Protein 5ZUM (pdb70)

B-factor: mean 25.46, std 11.18, range [10.22, 121.69]

Structure (mmCIF, N/CA/C/O backbone):
data_5ZUM
#
_entry.id   5ZUM
#
_cell.length_a   58.141
_cell.length_b   77.850
_cell.length_c   228.294
_cell.angle_alpha   90.00
_cell.angle_beta   90.00
_cell.angle_gamma   90.00
#
_symmetry.space_group_name_H-M   'P 21 21 21'
#
loop_
_entity.id
_entity.type
_entity.pdbx_description
1 polymer 'dipeptidyl-peptidase III'
2 non-polymer 'ZINC ION'
3 water water
#
loop_
_atom_site.group_PDB
_atom_site.id
_atom_site.type_symbol
_atom_site.label_atom_id
_atom_site.label_alt_id
_atom_site.label_comp_id
_atom_site.label_asym_id
_atom_site.label_entity_id
_atom_site.label_seq_id
_atom_site.pdbx_PDB_ins_code
_atom_site.Cartn_x
_atom_site.Cartn_y
_atom_site.Cartn_z
_atom_site.occupancy
_atom_site.B_iso_or_equiv
_atom_site.auth_seq_id
_atom_site.auth_comp_id
_atom_site.auth_asym_id
_atom_site.auth_atom_id
_atom_site.pdbx_PDB_model_num
ATOM 1 N N . ARG A 1 1 ? 39.539 8.923 21.491 1.00 63.65 28 ARG A N 1
ATOM 2 C CA . ARG A 1 1 ? 38.587 9.629 22.390 1.00 50.34 28 ARG A CA 1
ATOM 3 C C . ARG A 1 1 ? 38.175 8.806 23.610 1.00 40.22 28 ARG A C 1
ATOM 4 O O . ARG A 1 1 ? 37.373 9.289 24.392 1.00 44.67 28 ARG A O 1
ATOM 12 N N . LEU A 1 2 ? 38.693 7.585 23.777 1.00 31.91 29 LEU A N 1
ATOM 13 C CA . LEU A 1 2 ? 38.342 6.750 24.935 1.00 30.93 29 LEU A CA 1
ATOM 14 C C . LEU A 1 2 ? 39.250 7.053 26.107 1.00 34.82 29 LEU A C 1
ATOM 15 O O . LEU A 1 2 ? 40.382 7.488 25.884 1.00 31.00 29 LEU A O 1
ATOM 20 N N . PRO A 1 3 ? 38.798 6.753 27.347 1.00 24.74 30 PRO A N 1
ATOM 21 C CA . PRO A 1 3 ? 39.660 7.096 28.466 1.00 28.16 30 PRO A CA 1
ATOM 22 C C . PRO A 1 3 ? 40.736 6.075 28.724 1.00 22.79 30 PRO A C 1
ATOM 23 O O . PRO A 1 3 ? 40.525 4.855 28.623 1.00 19.52 30 PRO A O 1
ATOM 27 N N . ASP A 1 4 ? 41.898 6.599 29.106 1.00 23.94 31 ASP A N 1
ATOM 28 C CA . ASP A 1 4 ? 43.008 5.749 29.526 1.00 26.90 31 ASP A CA 1
ATOM 29 C C . ASP A 1 4 ? 42.821 5.316 30.971 1.00 24.22 31 ASP A C 1
ATOM 30 O O . ASP A 1 4 ? 41.884 5.765 31.625 1.00 24.55 31 ASP A O 1
ATOM 35 N N . ALA A 1 5 ? 43.694 4.443 31.458 1.00 20.88 32 ALA A N 1
ATOM 36 C CA . ALA A 1 5 ? 43.450 3.744 32.729 1.00 22.94 32 ALA A CA 1
ATOM 37 C C . ALA A 1 5 ? 43.179 4.663 33.913 1.00 27.33 32 ALA A C 1
ATOM 38 O O . ALA A 1 5 ? 42.257 4.409 34.722 1.00 23.02 32 ALA A O 1
ATOM 40 N N . PRO A 1 6 ? 43.996 5.729 34.042 1.00 26.79 33 PRO A N 1
ATOM 41 C CA . PRO A 1 6 ? 43.787 6.623 35.170 1.00 24.37 33 PRO A CA 1
ATOM 42 C C . PRO A 1 6 ? 42.539 7.487 35.042 1.00 25.86 33 PRO A C 1
ATOM 43 O O . PRO A 1 6 ? 41.908 7.826 36.055 1.00 21.02 33 PRO A O 1
ATOM 47 N N . THR A 1 7 ? 42.266 7.929 33.821 1.00 22.33 34 THR A N 1
ATOM 48 C CA . THR A 1 7 ? 41.075 8.651 33.541 1.00 24.72 34 THR A CA 1
ATOM 49 C C . THR A 1 7 ? 39.821 7.802 33.829 1.00 24.48 34 THR A C 1
ATOM 50 O O . THR A 1 7 ? 38.853 8.317 34.379 1.00 23.63 34 THR A O 1
ATOM 54 N N . LEU A 1 8 ? 39.849 6.524 33.480 1.00 20.12 35 LEU A N 1
ATOM 55 C CA . LEU A 1 8 ? 38.697 5.657 33.696 1.00 22.28 35 LEU A CA 1
ATOM 56 C C . LEU A 1 8 ? 38.539 5.333 35.175 1.00 23.08 35 LEU A C 1
ATOM 57 O O . LEU A 1 8 ? 37.434 5.387 35.703 1.00 20.69 35 LEU A O 1
ATOM 62 N N . LYS A 1 9 ? 39.657 5.194 35.878 1.00 23.66 36 LYS A N 1
ATOM 63 C CA . LYS A 1 9 ? 39.645 4.997 37.326 1.00 25.22 36 LYS A CA 1
ATOM 64 C C . LYS A 1 9 ? 39.027 6.183 38.074 1.00 24.36 36 LYS A C 1
ATOM 65 O O . LYS A 1 9 ? 38.243 6.000 39.023 1.00 25.78 36 LYS A O 1
ATOM 71 N N . ARG A 1 10 ? 39.369 7.382 37.638 1.00 21.73 37 ARG A N 1
ATOM 72 C CA . ARG A 1 10 ? 38.806 8.595 38.191 1.00 25.50 37 ARG A CA 1
ATOM 73 C C . ARG A 1 10 ? 37.294 8.622 37.914 1.00 24.82 37 ARG A C 1
ATOM 74 O O . ARG A 1 10 ? 36.524 8.986 38.747 1.00 23.87 37 ARG A O 1
ATOM 90 N N . THR A 1 12 ? 35.123 6.147 37.462 1.00 21.00 39 THR A N 1
ATOM 91 C CA . THR A 1 12 ? 34.527 5.197 38.376 1.00 19.91 39 THR A CA 1
ATOM 92 C C . THR A 1 12 ? 34.541 5.679 39.851 1.00 21.31 39 THR A C 1
ATOM 93 O O . THR A 1 12 ? 33.648 5.336 40.647 1.00 19.93 39 THR A O 1
ATOM 97 N N . ALA A 1 13 ? 35.505 6.521 40.205 1.00 20.34 40 ALA A N 1
ATOM 98 C CA . ALA A 1 13 ? 35.626 7.023 41.573 1.00 20.78 40 ALA A CA 1
ATOM 99 C C . ALA A 1 13 ? 34.547 8.039 41.921 1.00 20.59 40 ALA A C 1
ATOM 100 O O . ALA A 1 13 ? 34.420 8.422 43.079 1.00 24.31 40 ALA A O 1
ATOM 102 N N . ARG A 1 14 ? 33.752 8.457 40.944 1.00 18.52 41 ARG A N 1
ATOM 103 C CA . ARG A 1 14 ? 32.646 9.346 41.213 1.00 22.15 41 ARG A CA 1
ATOM 104 C C . ARG A 1 14 ? 31.549 8.587 41.996 1.00 20.92 41 ARG A C 1
ATOM 105 O O . ARG A 1 14 ? 30.637 9.188 42.584 1.00 21.47 41 ARG A O 1
ATOM 113 N N . PHE A 1 15 ? 31.618 7.275 41.943 1.00 19.76 42 PHE A N 1
ATOM 114 C CA . PHE A 1 15 ? 30.882 6.419 42.859 1.00 21.06 42 PHE A CA 1
ATOM 115 C C . PHE A 1 15 ? 31.782 6.101 44.037 1.00 18.03 42 PHE A C 1
ATOM 116 O O . PHE A 1 15 ? 32.619 5.193 43.992 1.00 21.93 42 PHE A O 1
ATOM 124 N N . ALA A 1 16 ? 31.582 6.847 45.124 1.00 23.45 43 ALA A N 1
ATOM 125 C CA . ALA A 1 16 ? 32.348 6.654 46.348 1.00 23.60 43 ALA A CA 1
ATOM 126 C C . ALA A 1 16 ? 32.133 5.260 46.927 1.00 27.94 43 ALA A C 1
ATOM 127 O O . ALA A 1 16 ? 30.990 4.871 47.201 1.00 25.94 43 ALA A O 1
ATOM 129 N N . PRO A 1 17 ? 33.217 4.485 47.093 1.00 25.56 44 PRO A N 1
ATOM 130 C CA . PRO A 1 17 ? 33.083 3.162 47.665 1.00 24.82 44 PRO A CA 1
ATOM 131 C C . PRO A 1 17 ? 32.625 3.238 49.111 1.00 29.77 44 PRO A C 1
ATOM 132 O O . PRO A 1 17 ? 33.112 4.082 49.849 1.00 28.50 44 PRO A O 1
ATOM 136 N N . VAL A 1 18 ? 31.594 2.468 49.438 1.00 28.41 45 VAL A N 1
ATOM 137 C CA . VAL A 1 18 ? 30.989 2.416 50.770 1.00 28.37 45 VAL A CA 1
ATOM 138 C C . VAL A 1 18 ? 30.908 0.948 51.145 1.00 28.42 45 VAL A C 1
ATOM 139 O O . VAL A 1 18 ? 30.327 0.131 50.420 1.00 25.36 45 VAL A O 1
ATOM 143 N N . ASP A 1 19 ? 31.516 0.581 52.261 1.00 26.67 46 ASP A N 1
ATOM 144 C CA . ASP A 1 19 ? 31.294 -0.732 52.825 1.00 31.84 46 ASP A CA 1
ATOM 145 C C . ASP A 1 19 ? 29.895 -0.761 53.434 1.00 31.78 46 ASP A C 1
ATOM 146 O O . ASP A 1 19 ? 29.563 0.063 54.284 1.00 33.02 46 ASP A O 1
ATOM 151 N N . VAL A 1 20 ? 29.075 -1.700 52.987 1.00 25.96 47 VAL A N 1
ATOM 152 C CA . VAL A 1 20 ? 27.676 -1.737 53.421 1.00 28.25 47 VAL A CA 1
ATOM 153 C C . VAL A 1 20 ? 27.516 -2.906 54.355 1.00 25.52 47 VAL A C 1
ATOM 154 O O . VAL A 1 20 ? 27.516 -4.066 53.958 1.00 26.12 47 VAL A O 1
ATOM 158 N N . LYS A 1 21 ? 27.530 -2.583 55.639 1.00 31.16 48 LYS A N 1
ATOM 159 C CA . LYS A 1 21 ? 27.595 -3.589 56.673 1.00 30.92 48 LYS A CA 1
ATOM 160 C C . LYS A 1 21 ? 26.260 -3.558 57.417 1.00 26.56 48 LYS A C 1
ATOM 161 O O . LYS A 1 21 ? 25.771 -2.490 57.739 1.00 27.28 48 LYS A O 1
ATOM 167 N N . VAL A 1 22 ? 25.632 -4.707 57.584 1.00 27.35 49 VAL A N 1
ATOM 168 C CA . VAL A 1 22 ? 24.339 -4.755 58.236 1.00 26.99 49 VAL A CA 1
ATOM 169 C C . VAL A 1 22 ? 24.358 -5.714 59.403 1.00 23.24 49 VAL A C 1
ATOM 170 O O . VAL A 1 22 ? 24.762 -6.877 59.312 1.00 21.07 49 VAL A O 1
ATOM 174 N N . ASP A 1 23 ? 23.830 -5.225 60.517 1.00 28.55 50 ASP A N 1
ATOM 175 C CA . ASP A 1 23 ? 23.828 -5.977 61.763 1.00 27.62 50 ASP A CA 1
ATOM 176 C C . ASP A 1 23 ? 22.771 -7.073 61.690 1.00 25.97 50 ASP A C 1
ATOM 177 O O . ASP A 1 23 ? 21.600 -6.756 61.527 1.00 31.52 50 ASP A O 1
ATOM 182 N N . VAL A 1 24 ? 23.211 -8.329 61.642 1.00 23.25 51 VAL A N 1
ATOM 183 C CA . VAL A 1 24 ? 22.324 -9.497 61.563 1.00 27.15 51 VAL A CA 1
ATOM 184 C C . VAL A 1 24 ? 22.409 -10.344 62.840 1.00 25.18 51 VAL A C 1
ATOM 185 O O . VAL A 1 24 ? 21.937 -11.476 62.890 1.00 28.13 51 VAL A O 1
ATOM 189 N N . SER A 1 25 ? 22.980 -9.763 63.894 1.00 29.65 52 SER A N 1
ATOM 190 C CA . SER A 1 25 ? 23.222 -10.492 65.150 1.00 30.27 52 SER A CA 1
ATOM 191 C C . SER A 1 25 ? 21.912 -10.893 65.824 1.00 33.02 52 SER A C 1
ATOM 192 O O . SER A 1 25 ? 21.852 -11.947 66.440 1.00 36.23 52 SER A O 1
ATOM 195 N N . LYS A 1 26 ? 20.832 -10.149 65.591 1.00 30.43 53 LYS A N 1
ATOM 196 C CA . LYS A 1 26 ? 19.536 -10.520 66.184 1.00 36.20 53 LYS A CA 1
ATOM 197 C C . LYS A 1 26 ? 18.714 -11.483 65.334 1.00 35.57 53 LYS A C 1
ATOM 198 O O . LYS A 1 26 ? 17.620 -11.873 65.737 1.00 31.48 53 LYS A O 1
ATOM 204 N N . LEU A 1 27 ? 19.202 -11.864 64.157 1.00 28.28 54 LEU A N 1
ATOM 205 C CA . LEU A 1 27 ? 18.530 -12.908 63.410 1.00 28.75 54 LEU A CA 1
ATOM 206 C C . LEU A 1 27 ? 18.844 -14.289 63.950 1.00 30.06 54 LEU A C 1
ATOM 207 O O . LEU A 1 27 ? 20.002 -14.695 63.973 1.00 31.45 54 LEU A O 1
ATOM 212 N N . PRO A 1 28 ? 17.809 -15.110 64.167 1.00 27.65 55 PRO A N 1
ATOM 213 C CA . PRO A 1 28 ? 18.127 -16.503 64.467 1.00 26.65 55 PRO A CA 1
ATOM 214 C C . PRO A 1 28 ? 18.897 -17.185 63.337 1.00 31.05 55 PRO A C 1
ATOM 215 O O . PRO A 1 28 ? 18.762 -16.804 62.173 1.00 27.13 55 PRO A O 1
ATOM 219 N N . ASP A 1 29 ? 19.674 -18.197 63.698 1.00 27.74 56 ASP A N 1
ATOM 220 C CA . ASP A 1 29 ? 20.447 -19.003 62.748 1.00 34.62 56 ASP A CA 1
ATOM 221 C C . ASP A 1 29 ? 19.668 -19.401 61.499 1.00 34.37 56 ASP A C 1
ATOM 222 O O . ASP A 1 29 ? 20.188 -19.292 60.396 1.00 31.07 56 ASP A O 1
ATOM 227 N N . ALA A 1 30 ? 18.474 -19.961 61.671 1.00 31.41 57 ALA A N 1
ATOM 228 C CA . ALA A 1 30 ? 17.695 -20.426 60.531 1.00 26.55 57 ALA A CA 1
ATOM 229 C C . ALA A 1 30 ? 17.367 -19.266 59.563 1.00 23.77 57 ALA A C 1
ATOM 230 O O . ALA A 1 30 ? 17.114 -19.497 58.368 1.00 25.03 57 ALA A O 1
ATOM 232 N N . GLU A 1 31 ? 17.247 -18.055 60.097 1.00 22.32 58 GLU A N 1
ATOM 233 C CA . GLU A 1 31 ? 16.905 -16.902 59.261 1.00 21.37 58 GLU A CA 1
ATOM 234 C C . GLU A 1 31 ? 18.137 -16.432 58.476 1.00 23.83 58 GLU A C 1
ATOM 235 O O . GLU A 1 31 ? 17.984 -15.871 57.388 1.00 21.05 58 GLU A O 1
ATOM 241 N N . LYS A 1 32 ? 19.315 -16.502 59.111 1.00 21.49 59 LYS A N 1
ATOM 242 C CA . LYS A 1 32 ? 20.590 -16.282 58.427 1.00 22.98 59 LYS A CA 1
ATOM 243 C C . LYS A 1 32 ? 20.770 -17.288 57.307 1.00 22.94 59 LYS A C 1
ATOM 244 O O . LYS A 1 32 ? 21.202 -16.926 56.203 1.00 21.01 59 LYS A O 1
ATOM 250 N N . ARG A 1 33 ? 20.422 -18.547 57.559 1.00 24.79 60 ARG A N 1
ATOM 251 C CA . ARG A 1 33 ? 20.553 -19.576 56.534 1.00 23.07 60 ARG A CA 1
ATOM 252 C C . ARG A 1 33 ? 19.612 -19.355 55.355 1.00 24.09 60 ARG A C 1
ATOM 253 O O . ARG A 1 33 ? 19.974 -19.623 54.206 1.00 20.54 60 ARG A O 1
ATOM 261 N N . ALA A 1 34 ? 18.357 -18.999 55.639 1.00 20.41 61 ALA A N 1
ATOM 262 C CA . ALA A 1 34 ? 17.438 -18.615 54.557 1.00 18.79 61 ALA A CA 1
ATOM 263 C C . ALA A 1 34 ? 17.938 -17.367 53.830 1.00 15.51 61 ALA A C 1
ATOM 264 O O . ALA A 1 34 ? 17.792 -17.272 52.630 1.00 16.69 61 ALA A O 1
ATOM 266 N N . LEU A 1 35 ? 18.485 -16.404 54.557 1.00 20.22 62 LEU A N 1
ATOM 267 C CA . LEU A 1 35 ? 19.033 -15.208 53.944 1.00 21.27 62 LEU A CA 1
ATOM 268 C C . LEU A 1 35 ? 20.131 -15.552 52.924 1.00 23.16 62 LEU A C 1
ATOM 269 O O . LEU A 1 35 ? 20.162 -15.016 51.824 1.00 19.39 62 LEU A O 1
ATOM 274 N N . ALA A 1 36 ? 21.023 -16.464 53.271 1.00 19.71 63 ALA A N 1
ATOM 275 C CA . ALA A 1 36 ? 22.030 -16.933 52.299 1.00 21.78 63 ALA A CA 1
ATOM 276 C C . ALA A 1 36 ? 21.490 -17.494 50.986 1.00 20.60 63 ALA A C 1
ATOM 277 O O . ALA A 1 36 ? 22.058 -17.263 49.902 1.00 17.55 63 ALA A O 1
ATOM 279 N N . LYS A 1 37 ? 20.488 -18.350 51.100 1.00 15.42 64 LYS A N 1
ATOM 280 C CA . LYS A 1 37 ? 19.835 -18.910 49.953 1.00 16.48 64 LYS A CA 1
ATOM 281 C C . LYS A 1 37 ? 19.168 -17.805 49.151 1.00 15.74 64 LYS A C 1
ATOM 282 O O . LYS A 1 37 ? 19.187 -17.846 47.934 1.00 13.20 64 LYS A O 1
ATOM 288 N N . ILE A 1 38 ? 18.551 -16.854 49.842 1.00 15.96 65 ILE A N 1
ATOM 289 C CA . ILE A 1 38 ? 17.900 -15.731 49.140 1.00 15.19 65 ILE A CA 1
ATOM 290 C C . ILE A 1 38 ? 19.001 -14.958 48.409 1.00 15.82 65 ILE A C 1
ATOM 291 O O . ILE A 1 38 ? 18.785 -14.467 47.307 1.00 15.34 65 ILE A O 1
ATOM 296 N N . LEU A 1 39 ? 20.141 -14.749 49.065 1.00 14.86 66 LEU A N 1
ATOM 297 C CA . LEU A 1 39 ? 21.225 -13.991 48.444 1.00 16.22 66 LEU A CA 1
ATOM 298 C C . LEU A 1 39 ? 21.806 -14.714 47.239 1.00 16.48 66 LEU A C 1
ATOM 299 O O . LEU A 1 39 ? 22.136 -14.062 46.261 1.00 17.94 66 LEU A O 1
ATOM 304 N N . GLN A 1 40 ? 21.829 -16.045 47.286 1.00 18.67 67 GLN A N 1
ATOM 305 C CA . GLN A 1 40 ? 22.200 -16.843 46.118 1.00 17.54 67 GLN A CA 1
ATOM 306 C C . GLN A 1 40 ? 21.273 -16.682 44.918 1.00 18.55 67 GLN A C 1
ATOM 307 O O . GLN A 1 40 ? 21.730 -16.615 43.749 1.00 14.99 67 GLN A O 1
ATOM 313 N N . ALA A 1 41 ? 19.976 -16.646 45.197 1.00 16.27 68 ALA A N 1
ATOM 314 C CA . ALA A 1 41 ? 19.000 -16.371 44.161 1.00 16.04 68 ALA A CA 1
ATOM 315 C C . ALA A 1 41 ? 19.194 -14.966 43.626 1.00 13.72 68 ALA A C 1
ATOM 316 O O . ALA A 1 41 ? 19.054 -14.753 42.414 1.00 14.12 68 ALA A O 1
ATOM 318 N N . ALA A 1 42 ? 19.384 -14.000 44.522 1.00 13.16 69 ALA A N 1
ATOM 319 C CA . ALA A 1 42 ? 19.552 -12.593 44.106 1.00 13.69 69 ALA A CA 1
ATOM 320 C C . ALA A 1 42 ? 20.733 -12.357 43.157 1.00 16.61 69 ALA A C 1
ATOM 321 O O . ALA A 1 42 ? 20.681 -11.513 42.267 1.00 14.50 69 ALA A O 1
ATOM 323 N N . LYS A 1 43 ? 21.828 -13.052 43.411 1.00 15.54 70 LYS A N 1
ATOM 324 C CA . LYS A 1 43 ? 23.028 -12.954 42.564 1.00 19.28 70 LYS A CA 1
ATOM 325 C C . LYS A 1 43 ? 22.702 -13.295 41.125 1.00 15.95 70 LYS A C 1
ATOM 326 O O . LYS A 1 43 ? 23.310 -12.745 40.206 1.00 15.73 70 LYS A O 1
ATOM 332 N N . ILE A 1 44 ? 21.722 -14.172 40.923 1.00 13.26 71 ILE A N 1
ATOM 333 C CA . ILE A 1 44 ? 21.345 -14.551 39.577 1.00 13.94 71 ILE A CA 1
ATOM 334 C C . ILE A 1 44 ? 20.808 -13.371 38.740 1.00 14.36 71 ILE A C 1
ATOM 335 O O . ILE A 1 44 ? 20.892 -13.386 37.515 1.00 12.88 71 ILE A O 1
ATOM 348 N N . ASP A 1 46 ? 22.054 -10.470 38.437 1.00 13.96 73 ASP A N 1
ATOM 349 C CA . ASP A 1 46 ? 23.170 -9.737 37.803 1.00 15.96 73 ASP A CA 1
ATOM 350 C C . ASP A 1 46 ? 23.388 -10.166 36.351 1.00 14.92 73 ASP A C 1
ATOM 351 O O . ASP A 1 46 ? 23.222 -9.350 35.434 1.00 13.47 73 ASP A O 1
ATOM 356 N N . PRO A 1 47 ? 23.675 -11.458 36.103 1.00 13.81 74 PRO A N 1
ATOM 357 C CA . PRO A 1 47 ? 23.802 -11.880 34.710 1.00 15.77 74 PRO A CA 1
ATOM 358 C C . PRO A 1 47 ? 22.499 -11.806 33.935 1.00 16.89 74 PRO A C 1
ATOM 359 O O . PRO A 1 47 ? 22.521 -11.552 32.743 1.00 13.23 74 PRO A O 1
ATOM 363 N N . LEU A 1 48 ? 21.362 -11.991 34.605 1.00 15.87 75 LEU A N 1
ATOM 364 C CA . LEU A 1 48 ? 20.092 -11.798 33.906 1.00 15.25 75 LEU A CA 1
ATOM 365 C C . LEU A 1 48 ? 19.969 -10.363 33.376 1.00 15.39 75 LEU A C 1
ATOM 366 O O . LEU A 1 48 ? 19.695 -10.142 32.189 1.00 13.27 75 LEU A O 1
ATOM 371 N N . PHE A 1 49 ? 20.189 -9.390 34.249 1.00 13.51 76 PHE A N 1
ATOM 372 C CA . PHE A 1 49 ? 20.109 -7.987 33.842 1.00 13.98 76 PHE A CA 1
ATOM 373 C C . PHE A 1 49 ? 21.177 -7.644 32.801 1.00 13.60 76 PHE A C 1
ATOM 374 O O . PHE A 1 49 ? 20.862 -6.967 31.818 1.00 12.09 76 PHE A O 1
ATOM 382 N N . LEU A 1 50 ? 22.417 -8.104 33.005 1.00 13.44 77 LEU A N 1
ATOM 383 C CA . LEU A 1 50 ? 23.459 -7.862 31.970 1.00 14.74 77 LEU A CA 1
ATOM 384 C C . LEU A 1 50 ? 22.978 -8.248 30.568 1.00 12.87 77 LEU A C 1
ATOM 385 O O . LEU A 1 50 ? 23.204 -7.508 29.605 1.00 12.46 77 LEU A O 1
ATOM 390 N N . SER A 1 51 ? 22.300 -9.382 30.452 1.00 15.53 78 SER A N 1
ATOM 391 C CA . SER A 1 51 ? 21.844 -9.872 29.165 1.00 15.73 78 SER A CA 1
ATOM 392 C C . SER A 1 51 ? 20.660 -9.092 28.645 1.00 16.88 78 SER A C 1
ATOM 393 O O . SER A 1 51 ? 20.514 -8.906 27.453 1.00 13.01 78 SER A O 1
ATOM 396 N N . GLN A 1 52 ? 19.815 -8.632 29.563 1.00 15.06 79 GLN A N 1
ATOM 397 C CA . GLN A 1 52 ? 18.729 -7.760 29.181 1.00 13.88 79 GLN A CA 1
ATOM 398 C C . GLN A 1 52 ? 19.187 -6.434 28.625 1.00 14.08 79 GLN A C 1
ATOM 399 O O . GLN A 1 52 ? 18.494 -5.913 27.771 1.00 14.56 79 GLN A O 1
ATOM 405 N N . ALA A 1 53 ? 20.254 -5.860 29.181 1.00 13.04 80 ALA A N 1
ATOM 406 C CA . ALA A 1 53 ? 20.707 -4.529 28.802 1.00 13.12 80 ALA A CA 1
ATOM 407 C C . ALA A 1 53 ? 21.319 -4.550 27.409 1.00 15.37 80 ALA A C 1
ATOM 408 O O . ALA A 1 53 ? 21.089 -3.624 26.633 1.00 14.23 80 ALA A O 1
ATOM 410 N N . TRP A 1 54 ? 22.077 -5.602 27.085 1.00 12.96 81 TRP A N 1
ATOM 411 C CA . TRP A 1 54 ? 22.711 -5.677 25.759 1.00 13.98 81 TRP A CA 1
ATOM 412 C C . TRP A 1 54 ? 23.058 -7.128 25.465 1.00 14.33 81 TRP A C 1
ATOM 413 O O . TRP A 1 54 ? 23.749 -7.749 26.251 1.00 13.03 81 TRP A O 1
ATOM 424 N N . ALA A 1 55 ? 22.647 -7.628 24.307 1.00 15.62 82 ALA A N 1
ATOM 425 C CA . ALA A 1 55 ? 23.015 -8.990 23.871 1.00 17.35 82 ALA A CA 1
ATOM 426 C C . ALA A 1 55 ? 24.541 -9.220 23.815 1.00 15.88 82 ALA A C 1
ATOM 427 O O . ALA A 1 55 ? 24.990 -10.361 23.978 1.00 17.08 82 ALA A O 1
ATOM 429 N N . GLY A 1 56 ? 25.297 -8.133 23.608 1.00 15.00 83 GLY A N 1
ATOM 430 C CA . GLY A 1 56 ? 26.770 -8.148 23.525 1.00 14.93 83 GLY A CA 1
ATOM 431 C C . GLY A 1 56 ? 27.483 -8.216 24.877 1.00 15.14 83 GLY A C 1
ATOM 432 O O . GLY A 1 56 ? 28.697 -8.449 24.936 1.00 14.57 83 GLY A O 1
ATOM 433 N N . ASN A 1 57 ? 26.750 -8.074 25.970 1.00 13.66 84 ASN A N 1
ATOM 434 C CA . ASN A 1 57 ? 27.383 -8.099 27.261 1.00 15.38 84 ASN A CA 1
ATOM 435 C C . ASN A 1 57 ? 28.118 -9.379 27.639 1.00 15.72 84 ASN A C 1
ATOM 436 O O . ASN A 1 57 ? 29.182 -9.296 28.106 1.00 17.49 84 ASN A O 1
ATOM 441 N N . PRO A 1 58 ? 27.526 -10.560 27.419 1.00 14.91 85 PRO A N 1
ATOM 442 C CA . PRO A 1 58 ? 28.285 -11.735 27.865 1.00 16.75 85 PRO A CA 1
ATOM 443 C C . PRO A 1 58 ? 29.594 -11.920 27.064 1.00 17.83 85 PRO A C 1
ATOM 444 O O . PRO A 1 58 ? 30.633 -12.224 27.637 1.00 16.90 85 PRO A O 1
ATOM 448 N N . THR A 1 59 ? 29.561 -11.695 25.760 1.00 16.23 86 THR A N 1
ATOM 449 C CA . THR A 1 59 ? 30.765 -11.776 24.914 1.00 16.60 86 THR A CA 1
ATOM 450 C C . THR A 1 59 ? 31.795 -10.757 25.363 1.00 17.33 86 THR A C 1
ATOM 451 O O . THR A 1 59 ? 32.986 -11.075 25.485 1.00 17.21 86 THR A O 1
ATOM 455 N N . LEU A 1 60 ? 31.382 -9.504 25.556 1.00 17.10 87 LEU A N 1
ATOM 456 C CA . LEU A 1 60 ? 32.334 -8.496 26.062 1.00 17.39 87 LEU A CA 1
ATOM 457 C C . LEU A 1 60 ? 32.969 -8.895 27.411 1.00 21.22 87 LEU A C 1
ATOM 458 O O . LEU A 1 60 ? 34.185 -8.699 27.616 1.00 23.08 87 LEU A O 1
ATOM 463 N N . LEU A 1 61 ? 32.173 -9.453 28.325 1.00 19.54 88 LEU A N 1
ATOM 464 C CA . LEU A 1 61 ? 32.647 -9.777 29.662 1.00 18.77 88 LEU A CA 1
ATOM 465 C C . LEU A 1 61 ? 33.804 -10.792 29.594 1.00 24.37 88 LEU A C 1
ATOM 466 O O . LEU A 1 61 ? 34.809 -10.632 30.276 1.00 24.44 88 LEU A O 1
ATOM 471 N N . LEU A 1 62 ? 33.690 -11.778 28.704 1.00 24.09 89 LEU A N 1
ATOM 472 C CA . LEU A 1 62 ? 34.764 -12.734 28.496 1.00 25.51 89 LEU A CA 1
ATOM 473 C C . LEU A 1 62 ? 36.048 -12.081 27.946 1.00 26.29 89 LEU A C 1
ATOM 474 O O . LEU A 1 62 ? 37.123 -12.468 28.377 1.00 34.24 89 LEU A O 1
ATOM 479 N N . ASP A 1 63 ? 35.963 -11.082 27.064 1.00 28.78 90 ASP A N 1
ATOM 480 C CA . ASP A 1 63 ? 37.156 -10.323 26.659 1.00 29.98 90 ASP A CA 1
ATOM 481 C C . ASP A 1 63 ? 37.763 -9.561 27.825 1.00 35.65 90 ASP A C 1
ATOM 482 O O . ASP A 1 63 ? 38.986 -9.498 27.970 1.00 34.46 90 ASP A O 1
ATOM 487 N N . LEU A 1 64 ? 36.915 -8.957 28.651 1.00 35.08 91 LEU A N 1
ATOM 488 C CA . LEU A 1 64 ? 37.408 -8.110 29.731 1.00 29.30 91 LEU A CA 1
ATOM 489 C C . LEU A 1 64 ? 38.056 -8.889 30.876 1.00 25.79 91 LEU A C 1
ATOM 490 O O . LEU A 1 64 ? 38.924 -8.367 31.589 1.00 34.66 91 LEU A O 1
ATOM 495 N N . VAL A 1 65 ? 37.598 -10.110 31.108 1.00 29.48 92 VAL A N 1
ATOM 496 C CA . VAL A 1 65 ? 38.151 -10.954 32.145 1.00 30.08 92 VAL A CA 1
ATOM 497 C C . VAL A 1 65 ? 39.564 -11.419 31.783 1.00 34.83 92 VAL A C 1
ATOM 498 O O . VAL A 1 65 ? 40.326 -11.849 32.654 1.00 34.21 92 VAL A O 1
ATOM 502 N N . GLU A 1 66 ? 39.937 -11.249 30.522 1.00 36.53 93 GLU A N 1
ATOM 503 C CA . GLU A 1 66 ? 41.225 -11.717 30.013 1.00 36.39 93 GLU A CA 1
ATOM 504 C C . GLU A 1 66 ? 42.285 -10.614 29.935 1.00 39.29 93 GLU A C 1
ATOM 505 O O . GLU A 1 66 ? 43.476 -10.906 29.844 1.00 33.37 93 GLU A O 1
ATOM 511 N N . ASP A 1 67 ? 41.870 -9.351 29.901 1.00 32.07 94 ASP A N 1
ATOM 512 C CA . ASP A 1 67 ? 42.805 -8.233 29.978 1.00 30.94 94 ASP A CA 1
ATOM 513 C C . ASP A 1 67 ? 43.087 -7.860 31.430 1.00 35.23 94 ASP A C 1
ATOM 514 O O . ASP A 1 67 ? 42.249 -7.247 32.089 1.00 29.98 94 ASP A O 1
ATOM 519 N N . THR A 1 68 ? 44.269 -8.240 31.924 1.00 36.11 95 THR A N 1
ATOM 520 C CA . THR A 1 68 ? 44.685 -7.962 33.296 1.00 28.65 95 THR A CA 1
ATOM 521 C C . THR A 1 68 ? 45.807 -6.918 33.398 1.00 27.20 95 THR A C 1
ATOM 522 O O . THR A 1 68 ? 46.433 -6.759 34.439 1.00 34.75 95 THR A O 1
ATOM 526 N N . THR A 1 69 ? 45.957 -6.103 32.375 1.00 27.82 96 THR A N 1
ATOM 527 C CA . THR A 1 69 ? 46.727 -4.886 32.523 1.00 28.67 96 THR A CA 1
ATOM 528 C C . THR A 1 69 ? 45.935 -3.889 33.394 1.00 28.12 96 THR A C 1
ATOM 529 O O . THR A 1 69 ? 44.762 -4.125 33.714 1.00 29.58 96 THR A O 1
ATOM 533 N N . PRO A 1 70 ? 46.545 -2.753 33.754 1.00 25.21 97 PRO A N 1
ATOM 534 C CA . PRO A 1 70 ? 45.789 -1.850 34.608 1.00 23.28 97 PRO A CA 1
ATOM 535 C C . PRO A 1 70 ? 44.580 -1.221 33.909 1.00 24.95 97 PRO A C 1
ATOM 536 O O . PRO A 1 70 ? 43.565 -0.984 34.565 1.00 25.06 97 PRO A O 1
ATOM 540 N N . LEU A 1 71 ? 44.663 -1.048 32.591 1.00 25.00 98 LEU A N 1
ATOM 541 C CA . LEU A 1 71 ? 43.537 -0.621 31.768 1.00 26.50 98 LEU A CA 1
ATOM 542 C C . LEU A 1 71 ? 42.454 -1.659 31.767 1.00 28.76 98 LEU A C 1
ATOM 543 O O . LEU A 1 71 ? 41.281 -1.342 31.946 1.00 24.82 98 LEU A O 1
ATOM 548 N N . GLY A 1 72 ? 42.862 -2.900 31.549 1.00 27.31 99 GLY A N 1
ATOM 549 C CA . GLY A 1 72 ? 41.954 -4.017 31.620 1.00 25.43 99 GLY A CA 1
ATOM 550 C C . GLY A 1 72 ? 41.174 -4.033 32.909 1.00 25.94 99 GLY A C 1
ATOM 551 O O . GLY A 1 72 ? 39.950 -4.175 32.902 1.00 21.37 99 GLY A O 1
ATOM 552 N N . LYS A 1 73 ? 41.881 -3.923 34.023 1.00 24.89 100 LYS A N 1
ATOM 553 C CA . LYS A 1 73 ? 41.253 -4.042 35.321 1.00 24.51 100 LYS A CA 1
ATOM 554 C C . LYS A 1 73 ? 40.245 -2.906 35.530 1.00 23.42 100 LYS A C 1
ATOM 555 O O . LYS A 1 73 ? 39.185 -3.135 36.097 1.00 25.76 100 LYS A O 1
ATOM 561 N N . GLU A 1 74 ? 40.574 -1.699 35.075 1.00 24.66 101 GLU A N 1
ATOM 562 C CA . GLU A 1 74 ? 39.676 -0.554 35.217 1.00 25.95 101 GLU A CA 1
ATOM 563 C C . GLU A 1 74 ? 38.504 -0.724 34.271 1.00 26.71 101 GLU A C 1
ATOM 564 O O . GLU A 1 74 ? 37.402 -0.329 34.612 1.00 21.31 101 GLU A O 1
ATOM 570 N N . ARG A 1 75 ? 38.753 -1.263 33.079 1.00 21.52 102 ARG A N 1
ATOM 571 C CA . ARG A 1 75 ? 37.668 -1.578 32.176 1.00 23.85 102 ARG A CA 1
ATOM 572 C C . ARG A 1 75 ? 36.695 -2.594 32.758 1.00 20.99 102 ARG A C 1
ATOM 573 O O . ARG A 1 75 ? 35.485 -2.404 32.676 1.00 22.36 102 ARG A O 1
ATOM 581 N N . LEU A 1 76 ? 37.199 -3.617 33.431 1.00 20.51 103 LEU A N 1
ATOM 582 C CA . LEU A 1 76 ? 36.323 -4.609 34.023 1.00 20.04 103 LEU A CA 1
ATOM 583 C C . LEU A 1 76 ? 35.483 -4.024 35.147 1.00 23.00 103 LEU A C 1
ATOM 584 O O . LEU A 1 76 ? 34.283 -4.223 35.207 1.00 18.19 103 LEU A O 1
ATOM 589 N N . HIS A 1 77 ? 36.119 -3.303 36.035 1.00 19.95 104 HIS A N 1
ATOM 590 C CA . HIS A 1 77 ? 35.420 -2.685 37.131 1.00 21.64 104 HIS A CA 1
ATOM 591 C C . HIS A 1 77 ? 34.296 -1.755 36.629 1.00 19.86 104 HIS A C 1
ATOM 592 O O . HIS A 1 77 ? 33.190 -1.849 37.066 1.00 22.39 104 HIS A O 1
ATOM 599 N N . ALA A 1 78 ? 34.619 -0.883 35.700 1.00 16.59 105 ALA A N 1
ATOM 600 C CA . ALA A 1 78 ? 33.627 0.028 35.124 1.00 18.91 105 ALA A CA 1
ATOM 601 C C . ALA A 1 78 ? 32.504 -0.709 34.407 1.00 19.05 105 ALA A C 1
ATOM 602 O O . ALA A 1 78 ? 31.355 -0.284 34.479 1.00 16.37 105 ALA A O 1
ATOM 604 N N . PHE A 1 79 ? 32.843 -1.783 33.693 1.00 16.62 106 PHE A N 1
ATOM 605 C CA . PHE A 1 79 ? 31.836 -2.617 33.021 1.00 18.16 106 PHE A CA 1
ATOM 606 C C . PHE A 1 79 ? 30.850 -3.177 34.037 1.00 17.92 106 PHE A C 1
ATOM 607 O O . PHE A 1 79 ? 29.638 -3.095 33.855 1.00 19.56 106 PHE A O 1
ATOM 615 N N . LEU A 1 80 ? 31.362 -3.731 35.129 1.00 17.22 107 LEU A N 1
ATOM 616 C CA . LEU A 1 80 ? 30.501 -4.308 36.150 1.00 18.29 107 LEU A CA 1
ATOM 617 C C . LEU A 1 80 ? 29.679 -3.241 36.882 1.00 19.73 107 LEU A C 1
ATOM 618 O O . LEU A 1 80 ? 28.462 -3.373 37.018 1.00 18.69 107 LEU A O 1
ATOM 623 N N . LEU A 1 81 ? 30.306 -2.135 37.261 1.00 16.37 108 LEU A N 1
ATOM 624 C CA . LEU A 1 81 ? 29.575 -1.039 37.884 1.00 18.88 108 LEU A CA 1
ATOM 625 C C . LEU A 1 81 ? 28.453 -0.446 37.032 1.00 17.11 108 LEU A C 1
ATOM 626 O O . LEU A 1 81 ? 27.424 -0.039 37.585 1.00 17.85 108 LEU A O 1
ATOM 631 N N . ASN A 1 82 ? 28.677 -0.284 35.732 1.00 15.93 109 ASN A N 1
ATOM 632 C CA . ASN A 1 82 ? 27.697 0.336 34.823 1.00 16.56 109 ASN A CA 1
ATOM 633 C C . ASN A 1 82 ? 26.773 -0.675 34.109 1.00 14.45 109 ASN A C 1
ATOM 634 O O . ASN A 1 82 ? 25.935 -0.291 33.275 1.00 17.24 109 ASN A O 1
ATOM 639 N N . LYS A 1 83 ? 27.001 -1.949 34.393 1.00 17.55 110 LYS A N 1
ATOM 640 C CA . LYS A 1 83 ? 26.338 -3.094 33.767 1.00 18.67 110 LYS A CA 1
ATOM 641 C C . LYS A 1 83 ? 26.392 -2.986 32.248 1.00 17.92 110 LYS A C 1
ATOM 642 O O . LYS A 1 83 ? 25.400 -3.175 31.552 1.00 17.50 110 LYS A O 1
ATOM 648 N N . GLY A 1 84 ? 27.562 -2.636 31.731 1.00 15.75 111 GLY A N 1
ATOM 649 C CA . GLY A 1 84 ? 27.749 -2.519 30.291 1.00 14.08 111 GLY A CA 1
ATOM 650 C C . GLY A 1 84 ? 28.921 -1.604 29.978 1.00 15.36 111 GLY A C 1
ATOM 651 O O . GLY A 1 84 ? 29.513 -1.006 30.867 1.00 13.71 111 GLY A O 1
ATOM 652 N N . PRO A 1 85 ? 29.192 -1.426 28.699 1.00 17.26 112 PRO A N 1
ATOM 653 C CA . PRO A 1 85 ? 30.333 -0.657 28.249 1.00 17.35 112 PRO A CA 1
ATOM 654 C C . PRO A 1 85 ? 30.059 0.861 28.179 1.00 18.07 112 PRO A C 1
ATOM 655 O O . PRO A 1 85 ? 30.908 1.579 27.714 1.00 19.11 112 PRO A O 1
ATOM 659 N N . TRP A 1 86 ? 28.874 1.325 28.570 1.00 14.60 113 TRP A N 1
ATOM 660 C CA . TRP A 1 86 ? 28.511 2.708 28.475 1.00 17.26 113 TRP A CA 1
ATOM 661 C C . TRP A 1 86 ? 28.461 3.394 29.836 1.00 18.37 113 TRP A C 1
ATOM 662 O O . TRP A 1 86 ? 28.047 2.809 30.835 1.00 16.80 113 TRP A O 1
ATOM 673 N N . SER A 1 87 ? 28.966 4.613 29.883 1.00 16.59 114 SER A N 1
ATOM 674 C CA . SER A 1 87 ? 29.104 5.292 31.152 1.00 21.65 114 SER A CA 1
ATOM 675 C C . SER A 1 87 ? 27.741 5.876 31.528 1.00 21.07 114 SER A C 1
ATOM 676 O O . SER A 1 87 ? 27.255 6.764 30.859 1.00 23.72 114 SER A O 1
ATOM 679 N N . ARG A 1 88 ? 27.102 5.341 32.561 1.00 19.21 115 ARG A N 1
ATOM 680 C CA . ARG A 1 88 ? 25.756 5.808 32.908 1.00 22.52 115 ARG A CA 1
ATOM 681 C C . ARG A 1 88 ? 25.709 7.255 33.368 1.00 22.77 115 ARG A C 1
ATOM 682 O O . ARG A 1 88 ? 24.719 7.923 33.156 1.00 25.50 115 ARG A O 1
ATOM 690 N N . LEU A 1 89 ? 26.805 7.757 33.909 1.00 21.80 116 LEU A N 1
ATOM 691 C CA . LEU A 1 89 ? 26.887 9.184 34.237 1.00 21.01 116 LEU A CA 1
ATOM 692 C C . LEU A 1 89 ? 27.188 10.133 33.063 1.00 27.58 116 LEU A C 1
ATOM 693 O O . LEU A 1 89 ? 26.943 11.327 33.178 1.00 32.73 116 LEU A O 1
ATOM 698 N N . ASP A 1 90 ? 27.672 9.647 31.930 1.00 22.42 117 ASP A N 1
ATOM 699 C CA . ASP A 1 90 ? 28.105 10.576 30.873 1.00 24.86 117 ASP A CA 1
ATOM 700 C C . ASP A 1 90 ? 27.345 10.382 29.587 1.00 29.19 117 ASP A C 1
ATOM 701 O O . ASP A 1 90 ? 27.951 10.131 28.535 1.00 22.81 117 ASP A O 1
ATOM 706 N N . GLU A 1 91 ? 26.018 10.449 29.683 1.00 25.79 118 GLU A N 1
ATOM 707 C CA . GLU A 1 91 ? 25.148 10.271 28.541 1.00 28.42 118 GLU A CA 1
ATOM 708 C C . GLU A 1 91 ? 25.539 9.052 27.710 1.00 23.47 118 GLU A C 1
ATOM 709 O O . GLU A 1 91 ? 25.471 9.051 26.469 1.00 22.31 118 GLU A O 1
ATOM 715 N N . ALA A 1 92 ? 25.802 7.970 28.435 1.00 21.49 119 ALA A N 1
ATOM 716 C CA . ALA A 1 92 ? 25.996 6.647 27.852 1.00 23.39 119 ALA A CA 1
ATOM 717 C C . ALA A 1 92 ? 27.154 6.622 26.871 1.00 24.55 119 ALA A C 1
ATOM 718 O O . ALA A 1 92 ? 27.208 5.762 25.998 1.00 21.19 119 ALA A O 1
ATOM 720 N N . LYS A 1 93 ? 28.125 7.517 27.048 1.00 24.31 120 LYS A N 1
ATOM 721 C CA . LYS A 1 93 ? 29.336 7.401 26.242 1.00 27.59 120 LYS A CA 1
ATOM 722 C C . LYS A 1 93 ? 30.078 6.089 26.481 1.00 22.00 120 LYS A C 1
ATOM 723 O O . LYS A 1 93 ? 30.400 5.723 27.627 1.00 21.59 120 LYS A O 1
ATOM 729 N N . PRO A 1 94 ? 30.396 5.377 25.394 1.00 21.73 121 PRO A N 1
ATOM 730 C CA . PRO A 1 94 ? 31.180 4.168 25.599 1.00 21.70 121 PRO A CA 1
ATOM 731 C C . PRO A 1 94 ? 32.552 4.460 26.157 1.00 21.78 121 PRO A C 1
ATOM 732 O O . PRO A 1 94 ? 33.094 5.540 25.885 1.00 21.69 121 PRO A O 1
ATOM 736 N N . PHE A 1 95 ? 33.039 3.570 27.023 1.00 20.60 122 PHE A N 1
ATOM 737 C CA . PHE A 1 95 ? 34.427 3.598 27.505 1.00 21.72 122 PHE A CA 1
ATOM 738 C C . PHE A 1 95 ? 35.234 2.383 27.108 1.00 21.22 122 PHE A C 1
ATOM 739 O O . PHE A 1 95 ? 36.367 2.199 27.571 1.00 28.48 122 PHE A O 1
ATOM 747 N N . ILE A 1 96 ? 34.667 1.586 26.206 1.00 24.23 123 ILE A N 1
ATOM 748 C CA . ILE A 1 96 ? 35.282 0.384 25.641 1.00 22.54 123 ILE A CA 1
ATOM 749 C C . ILE A 1 96 ? 35.319 0.602 24.122 1.00 25.87 123 ILE A C 1
ATOM 750 O O . ILE A 1 96 ? 34.372 1.160 23.546 1.00 25.17 123 ILE A O 1
ATOM 755 N N . PRO A 1 97 ? 36.454 0.282 23.476 1.00 30.89 124 PRO A N 1
ATOM 756 C CA . PRO A 1 97 ? 36.518 0.406 22.013 1.00 31.26 124 PRO A CA 1
ATOM 757 C C . PRO A 1 97 ? 35.660 -0.631 21.283 1.00 27.19 124 PRO A C 1
ATOM 758 O O . PRO A 1 97 ? 35.453 -1.745 21.762 1.00 27.58 124 PRO A O 1
ATOM 762 N N . GLY A 1 98 ? 35.137 -0.247 20.132 1.00 26.81 125 GLY A N 1
ATOM 763 C CA . GLY A 1 98 ? 34.525 -1.224 19.241 1.00 30.84 125 GLY A CA 1
ATOM 764 C C . GLY A 1 98 ? 33.093 -1.492 19.638 1.00 29.28 125 GLY A C 1
ATOM 765 O O . GLY A 1 98 ? 32.470 -2.424 19.146 1.00 28.71 125 GLY A O 1
ATOM 766 N N . VAL A 1 99 ? 32.578 -0.688 20.562 1.00 27.85 126 VAL A N 1
ATOM 767 C CA . VAL A 1 99 ? 31.219 -0.864 21.049 1.00 26.81 126 VAL A CA 1
ATOM 768 C C . VAL A 1 99 ? 30.303 0.142 20.372 1.00 27.43 126 VAL A C 1
ATOM 769 O O . VAL A 1 99 ? 30.641 1.320 20.267 1.00 27.56 126 VAL A O 1
ATOM 773 N N . PRO A 1 100 ? 29.083 -0.285 19.989 1.00 26.85 127 PRO A N 1
ATOM 774 C CA . PRO A 1 100 ? 28.207 0.696 19.360 1.00 30.41 127 PRO A CA 1
ATOM 775 C C . PRO A 1 100 ? 27.553 1.640 20.379 1.00 28.05 127 PRO A C 1
ATOM 776 O O . PRO A 1 100 ? 27.785 1.492 21.577 1.00 30.22 127 PRO A O 1
ATOM 780 N N . PRO A 1 101 ? 26.774 2.624 19.917 1.00 27.85 128 PRO A N 1
ATOM 781 C CA . PRO A 1 101 ? 25.983 3.453 20.844 1.00 25.23 128 PRO A CA 1
ATOM 782 C C . PRO A 1 101 ? 24.979 2.584 21.537 1.00 25.43 128 PRO A C 1
ATOM 783 O O . PRO A 1 101 ? 24.563 1.569 20.966 1.00 20.69 128 PRO A O 1
ATOM 787 N N . LYS A 1 102 ? 24.683 2.902 22.791 1.00 20.49 129 LYS A N 1
ATOM 788 C CA . LYS A 1 102 ? 23.839 2.040 23.621 1.00 21.49 129 LYS A CA 1
ATOM 789 C C . LYS A 1 102 ? 22.502 1.859 22.926 1.00 19.20 129 LYS A C 1
ATOM 790 O O . LYS A 1 102 ? 21.834 2.850 22.623 1.00 21.07 129 LYS A O 1
ATOM 796 N N . PRO A 1 103 ? 22.083 0.607 22.693 1.00 18.73 130 PRO A N 1
ATOM 797 C CA . PRO A 1 103 ? 20.772 0.427 22.106 1.00 17.88 130 PRO A CA 1
ATOM 798 C C . PRO A 1 103 ? 19.653 0.723 23.094 1.00 19.34 130 PRO A C 1
ATOM 799 O O . PRO A 1 103 ? 19.549 0.068 24.152 1.00 19.16 130 PRO A O 1
ATOM 803 N N . ASP A 1 104 ? 18.771 1.626 22.666 1.00 20.29 131 ASP A N 1
ATOM 804 C CA . ASP A 1 104 ? 17.546 1.928 23.417 1.00 19.71 131 ASP A CA 1
ATOM 805 C C . ASP A 1 104 ? 16.743 0.623 23.627 1.00 17.09 131 ASP A C 1
ATOM 806 O O . ASP A 1 104 ? 16.087 0.470 24.613 1.00 21.07 131 ASP A O 1
ATOM 811 N N . GLU A 1 105 ? 16.722 -0.267 22.644 1.00 16.79 132 GLU A N 1
ATOM 812 C CA . GLU A 1 105 ? 15.900 -1.445 22.703 1.00 16.59 132 GLU A CA 1
ATOM 813 C C . GLU A 1 105 ? 16.436 -2.511 23.676 1.00 16.96 132 GLU A C 1
ATOM 814 O O . GLU A 1 105 ? 15.818 -3.550 23.813 1.00 19.54 132 GLU A O 1
ATOM 820 N N . GLY A 1 106 ? 17.627 -2.330 24.244 1.00 15.52 133 GLY A N 1
ATOM 821 C CA . GLY A 1 106 ? 18.221 -3.392 25.047 1.00 17.12 133 GLY A CA 1
ATOM 822 C C . GLY A 1 106 ? 18.192 -4.712 24.270 1.00 16.87 133 GLY A C 1
ATOM 823 O O . GLY A 1 106 ? 18.375 -4.731 23.021 1.00 18.03 133 GLY A O 1
ATOM 824 N N . ASN A 1 107 ? 17.905 -5.801 24.963 1.00 15.80 134 ASN A N 1
ATOM 825 C CA . ASN A 1 107 ? 17.807 -7.096 24.353 1.00 13.63 134 ASN A CA 1
ATOM 826 C C . ASN A 1 107 ? 16.378 -7.593 24.535 1.00 14.03 134 ASN A C 1
ATOM 827 O O . ASN A 1 107 ? 16.179 -8.704 24.870 1.00 15.29 134 ASN A O 1
ATOM 832 N N . PHE A 1 108 ? 15.415 -6.702 24.372 1.00 13.90 135 PHE A N 1
ATOM 833 C CA . PHE A 1 108 ? 14.006 -7.029 24.592 1.00 13.86 135 PHE A CA 1
ATOM 834 C C . PHE A 1 108 ? 13.227 -7.291 23.306 1.00 12.98 135 PHE A C 1
ATOM 835 O O . PHE A 1 108 ? 12.127 -7.799 23.369 1.00 12.04 135 PHE A O 1
ATOM 843 N N . TYR A 1 109 ? 13.745 -6.836 22.161 1.00 14.13 136 TYR A N 1
ATOM 844 C CA . TYR A 1 109 ? 12.976 -6.760 20.925 1.00 13.59 136 TYR A CA 1
ATOM 845 C C . TYR A 1 109 ? 13.654 -7.562 19.771 1.00 13.67 136 TYR A C 1
ATOM 846 O O . TYR A 1 109 ? 14.741 -8.139 19.964 1.00 13.21 136 TYR A O 1
ATOM 855 N N . PRO A 1 110 ? 13.028 -7.591 18.581 1.00 17.16 137 PRO A N 1
ATOM 856 C CA . PRO A 1 110 ? 13.543 -8.602 17.639 1.00 16.66 137 PRO A CA 1
ATOM 857 C C . PRO A 1 110 ? 14.816 -8.162 16.957 1.00 16.56 137 PRO A C 1
ATOM 858 O O . PRO A 1 110 ? 15.159 -6.972 16.933 1.00 14.29 137 PRO A O 1
ATOM 862 N N . ALA A 1 111 ? 15.652 -9.150 16.638 1.00 17.70 138 ALA A N 1
ATOM 863 C CA . ALA A 1 111 ? 16.949 -8.863 16.037 1.00 19.80 138 ALA A CA 1
ATOM 864 C C . ALA A 1 111 ? 16.702 -8.075 14.736 1.00 17.93 138 ALA A C 1
ATOM 865 O O . ALA A 1 111 ? 15.890 -8.496 13.919 1.00 19.93 138 ALA A O 1
ATOM 867 N N . GLY A 1 112 ? 17.438 -6.980 14.570 1.00 19.42 139 GLY A N 1
ATOM 868 C CA . GLY A 1 112 ? 17.356 -6.141 13.367 1.00 21.29 139 GLY A CA 1
ATOM 869 C C . GLY A 1 112 ? 16.180 -5.178 13.357 1.00 23.49 139 GLY A C 1
ATOM 870 O O . GLY A 1 112 ? 15.925 -4.560 12.330 1.00 25.20 139 GLY A O 1
ATOM 871 N N . ALA A 1 113 ? 15.352 -5.167 14.412 1.00 19.49 140 ALA A N 1
ATOM 872 C CA . ALA A 1 113 ? 14.136 -4.368 14.376 1.00 19.86 140 ALA A CA 1
ATOM 873 C C . ALA A 1 113 ? 14.391 -2.919 14.692 1.00 16.84 140 ALA A C 1
ATOM 874 O O . ALA A 1 113 ? 15.421 -2.548 15.278 1.00 17.84 140 ALA A O 1
ATOM 876 N N . THR A 1 114 ? 13.512 -2.076 14.142 1.00 19.45 141 THR A N 1
ATOM 877 C CA . THR A 1 114 ? 13.451 -0.674 14.554 1.00 21.82 141 THR A CA 1
ATOM 878 C C . THR A 1 114 ? 12.227 -0.434 15.449 1.00 14.78 141 THR A C 1
ATOM 879 O O . THR A 1 114 ? 11.268 -1.199 15.417 1.00 16.78 141 THR A O 1
ATOM 883 N N . LYS A 1 115 ? 12.262 0.656 16.189 1.00 20.60 142 LYS A N 1
ATOM 884 C CA . LYS A 1 115 ? 11.138 1.019 17.030 1.00 22.33 142 LYS A CA 1
ATOM 885 C C . LYS A 1 115 ? 9.884 1.131 16.170 1.00 21.07 142 LYS A C 1
ATOM 886 O O . LYS A 1 115 ? 8.902 0.585 16.475 1.00 23.21 142 LYS A O 1
ATOM 892 N N . ALA A 1 116 ? 9.995 1.780 15.027 1.00 24.21 143 ALA A N 1
ATOM 893 C CA . ALA A 1 116 ? 8.839 1.978 14.137 1.00 24.46 143 ALA A CA 1
ATOM 894 C C . ALA A 1 116 ? 8.246 0.668 13.678 1.00 22.89 143 ALA A C 1
ATOM 895 O O . ALA A 1 116 ? 7.029 0.482 13.579 1.00 21.20 143 ALA A O 1
ATOM 897 N N . GLU A 1 117 ? 9.119 -0.291 13.416 1.00 25.19 144 GLU A N 1
ATOM 898 C CA . GLU A 1 117 ? 8.646 -1.613 13.057 1.00 20.96 144 GLU A CA 1
ATOM 899 C C . GLU A 1 117 ? 7.875 -2.304 14.184 1.00 18.67 144 GLU A C 1
ATOM 900 O O . GLU A 1 117 ? 6.920 -3.036 13.934 1.00 19.39 144 GLU A O 1
ATOM 906 N N . VAL A 1 118 ? 8.367 -2.214 15.414 1.00 19.72 145 VAL A N 1
ATOM 907 C CA . VAL A 1 118 ? 7.610 -2.832 16.502 1.00 18.94 145 VAL A CA 1
ATOM 908 C C . VAL A 1 118 ? 6.237 -2.176 16.659 1.00 18.09 145 VAL A C 1
ATOM 909 O O . VAL A 1 118 ? 5.223 -2.887 16.836 1.00 20.15 145 VAL A O 1
ATOM 913 N N . GLU A 1 119 ? 6.224 -0.837 16.635 1.00 22.92 146 GLU A N 1
ATOM 914 C CA . GLU A 1 119 ? 4.962 -0.043 16.678 1.00 26.84 146 GLU A CA 1
ATOM 915 C C . GLU A 1 119 ? 3.953 -0.480 15.631 1.00 27.33 146 GLU A C 1
ATOM 916 O O . GLU A 1 119 ? 2.834 -0.839 15.947 1.00 24.96 146 GLU A O 1
ATOM 922 N N . ALA A 1 120 ? 4.380 -0.552 14.377 1.00 29.74 147 ALA A N 1
ATOM 923 C CA . ALA A 1 120 ? 3.494 -1.063 13.319 1.00 27.07 147 ALA A CA 1
ATOM 924 C C . ALA A 1 120 ? 2.970 -2.488 13.573 1.00 28.71 147 ALA A C 1
ATOM 925 O O . ALA A 1 120 ? 1.770 -2.743 13.394 1.00 24.75 147 ALA A O 1
ATOM 927 N N . TRP A 1 121 ? 3.828 -3.428 13.980 1.00 25.62 148 TRP A N 1
ATOM 928 C CA . TRP A 1 121 ? 3.354 -4.785 14.266 1.00 27.00 148 TRP A CA 1
ATOM 929 C C . TRP A 1 121 ? 2.321 -4.823 15.366 1.00 25.30 148 TRP A C 1
ATOM 930 O O . TRP A 1 121 ? 1.348 -5.537 15.263 1.00 27.01 148 TRP A O 1
ATOM 941 N N . VAL A 1 122 ? 2.583 -4.127 16.468 1.00 26.63 149 VAL A N 1
ATOM 942 C CA . VAL A 1 122 ? 1.636 -4.079 17.581 1.00 30.84 149 VAL A CA 1
ATOM 943 C C . VAL A 1 122 ? 0.273 -3.523 17.137 1.00 27.06 149 VAL A C 1
ATOM 944 O O . VAL A 1 122 ? -0.759 -4.177 17.310 1.00 30.29 149 VAL A O 1
ATOM 948 N N . LYS A 1 123 ? 0.312 -2.404 16.431 1.00 30.13 150 LYS A N 1
ATOM 949 C CA . LYS A 1 123 ? -0.900 -1.790 15.878 1.00 33.59 150 LYS A CA 1
ATOM 950 C C . LYS A 1 123 ? -1.653 -2.767 14.967 1.00 37.21 150 LYS A C 1
ATOM 951 O O . LYS A 1 123 ? -2.876 -2.744 14.901 1.00 40.11 150 LYS A O 1
ATOM 957 N N . SER A 1 124 ? -0.934 -3.658 14.290 1.00 36.16 151 SER A N 1
ATOM 958 C CA . SER A 1 124 ? -1.574 -4.595 13.370 1.00 37.82 151 SER A CA 1
ATOM 959 C C . SER A 1 124 ? -2.159 -5.806 14.066 1.00 36.84 151 SER A C 1
ATOM 960 O O . SER A 1 124 ? -2.830 -6.607 13.421 1.00 38.08 151 SER A O 1
ATOM 963 N N . LEU A 1 125 ? -1.866 -6.008 15.349 1.00 31.79 152 LEU A N 1
ATOM 964 C CA . LEU A 1 125 ? -2.463 -7.152 16.059 1.00 33.73 152 LEU A CA 1
ATOM 965 C C . LEU A 1 125 ? -3.920 -6.945 16.442 1.00 38.60 152 LEU A C 1
ATOM 966 O O . LEU A 1 125 ? -4.327 -5.809 16.711 1.00 38.30 152 LEU A O 1
ATOM 971 N N . PRO A 1 126 ? -4.658 -8.059 16.637 1.00 42.30 153 PRO A N 1
ATOM 972 C CA . PRO A 1 126 ? -5.916 -7.990 17.388 1.00 44.42 153 PRO A CA 1
ATOM 973 C C . PRO A 1 126 ? -5.718 -7.365 18.764 1.00 45.80 153 PRO A C 1
ATOM 974 O O . PRO A 1 126 ? -4.736 -7.663 19.437 1.00 39.99 153 PRO A O 1
ATOM 978 N N . GLU A 1 127 ? -6.669 -6.538 19.185 1.00 46.26 154 GLU A N 1
ATOM 979 C CA . GLU A 1 127 ? -6.596 -5.856 20.478 1.00 57.86 154 GLU A CA 1
ATOM 980 C C . GLU A 1 127 ? -6.244 -6.840 21.596 1.00 49.41 154 GLU A C 1
ATOM 981 O O . GLU A 1 127 ? -5.454 -6.527 22.480 1.00 42.77 154 GLU A O 1
ATOM 987 N N . ALA A 1 128 ? -6.831 -8.031 21.541 1.00 42.51 155 ALA A N 1
ATOM 988 C CA . ALA A 1 128 ? -6.539 -9.095 22.498 1.00 45.81 155 ALA A CA 1
ATOM 989 C C . ALA A 1 128 ? -5.032 -9.302 22.653 1.00 42.66 155 ALA A C 1
ATOM 990 O O . ALA A 1 128 ? -4.519 -9.328 23.770 1.00 46.68 155 ALA A O 1
ATOM 992 N N . GLN A 1 129 ? -4.321 -9.427 21.531 1.00 34.13 156 GLN A N 1
ATOM 993 C CA . GLN A 1 129 ? -2.903 -9.774 21.583 1.00 35.59 156 GLN A CA 1
ATOM 994 C C . GLN A 1 129 ? -1.979 -8.583 21.826 1.00 38.60 156 GLN A C 1
ATOM 995 O O . GLN A 1 129 ? -0.808 -8.774 22.177 1.00 31.00 156 GLN A O 1
ATOM 1001 N N . GLN A 1 130 ? -2.477 -7.358 21.653 1.00 25.87 157 GLN A N 1
ATOM 1002 C CA . GLN A 1 130 ? -1.603 -6.197 21.868 1.00 32.03 157 GLN A CA 1
ATOM 1003 C C . GLN A 1 130 ? -1.091 -6.130 23.317 1.00 28.67 157 GLN A C 1
ATOM 1004 O O . GLN A 1 130 ? 0.047 -5.700 23.566 1.00 23.46 157 GLN A O 1
ATOM 1010 N N . HIS A 1 131 ? -1.938 -6.531 24.267 1.00 27.30 158 HIS A N 1
ATOM 1011 C CA . HIS A 1 131 ? -1.588 -6.460 25.683 1.00 32.05 158 HIS A CA 1
ATOM 1012 C C . HIS A 1 131 ? -0.403 -7.353 26.007 1.00 32.34 158 HIS A C 1
ATOM 1013 O O . HIS A 1 131 ? 0.464 -6.979 26.790 1.00 29.32 158 HIS A O 1
ATOM 1020 N N . ALA A 1 132 ? -0.379 -8.534 25.402 1.00 26.74 159 ALA A N 1
ATOM 1021 C CA . ALA A 1 132 ? 0.714 -9.467 25.611 1.00 30.54 159 ALA A CA 1
ATOM 1022 C C . ALA A 1 132 ? 2.001 -8.869 25.064 1.00 27.65 159 ALA A C 1
ATOM 1023 O O . ALA A 1 132 ? 3.066 -8.937 25.694 1.00 24.51 159 ALA A O 1
ATOM 1025 N N . ALA A 1 133 ? 1.915 -8.312 23.861 1.00 21.31 160 ALA A N 1
ATOM 1026 C CA . ALA A 1 133 ? 3.091 -7.773 23.220 1.00 20.38 160 ALA A CA 1
ATOM 1027 C C . ALA A 1 133 ? 3.619 -6.544 23.945 1.00 19.69 160 ALA A C 1
ATOM 1028 O O . ALA A 1 133 ? 4.825 -6.313 23.914 1.00 16.84 160 ALA A O 1
ATOM 1030 N N . THR A 1 134 ? 2.744 -5.737 24.568 1.00 13.93 161 THR A N 1
ATOM 1031 C CA . THR A 1 134 ? 3.205 -4.507 25.263 1.00 15.47 161 THR A CA 1
ATOM 1032 C C . THR A 1 134 ? 3.307 -4.650 26.776 1.00 15.23 161 THR A C 1
ATOM 1033 O O . THR A 1 134 ? 3.583 -3.678 27.483 1.00 15.71 161 THR A O 1
ATOM 1037 N N . GLY A 1 135 ? 3.226 -5.892 27.236 1.00 16.22 162 GLY A N 1
ATOM 1038 C CA . GLY A 1 135 ? 3.286 -6.203 28.665 1.00 14.52 162 GLY A CA 1
ATOM 1039 C C . GLY A 1 135 ? 4.698 -6.221 29.224 1.00 14.92 162 GLY A C 1
ATOM 1040 O O . GLY A 1 135 ? 5.685 -6.078 28.494 1.00 12.52 162 GLY A O 1
ATOM 1041 N N . PHE A 1 136 ? 4.784 -6.311 30.548 1.00 11.47 163 PHE A N 1
ATOM 1042 C CA . PHE A 1 136 ? 6.029 -6.173 31.266 1.00 12.17 163 PHE A CA 1
ATOM 1043 C C . PHE A 1 136 ? 6.967 -7.367 31.072 1.00 12.14 163 PHE A C 1
ATOM 1044 O O . PHE A 1 136 ? 8.198 -7.196 31.183 1.00 12.93 163 PHE A O 1
ATOM 1052 N N . PHE A 1 137 ? 6.376 -8.557 30.908 1.00 12.17 164 PHE A N 1
ATOM 1053 C CA . PHE A 1 137 ? 7.066 -9.839 31.117 1.00 14.08 164 PHE A CA 1
ATOM 1054 C C . PHE A 1 137 ? 7.032 -10.736 29.870 1.00 13.86 164 PHE A C 1
ATOM 1055 O O . PHE A 1 137 ? 7.036 -11.970 29.963 1.00 16.32 164 PHE A O 1
ATOM 1063 N N . THR A 1 138 ? 7.140 -10.110 28.699 1.00 13.05 165 THR A N 1
ATOM 1064 C CA . THR A 1 138 ? 7.400 -10.831 27.453 1.00 13.62 165 THR A CA 1
ATOM 1065 C C . THR A 1 138 ? 8.494 -10.126 26.692 1.00 15.23 165 THR A C 1
ATOM 1066 O O . THR A 1 138 ? 8.585 -8.887 26.712 1.00 11.65 165 THR A O 1
ATOM 1070 N N . THR A 1 139 ? 9.325 -10.906 26.009 1.00 14.08 166 THR A N 1
ATOM 1071 C CA . THR A 1 139 ? 10.211 -10.330 25.029 1.00 13.55 166 THR A CA 1
ATOM 1072 C C . THR A 1 139 ? 9.514 -10.488 23.704 1.00 11.85 166 THR A C 1
ATOM 1073 O O . THR A 1 139 ? 8.515 -11.203 23.596 1.00 13.50 166 THR A O 1
ATOM 1077 N N . VAL A 1 140 ? 10.020 -9.773 22.712 1.00 12.44 167 VAL A N 1
ATOM 1078 C CA . VAL A 1 140 ? 9.4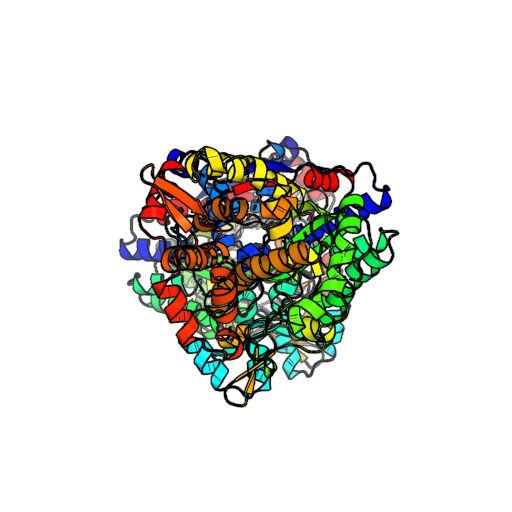77 -9.817 21.368 1.00 12.78 167 VAL A CA 1
ATOM 1079 C C . VAL A 1 140 ? 10.604 -10.269 20.444 1.00 12.60 167 VAL A C 1
ATOM 1080 O O . VAL A 1 140 ? 11.711 -9.735 20.493 1.00 14.24 167 VAL A O 1
ATOM 1084 N N . ARG A 1 141 ? 10.340 -11.308 19.675 1.00 14.61 168 ARG A N 1
ATOM 1085 C CA . ARG A 1 141 ? 11.379 -11.902 18.839 1.00 14.97 168 ARG A CA 1
ATOM 1086 C C . ARG A 1 141 ? 10.793 -12.146 17.452 1.00 14.71 168 ARG A C 1
ATOM 1087 O O . ARG A 1 141 ? 9.579 -12.300 17.300 1.00 15.77 168 ARG A O 1
ATOM 1095 N N . LYS A 1 142 ? 11.648 -12.189 16.443 1.00 15.99 169 LYS A N 1
ATOM 1096 C CA . LYS A 1 142 ? 11.228 -12.627 15.128 1.00 17.48 169 LYS A CA 1
ATOM 1097 C C . LYS A 1 142 ? 11.270 -14.143 15.093 1.00 18.45 169 LYS A C 1
ATOM 1098 O O . LYS A 1 142 ? 12.299 -14.764 15.420 1.00 17.75 169 LYS A O 1
ATOM 1104 N N . GLY A 1 143 ? 10.159 -14.744 14.683 1.00 15.45 170 GLY A N 1
ATOM 1105 C CA . GLY A 1 143 ? 10.052 -16.191 14.589 1.00 16.53 170 GLY A CA 1
ATOM 1106 C C . GLY A 1 143 ? 10.456 -16.712 13.211 1.00 19.85 170 GLY A C 1
ATOM 1107 O O . GLY A 1 143 ? 10.850 -15.943 12.337 1.00 19.59 170 GLY A O 1
ATOM 1108 N N . PRO A 1 144 ? 10.477 -18.035 13.052 1.00 22.32 171 PRO A N 1
ATOM 1109 C CA . PRO A 1 144 ? 11.046 -18.543 11.794 1.00 26.97 171 PRO A CA 1
ATOM 1110 C C . PRO A 1 144 ? 10.150 -18.291 10.583 1.00 35.13 171 PRO A C 1
ATOM 1111 O O . PRO A 1 144 ? 10.650 -18.213 9.466 1.00 45.44 171 PRO A O 1
ATOM 1115 N N . ASP A 1 145 ? 8.837 -18.229 10.805 1.00 37.72 172 ASP A N 1
ATOM 1116 C CA . ASP A 1 145 ? 7.886 -17.824 9.773 1.00 43.67 172 ASP A CA 1
ATOM 1117 C C . ASP A 1 145 ? 7.980 -16.337 9.417 1.00 42.38 172 ASP A C 1
ATOM 1118 O O . ASP A 1 145 ? 7.102 -15.849 8.718 1.00 42.62 172 ASP A O 1
ATOM 1123 N N . GLY A 1 146 ? 8.999 -15.629 9.920 1.00 39.09 173 GLY A N 1
ATOM 1124 C CA . GLY A 1 146 ? 9.291 -14.239 9.537 1.00 35.72 173 GLY A CA 1
ATOM 1125 C C . GLY A 1 146 ? 8.650 -13.162 10.431 1.00 35.24 173 GLY A C 1
ATOM 1126 O O . GLY A 1 146 ? 9.122 -12.021 10.514 1.00 36.44 173 GLY A O 1
ATOM 1127 N N . LYS A 1 147 ? 7.625 -13.553 11.173 1.00 31.74 174 LYS A N 1
ATOM 1128 C CA . LYS A 1 147 ? 6.738 -12.608 11.849 1.00 30.52 174 LYS A CA 1
ATOM 1129 C C . LYS A 1 147 ? 7.188 -12.417 13.302 1.00 28.18 174 LYS A C 1
ATOM 1130 O O . LYS A 1 147 ? 7.754 -13.330 13.872 1.00 25.55 174 LYS A O 1
ATOM 1136 N N . PHE A 1 148 ? 6.772 -11.339 13.948 1.00 27.28 175 PHE A N 1
ATOM 1137 C CA . PHE A 1 148 ? 7.118 -11.123 15.356 1.00 22.87 175 PHE A CA 1
ATOM 1138 C C . PHE A 1 148 ? 6.266 -12.001 16.253 1.00 24.80 175 PHE A C 1
ATOM 1139 O O . PHE A 1 148 ? 5.125 -12.319 15.933 1.00 25.81 175 PHE A O 1
ATOM 1147 N N . LEU A 1 149 ? 6.835 -12.415 17.381 1.00 19.70 176 LEU A N 1
ATOM 1148 C CA . LEU A 1 149 ? 6.088 -13.149 18.386 1.00 21.71 176 LEU A CA 1
ATOM 1149 C C . LEU A 1 149 ? 6.487 -12.731 19.809 1.00 20.67 176 LEU A C 1
ATOM 1150 O O . LEU A 1 149 ? 7.537 -12.137 20.047 1.00 16.80 176 LEU A O 1
ATOM 1155 N N . THR A 1 150 ? 5.616 -13.078 20.743 1.00 21.14 177 THR A N 1
ATOM 1156 C CA . THR A 1 150 ? 5.796 -12.795 22.159 1.00 23.32 177 THR A CA 1
ATOM 1157 C C . THR A 1 150 ? 6.426 -14.013 22.865 1.00 23.27 177 THR A C 1
ATOM 1158 O O . THR A 1 150 ? 6.077 -15.153 22.559 1.00 20.23 177 THR A O 1
ATOM 1162 N N . VAL A 1 151 ? 7.462 -13.813 23.685 1.00 17.33 178 VAL A N 1
ATOM 1163 C CA . VAL A 1 151 ? 7.986 -14.913 24.493 1.00 15.34 178 VAL A CA 1
ATOM 1164 C C . VAL A 1 151 ? 7.874 -14.537 25.967 1.00 14.77 178 VAL A C 1
ATOM 1165 O O . VAL A 1 151 ? 8.412 -13.526 26.384 1.00 13.43 178 VAL A O 1
ATOM 1169 N N . PRO A 1 152 ? 7.143 -15.320 26.761 1.00 15.10 179 PRO A N 1
ATOM 1170 C CA . PRO A 1 152 ? 7.149 -15.059 28.220 1.00 14.04 179 PRO A CA 1
ATOM 1171 C C . PRO A 1 152 ? 8.545 -15.030 28.812 1.00 12.66 179 PRO A C 1
ATOM 1172 O O . PRO A 1 152 ? 9.372 -15.924 28.526 1.00 13.76 179 PRO A O 1
ATOM 1176 N N . TYR A 1 153 ? 8.764 -14.152 29.786 1.00 11.42 180 TYR A N 1
ATOM 1177 C CA . TYR A 1 153 ? 9.995 -14.175 30.545 1.00 13.08 180 TYR A CA 1
ATOM 1178 C C . TYR A 1 153 ? 10.320 -15.554 31.133 1.00 13.49 180 TYR A C 1
ATOM 1179 O O . TYR A 1 153 ? 11.490 -15.954 31.209 1.00 14.10 180 TYR A O 1
ATOM 1188 N N . SER A 1 154 ? 9.279 -16.312 31.482 1.00 15.45 181 SER A N 1
ATOM 1189 C CA . SER A 1 154 ? 9.453 -17.582 32.166 1.00 14.10 181 SER A CA 1
ATOM 1190 C C . SER A 1 154 ? 10.074 -18.615 31.210 1.00 15.00 181 SER A C 1
ATOM 1191 O O . SER A 1 154 ? 10.721 -19.561 31.629 1.00 16.37 181 SER A O 1
ATOM 1194 N N . VAL A 1 155 ? 9.890 -18.401 29.928 1.00 12.62 182 VAL A N 1
ATOM 1195 C CA . VAL A 1 155 ? 10.495 -19.219 28.874 1.00 14.80 182 VAL A CA 1
ATOM 1196 C C . VAL A 1 155 ? 11.846 -18.650 28.394 1.00 15.42 182 VAL A C 1
ATOM 1197 O O . VAL A 1 155 ? 12.891 -19.334 28.447 1.00 15.61 182 VAL A O 1
ATOM 1201 N N . GLU A 1 156 ? 11.859 -17.345 28.164 1.00 16.09 183 GLU A N 1
ATOM 1202 C CA . GLU A 1 156 ? 13.046 -16.622 27.702 1.00 16.12 183 GLU A CA 1
ATOM 1203 C C . GLU A 1 156 ? 14.237 -16.814 28.636 1.00 18.40 183 GLU A C 1
ATOM 1204 O O . GLU A 1 156 ? 15.358 -17.040 28.158 1.00 15.39 183 GLU A O 1
ATOM 1210 N N . TYR A 1 157 ? 14.021 -16.661 29.944 1.00 14.96 184 TYR A N 1
ATOM 1211 C CA . TYR A 1 157 ? 15.069 -16.798 30.946 1.00 15.00 184 TYR A CA 1
ATOM 1212 C C . TYR A 1 157 ? 14.946 -18.073 31.827 1.00 13.67 184 TYR A C 1
ATOM 1213 O O . TYR A 1 157 ? 15.362 -18.105 32.943 1.00 13.64 184 TYR A O 1
ATOM 1222 N N . GLN A 1 158 ? 14.373 -19.097 31.239 1.00 14.07 185 GLN A N 1
ATOM 1223 C CA . GLN A 1 158 ? 14.034 -20.320 31.946 1.00 15.34 185 GLN A CA 1
ATOM 1224 C C . GLN A 1 158 ? 15.105 -20.984 32.847 1.00 16.40 185 GLN A C 1
ATOM 1225 O O . GLN A 1 158 ? 14.868 -21.222 33.998 1.00 15.57 185 GLN A O 1
ATOM 1231 N N . GLY A 1 159 ? 16.278 -21.244 32.291 1.00 16.13 186 GLY A N 1
ATOM 1232 C CA . GLY A 1 159 ? 17.331 -21.892 33.041 1.00 16.21 186 GLY A CA 1
ATOM 1233 C C . GLY A 1 159 ? 17.707 -21.179 34.301 1.00 14.61 186 GLY A C 1
ATOM 1234 O O . GLY A 1 159 ? 17.667 -21.694 35.365 1.00 16.21 186 GLY A O 1
ATOM 1235 N N . GLU A 1 160 ? 18.019 -19.919 34.142 1.00 16.62 187 GLU A N 1
ATOM 1236 C CA . GLU A 1 160 ? 18.401 -19.087 35.283 1.00 18.66 187 GLU A CA 1
ATOM 1237 C C . GLU A 1 160 ? 17.255 -18.915 36.281 1.00 17.65 187 GLU A C 1
ATOM 1238 O O . GLU A 1 160 ? 17.497 -18.986 37.478 1.00 14.37 187 GLU A O 1
ATOM 1244 N N . LEU A 1 161 ? 16.030 -18.743 35.793 1.00 15.94 188 LEU A N 1
ATOM 1245 C CA . LEU A 1 161 ? 14.874 -18.555 36.678 1.00 15.77 188 LEU A CA 1
ATOM 1246 C C . LEU A 1 161 ? 14.554 -19.839 37.451 1.00 13.68 188 LEU A C 1
ATOM 1247 O O . LEU A 1 161 ? 14.169 -19.772 38.590 1.00 13.75 188 LEU A O 1
ATOM 1252 N N . GLY A 1 162 ? 14.718 -21.000 36.825 1.00 14.33 189 GLY A N 1
ATOM 1253 C CA . GLY A 1 162 ? 14.596 -22.278 37.523 1.00 15.80 189 GLY A CA 1
ATOM 1254 C C . GLY A 1 162 ? 15.568 -22.451 38.666 1.00 16.24 189 GLY A C 1
ATOM 1255 O O . GLY A 1 162 ? 15.186 -22.887 39.748 1.00 16.73 189 GLY A O 1
ATOM 1264 N N . ALA A 1 164 ? 16.989 -19.858 40.252 1.00 11.93 191 ALA A N 1
ATOM 1265 C CA . ALA A 1 164 ? 16.524 -18.913 41.241 1.00 13.71 191 ALA A CA 1
ATOM 1266 C C . ALA A 1 164 ? 15.299 -19.404 42.042 1.00 12.65 191 ALA A C 1
ATOM 1267 O O . ALA A 1 164 ? 15.268 -19.268 43.265 1.00 15.37 191 ALA A O 1
ATOM 1269 N N . ALA A 1 165 ? 14.400 -20.081 41.366 1.00 13.90 192 ALA A N 1
ATOM 1270 C CA . ALA A 1 165 ? 13.197 -20.671 41.995 1.00 16.32 192 ALA A CA 1
ATOM 1271 C C . ALA A 1 165 ? 13.572 -21.754 42.972 1.00 16.32 192 ALA A C 1
ATOM 1272 O O . ALA A 1 165 ? 13.191 -21.712 44.160 1.00 15.48 192 ALA A O 1
ATOM 1274 N N . LYS A 1 166 ? 14.541 -22.567 42.564 1.00 16.22 193 LYS A N 1
ATOM 1275 C CA . LYS A 1 166 ? 15.026 -23.609 43.442 1.00 15.75 193 LYS A CA 1
ATOM 1276 C C . LYS A 1 166 ? 15.581 -23.054 44.743 1.00 16.64 193 LYS A C 1
ATOM 1277 O O . LYS A 1 166 ? 15.247 -23.534 45.846 1.00 17.57 193 LYS A O 1
ATOM 1283 N N . LEU A 1 167 ? 16.387 -22.007 44.644 1.00 14.63 194 LEU A N 1
ATOM 1284 C CA . LEU A 1 167 ? 17.004 -21.411 45.786 1.00 14.38 194 LEU A CA 1
ATOM 1285 C C . LEU A 1 167 ? 15.976 -20.702 46.689 1.00 15.02 194 LEU A C 1
ATOM 1286 O O . LEU A 1 167 ? 16.142 -20.669 47.929 1.00 15.29 194 LEU A O 1
ATOM 1291 N N . LEU A 1 168 ? 14.984 -20.049 46.092 1.00 14.65 195 LEU A N 1
ATOM 1292 C CA . LEU A 1 168 ? 13.954 -19.416 46.922 1.00 15.49 195 LEU A CA 1
ATOM 1293 C C . LEU A 1 168 ? 13.150 -20.490 47.687 1.00 17.63 195 LEU A C 1
ATOM 1294 O O . LEU A 1 168 ? 12.722 -20.265 48.818 1.00 16.66 195 LEU A O 1
ATOM 1299 N N . ARG A 1 169 ? 12.927 -21.640 47.060 1.00 19.46 196 ARG A N 1
ATOM 1300 C CA . ARG A 1 169 ? 12.224 -22.745 47.709 1.00 21.39 196 ARG A CA 1
ATOM 1301 C C . ARG A 1 169 ? 13.018 -23.356 48.844 1.00 23.60 196 ARG A C 1
ATOM 1302 O O . ARG A 1 169 ? 12.440 -23.702 49.885 1.00 22.84 196 ARG A O 1
ATOM 1310 N N . GLU A 1 170 ? 14.343 -23.367 48.686 1.00 21.41 197 GLU A N 1
ATOM 1311 C CA . GLU A 1 170 ? 15.257 -23.745 49.759 1.00 19.76 197 GLU A CA 1
ATOM 1312 C C . GLU A 1 170 ? 15.221 -22.748 50.906 1.00 22.44 197 GLU A C 1
ATOM 1313 O O . GLU A 1 170 ? 15.164 -23.167 52.087 1.00 17.28 197 GLU A O 1
ATOM 1319 N N . ALA A 1 171 ? 15.149 -21.452 50.569 1.00 17.09 198 ALA A N 1
ATOM 1320 C CA . ALA A 1 171 ? 15.042 -20.423 51.586 1.00 16.36 198 ALA A CA 1
ATOM 1321 C C . ALA A 1 171 ? 13.732 -20.604 52.361 1.00 16.59 198 ALA A C 1
ATOM 1322 O O . ALA A 1 171 ? 13.717 -20.489 53.583 1.00 18.93 198 ALA A O 1
ATOM 1324 N N . ALA A 1 172 ? 12.664 -20.924 51.643 1.00 16.88 199 ALA A N 1
ATOM 1325 C CA . ALA A 1 172 ? 11.319 -21.037 52.236 1.00 17.13 199 ALA A CA 1
ATOM 1326 C C . ALA A 1 172 ? 11.301 -22.127 53.296 1.00 22.23 199 ALA A C 1
ATOM 1327 O O . ALA A 1 172 ? 10.765 -21.949 54.404 1.00 19.68 199 ALA A O 1
ATOM 1329 N N . ALA A 1 173 ? 11.988 -23.210 52.990 1.00 22.25 200 ALA A N 1
ATOM 1330 C CA . ALA A 1 173 ? 12.054 -24.332 53.928 1.00 21.47 200 ALA A CA 1
ATOM 1331 C C . ALA A 1 173 ? 12.861 -24.006 55.196 1.00 25.34 200 ALA A C 1
ATOM 1332 O O . ALA A 1 173 ? 12.586 -24.548 56.282 1.00 23.19 200 ALA A O 1
ATOM 1334 N N . LEU A 1 174 ? 13.860 -23.134 55.088 1.00 20.74 201 LEU A N 1
ATOM 1335 C CA . LEU A 1 174 ? 14.708 -22.797 56.227 1.00 20.47 201 LEU A CA 1
ATOM 1336 C C . LEU A 1 174 ? 14.065 -21.788 57.155 1.00 22.00 201 LEU A C 1
ATOM 1337 O O . LEU A 1 174 ? 14.208 -21.896 58.364 1.00 19.40 201 LEU A O 1
ATOM 1342 N N . THR A 1 175 ? 13.515 -20.737 56.595 1.00 16.85 202 THR A N 1
ATOM 1343 C CA . THR A 1 175 ? 12.922 -19.749 57.419 1.00 17.45 202 THR A CA 1
ATOM 1344 C C . THR A 1 175 ? 11.691 -20.237 58.194 1.00 16.23 202 THR A C 1
ATOM 1345 O O . THR A 1 175 ? 10.899 -20.961 57.706 1.00 18.48 202 THR A O 1
ATOM 1349 N N . GLN A 1 176 ? 11.559 -19.699 59.375 1.00 17.68 203 GLN A N 1
ATOM 1350 C CA . GLN A 1 176 ? 10.447 -19.946 60.250 1.00 18.50 203 GLN A CA 1
ATOM 1351 C C . GLN A 1 176 ? 9.439 -18.769 60.237 1.00 20.78 203 GLN A C 1
ATOM 1352 O O . GLN A 1 176 ? 8.487 -18.785 60.959 1.00 20.77 203 GLN A O 1
ATOM 1358 N N . GLN A 1 177 ? 9.704 -17.744 59.434 1.00 19.94 204 GLN A N 1
ATOM 1359 C CA . GLN A 1 177 ? 8.772 -16.628 59.288 1.00 18.65 204 GLN A CA 1
ATOM 1360 C C . GLN A 1 177 ? 7.716 -16.991 58.254 1.00 20.39 204 GLN A C 1
ATOM 1361 O O . GLN A 1 177 ? 7.937 -16.984 57.097 1.00 18.49 204 GLN A O 1
ATOM 1367 N N . SER A 1 178 ? 6.534 -17.275 58.744 1.00 19.70 205 SER A N 1
ATOM 1368 C CA . SER A 1 178 ? 5.457 -17.718 57.910 1.00 17.77 205 SER A CA 1
ATOM 1369 C C . SER A 1 178 ? 5.164 -16.899 56.661 1.00 17.94 205 SER A C 1
ATOM 1370 O O . SER A 1 178 ? 5.095 -17.431 55.598 1.00 16.46 205 SER A O 1
ATOM 1373 N N . THR A 1 179 ? 5.057 -15.597 56.829 1.00 16.18 206 THR A N 1
ATOM 1374 C CA . THR A 1 179 ? 4.714 -14.774 55.679 1.00 15.45 206 THR A CA 1
ATOM 1375 C C . THR A 1 179 ? 5.851 -14.739 54.634 1.00 15.11 206 THR A C 1
ATOM 1376 O O . THR A 1 179 ? 5.588 -14.541 53.434 1.00 14.32 206 THR A O 1
ATOM 1380 N N . LEU A 1 180 ? 7.078 -14.856 55.120 1.00 14.83 207 LEU A N 1
ATOM 1381 C CA . LEU A 1 180 ? 8.253 -14.973 54.251 1.00 16.98 207 LEU A CA 1
ATOM 1382 C C . LEU A 1 180 ? 8.190 -16.285 53.508 1.00 18.09 207 LEU A C 1
ATOM 1383 O O . LEU A 1 180 ? 8.400 -16.321 52.290 1.00 15.62 207 LEU A O 1
ATOM 1388 N N . LYS A 1 181 ? 7.812 -17.372 54.193 1.00 16.42 208 LYS A N 1
ATOM 1389 C CA . LYS A 1 181 ? 7.672 -18.637 53.462 1.00 17.36 208 LYS A CA 1
ATOM 1390 C C . LYS A 1 181 ? 6.734 -18.461 52.299 1.00 17.08 208 LYS A C 1
ATOM 1391 O O . LYS A 1 181 ? 6.927 -19.014 51.226 1.00 13.45 208 LYS A O 1
ATOM 1397 N N . ARG A 1 182 ? 5.594 -17.837 52.546 1.00 15.10 209 ARG A N 1
ATOM 1398 C CA . ARG A 1 182 ? 4.582 -17.687 51.509 1.00 15.97 209 ARG A CA 1
ATOM 1399 C C . ARG A 1 182 ? 5.120 -16.902 50.295 1.00 14.48 209 ARG A C 1
ATOM 1400 O O . ARG A 1 182 ? 4.889 -17.250 49.198 1.00 14.33 209 ARG A O 1
ATOM 1408 N N . PHE A 1 183 ? 5.762 -15.804 50.578 1.00 13.48 210 PHE A N 1
ATOM 1409 C CA . PHE A 1 183 ? 6.306 -14.992 49.484 1.00 13.89 210 PHE A CA 1
ATOM 1410 C C . PHE A 1 183 ? 7.339 -15.794 48.657 1.00 14.10 210 PHE A C 1
ATOM 1411 O O . PHE A 1 183 ? 7.330 -15.819 47.444 1.00 11.77 210 PHE A O 1
ATOM 1419 N N . LEU A 1 184 ? 8.239 -16.468 49.340 1.00 15.38 211 LEU A N 1
ATOM 1420 C CA . LEU A 1 184 ? 9.324 -17.170 48.635 1.00 17.01 211 LEU A CA 1
ATOM 1421 C C . LEU A 1 184 ? 8.776 -18.267 47.741 1.00 16.59 211 LEU A C 1
ATOM 1422 O O . LEU A 1 184 ? 9.159 -18.364 46.554 1.00 14.01 211 LEU A O 1
ATOM 1427 N N . GLU A 1 185 ? 7.832 -19.054 48.258 1.00 15.88 212 GLU A N 1
ATOM 1428 C CA . GLU A 1 185 ? 7.152 -20.049 47.441 1.00 17.76 212 GLU A CA 1
ATOM 1429 C C . GLU A 1 185 ? 6.363 -19.480 46.247 1.00 17.28 212 GLU A C 1
ATOM 1430 O O . GLU A 1 185 ? 6.430 -20.031 45.111 1.00 15.89 212 GLU A O 1
ATOM 1436 N N . THR A 1 186 ? 5.580 -18.420 46.477 1.00 14.44 213 THR A N 1
ATOM 1437 C CA . THR A 1 186 ? 4.771 -17.893 45.388 1.00 13.33 213 THR A CA 1
ATOM 1438 C C . THR A 1 186 ? 5.680 -17.232 44.344 1.00 11.37 213 THR A C 1
ATOM 1439 O O . THR A 1 186 ? 5.367 -17.259 43.161 1.00 12.76 213 THR A O 1
ATOM 1443 N N . ARG A 1 187 ? 6.736 -16.569 44.769 1.00 12.24 214 ARG A N 1
ATOM 1444 C CA . ARG A 1 187 ? 7.659 -15.928 43.824 1.00 14.08 214 ARG A CA 1
ATOM 1445 C C . ARG A 1 187 ? 8.382 -16.996 42.998 1.00 13.78 214 ARG A C 1
ATOM 1446 O O . ARG A 1 187 ? 8.520 -16.848 41.840 1.00 13.09 214 ARG A O 1
ATOM 1454 N N . ALA A 1 188 ? 8.856 -18.048 43.650 1.00 13.44 215 ALA A N 1
ATOM 1455 C CA . ALA A 1 188 ? 9.406 -19.185 42.904 1.00 14.61 215 ALA A CA 1
ATOM 1456 C C . ALA A 1 188 ? 8.476 -19.714 41.830 1.00 16.49 215 ALA A C 1
ATOM 1457 O O . ALA A 1 188 ? 8.873 -19.939 40.683 1.00 16.30 215 ALA A O 1
ATOM 1459 N N . GLU A 1 189 ? 7.214 -19.873 42.156 1.00 14.89 216 GLU A N 1
ATOM 1460 C CA . GLU A 1 189 ? 6.210 -20.290 41.201 1.00 18.35 216 GLU A CA 1
ATOM 1461 C C . GLU A 1 189 ? 6.051 -19.230 40.078 1.00 16.53 216 GLU A C 1
ATOM 1462 O O . GLU A 1 189 ? 5.994 -19.553 38.952 1.00 14.73 216 GLU A O 1
ATOM 1468 N N . ALA A 1 190 ? 5.921 -17.975 40.456 1.00 14.01 217 ALA A N 1
ATOM 1469 C CA . ALA A 1 190 ? 5.787 -16.917 39.485 1.00 15.46 217 ALA A CA 1
ATOM 1470 C C . ALA A 1 190 ? 6.907 -16.953 38.435 1.00 13.83 217 ALA A C 1
ATOM 1471 O O . ALA A 1 190 ? 6.677 -16.598 37.288 1.00 14.30 217 ALA A O 1
ATOM 1473 N N . PHE A 1 191 ? 8.140 -17.214 38.856 1.00 15.42 218 PHE A N 1
ATOM 1474 C CA . PHE A 1 191 ? 9.255 -17.205 37.892 1.00 17.99 218 PHE A CA 1
ATOM 1475 C C . PHE A 1 191 ? 8.969 -18.114 36.703 1.00 17.01 218 PHE A C 1
ATOM 1476 O O . PHE A 1 191 ? 9.211 -17.729 35.561 1.00 15.70 218 PHE A O 1
ATOM 1484 N N . LEU A 1 192 ? 8.338 -19.254 36.978 1.00 16.55 219 LEU A N 1
ATOM 1485 C CA . LEU A 1 192 ? 7.972 -20.222 35.943 1.00 16.85 219 LEU A CA 1
ATOM 1486 C C . LEU A 1 192 ? 6.562 -20.085 35.353 1.00 18.61 219 LEU A C 1
ATOM 1487 O O . LEU A 1 192 ? 6.337 -20.440 34.199 1.00 18.91 219 LEU A O 1
ATOM 1492 N N . SER A 1 193 ? 5.606 -19.531 36.099 1.00 18.07 220 SER A N 1
ATOM 1493 C CA . SER A 1 193 ? 4.284 -19.369 35.523 1.00 15.83 220 SER A CA 1
ATOM 1494 C C . SER A 1 193 ? 4.156 -18.089 34.706 1.00 15.22 220 SER A C 1
ATOM 1495 O O . SER A 1 193 ? 3.192 -17.903 33.960 1.00 14.51 220 SER A O 1
ATOM 1498 N N . ASN A 1 194 ? 5.026 -17.144 35.011 1.00 14.33 221 ASN A N 1
ATOM 1499 C CA . ASN A 1 194 ? 5.030 -15.804 34.420 1.00 13.58 221 ASN A CA 1
ATOM 1500 C C . ASN A 1 194 ? 3.850 -14.955 34.869 1.00 14.27 221 ASN A C 1
ATOM 1501 O O . ASN A 1 194 ? 3.610 -13.901 34.289 1.00 15.30 221 ASN A O 1
ATOM 1506 N N . ASP A 1 195 ? 3.129 -15.410 35.884 1.00 15.18 222 ASP A N 1
ATOM 1507 C CA . ASP A 1 195 ? 2.014 -14.630 36.459 1.00 16.31 222 ASP A CA 1
ATOM 1508 C C . ASP A 1 195 ? 2.343 -14.206 37.882 1.00 14.17 222 ASP A C 1
ATOM 1509 O O . ASP A 1 195 ? 2.506 -15.040 38.763 1.00 12.54 222 ASP A O 1
ATOM 1514 N N . TYR A 1 196 ? 2.658 -12.925 38.051 1.00 12.97 223 TYR A N 1
ATOM 1515 C CA . TYR A 1 196 ? 3.305 -12.442 39.259 1.00 12.55 223 TYR A CA 1
ATOM 1516 C C . TYR A 1 196 ? 2.277 -11.911 40.296 1.00 13.51 223 TYR A C 1
ATOM 1517 O O . TYR A 1 196 ? 2.642 -11.541 41.397 1.00 13.84 223 TYR A O 1
ATOM 1526 N N . TYR A 1 197 ? 1.012 -11.827 39.905 1.00 12.79 224 TYR A N 1
ATOM 1527 C CA . TYR A 1 197 ? -0.036 -11.215 40.771 1.00 15.89 224 TYR A CA 1
ATOM 1528 C C . TYR A 1 197 ? -0.064 -11.776 42.194 1.00 15.44 224 TYR A C 1
ATOM 1529 O O . TYR A 1 197 ? 0.075 -11.015 43.150 1.00 16.26 224 TYR A O 1
ATOM 1538 N N . ALA A 1 198 ? -0.282 -13.083 42.339 1.00 16.55 225 ALA A N 1
ATOM 1539 C CA . ALA A 1 198 ? -0.326 -13.694 43.653 1.00 16.06 225 ALA A CA 1
ATOM 1540 C C . ALA A 1 198 ? 0.910 -13.479 44.487 1.00 15.64 225 ALA A C 1
ATOM 1541 O O . ALA A 1 198 ? 0.795 -13.228 45.694 1.00 14.23 225 ALA A O 1
ATOM 1543 N N . SER A 1 199 ? 2.087 -13.558 43.874 1.00 14.55 226 SER A N 1
ATOM 1544 C CA . SER A 1 199 ? 3.299 -13.367 44.628 1.00 14.33 226 SER A CA 1
ATOM 1545 C C . SER A 1 199 ? 3.494 -11.911 45.004 1.00 11.15 226 SER A C 1
ATOM 1546 O O . SER A 1 199 ? 4.110 -11.644 46.025 1.00 10.52 226 SER A O 1
ATOM 1549 N N . GLU A 1 200 ? 3.028 -10.970 44.185 1.00 13.04 227 GLU A N 1
ATOM 1550 C CA . GLU A 1 200 ? 3.064 -9.560 44.582 1.00 15.22 227 GLU A CA 1
ATOM 1551 C C . GLU A 1 200 ? 2.229 -9.289 45.816 1.00 13.81 227 GLU A C 1
ATOM 1552 O O . GLU A 1 200 ? 2.664 -8.584 46.713 1.00 13.15 227 GLU A O 1
ATOM 1558 N N . VAL A 1 201 ? 1.029 -9.846 45.867 1.00 13.34 228 VAL A N 1
ATOM 1559 C CA . VAL A 1 201 ? 0.219 -9.725 47.055 1.00 14.19 228 VAL A CA 1
ATOM 1560 C C . VAL A 1 201 ? 0.930 -10.307 48.288 1.00 12.72 228 VAL A C 1
ATOM 1561 O O . VAL A 1 201 ? 0.972 -9.698 49.376 1.00 14.74 228 VAL A O 1
ATOM 1565 N N . ALA A 1 202 ? 1.557 -11.465 48.120 1.00 11.25 229 ALA A N 1
ATOM 1566 C CA . ALA A 1 202 ? 2.246 -12.101 49.219 1.00 11.25 229 ALA A CA 1
ATOM 1567 C C . ALA A 1 202 ? 3.444 -11.233 49.657 1.00 10.54 229 ALA A C 1
ATOM 1568 O O . ALA A 1 202 ? 3.756 -11.105 50.822 1.00 10.49 229 ALA A O 1
ATOM 1570 N N . TRP A 1 203 ? 4.085 -10.589 48.693 1.00 11.41 230 TRP A N 1
ATOM 1571 C CA . TRP A 1 203 ? 5.206 -9.727 48.985 1.00 11.75 230 TRP A CA 1
ATOM 1572 C C . TRP A 1 203 ? 4.689 -8.523 49.750 1.00 10.50 230 TRP A C 1
ATOM 1573 O O . TRP A 1 203 ? 5.270 -8.114 50.735 1.00 12.17 230 TRP A O 1
ATOM 1592 N N . GLU A 1 205 ? 2.176 -8.474 51.740 1.00 13.77 232 GLU A N 1
ATOM 1593 C CA . GLU A 1 205 ? 1.703 -8.961 53.050 1.00 15.42 232 GLU A CA 1
ATOM 1594 C C . GLU A 1 205 ? 2.805 -9.396 54.001 1.00 17.59 232 GLU A C 1
ATOM 1595 O O . GLU A 1 205 ? 2.537 -9.857 55.107 1.00 13.61 232 GLU A O 1
ATOM 1601 N N . LEU A 1 206 ? 4.045 -9.333 53.540 1.00 12.78 233 LEU A N 1
ATOM 1602 C CA . LEU A 1 206 ? 5.181 -9.707 54.328 1.00 14.85 233 LEU A CA 1
ATOM 1603 C C . LEU A 1 206 ? 5.246 -8.959 55.626 1.00 17.64 233 LEU A C 1
ATOM 1604 O O . LEU A 1 206 ? 5.172 -7.727 55.663 1.00 15.42 233 LEU A O 1
ATOM 1609 N N . ASP A 1 207 ? 5.539 -9.712 56.676 1.00 16.14 234 ASP A N 1
ATOM 1610 C CA . ASP A 1 207 ? 5.765 -9.129 57.966 1.00 20.72 234 ASP A CA 1
ATOM 1611 C C . ASP A 1 207 ? 6.900 -9.914 58.579 1.00 22.23 234 ASP A C 1
ATOM 1612 O O . ASP A 1 207 ? 6.693 -10.909 59.284 1.00 21.46 234 ASP A O 1
ATOM 1617 N N . ALA A 1 208 ? 8.111 -9.553 58.191 1.00 19.07 235 ALA A N 1
ATOM 1618 C CA . ALA A 1 208 ? 9.287 -10.372 58.548 1.00 19.91 235 ALA A CA 1
ATOM 1619 C C . ALA A 1 208 ? 10.481 -9.493 58.734 1.00 18.52 235 ALA A C 1
ATOM 1620 O O . ALA A 1 208 ? 10.472 -8.322 58.349 1.00 18.12 235 ALA A O 1
ATOM 1622 N N . SER A 1 209 ? 11.488 -10.034 59.406 1.00 17.07 236 SER A N 1
ATOM 1623 C CA . SER A 1 209 ? 12.717 -9.304 59.612 1.00 19.80 236 SER A CA 1
ATOM 1624 C C . SER A 1 209 ? 13.512 -9.136 58.332 1.00 19.07 236 SER A C 1
ATOM 1625 O O . SER A 1 209 ? 14.398 -8.309 58.304 1.00 17.69 236 SER A O 1
ATOM 1628 N N . VAL A 1 210 ? 13.336 -10.046 57.410 1.00 20.11 237 VAL A N 1
ATOM 1629 C CA . VAL A 1 210 ? 14.044 -10.083 56.141 1.00 21.03 237 VAL A CA 1
ATOM 1630 C C . VAL A 1 210 ? 13.128 -9.612 55.037 1.00 21.74 237 VAL A C 1
ATOM 1631 O O . VAL A 1 210 ? 12.064 -10.110 54.871 1.00 19.88 237 VAL A O 1
ATOM 1635 N N . GLU A 1 211 ? 13.579 -8.607 54.330 1.00 17.80 238 GLU A N 1
ATOM 1636 C CA . GLU A 1 211 ? 12.839 -8.031 53.269 1.00 19.61 238 GLU A CA 1
ATOM 1637 C C . GLU A 1 211 ? 13.527 -8.299 51.940 1.00 20.07 238 GLU A C 1
ATOM 1638 O O . GLU A 1 211 ? 14.502 -7.677 51.626 1.00 24.22 238 GLU A O 1
ATOM 1644 N N . PRO A 1 212 ? 13.040 -9.293 51.219 1.00 17.11 239 PRO A N 1
ATOM 1645 C CA . PRO A 1 212 ? 13.600 -9.651 49.941 1.00 18.57 239 PRO A CA 1
ATOM 1646 C C . PRO A 1 212 ? 12.736 -9.090 48.818 1.00 19.44 239 PRO A C 1
ATOM 1647 O O . PRO A 1 212 ? 11.595 -9.326 48.795 1.00 24.87 239 PRO A O 1
ATOM 1651 N N . THR A 1 213 ? 13.292 -8.282 47.982 1.00 15.32 240 THR A N 1
ATOM 1652 C CA . THR A 1 213 ? 12.608 -7.812 46.844 1.00 15.59 240 THR A CA 1
ATOM 1653 C C . THR A 1 213 ? 13.381 -8.474 45.700 1.00 14.97 240 THR A C 1
ATOM 1654 O O . THR A 1 213 ? 14.551 -8.293 45.607 1.00 15.36 240 THR A O 1
ATOM 1658 N N . ILE A 1 214 ? 12.720 -9.260 44.886 1.00 13.28 241 ILE A N 1
ATOM 1659 C CA . ILE A 1 214 ? 13.387 -9.956 43.817 1.00 14.10 241 ILE A CA 1
ATOM 1660 C C . ILE A 1 214 ? 12.448 -10.319 42.678 1.00 16.02 241 ILE A C 1
ATOM 1661 O O . ILE A 1 214 ? 11.452 -10.923 42.877 1.00 15.14 241 ILE A O 1
ATOM 1666 N N . GLY A 1 215 ? 12.808 -9.879 41.490 1.00 13.97 242 GLY A N 1
ATOM 1667 C CA . GLY A 1 215 ? 12.026 -10.137 40.310 1.00 14.56 242 GLY A CA 1
ATOM 1668 C C . GLY A 1 215 ? 12.109 -9.055 39.251 1.00 12.11 242 GLY A C 1
ATOM 1669 O O . GLY A 1 215 ? 12.942 -8.147 39.331 1.00 11.91 242 GLY A O 1
ATOM 1670 N N . PRO A 1 216 ? 11.344 -9.232 38.170 1.00 12.97 243 PRO A N 1
ATOM 1671 C CA . PRO A 1 216 ? 11.350 -8.262 37.098 1.00 13.34 243 PRO A CA 1
ATOM 1672 C C . PRO A 1 216 ? 10.399 -7.101 37.408 1.00 13.53 243 PRO A C 1
ATOM 1673 O O . PRO A 1 216 ? 9.203 -7.319 37.612 1.00 13.20 243 PRO A O 1
ATOM 1677 N N . TYR A 1 217 ? 10.938 -5.888 37.494 1.00 12.80 244 TYR A N 1
ATOM 1678 C CA . TYR A 1 217 ? 10.158 -4.693 37.902 1.00 11.40 244 TYR A CA 1
ATOM 1679 C C . TYR A 1 217 ? 10.260 -3.439 37.014 1.00 12.60 244 TYR A C 1
ATOM 1680 O O . TYR A 1 217 ? 9.317 -3.141 36.281 1.00 15.22 244 TYR A O 1
ATOM 1689 N N . GLU A 1 218 ? 11.383 -2.715 37.046 1.00 13.71 245 GLU A N 1
ATOM 1690 C CA . GLU A 1 218 ? 11.433 -1.386 36.447 1.00 13.86 245 GLU A CA 1
ATOM 1691 C C . GLU A 1 218 ? 11.652 -1.396 34.936 1.00 15.27 245 GLU A C 1
ATOM 1692 O O . GLU A 1 218 ? 12.216 -2.338 34.346 1.00 12.78 245 GLU A O 1
ATOM 1698 N N . VAL A 1 219 ? 11.133 -0.356 34.275 1.00 14.52 246 VAL A N 1
ATOM 1699 C CA . VAL A 1 219 ? 11.089 -0.377 32.834 1.00 14.72 246 VAL A CA 1
ATOM 1700 C C . VAL A 1 219 ? 12.120 0.592 32.205 1.00 15.30 246 VAL A C 1
ATOM 1701 O O . VAL A 1 219 ? 12.077 0.810 30.978 1.00 17.65 246 VAL A O 1
ATOM 1705 N N . TYR A 1 220 ? 12.936 1.236 33.054 1.00 14.95 247 TYR A N 1
ATOM 1706 C CA . TYR A 1 220 ? 13.871 2.262 32.572 1.00 16.63 247 TYR A CA 1
ATOM 1707 C C . TYR A 1 220 ? 14.791 1.747 31.451 1.00 16.56 247 TYR A C 1
ATOM 1708 O O . TYR A 1 220 ? 15.249 2.528 30.613 1.00 18.20 247 TYR A O 1
ATOM 1717 N N . GLU A 1 221 ? 15.125 0.458 31.456 1.00 15.18 248 GLU A N 1
ATOM 1718 C CA . GLU A 1 221 ? 16.101 -0.068 30.492 1.00 19.10 248 GLU A CA 1
ATOM 1719 C C . GLU A 1 221 ? 15.471 -0.254 29.121 1.00 17.71 248 GLU A C 1
ATOM 1720 O O . GLU A 1 221 ? 16.159 -0.331 28.106 1.00 16.04 248 GLU A O 1
ATOM 1726 N N . ASP A 1 222 ? 14.141 -0.218 29.046 1.00 17.17 249 ASP A N 1
ATOM 1727 C CA . ASP A 1 222 ? 13.457 -0.247 27.739 1.00 14.00 249 ASP A CA 1
ATOM 1728 C C . ASP A 1 222 ? 13.335 1.187 27.282 1.00 17.70 249 ASP A C 1
ATOM 1729 O O . ASP A 1 222 ? 12.348 1.877 27.575 1.00 16.42 249 ASP A O 1
ATOM 1734 N N . GLY A 1 223 ? 14.359 1.656 26.576 1.00 17.01 250 GLY A N 1
ATOM 1735 C CA . GLY A 1 223 ? 14.398 3.023 26.066 1.00 17.66 250 GLY A CA 1
ATOM 1736 C C . GLY A 1 223 ? 13.574 3.328 24.839 1.00 17.50 250 GLY A C 1
ATOM 1737 O O . GLY A 1 223 ? 13.480 4.502 24.455 1.00 18.43 250 GLY A O 1
ATOM 1738 N N . TRP A 1 224 ? 12.960 2.323 24.226 1.00 15.10 251 TRP A N 1
ATOM 1739 C CA . TRP A 1 224 ? 11.955 2.543 23.198 1.00 15.15 251 TRP A CA 1
ATOM 1740 C C . TRP A 1 224 ? 10.562 2.890 23.732 1.00 17.61 251 TRP A C 1
ATOM 1741 O O . TRP A 1 224 ? 9.965 3.871 23.304 1.00 20.11 251 TRP A O 1
ATOM 1752 N N . PHE A 1 225 ? 10.047 2.061 24.641 1.00 16.01 252 PHE A N 1
ATOM 1753 C CA . PHE A 1 225 ? 8.651 2.061 24.990 1.00 16.13 252 PHE A CA 1
ATOM 1754 C C . PHE A 1 225 ? 8.371 2.150 26.481 1.00 15.38 252 PHE A C 1
ATOM 1755 O O . PHE A 1 225 ? 7.229 2.398 26.828 1.00 15.14 252 PHE A O 1
ATOM 1763 N N . ASN A 1 226 ? 9.354 1.828 27.299 1.00 16.44 253 ASN A N 1
ATOM 1764 C CA . ASN A 1 226 ? 9.163 1.750 28.734 1.00 15.45 253 ASN A CA 1
ATOM 1765 C C . ASN A 1 226 ? 8.104 0.629 29.004 1.00 16.44 253 ASN A C 1
ATOM 1766 O O . ASN A 1 226 ? 7.283 0.784 29.859 1.00 16.74 253 ASN A O 1
ATOM 1771 N N . TYR A 1 227 ? 8.107 -0.439 28.197 1.00 12.93 254 TYR A N 1
ATOM 1772 C CA . TYR A 1 227 ? 7.215 -1.563 28.371 1.00 14.20 254 TYR A CA 1
ATOM 1773 C C . TYR A 1 227 ? 7.839 -2.633 29.259 1.00 13.01 254 TYR A C 1
ATOM 1774 O O . TYR A 1 227 ? 7.128 -3.281 30.023 1.00 11.95 254 TYR A O 1
ATOM 1783 N N . LYS A 1 228 ? 9.101 -2.960 28.975 1.00 12.58 255 LYS A N 1
ATOM 1784 C CA . LYS A 1 228 ? 9.679 -4.223 29.433 1.00 14.52 255 LYS A CA 1
ATOM 1785 C C . LYS A 1 228 ? 10.420 -4.085 30.763 1.00 13.29 255 LYS A C 1
ATOM 1786 O O . LYS A 1 228 ? 11.268 -3.202 30.935 1.00 13.06 255 LYS A O 1
ATOM 1792 N N . ALA A 1 229 ? 10.114 -4.998 31.691 1.00 11.82 256 ALA A N 1
ATOM 1793 C CA . ALA A 1 229 ? 10.707 -5.001 33.019 1.00 12.73 256 ALA A CA 1
ATOM 1794 C C . ALA A 1 229 ? 12.081 -5.670 33.072 1.00 12.80 256 ALA A C 1
ATOM 1795 O O . ALA A 1 229 ? 12.322 -6.657 32.387 1.00 13.00 256 ALA A O 1
ATOM 1797 N N . ALA A 1 230 ? 12.937 -5.129 33.921 1.00 11.25 257 ALA A N 1
ATOM 1798 C CA . ALA A 1 230 ? 14.289 -5.634 34.147 1.00 12.11 257 ALA A CA 1
ATOM 1799 C C . ALA A 1 230 ? 14.323 -6.386 35.447 1.00 12.53 257 ALA A C 1
ATOM 1800 O O . ALA A 1 230 ? 13.811 -5.918 36.459 1.00 11.99 257 ALA A O 1
ATOM 1802 N N . PHE A 1 231 ? 15.067 -7.473 35.466 1.00 11.41 258 PHE A N 1
ATOM 1803 C CA . PHE A 1 231 ? 15.312 -8.179 36.728 1.00 12.39 258 PHE A CA 1
ATOM 1804 C C . PHE A 1 231 ? 16.225 -7.454 37.726 1.00 11.40 258 PHE A C 1
ATOM 1805 O O . PHE A 1 231 ? 17.200 -6.832 37.346 1.00 10.48 258 PHE A O 1
ATOM 1813 N N . GLU A 1 232 ? 15.844 -7.477 39.004 1.00 10.42 259 GLU A N 1
ATOM 1814 C CA . GLU A 1 232 ? 16.589 -6.849 40.066 1.00 11.06 259 GLU A CA 1
ATOM 1815 C C . GLU A 1 232 ? 16.342 -7.577 41.392 1.00 10.66 259 GLU A C 1
ATOM 1816 O O . GLU A 1 232 ? 15.374 -8.312 41.516 1.00 11.43 259 GLU A O 1
ATOM 1822 N N . ALA A 1 233 ? 17.155 -7.259 42.381 1.00 12.11 260 ALA A N 1
ATOM 1823 C CA . ALA A 1 233 ? 16.922 -7.661 43.768 1.00 11.78 260 ALA A CA 1
ATOM 1824 C C . ALA A 1 233 ? 17.384 -6.584 44.718 1.00 14.22 260 ALA A C 1
ATOM 1825 O O . ALA A 1 233 ? 18.345 -5.869 44.427 1.00 13.27 260 ALA A O 1
ATOM 1827 N N . PHE A 1 234 ? 16.684 -6.444 45.854 1.00 14.55 261 PHE A N 1
ATOM 1828 C CA . PHE A 1 234 ? 17.153 -5.650 46.985 1.00 16.89 261 PHE A CA 1
ATOM 1829 C C . PHE A 1 234 ? 16.859 -6.504 48.184 1.00 18.08 261 PHE A C 1
ATOM 1830 O O . PHE A 1 234 ? 15.706 -6.816 48.437 1.00 17.58 261 PHE A O 1
ATOM 1838 N N . ILE A 1 235 ? 17.900 -6.914 48.885 1.00 15.66 262 ILE A N 1
ATOM 1839 C CA . ILE A 1 235 ? 17.721 -7.783 50.045 1.00 15.99 262 ILE A CA 1
ATOM 1840 C C . ILE A 1 235 ? 18.123 -6.997 51.288 1.00 20.16 262 ILE A C 1
ATOM 1841 O O . ILE A 1 235 ? 19.288 -6.575 51.419 1.00 20.01 262 ILE A O 1
ATOM 1846 N N . GLY A 1 236 ? 17.219 -6.907 52.270 1.00 15.69 263 GLY A N 1
ATOM 1847 C CA . GLY A 1 236 ? 17.534 -6.126 53.483 1.00 16.71 263 GLY A CA 1
ATOM 1848 C C . GLY A 1 236 ? 17.020 -6.706 54.795 1.00 15.01 263 GLY A C 1
ATOM 1849 O O . GLY A 1 236 ? 16.219 -7.629 54.788 1.00 18.45 263 GLY A O 1
ATOM 1850 N N . VAL A 1 237 ? 17.335 -6.008 55.879 1.00 16.30 264 VAL A N 1
ATOM 1851 C CA . VAL A 1 237 ? 16.863 -6.357 57.211 1.00 20.43 264 VAL A CA 1
ATOM 1852 C C . VAL A 1 237 ? 15.990 -5.242 57.766 1.00 18.18 264 VAL A C 1
ATOM 1853 O O . VAL A 1 237 ? 16.340 -4.054 57.765 1.00 19.81 264 VAL A O 1
ATOM 1857 N N . ARG A 1 238 ? 14.807 -5.628 58.201 1.00 18.85 265 ARG A N 1
ATOM 1858 C CA . ARG A 1 238 ? 13.878 -4.625 58.666 1.00 20.84 265 ARG A CA 1
ATOM 1859 C C . ARG A 1 238 ? 14.384 -3.908 59.909 1.00 18.81 265 ARG A C 1
ATOM 1860 O O . ARG A 1 238 ? 14.900 -4.534 60.827 1.00 19.97 265 ARG A O 1
ATOM 1868 N N . ASP A 1 239 ? 14.278 -2.583 59.905 1.00 18.16 266 ASP A N 1
ATOM 1869 C CA . ASP A 1 239 ? 14.418 -1.758 61.098 1.00 22.35 266 ASP A CA 1
ATOM 1870 C C . ASP A 1 239 ? 13.062 -1.571 61.731 1.00 23.92 266 ASP A C 1
ATOM 1871 O O . ASP A 1 239 ? 12.260 -0.727 61.293 1.00 19.82 266 ASP A O 1
ATOM 1876 N N . GLU A 1 240 ? 12.813 -2.315 62.802 1.00 21.58 267 GLU A N 1
ATOM 1877 C CA . GLU A 1 240 ? 11.462 -2.371 63.349 1.00 29.69 267 GLU A CA 1
ATOM 1878 C C . GLU A 1 240 ? 10.940 -1.001 63.787 1.00 27.20 267 GLU A C 1
ATOM 1879 O O . GLU A 1 240 ? 9.801 -0.633 63.490 1.00 25.86 267 GLU A O 1
ATOM 1885 N N . ALA A 1 241 ? 11.764 -0.282 64.547 1.00 25.85 268 ALA A N 1
ATOM 1886 C CA . ALA A 1 241 ? 11.357 0.955 65.201 1.00 25.55 268 ALA A CA 1
ATOM 1887 C C . ALA A 1 241 ? 11.128 2.048 64.184 1.00 25.41 268 ALA A C 1
ATOM 1888 O O . ALA A 1 241 ? 10.102 2.745 64.246 1.00 18.54 268 ALA A O 1
ATOM 1890 N N . GLU A 1 242 ? 12.036 2.171 63.205 1.00 20.11 269 GLU A N 1
ATOM 1891 C CA . GLU A 1 242 ? 11.828 3.118 62.124 1.00 20.54 269 GLU A CA 1
ATOM 1892 C C . GLU A 1 242 ? 10.584 2.798 61.259 1.00 18.06 269 GLU A C 1
ATOM 1893 O O . GLU A 1 242 ? 9.842 3.703 60.856 1.00 21.28 269 GLU A O 1
ATOM 1899 N N . THR A 1 243 ? 10.373 1.518 60.991 1.00 18.11 270 THR A N 1
ATOM 1900 C CA . THR A 1 243 ? 9.183 1.071 60.280 1.00 17.87 270 THR A CA 1
ATOM 1901 C C . THR A 1 243 ? 7.907 1.461 61.027 1.00 20.57 270 THR A C 1
ATOM 1902 O O . THR A 1 243 ? 6.980 1.995 60.430 1.00 20.52 270 THR A O 1
ATOM 1906 N N . GLN A 1 244 ? 7.888 1.277 62.347 1.00 20.36 271 GLN A N 1
ATOM 1907 C CA . GLN A 1 244 ? 6.683 1.624 63.122 1.00 22.35 271 GLN A CA 1
ATOM 1908 C C . GLN A 1 244 ? 6.404 3.126 63.150 1.00 21.80 271 GLN A C 1
ATOM 1909 O O . GLN A 1 244 ? 5.248 3.529 63.055 1.00 18.03 271 GLN A O 1
ATOM 1915 N N . LYS A 1 245 ? 7.454 3.954 63.106 1.00 19.60 272 LYS A N 1
ATOM 1916 C CA . LYS A 1 245 ? 7.258 5.391 62.991 1.00 24.23 272 LYS A CA 1
ATOM 1917 C C . LYS A 1 245 ? 6.541 5.838 61.734 1.00 25.48 272 LYS A C 1
ATOM 1918 O O . LYS A 1 245 ? 5.970 6.934 61.702 1.00 25.98 272 LYS A O 1
ATOM 1924 N N . LEU A 1 246 ? 6.609 5.023 60.689 1.00 18.12 273 LEU A N 1
ATOM 1925 C CA . LEU A 1 246 ? 6.015 5.377 59.399 1.00 18.39 273 LEU A CA 1
ATOM 1926 C C . LEU A 1 246 ? 4.650 4.736 59.169 1.00 16.50 273 LEU A C 1
ATOM 1927 O O . LEU A 1 246 ? 3.947 5.099 58.235 1.00 14.70 273 LEU A O 1
ATOM 1932 N N . ALA A 1 247 ? 4.222 3.854 60.063 1.00 19.21 274 ALA A N 1
ATOM 1933 C CA . ALA A 1 247 ? 2.960 3.156 59.833 1.00 18.30 274 ALA A CA 1
ATOM 1934 C C . ALA A 1 247 ? 1.787 4.118 59.674 1.00 18.25 274 ALA A C 1
ATOM 1935 O O . ALA A 1 247 ? 0.832 3.853 58.933 1.00 19.07 274 ALA A O 1
ATOM 1937 N N . LYS A 1 248 ? 1.842 5.248 60.365 1.00 19.27 275 LYS A N 1
ATOM 1938 C CA . LYS A 1 248 ? 0.768 6.220 60.287 1.00 18.86 275 LYS A CA 1
ATOM 1939 C C . LYS A 1 248 ? 0.500 6.830 58.926 1.00 19.23 275 LYS A C 1
ATOM 1940 O O . LYS A 1 248 ? -0.591 7.340 58.704 1.00 17.03 275 LYS A O 1
ATOM 1946 N N . PHE A 1 249 ? 1.451 6.748 58.000 1.00 16.86 276 PHE A N 1
ATOM 1947 C CA . PHE A 1 249 ? 1.268 7.387 56.697 1.00 17.90 276 PHE A CA 1
ATOM 1948 C C . PHE A 1 249 ? 0.294 6.677 55.751 1.00 16.52 276 PHE A C 1
ATOM 1949 O O . PHE A 1 249 ? -0.351 7.304 54.887 1.00 18.06 276 PHE A O 1
ATOM 1957 N N . SER A 1 250 ? 0.091 5.514 55.986 1.00 18.29 277 SER A N 1
ATOM 1958 C CA . SER A 1 250 ? -0.703 4.689 55.123 1.00 17.16 277 SER A CA 1
ATOM 1959 C C . SER A 1 250 ? -2.106 5.209 55.118 1.00 20.35 277 SER A C 1
ATOM 1960 O O . SER A 1 250 ? -2.703 5.357 54.098 1.00 18.46 277 SER A O 1
ATOM 1963 N N . ALA A 1 251 ? -2.492 5.553 56.334 1.00 21.88 278 ALA A N 1
ATOM 1964 C CA . ALA A 1 251 ? -3.810 6.123 56.537 1.00 22.49 278 ALA A CA 1
ATOM 1965 C C . ALA A 1 251 ? -4.060 7.506 55.909 1.00 23.08 278 ALA A C 1
ATOM 1966 O O . ALA A 1 251 ? -5.166 7.899 55.791 1.00 25.86 278 ALA A O 1
ATOM 1968 N N . GLU A 1 252 ? -3.017 8.194 55.519 1.00 16.91 279 GLU A N 1
ATOM 1969 C CA . GLU A 1 252 ? -3.109 9.494 54.906 1.00 18.06 279 GLU A CA 1
ATOM 1970 C C . GLU A 1 252 ? -3.330 9.469 53.398 1.00 16.86 279 GLU A C 1
ATOM 1971 O O . GLU A 1 252 ? -3.727 10.429 52.846 1.00 15.50 279 GLU A O 1
ATOM 1977 N N . LEU A 1 253 ? -3.080 8.326 52.779 1.00 15.99 280 LEU A N 1
ATOM 1978 C CA . LEU A 1 253 ? -3.129 8.214 51.329 1.00 16.16 280 LEU A CA 1
ATOM 1979 C C . LEU A 1 253 ? -4.390 8.568 50.590 1.00 15.18 280 LEU A C 1
ATOM 1980 O O . LEU A 1 253 ? -4.367 9.334 49.685 1.00 16.07 280 LEU A O 1
ATOM 1985 N N . GLN A 1 254 ? -5.512 8.016 50.999 1.00 13.65 281 GLN A N 1
ATOM 1986 C CA . GLN A 1 254 ? -6.748 8.304 50.309 1.00 14.16 281 GLN A CA 1
ATOM 1987 C C . GLN A 1 254 ? -7.101 9.760 50.421 1.00 14.92 281 GLN A C 1
ATOM 1988 O O . GLN A 1 254 ? -7.548 10.319 49.503 1.00 15.04 281 GLN A O 1
ATOM 1994 N N . GLU A 1 255 ? -6.861 10.340 51.574 1.00 15.36 282 GLU A N 1
ATOM 1995 C CA . GLU A 1 255 ? -7.095 11.716 51.809 1.00 17.46 282 GLU A CA 1
ATOM 1996 C C . GLU A 1 255 ? -6.223 12.584 50.894 1.00 16.23 282 GLU A C 1
ATOM 1997 O O . GLU A 1 255 ? -6.683 13.531 50.363 1.00 15.99 282 GLU A O 1
ATOM 2003 N N . LEU A 1 256 ? -4.967 12.219 50.731 1.00 16.32 283 LEU A N 1
ATOM 2004 C CA . LEU A 1 256 ? -4.113 12.946 49.808 1.00 15.51 283 LEU A CA 1
ATOM 2005 C C . LEU A 1 256 ? -4.689 12.877 48.383 1.00 15.71 283 LEU A C 1
ATOM 2006 O O . LEU A 1 256 ? -4.768 13.843 47.737 1.00 16.64 283 LEU A O 1
ATOM 2011 N N . GLU A 1 257 ? -5.084 11.700 47.939 1.00 13.75 284 GLU A N 1
ATOM 2012 C CA . GLU A 1 257 ? -5.645 11.518 46.603 1.00 16.40 284 GLU A CA 1
ATOM 2013 C C . GLU A 1 257 ? -6.871 12.385 46.397 1.00 15.79 284 GLU A C 1
ATOM 2014 O O . GLU A 1 257 ? -7.010 13.027 45.399 1.00 15.71 284 GLU A O 1
ATOM 2020 N N . ASN A 1 258 ? -7.757 12.336 47.388 1.00 15.41 285 ASN A N 1
ATOM 2021 C CA . ASN A 1 258 ? -8.966 13.111 47.437 1.00 15.95 285 ASN A CA 1
ATOM 2022 C C . ASN A 1 258 ? -8.752 14.620 47.226 1.00 16.10 285 ASN A C 1
ATOM 2023 O O . ASN A 1 258 ? -9.624 15.263 46.772 1.00 15.98 285 ASN A O 1
ATOM 2028 N N . ASN A 1 259 ? -7.591 15.137 47.594 1.00 15.82 286 ASN A N 1
ATOM 2029 C CA . ASN A 1 259 ? -7.256 16.523 47.496 1.00 17.07 286 ASN A CA 1
ATOM 2030 C C . ASN A 1 259 ? -6.227 16.926 46.430 1.00 17.78 286 ASN A C 1
ATOM 2031 O O . ASN A 1 259 ? -5.788 18.028 46.421 1.00 19.48 286 ASN A O 1
ATOM 2036 N N . LEU A 1 260 ? -5.843 16.025 45.543 1.00 15.98 287 LEU A N 1
ATOM 2037 C CA . LEU A 1 260 ? -4.886 16.387 44.509 1.00 15.48 287 LEU A CA 1
ATOM 2038 C C . LEU A 1 260 ? -5.381 17.558 43.680 1.00 16.68 287 LEU A C 1
ATOM 2039 O O . LEU A 1 260 ? -6.513 17.617 43.320 1.00 16.09 287 LEU A O 1
ATOM 2044 N N . PRO A 1 261 ? -4.461 18.463 43.367 1.00 17.80 288 PRO A N 1
ATOM 2045 C CA . PRO A 1 261 ? -4.769 19.673 42.641 1.00 22.15 288 PRO A CA 1
ATOM 2046 C C . PRO A 1 261 ? -4.906 19.438 41.164 1.00 21.58 288 PRO A C 1
ATOM 2047 O O . PRO A 1 261 ? -4.149 19.963 40.393 1.00 23.83 288 PRO A O 1
ATOM 2051 N N . ILE A 1 262 ? -5.869 18.609 40.828 1.00 18.22 289 ILE A N 1
ATOM 2052 C CA . ILE A 1 262 ? -6.248 18.337 39.448 1.00 19.36 289 ILE A CA 1
ATOM 2053 C C . ILE A 1 262 ? -7.770 18.365 39.371 1.00 19.37 289 ILE A C 1
ATOM 2054 O O . ILE A 1 262 ? -8.439 18.396 40.413 1.00 22.41 289 ILE A O 1
ATOM 2059 N N . GLU A 1 263 ? -8.304 18.414 38.153 1.00 20.24 290 GLU A N 1
ATOM 2060 C CA . GLU A 1 263 ? -9.717 18.198 37.885 1.00 23.66 290 GLU A CA 1
ATOM 2061 C C . GLU A 1 263 ? -10.267 17.037 38.742 1.00 24.05 290 GLU A C 1
ATOM 2062 O O . GLU A 1 263 ? -9.661 15.971 38.781 1.00 21.42 290 GLU A O 1
ATOM 2068 N N . PRO A 1 264 ? -11.342 17.275 39.534 1.00 18.90 291 PRO A N 1
ATOM 2069 C CA . PRO A 1 264 ? -11.641 16.280 40.592 1.00 21.13 291 PRO A CA 1
ATOM 2070 C C . PRO A 1 264 ? -12.020 14.913 40.033 1.00 19.38 291 PRO A C 1
ATOM 2071 O O . PRO A 1 264 ? -11.719 13.914 40.675 1.00 17.80 291 PRO A O 1
ATOM 2075 N N . ALA A 1 265 ? -12.564 14.888 38.810 1.00 18.49 292 ALA A N 1
ATOM 2076 C CA . ALA A 1 265 ? -12.892 13.655 38.085 1.00 20.08 292 ALA A CA 1
ATOM 2077 C C . ALA A 1 265 ? -11.684 12.744 37.830 1.00 18.65 292 ALA A C 1
ATOM 2078 O O . ALA A 1 265 ? -11.799 11.523 37.770 1.00 18.90 292 ALA A O 1
ATOM 2080 N N . LEU A 1 266 ? -10.506 13.330 37.834 1.00 19.00 293 LEU A N 1
ATOM 2081 C CA . LEU A 1 266 ? -9.276 12.588 37.562 1.00 20.67 293 LEU A CA 1
ATOM 2082 C C . LEU A 1 266 ? -8.753 11.868 38.793 1.00 19.61 293 LEU A C 1
ATOM 2083 O O . LEU A 1 266 ? -7.817 11.077 38.674 1.00 16.25 293 LEU A O 1
ATOM 2088 N N . ARG A 1 267 ? -9.251 12.258 39.976 1.00 15.15 294 ARG A N 1
ATOM 2089 C CA . ARG A 1 267 ? -8.796 11.643 41.215 1.00 15.89 294 ARG A CA 1
ATOM 2090 C C . ARG A 1 267 ? -9.344 10.238 41.359 1.00 16.95 294 ARG A C 1
ATOM 2091 O O . ARG A 1 267 ? -10.446 9.962 40.897 1.00 16.61 294 ARG A O 1
ATOM 2099 N N . ASN A 1 268 ? -8.577 9.355 41.991 1.00 17.62 295 ASN A N 1
ATOM 2100 C CA . ASN A 1 268 ? -8.990 7.962 42.180 1.00 15.68 295 ASN A CA 1
ATOM 2101 C C . ASN A 1 268 ? -9.855 7.886 43.457 1.00 17.88 295 ASN A C 1
ATOM 2102 O O . ASN A 1 268 ? -9.361 8.105 44.562 1.00 16.06 295 ASN A O 1
ATOM 2107 N N . PRO A 1 269 ? -11.148 7.587 43.293 1.00 18.24 296 PRO A N 1
ATOM 2108 C CA . PRO A 1 269 ? -12.060 7.544 44.418 1.00 24.23 296 PRO A CA 1
ATOM 2109 C C . PRO A 1 269 ? -11.805 6.392 45.402 1.00 20.48 296 PRO A C 1
ATOM 2110 O O . PRO A 1 269 ? -12.213 6.459 46.543 1.00 17.84 296 PRO A O 1
ATOM 2114 N N . LYS A 1 270 ? -10.971 5.426 45.045 1.00 18.62 297 LYS A N 1
ATOM 2115 C CA . LYS A 1 270 ? -10.641 4.359 45.978 1.00 21.76 297 LYS A CA 1
ATOM 2116 C C . LYS A 1 270 ? -9.338 3.689 45.588 1.00 19.42 297 LYS A C 1
ATOM 2117 O O . LYS A 1 270 ? -9.321 2.789 44.736 1.00 17.95 297 LYS A O 1
ATOM 2123 N N . LEU A 1 271 ? -8.271 4.096 46.266 1.00 15.81 298 LEU A N 1
ATOM 2124 C CA . LEU A 1 271 ? -6.959 3.465 46.136 1.00 17.08 298 LEU A CA 1
ATOM 2125 C C . LEU A 1 271 ? -7.021 1.973 46.470 1.00 18.42 298 LEU A C 1
ATOM 2126 O O . LEU A 1 271 ? -7.864 1.573 47.292 1.00 17.42 298 LEU A O 1
ATOM 2131 N N . GLY A 1 272 ? -6.044 1.195 45.992 1.00 16.69 299 GLY A N 1
ATOM 2132 C CA . GLY A 1 272 ? -5.896 -0.206 46.469 1.00 17.92 299 GLY A CA 1
ATOM 2133 C C . GLY A 1 272 ? -5.824 -0.201 47.987 1.00 19.64 299 GLY A C 1
ATOM 2134 O O . GLY A 1 272 ? -5.315 0.739 48.556 1.00 19.06 299 GLY A O 1
ATOM 2135 N N . ALA A 1 273 ? -6.274 -1.241 48.680 1.00 25.14 300 ALA A N 1
ATOM 2136 C CA . ALA A 1 273 ? -6.340 -1.151 50.158 1.00 25.73 300 ALA A CA 1
ATOM 2137 C C . ALA A 1 273 ? -4.999 -1.276 50.854 1.00 25.09 300 ALA A C 1
ATOM 2138 O O . ALA A 1 273 ? -4.867 -0.796 51.973 1.00 29.37 300 ALA A O 1
ATOM 2140 N N . LEU A 1 274 ? -4.056 -2.015 50.265 1.00 22.26 301 LEU A N 1
ATOM 2141 C CA . LEU A 1 274 ? -2.751 -2.247 50.894 1.00 19.97 301 LEU A CA 1
ATOM 2142 C C . LEU A 1 274 ? -1.834 -1.054 50.659 1.00 16.96 301 LEU A C 1
ATOM 2143 O O . LEU A 1 274 ? -1.732 -0.576 49.546 1.00 18.80 301 LEU A O 1
ATOM 2148 N N . ALA A 1 275 ? -1.158 -0.602 51.704 1.00 16.22 302 ALA A N 1
ATOM 2149 C CA . ALA A 1 275 ? -0.113 0.424 51.569 1.00 14.83 302 ALA A CA 1
ATOM 2150 C C . ALA A 1 275 ? 0.986 0.226 52.617 1.00 14.25 302 ALA A C 1
ATOM 2151 O O . ALA A 1 275 ? 1.335 1.151 53.402 1.00 13.27 302 ALA A O 1
ATOM 2153 N N . PRO A 1 276 ? 1.587 -0.963 52.616 1.00 13.80 303 PRO A N 1
ATOM 2154 C CA . PRO A 1 276 ? 2.621 -1.182 53.619 1.00 14.90 303 PRO A CA 1
ATOM 2155 C C . PRO A 1 276 ? 3.839 -0.341 53.341 1.00 14.74 303 PRO A C 1
ATOM 2156 O O . PRO A 1 276 ? 4.197 -0.130 52.193 1.00 13.36 303 PRO A O 1
ATOM 2160 N N . ILE A 1 277 ? 4.465 0.120 54.391 1.00 14.31 304 ILE A N 1
ATOM 2161 C CA . ILE A 1 277 ? 5.664 0.909 54.314 1.00 13.82 304 ILE A CA 1
ATOM 2162 C C . ILE A 1 277 ? 6.715 0.237 55.175 1.00 14.98 304 ILE A C 1
ATOM 2163 O O . ILE A 1 277 ? 6.457 -0.070 56.278 1.00 13.96 304 ILE A O 1
ATOM 2168 N N . ARG A 1 278 ? 7.883 0.007 54.608 1.00 15.02 305 ARG A N 1
ATOM 2169 C CA . ARG A 1 278 ? 8.954 -0.638 55.325 1.00 13.58 305 ARG A CA 1
ATOM 2170 C C . ARG A 1 278 ? 10.277 0.138 55.337 1.00 17.90 305 ARG A C 1
ATOM 2171 O O . ARG A 1 278 ? 10.653 0.658 54.344 1.00 17.01 305 ARG A O 1
ATOM 2179 N N . VAL A 1 279 ? 10.929 0.199 56.485 1.00 14.23 306 VAL A N 1
ATOM 2180 C CA . VAL A 1 279 ? 12.223 0.807 56.565 1.00 16.61 306 VAL A CA 1
ATOM 2181 C C . VAL A 1 279 ? 13.199 -0.318 56.752 1.00 16.15 306 VAL A C 1
ATOM 2182 O O . VAL A 1 279 ? 13.095 -1.084 57.649 1.00 17.32 306 VAL A O 1
ATOM 2186 N N . ILE A 1 280 ? 14.100 -0.451 55.814 1.00 15.15 307 ILE A N 1
ATOM 2187 C CA . ILE A 1 280 ? 15.086 -1.496 55.889 1.00 15.23 307 ILE A CA 1
ATOM 2188 C C . ILE A 1 280 ? 16.527 -1.027 55.646 1.00 15.02 307 ILE A C 1
ATOM 2189 O O . ILE A 1 280 ? 16.742 -0.021 55.066 1.00 16.15 307 ILE A O 1
ATOM 2194 N N . ASN A 1 281 ? 17.461 -1.815 56.137 1.00 15.77 308 ASN A N 1
ATOM 2195 C CA . ASN A 1 281 ? 18.863 -1.600 55.920 1.00 17.34 308 ASN A CA 1
ATOM 2196 C C . ASN A 1 281 ? 19.234 -2.624 54.865 1.00 13.78 308 ASN A C 1
ATOM 2197 O O . ASN A 1 281 ? 19.143 -3.791 55.083 1.00 17.14 308 ASN A O 1
ATOM 2202 N N . SER A 1 282 ? 19.625 -2.136 53.715 1.00 14.78 309 SER A N 1
ATOM 2203 C CA . SER A 1 282 ? 19.932 -3.023 52.616 1.00 15.12 309 SER A CA 1
ATOM 2204 C C . SER A 1 282 ? 21.255 -3.713 52.762 1.00 17.36 309 SER A C 1
ATOM 2205 O O . SER A 1 282 ? 22.212 -3.090 53.074 1.00 23.83 309 SER A O 1
ATOM 2208 N N . LEU A 1 283 ? 21.300 -4.990 52.507 1.00 18.49 310 LEU A N 1
ATOM 2209 C CA . LEU A 1 283 ? 22.572 -5.654 52.545 1.00 21.41 310 LEU A CA 1
ATOM 2210 C C . LEU A 1 283 ? 23.056 -6.265 51.241 1.00 19.56 310 LEU A C 1
ATOM 2211 O O . LEU A 1 283 ? 24.129 -6.767 51.194 1.00 19.24 310 LEU A O 1
ATOM 2216 N N . TYR A 1 284 ? 22.247 -6.145 50.214 1.00 17.80 311 TYR A N 1
ATOM 2217 C CA . TYR A 1 284 ? 22.543 -6.622 48.880 1.00 17.15 311 TYR A CA 1
ATOM 2218 C C . TYR A 1 284 ? 21.550 -6.094 47.834 1.00 18.36 311 TYR A C 1
ATOM 2219 O O . TYR A 1 284 ? 20.425 -5.892 48.113 1.00 14.45 311 TYR A O 1
ATOM 2228 N N . SER A 1 285 ? 22.077 -5.805 46.651 1.00 16.83 312 SER A N 1
ATOM 2229 C CA . SER A 1 285 ? 21.298 -5.459 45.491 1.00 15.90 312 SER A CA 1
ATOM 2230 C C . SER A 1 285 ? 21.995 -6.062 44.269 1.00 16.66 312 SER A C 1
ATOM 2231 O O . SER A 1 285 ? 23.160 -6.278 44.287 1.00 16.12 312 SER A O 1
ATOM 2234 N N . SER A 1 286 ? 21.226 -6.270 43.225 1.00 15.11 313 SER A N 1
ATOM 2235 C CA . SER A 1 286 ? 21.699 -6.865 42.004 1.00 14.26 313 SER A CA 1
ATOM 2236 C C . SER A 1 286 ? 20.802 -6.544 40.801 1.00 15.78 313 SER A C 1
ATOM 2237 O O . SER A 1 286 ? 19.744 -6.021 40.928 1.00 11.43 313 SER A O 1
ATOM 2240 N N . GLY A 1 287 ? 21.297 -6.896 39.642 1.00 15.45 314 GLY A N 1
ATOM 2241 C CA . GLY A 1 287 ? 20.644 -6.631 38.395 1.00 13.88 314 GLY A CA 1
ATOM 2242 C C . GLY A 1 287 ? 20.406 -5.146 38.223 1.00 15.60 314 GLY A C 1
ATOM 2243 O O . GLY A 1 287 ? 21.267 -4.361 38.415 1.00 15.21 314 GLY A O 1
ATOM 2244 N N . ASP A 1 288 ? 19.178 -4.803 37.897 1.00 13.15 315 ASP A N 1
ATOM 2245 C CA . ASP A 1 288 ? 18.804 -3.411 37.718 1.00 14.37 315 ASP A CA 1
ATOM 2246 C C . ASP A 1 288 ? 18.828 -2.661 39.046 1.00 14.38 315 ASP A C 1
ATOM 2247 O O . ASP A 1 288 ? 18.646 -1.446 39.105 1.00 16.81 315 ASP A O 1
ATOM 2252 N N . GLY A 1 289 ? 19.073 -3.380 40.128 1.00 14.83 316 GLY A N 1
ATOM 2253 C CA . GLY A 1 289 ? 19.230 -2.756 41.431 1.00 14.40 316 GLY A CA 1
ATOM 2254 C C . GLY A 1 289 ? 20.687 -2.506 41.765 1.00 16.26 316 GLY A C 1
ATOM 2255 O O . GLY A 1 289 ? 20.991 -2.026 42.859 1.00 16.46 316 GLY A O 1
ATOM 2256 N N . ASN A 1 290 ? 21.607 -2.745 40.821 1.00 16.22 317 ASN A N 1
ATOM 2257 C CA . ASN A 1 290 ? 23.013 -2.346 41.063 1.00 14.95 317 ASN A CA 1
ATOM 2258 C C . ASN A 1 290 ? 23.729 -1.996 39.745 1.00 15.11 317 ASN A C 1
ATOM 2259 O O . ASN A 1 290 ? 24.390 -2.832 39.148 1.00 15.30 317 ASN A O 1
ATOM 2264 N N . ARG A 1 291 ? 23.458 -0.812 39.250 1.00 16.23 318 ARG A N 1
ATOM 2265 C CA . ARG A 1 291 ? 24.057 -0.287 38.019 1.00 20.41 318 ARG A CA 1
ATOM 2266 C C . ARG A 1 291 ? 24.131 1.192 38.256 1.00 18.94 318 ARG A C 1
ATOM 2267 O O . ARG A 1 291 ? 23.098 1.867 38.462 1.00 20.49 318 ARG A O 1
ATOM 2275 N N . GLY A 1 292 ? 25.326 1.745 38.202 1.00 20.15 319 GLY A N 1
ATOM 2276 C CA . GLY A 1 292 ? 25.440 3.195 38.274 1.00 17.06 319 GLY A CA 1
ATOM 2277 C C . GLY A 1 292 ? 24.929 3.717 39.617 1.00 17.13 319 GLY A C 1
ATOM 2278 O O . GLY A 1 292 ? 25.250 3.160 40.684 1.00 19.02 319 GLY A O 1
ATOM 2279 N N . VAL A 1 293 ? 24.063 4.714 39.527 1.00 16.18 320 VAL A N 1
ATOM 2280 C CA . VAL A 1 293 ? 23.502 5.396 40.687 1.00 17.67 320 VAL A CA 1
ATOM 2281 C C . VAL A 1 293 ? 22.622 4.400 41.470 1.00 18.95 320 VAL A C 1
ATOM 2282 O O . VAL A 1 293 ? 21.784 3.731 40.892 1.00 19.98 320 VAL A O 1
ATOM 2286 N N . GLN A 1 294 ? 22.851 4.313 42.776 1.00 19.14 321 GLN A N 1
ATOM 2287 C CA . GLN A 1 294 ? 22.095 3.404 43.623 1.00 20.16 321 GLN A CA 1
ATOM 2288 C C . GLN A 1 294 ? 20.654 3.870 43.831 1.00 16.46 321 GLN A C 1
ATOM 2289 O O . GLN A 1 294 ? 20.366 5.055 43.874 1.00 14.80 321 GLN A O 1
ATOM 2295 N N . THR A 1 295 ? 19.730 2.911 43.870 1.00 15.79 322 THR A N 1
ATOM 2296 C CA . THR A 1 295 ? 18.376 3.184 44.298 1.00 16.06 322 THR A CA 1
ATOM 2297 C C . THR A 1 295 ? 18.385 3.533 45.792 1.00 16.06 322 THR A C 1
ATOM 2298 O O . THR A 1 295 ? 19.028 2.849 46.556 1.00 18.57 322 THR A O 1
ATOM 2302 N N . ALA A 1 296 ? 17.583 4.517 46.193 1.00 15.65 323 ALA A N 1
ATOM 2303 C CA . ALA A 1 296 ? 17.478 4.917 47.596 1.00 16.73 323 ALA A CA 1
ATOM 2304 C C . ALA A 1 296 ? 16.211 4.333 48.256 1.00 16.50 323 ALA A C 1
ATOM 2305 O O . ALA A 1 296 ? 16.158 4.186 49.498 1.00 17.31 323 ALA A O 1
ATOM 2307 N N . ALA A 1 297 ? 15.195 4.105 47.435 1.00 14.21 324 ALA A N 1
ATOM 2308 C CA . ALA A 1 297 ? 13.898 3.633 47.912 1.00 14.27 324 ALA A CA 1
ATOM 2309 C C . ALA A 1 297 ? 13.072 3.288 46.703 1.00 14.53 324 ALA A C 1
ATOM 2310 O O . ALA A 1 297 ? 13.362 3.706 45.570 1.00 13.53 324 ALA A O 1
ATOM 2312 N N . TYR A 1 298 ? 11.939 2.649 46.936 1.00 11.61 325 TYR A N 1
ATOM 2313 C CA . TYR A 1 298 ? 11.121 2.250 45.815 1.00 11.89 325 TYR A CA 1
ATOM 2314 C C . TYR A 1 298 ? 9.652 1.981 46.205 1.00 10.97 325 TYR A C 1
ATOM 2315 O O . TYR A 1 298 ? 9.334 1.847 47.400 1.00 10.29 325 TYR A O 1
ATOM 2324 N N . ASN A 1 299 ? 8.817 1.897 45.182 1.00 10.55 326 ASN A N 1
ATOM 2325 C CA . ASN A 1 299 ? 7.385 1.660 45.290 1.00 11.29 326 ASN A CA 1
ATOM 2326 C C . ASN A 1 299 ? 7.008 0.581 44.272 1.00 13.38 326 ASN A C 1
ATOM 2327 O O . ASN A 1 299 ? 7.148 0.781 43.075 1.00 14.28 326 ASN A O 1
ATOM 2332 N N . LEU A 1 300 ? 6.609 -0.588 44.737 1.00 11.49 327 LEU A N 1
ATOM 2333 C CA . LEU A 1 300 ? 6.291 -1.697 43.823 1.00 12.14 327 LEU A CA 1
ATOM 2334 C C . LEU A 1 300 ? 5.022 -2.375 44.319 1.00 13.12 327 LEU A C 1
ATOM 2335 O O . LEU A 1 300 ? 4.678 -2.191 45.465 1.00 13.24 327 LEU A O 1
ATOM 2340 N N . PRO A 1 301 ? 4.283 -3.055 43.439 1.00 12.49 328 PRO A N 1
ATOM 2341 C CA . PRO A 1 301 ? 4.685 -3.273 42.040 1.00 14.11 328 PRO A CA 1
ATOM 2342 C C . PRO A 1 301 ? 4.397 -2.084 41.145 1.00 15.66 328 PRO A C 1
ATOM 2343 O O . PRO A 1 301 ? 3.684 -1.153 41.539 1.00 12.70 328 PRO A O 1
ATOM 2347 N N . ASN A 1 302 ? 4.974 -2.148 39.953 1.00 14.61 329 ASN A N 1
ATOM 2348 C CA . ASN A 1 302 ? 4.687 -1.222 38.859 1.00 17.54 329 ASN A CA 1
ATOM 2349 C C . ASN A 1 302 ? 3.476 -1.651 38.077 1.00 16.65 329 ASN A C 1
ATOM 2350 O O . ASN A 1 302 ? 2.845 -0.835 37.401 1.00 16.67 329 ASN A O 1
ATOM 2355 N N . ASP A 1 303 ? 3.135 -2.924 38.177 1.00 14.94 330 ASP A N 1
ATOM 2356 C CA . ASP A 1 303 ? 1.977 -3.443 37.449 1.00 16.37 330 ASP A CA 1
ATOM 2357 C C . ASP A 1 303 ? 0.681 -2.767 37.897 1.00 15.46 330 ASP A C 1
ATOM 2358 O O . ASP A 1 303 ? 0.259 -2.931 39.052 1.00 14.67 330 ASP A O 1
ATOM 2363 N N . GLU A 1 304 ? 0.092 -1.982 37.001 1.00 17.56 331 GLU A N 1
ATOM 2364 C CA . GLU A 1 304 ? -0.963 -1.015 37.335 1.00 19.19 331 GLU A CA 1
ATOM 2365 C C . GLU A 1 304 ? -2.257 -1.707 37.710 1.00 18.73 331 GLU A C 1
ATOM 2366 O O . GLU A 1 304 ? -3.119 -1.118 38.397 1.00 17.12 331 GLU A O 1
ATOM 2372 N N . ARG A 1 305 ? -2.431 -2.936 37.233 1.00 17.46 332 ARG A N 1
ATOM 2373 C CA . ARG A 1 305 ? -3.561 -3.741 37.653 1.00 18.84 332 ARG A CA 1
ATOM 2374 C C . ARG A 1 305 ? -3.503 -4.140 39.104 1.00 17.66 332 ARG A C 1
ATOM 2375 O O . ARG A 1 305 ? -4.453 -3.938 39.876 1.00 17.49 332 ARG A O 1
ATOM 2383 N N . VAL A 1 306 ? -2.365 -4.676 39.510 1.00 17.16 333 VAL A N 1
ATOM 2384 C CA . VAL A 1 306 ? -2.192 -5.123 40.876 1.00 14.79 333 VAL A CA 1
ATOM 2385 C C . VAL A 1 306 ? -2.258 -3.911 41.749 1.00 14.98 333 VAL A C 1
ATOM 2386 O O . VAL A 1 306 ? -2.889 -3.935 42.807 1.00 18.04 333 VAL A O 1
ATOM 2390 N N . ALA A 1 307 ? -1.556 -2.854 41.347 1.00 13.57 334 ALA A N 1
ATOM 2391 C CA . ALA A 1 307 ? -1.512 -1.632 42.107 1.00 16.69 334 ALA A CA 1
ATOM 2392 C C . ALA A 1 307 ? -2.913 -1.042 42.346 1.00 17.14 334 ALA A C 1
ATOM 2393 O O . ALA A 1 307 ? -3.210 -0.563 43.438 1.00 14.85 334 ALA A O 1
ATOM 2395 N N . ALA A 1 308 ? -3.716 -1.000 41.288 1.00 15.25 335 ALA A N 1
ATOM 2396 C CA . ALA A 1 308 ? -5.050 -0.396 41.382 1.00 17.85 335 ALA A CA 1
ATOM 2397 C C . ALA A 1 308 ? -5.977 -1.251 42.250 1.00 17.13 335 ALA A C 1
ATOM 2398 O O . ALA A 1 308 ? -6.810 -0.721 42.984 1.00 16.82 335 ALA A O 1
ATOM 2400 N N . GLU A 1 309 ? -5.840 -2.575 42.174 1.00 16.26 336 GLU A N 1
ATOM 2401 C CA . GLU A 1 309 ? -6.776 -3.458 42.861 1.00 16.74 336 GLU A CA 1
ATOM 2402 C C . GLU A 1 309 ? -6.288 -3.749 44.255 1.00 19.07 336 GLU A C 1
ATOM 2403 O O . GLU A 1 309 ? -7.093 -3.862 45.156 1.00 22.66 336 GLU A O 1
ATOM 2409 N N . LYS A 1 310 ? -4.985 -3.872 44.447 1.00 14.49 337 LYS A N 1
ATOM 2410 C CA . LYS A 1 310 ? -4.453 -4.288 45.750 1.00 16.51 337 LYS A CA 1
ATOM 2411 C C . LYS A 1 310 ? -3.713 -3.209 46.506 1.00 16.01 337 LYS A C 1
ATOM 2412 O O . LYS A 1 310 ? -3.721 -3.218 47.738 1.00 19.74 337 LYS A O 1
ATOM 2418 N N . GLY A 1 311 ? -2.989 -2.345 45.800 1.00 14.02 338 GLY A N 1
ATOM 2419 C CA . GLY A 1 311 ? -2.194 -1.301 46.425 1.00 13.58 338 GLY A CA 1
ATOM 2420 C C . GLY A 1 311 ? -0.721 -1.461 46.051 1.00 13.06 338 GLY A C 1
ATOM 2421 O O . GLY A 1 311 ? -0.368 -2.293 45.202 1.00 14.68 338 GLY A O 1
ATOM 2422 N N . THR A 1 312 ? 0.119 -0.654 46.674 1.00 13.43 339 THR A N 1
ATOM 2423 C CA . THR A 1 312 ? 1.570 -0.766 46.509 1.00 13.75 339 THR A CA 1
ATOM 2424 C C . THR A 1 312 ? 2.343 -0.609 47.819 1.00 13.56 339 THR A C 1
ATOM 2425 O O . THR A 1 312 ? 1.836 -0.050 48.806 1.00 13.64 339 THR A O 1
ATOM 2429 N N . LYS A 1 313 ? 3.562 -1.154 47.839 1.00 12.86 340 LYS A N 1
ATOM 2430 C CA . LYS A 1 313 ? 4.422 -1.193 49.006 1.00 11.38 340 LYS A CA 1
ATOM 2431 C C . LYS A 1 313 ? 5.619 -0.305 48.802 1.00 12.96 340 LYS A C 1
ATOM 2432 O O . LYS A 1 313 ? 6.191 -0.295 47.706 1.00 12.07 340 LYS A O 1
ATOM 2438 N N . ARG A 1 314 ? 5.921 0.480 49.825 1.00 11.20 341 ARG A N 1
ATOM 2439 C CA . ARG A 1 314 ? 6.992 1.456 49.774 1.00 12.60 341 ARG A CA 1
ATOM 2440 C C . ARG A 1 314 ? 8.090 0.986 50.697 1.00 13.93 341 ARG A C 1
ATOM 2441 O O . ARG A 1 314 ? 7.838 0.669 51.879 1.00 14.77 341 ARG A O 1
ATOM 2449 N N . VAL A 1 315 ? 9.311 0.952 50.168 1.00 13.76 342 VAL A N 1
ATOM 2450 C CA . VAL A 1 315 ? 10.494 0.506 50.893 1.00 13.01 342 VAL A CA 1
ATOM 2451 C C . VAL A 1 315 ? 11.546 1.607 50.869 1.00 14.67 342 VAL A C 1
ATOM 2452 O O . VAL A 1 315 ? 11.800 2.220 49.823 1.00 12.50 342 VAL A O 1
ATOM 2464 N N . LEU A 1 317 ? 15.464 2.565 51.949 1.00 12.88 344 LEU A N 1
ATOM 2465 C CA . LEU A 1 317 ? 16.727 1.897 52.218 1.00 16.84 344 LEU A CA 1
ATOM 2466 C C . LEU A 1 317 ? 17.540 2.876 53.050 1.00 18.45 344 LEU A C 1
ATOM 2467 O O . LEU A 1 317 ? 18.181 3.772 52.518 1.00 19.00 344 LEU A O 1
ATOM 2472 N N . LYS A 1 318 ? 17.358 2.808 54.361 1.00 18.62 345 LYS A N 1
ATOM 2473 C CA . LYS A 1 318 ? 17.825 3.881 55.223 1.00 21.85 345 LYS A CA 1
ATOM 2474 C C . LYS A 1 318 ? 19.336 4.008 55.180 1.00 16.30 345 LYS A C 1
ATOM 2475 O O . LYS A 1 318 ? 19.810 5.136 55.105 1.00 18.11 345 LYS A O 1
ATOM 2481 N N . ASN A 1 319 ? 20.057 2.888 55.195 1.00 20.13 346 ASN A N 1
ATOM 2482 C CA . ASN A 1 319 ? 21.532 2.921 55.246 1.00 20.29 346 ASN A CA 1
ATOM 2483 C C . ASN A 1 319 ? 22.084 3.538 53.970 1.00 23.58 346 ASN A C 1
ATOM 2484 O O . ASN A 1 319 ? 23.013 4.359 53.983 1.00 20.86 346 ASN A O 1
ATOM 2489 N N . ILE A 1 320 ? 21.449 3.205 52.859 1.00 19.35 347 ILE A N 1
ATOM 2490 C CA . ILE A 1 320 ? 21.805 3.800 51.577 1.00 18.99 347 ILE A CA 1
ATOM 2491 C C . ILE A 1 320 ? 21.480 5.286 51.525 1.00 20.58 347 ILE A C 1
ATOM 2492 O O . ILE A 1 320 ? 22.307 6.104 51.055 1.00 21.85 347 ILE A O 1
ATOM 2497 N N . GLN A 1 321 ? 20.317 5.688 52.039 1.00 19.11 348 GLN A N 1
ATOM 2498 C CA . GLN A 1 321 ? 20.013 7.108 52.142 1.00 18.56 348 GLN A CA 1
ATOM 2499 C C . GLN A 1 321 ? 21.031 7.853 53.011 1.00 19.69 348 GLN A C 1
ATOM 2500 O O . GLN A 1 321 ? 21.429 8.971 52.666 1.00 15.87 348 GLN A O 1
ATOM 2506 N N . GLU A 1 322 ? 21.444 7.225 54.110 1.00 20.61 349 GLU A N 1
ATOM 2507 C CA . GLU A 1 322 ? 22.411 7.857 55.032 1.00 23.45 349 GLU A CA 1
ATOM 2508 C C . GLU A 1 322 ? 23.768 8.134 54.365 1.00 24.27 349 GLU A C 1
ATOM 2509 O O . GLU A 1 322 ? 24.337 9.229 54.521 1.00 19.77 349 GLU A O 1
ATOM 2515 N N . ALA A 1 323 ? 24.232 7.160 53.585 1.00 22.53 350 ALA A N 1
ATOM 2516 C CA . ALA A 1 323 ? 25.468 7.300 52.817 1.00 23.44 350 ALA A CA 1
ATOM 2517 C C . ALA A 1 323 ? 25.374 8.337 51.725 1.00 22.16 350 ALA A C 1
ATOM 2518 O O . ALA A 1 323 ? 26.309 9.116 51.592 1.00 24.54 350 ALA A O 1
ATOM 2520 N N . LYS A 1 324 ? 24.237 8.441 51.013 1.00 18.97 351 LYS A N 1
ATOM 2521 C CA . LYS A 1 324 ? 24.047 9.492 50.044 1.00 18.73 351 LYS A CA 1
ATOM 2522 C C . LYS A 1 324 ? 24.011 10.881 50.658 1.00 23.12 351 LYS A C 1
ATOM 2523 O O . LYS A 1 324 ? 24.511 11.848 50.060 1.00 19.65 351 LYS A O 1
ATOM 2529 N N . PHE A 1 325 ? 23.310 11.019 51.784 1.00 19.80 352 PHE A N 1
ATOM 2530 C CA . PHE A 1 325 ? 23.195 12.311 52.413 1.00 21.17 352 PHE A CA 1
ATOM 2531 C C . PHE A 1 325 ? 24.546 12.828 52.924 1.00 19.04 352 PHE A C 1
ATOM 2532 O O . PHE A 1 325 ? 24.910 13.923 52.602 1.00 22.70 352 PHE A O 1
ATOM 2540 N N . GLN A 1 326 ? 25.311 11.982 53.596 1.00 25.65 353 GLN A N 1
ATOM 2541 C CA . GLN A 1 326 ? 26.600 12.369 54.180 1.00 34.09 353 GLN A CA 1
ATOM 2542 C C . GLN A 1 326 ? 27.659 12.626 53.103 1.00 36.65 353 GLN A C 1
ATOM 2543 O O . GLN A 1 326 ? 28.258 13.698 53.021 1.00 37.90 353 GLN A O 1
ATOM 2549 N N . ARG A 1 327 ? 27.799 11.666 52.205 1.00 29.35 354 ARG A N 1
ATOM 2550 C CA . ARG A 1 327 ? 28.872 11.676 51.220 1.00 33.65 354 ARG A CA 1
ATOM 2551 C C . ARG A 1 327 ? 28.617 12.603 50.058 1.00 31.74 354 ARG A C 1
ATOM 2552 O O . ARG A 1 327 ? 29.559 13.069 49.398 1.00 31.30 354 ARG A O 1
ATOM 2560 N N . VAL A 1 328 ? 27.349 12.901 49.808 1.00 29.00 355 VAL A N 1
ATOM 2561 C CA . VAL A 1 328 ? 27.008 13.650 48.635 1.00 24.07 355 VAL A CA 1
ATOM 2562 C C . VAL A 1 328 ? 26.213 14.905 48.845 1.00 26.82 355 VAL A C 1
ATOM 2563 O O . VAL A 1 328 ? 26.628 15.957 48.387 1.00 25.23 355 VAL A O 1
ATOM 2567 N N . LEU A 1 329 ? 25.044 14.801 49.470 1.00 25.30 356 LEU A N 1
ATOM 2568 C CA . LEU A 1 329 ? 24.188 15.962 49.629 1.00 26.98 356 LEU A CA 1
ATOM 2569 C C . LEU A 1 329 ? 24.849 17.095 50.400 1.00 26.46 356 LEU A C 1
ATOM 2570 O O . LEU A 1 329 ? 24.748 18.279 49.999 1.00 25.64 356 LEU A O 1
ATOM 2575 N N . VAL A 1 330 ? 25.439 16.716 51.527 1.00 27.22 357 VAL A N 1
ATOM 2576 C CA . VAL A 1 330 ? 26.009 17.668 52.497 1.00 34.01 357 VAL A CA 1
ATOM 2577 C C . VAL A 1 330 ? 27.116 18.495 51.807 1.00 34.76 357 VAL A C 1
ATOM 2578 O O . VAL A 1 330 ? 26.950 19.696 51.628 1.00 28.22 357 VAL A O 1
ATOM 2582 N N . PRO A 1 331 ? 28.126 17.825 51.229 1.00 28.87 358 PRO A N 1
ATOM 2583 C CA . PRO A 1 331 ? 29.123 18.613 50.480 1.00 33.21 358 PRO A CA 1
ATOM 2584 C C . PRO A 1 331 ? 28.551 19.480 49.358 1.00 36.12 358 PRO A C 1
ATOM 2585 O O . PRO A 1 331 ? 29.094 20.544 49.090 1.00 39.37 358 PRO A O 1
ATOM 2589 N N . ILE A 1 332 ? 27.478 19.051 48.693 1.00 29.18 359 ILE A N 1
ATOM 2590 C CA . ILE A 1 332 ? 26.880 19.868 47.656 1.00 26.53 359 ILE A CA 1
ATOM 2591 C C . ILE A 1 332 ? 26.216 21.102 48.241 1.00 33.37 359 ILE A C 1
ATOM 2592 O O . ILE A 1 332 ? 26.311 22.179 47.649 1.00 31.27 359 ILE A O 1
ATOM 2597 N N . ALA A 1 333 ? 25.540 20.944 49.382 1.00 30.88 360 ALA A N 1
ATOM 2598 C CA . ALA A 1 333 ? 24.812 22.041 50.005 1.00 31.50 360 ALA A CA 1
ATOM 2599 C C . ALA A 1 333 ? 25.742 23.214 50.366 1.00 41.04 360 ALA A C 1
ATOM 2600 O O . ALA A 1 333 ? 25.347 24.386 50.270 1.00 37.74 360 ALA A O 1
ATOM 2602 N N . LYS A 1 334 ? 26.972 22.872 50.742 1.00 39.09 361 LYS A N 1
ATOM 2603 C CA . LYS A 1 334 ? 28.009 23.852 51.084 1.00 51.01 361 LYS A CA 1
ATOM 2604 C C . LYS A 1 334 ? 28.535 24.661 49.893 1.00 52.06 361 LYS A C 1
ATOM 2605 O O . LYS A 1 334 ? 29.087 25.743 50.085 1.00 56.03 361 LYS A O 1
ATOM 2611 N N . VAL A 1 335 ? 28.331 24.154 48.677 1.00 44.75 362 VAL A N 1
ATOM 2612 C CA . VAL A 1 335 ? 28.621 24.884 47.446 1.00 45.85 362 VAL A CA 1
ATOM 2613 C C . VAL A 1 335 ? 27.375 25.521 46.841 1.00 45.20 362 VAL A C 1
ATOM 2614 O O . VAL A 1 335 ? 27.376 26.708 46.548 1.00 39.47 362 VAL A O 1
ATOM 2618 N N . ALA A 1 336 ? 26.311 24.744 46.642 1.00 37.31 363 ALA A N 1
ATOM 2619 C CA . ALA A 1 336 ? 25.188 25.215 45.831 1.00 35.41 363 ALA A CA 1
ATOM 2620 C C . ALA A 1 336 ? 24.365 26.313 46.484 1.00 32.43 363 ALA A C 1
ATOM 2621 O O . ALA A 1 336 ? 23.653 27.058 45.793 1.00 30.62 363 ALA A O 1
ATOM 2623 N N . LEU A 1 337 ? 24.344 26.315 47.814 1.00 33.31 364 LEU A N 1
ATOM 2624 C CA . LEU A 1 337 ? 23.474 27.212 48.569 1.00 37.52 364 LEU A CA 1
ATOM 2625 C C . LEU A 1 337 ? 24.270 28.332 49.234 1.00 35.03 364 LEU A C 1
ATOM 2626 O O . LEU A 1 337 ? 25.339 28.064 49.800 1.00 37.68 364 LEU A O 1
ATOM 2631 N N . PRO A 1 338 ? 23.630 29.507 49.385 1.00 40.47 365 PRO A N 1
ATOM 2632 C CA . PRO A 1 338 ? 24.124 30.616 50.220 1.00 38.88 365 PRO A CA 1
ATOM 2633 C C . PRO A 1 338 ? 24.361 30.148 51.626 1.00 45.07 365 PRO A C 1
ATOM 2634 O O . PRO A 1 338 ? 23.679 29.223 52.073 1.00 46.02 365 PRO A O 1
ATOM 2638 N N . ALA A 1 339 ? 25.331 30.750 52.316 1.00 44.99 366 ALA A N 1
ATOM 2639 C CA . ALA A 1 339 ? 25.746 30.256 53.638 1.00 45.78 366 ALA A CA 1
ATOM 2640 C C . ALA A 1 339 ? 24.598 30.259 54.655 1.00 40.66 366 ALA A C 1
ATOM 2641 O O . ALA A 1 339 ? 24.513 29.399 55.532 1.00 51.12 366 ALA A O 1
ATOM 2643 N N . LYS A 1 340 ? 23.778 31.296 54.580 1.00 46.11 367 LYS A N 1
ATOM 2644 C CA . LYS A 1 340 ? 22.647 31.477 55.475 1.00 44.31 367 LYS A CA 1
ATOM 2645 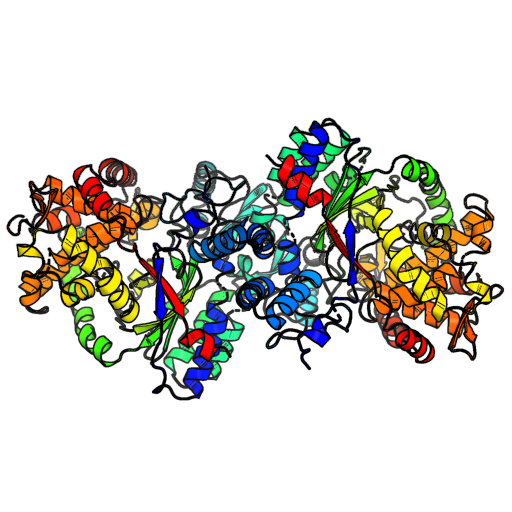C C . LYS A 1 340 ? 21.634 30.340 55.410 1.00 46.87 367 LYS A C 1
ATOM 2646 O O . LYS A 1 340 ? 20.910 30.129 56.368 1.00 42.65 367 LYS A O 1
ATOM 2652 N N . ASP A 1 341 ? 21.493 29.721 54.239 1.00 43.06 368 ASP A N 1
ATOM 2653 C CA . ASP A 1 341 ? 20.439 28.721 53.993 1.00 41.41 368 ASP A CA 1
ATOM 2654 C C . ASP A 1 341 ? 20.953 27.320 54.252 1.00 36.98 368 ASP A C 1
ATOM 2655 O O . ASP A 1 341 ? 20.175 26.357 54.282 1.00 34.86 368 ASP A O 1
ATOM 2660 N N . ARG A 1 342 ? 22.245 27.203 54.537 1.00 36.47 369 ARG A N 1
ATOM 2661 C CA . ARG A 1 342 ? 22.853 25.880 54.649 1.00 38.15 369 ARG A CA 1
ATOM 2662 C C . ARG A 1 342 ? 22.457 25.169 55.914 1.00 35.52 369 ARG A C 1
ATOM 2663 O O . ARG A 1 342 ? 22.424 23.942 55.948 1.00 35.62 369 ARG A O 1
ATOM 2671 N N . LYS A 1 343 ? 22.181 25.922 56.972 1.00 35.85 370 LYS A N 1
ATOM 2672 C CA . LYS A 1 343 ? 21.747 25.281 58.202 1.00 35.12 370 LYS A CA 1
ATOM 2673 C C . LYS A 1 343 ? 20.348 24.665 58.078 1.00 29.29 370 LYS A C 1
ATOM 2674 O O . LYS A 1 343 ? 19.880 24.001 59.011 1.00 25.26 370 LYS A O 1
ATOM 2680 N N . ASP A 1 344 ? 19.645 24.987 56.998 1.00 29.88 371 ASP A N 1
ATOM 2681 C CA . ASP A 1 344 ? 18.321 24.405 56.744 1.00 28.31 371 ASP A CA 1
ATOM 2682 C C . ASP A 1 344 ? 18.312 23.124 55.898 1.00 31.12 371 ASP A C 1
ATOM 2683 O O . ASP A 1 344 ? 17.266 22.754 55.350 1.00 33.90 371 ASP A O 1
ATOM 2688 N N . VAL A 1 345 ? 19.464 22.469 55.796 1.00 33.75 372 VAL A N 1
ATOM 2689 C CA . VAL A 1 345 ? 19.577 21.135 55.218 1.00 29.06 372 VAL A CA 1
ATOM 2690 C C . VAL A 1 345 ? 19.539 20.156 56.357 1.00 31.71 372 VAL A C 1
ATOM 2691 O O . VAL A 1 345 ? 20.319 20.265 57.297 1.00 32.93 372 VAL A O 1
ATOM 2695 N N . SER A 1 346 ? 18.678 19.151 56.248 1.00 30.04 373 SER A N 1
ATOM 2696 C CA . SER A 1 346 ? 18.586 18.119 57.264 1.00 22.09 373 SER A CA 1
ATOM 2697 C C . SER A 1 346 ? 18.280 16.751 56.644 1.00 21.16 373 SER A C 1
ATOM 2698 O O . SER A 1 346 ? 17.594 16.660 55.607 1.00 19.42 373 SER A O 1
ATOM 2701 N N . PHE A 1 347 ? 18.819 15.717 57.269 1.00 20.36 374 PHE A N 1
ATOM 2702 C CA . PHE A 1 347 ? 18.540 14.332 56.896 1.00 22.10 374 PHE A CA 1
ATOM 2703 C C . PHE A 1 347 ? 17.074 13.992 57.068 1.00 26.19 374 PHE A C 1
ATOM 2704 O O . PHE A 1 347 ? 16.590 13.123 56.360 1.00 23.41 374 PHE A O 1
ATOM 2712 N N . ASP A 1 348 ? 16.417 14.574 58.074 1.00 25.75 375 ASP A N 1
ATOM 2713 C CA . ASP A 1 348 ? 14.971 14.332 58.285 1.00 25.90 375 ASP A CA 1
ATOM 2714 C C . ASP A 1 348 ? 14.169 14.835 57.078 1.00 27.11 375 ASP A C 1
ATOM 2715 O O . ASP A 1 348 ? 13.287 14.154 56.544 1.00 25.18 375 ASP A O 1
ATOM 2720 N N . ALA A 1 349 ? 14.521 16.016 56.591 1.00 20.31 376 ALA A N 1
ATOM 2721 C CA . ALA A 1 349 ? 13.865 16.565 55.424 1.00 21.36 376 ALA A CA 1
ATOM 2722 C C . ALA A 1 349 ? 14.138 15.714 54.183 1.00 18.07 376 ALA A C 1
ATOM 2723 O O . ALA A 1 349 ? 13.241 15.535 53.349 1.00 23.33 376 ALA A O 1
ATOM 2725 N N . PHE A 1 350 ? 15.349 15.177 54.091 1.00 21.47 377 PHE A N 1
ATOM 2726 C CA . PHE A 1 350 ? 15.773 14.405 52.923 1.00 19.52 377 PHE A CA 1
ATOM 2727 C C . PHE A 1 350 ? 15.022 13.061 52.919 1.00 19.35 377 PHE A C 1
ATOM 2728 O O . PHE A 1 350 ? 14.333 12.714 51.939 1.00 19.04 377 PHE A O 1
ATOM 2736 N N . PHE A 1 351 ? 15.110 12.373 54.039 1.00 20.28 378 PHE A N 1
ATOM 2737 C CA . PHE A 1 351 ? 14.451 11.122 54.296 1.00 21.50 378 PHE A CA 1
ATOM 2738 C C . PHE A 1 351 ? 12.950 11.265 54.122 1.00 22.78 378 PHE A C 1
ATOM 2739 O O . PHE A 1 351 ? 12.325 10.488 53.454 1.00 18.86 378 PHE A O 1
ATOM 2747 N N . THR A 1 352 ? 12.395 12.296 54.715 1.00 17.55 379 THR A N 1
ATOM 2748 C CA . THR A 1 352 ? 10.967 12.514 54.637 1.00 20.13 379 THR A CA 1
ATOM 2749 C C . THR A 1 352 ? 10.495 12.722 53.201 1.00 19.98 379 THR A C 1
ATOM 2750 O O . THR A 1 352 ? 9.520 12.172 52.813 1.00 16.47 379 THR A O 1
ATOM 2754 N N . HIS A 1 353 ? 11.219 13.530 52.449 1.00 17.58 380 HIS A N 1
ATOM 2755 C CA . HIS A 1 353 ? 10.845 13.765 51.082 1.00 15.18 380 HIS A CA 1
ATOM 2756 C C . HIS A 1 353 ? 10.940 12.514 50.210 1.00 13.76 380 HIS A C 1
ATOM 2757 O O . HIS A 1 353 ? 10.150 12.308 49.378 1.00 16.63 380 HIS A O 1
ATOM 2764 N N . ILE A 1 354 ? 11.925 11.687 50.450 1.00 14.91 381 ILE A N 1
ATOM 2765 C CA . ILE A 1 354 ? 12.045 10.451 49.716 1.00 16.70 381 ILE A CA 1
ATOM 2766 C C . ILE A 1 354 ? 10.793 9.592 50.016 1.00 14.28 381 ILE A C 1
ATOM 2767 O O . ILE A 1 354 ? 10.229 9.071 49.145 1.00 14.02 381 ILE A O 1
ATOM 2772 N N . LEU A 1 355 ? 10.376 9.520 51.266 1.00 13.52 382 LEU A N 1
ATOM 2773 C CA . LEU A 1 355 ? 9.165 8.807 51.593 1.00 14.95 382 LEU A CA 1
ATOM 2774 C C . LEU A 1 355 ? 7.955 9.392 50.832 1.00 15.29 382 LEU A C 1
ATOM 2775 O O . LEU A 1 355 ? 7.222 8.684 50.302 1.00 15.20 382 LEU A O 1
ATOM 2788 N N . HIS A 1 357 ? 7.937 10.932 48.101 1.00 13.29 384 HIS A N 1
ATOM 2789 C CA . HIS A 1 357 ? 8.171 10.554 46.716 1.00 14.04 384 HIS A CA 1
ATOM 2790 C C . HIS A 1 357 ? 7.644 9.157 46.466 1.00 11.29 384 HIS A C 1
ATOM 2791 O O . HIS A 1 357 ? 6.877 8.952 45.531 1.00 11.73 384 HIS A O 1
ATOM 2798 N N . GLU A 1 358 ? 7.997 8.226 47.340 1.00 12.97 385 GLU A N 1
ATOM 2799 C CA . GLU A 1 358 ? 7.514 6.854 47.197 1.00 13.47 385 GLU A CA 1
ATOM 2800 C C . GLU A 1 358 ? 6.029 6.722 47.444 1.00 14.36 385 GLU A C 1
ATOM 2801 O O . GLU A 1 358 ? 5.378 5.930 46.752 1.00 13.33 385 GLU A O 1
ATOM 2807 N N . LEU A 1 359 ? 5.490 7.447 48.435 1.00 13.25 386 LEU A N 1
ATOM 2808 C CA . LEU A 1 359 ? 4.047 7.509 48.581 1.00 14.40 386 LEU A CA 1
ATOM 2809 C C . LEU A 1 359 ? 3.325 7.971 47.303 1.00 13.74 386 LEU A C 1
ATOM 2810 O O . LEU A 1 359 ? 2.370 7.311 46.817 1.00 13.15 386 LEU A O 1
ATOM 2823 N N . HIS A 1 361 ? 4.315 8.078 44.179 1.00 13.34 388 HIS A N 1
ATOM 2824 C CA . HIS A 1 361 ? 4.358 7.209 42.985 1.00 13.75 388 HIS A CA 1
ATOM 2825 C C . HIS A 1 361 ? 3.041 6.456 42.905 1.00 17.49 388 HIS A C 1
ATOM 2826 O O . HIS A 1 361 ? 2.571 6.106 41.819 1.00 15.33 388 HIS A O 1
ATOM 2833 N N . GLY A 1 362 ? 2.558 6.046 44.073 1.00 13.59 389 GLY A N 1
ATOM 2834 C CA . GLY A 1 362 ? 1.351 5.250 44.142 1.00 16.32 389 GLY A CA 1
ATOM 2835 C C . GLY A 1 362 ? 0.035 5.991 44.003 1.00 19.73 389 GLY A C 1
ATOM 2836 O O . GLY A 1 362 ? -1.005 5.349 44.087 1.00 18.83 389 GLY A O 1
ATOM 2837 N N . LEU A 1 363 ? 0.084 7.323 43.898 1.00 14.40 390 LEU A N 1
ATOM 2838 C CA . LEU A 1 363 ? -1.106 8.178 43.767 1.00 14.15 390 LEU A CA 1
ATOM 2839 C C . LEU A 1 363 ? -1.091 8.907 42.431 1.00 14.40 390 LEU A C 1
ATOM 2840 O O . LEU A 1 363 ? -0.118 8.791 41.682 1.00 15.40 390 LEU A O 1
ATOM 2845 N N . GLY A 1 364 ? -2.191 9.541 42.086 1.00 13.42 391 GLY A N 1
ATOM 2846 C CA . GLY A 1 364 ? -2.312 10.143 40.787 1.00 14.39 391 GLY A CA 1
ATOM 2847 C C . GLY A 1 364 ? -2.677 9.141 39.670 1.00 14.18 391 GLY A C 1
ATOM 2848 O O . GLY A 1 364 ? -2.785 7.976 39.894 1.00 13.08 391 GLY A O 1
ATOM 2849 N N . PRO A 1 365 ? -2.913 9.647 38.470 1.00 14.73 392 PRO A N 1
ATOM 2850 C CA . PRO A 1 365 ? -3.319 8.852 37.320 1.00 14.51 392 PRO A CA 1
ATOM 2851 C C . PRO A 1 365 ? -2.400 7.693 37.043 1.00 12.40 392 PRO A C 1
ATOM 2852 O O . PRO A 1 365 ? -1.230 7.857 37.096 1.00 12.23 392 PRO A O 1
ATOM 2856 N N . HIS A 1 366 ? -2.995 6.548 36.760 1.00 13.14 393 HIS A N 1
ATOM 2857 C CA . HIS A 1 366 ? -2.263 5.356 36.348 1.00 14.12 393 HIS A CA 1
ATOM 2858 C C . HIS A 1 366 ? -3.006 4.692 35.209 1.00 15.91 393 HIS A C 1
ATOM 2859 O O . HIS A 1 366 ? -2.536 4.682 34.151 1.00 17.35 393 HIS A O 1
ATOM 2866 N N . ASN A 1 367 ? -4.163 4.132 35.478 1.00 15.73 394 ASN A N 1
ATOM 2867 C CA . ASN A 1 367 ? -4.984 3.528 34.451 1.00 17.43 394 ASN A CA 1
ATOM 2868 C C . ASN A 1 367 ? -5.792 4.669 33.871 1.00 19.40 394 ASN A C 1
ATOM 2869 O O . ASN A 1 367 ? -6.423 5.361 34.576 1.00 17.86 394 ASN A O 1
ATOM 2874 N N . VAL A 1 368 ? -5.721 4.831 32.559 1.00 18.25 395 VAL A N 1
ATOM 2875 C CA . VAL A 1 368 ? -6.421 5.873 31.829 1.00 21.44 395 VAL A CA 1
ATOM 2876 C C . VAL A 1 368 ? -6.971 5.398 30.478 1.00 22.60 395 VAL A C 1
ATOM 2877 O O . VAL A 1 368 ? -6.597 4.378 30.007 1.00 20.99 395 VAL A O 1
ATOM 2881 N N . THR A 1 369 ? -7.857 6.172 29.868 1.00 21.89 396 THR A N 1
ATOM 2882 C CA . THR A 1 369 ? -8.433 5.771 28.591 1.00 22.76 396 THR A CA 1
ATOM 2883 C C . THR A 1 369 ? -8.039 6.848 27.654 1.00 23.28 396 THR A C 1
ATOM 2884 O O . THR A 1 369 ? -8.253 8.015 27.950 1.00 23.51 396 THR A O 1
ATOM 2888 N N . VAL A 1 370 ? -7.388 6.458 26.570 1.00 24.48 397 VAL A N 1
ATOM 2889 C CA . VAL A 1 370 ? -6.784 7.415 25.643 1.00 26.94 397 VAL A CA 1
ATOM 2890 C C . VAL A 1 370 ? -7.237 7.037 24.246 1.00 25.50 397 VAL A C 1
ATOM 2891 O O . VAL A 1 370 ? -7.145 5.882 23.855 1.00 23.72 397 VAL A O 1
ATOM 2895 N N . ALA A 1 371 ? -7.935 7.962 23.588 1.00 32.98 398 ALA A N 1
ATOM 2896 C CA . ALA A 1 371 ? -8.529 7.720 22.265 1.00 29.53 398 ALA A CA 1
ATOM 2897 C C . ALA A 1 371 ? -9.365 6.459 22.170 1.00 32.20 398 ALA A C 1
ATOM 2898 O O . ALA A 1 371 ? -9.167 5.654 21.263 1.00 30.80 398 ALA A O 1
ATOM 2900 N N . GLY A 1 372 ? -10.281 6.272 23.117 1.00 28.50 399 GLY A N 1
ATOM 2901 C CA . GLY A 1 372 ? -11.168 5.116 23.099 1.00 25.94 399 GLY A CA 1
ATOM 2902 C C . GLY A 1 372 ? -10.594 3.812 23.620 1.00 26.90 399 GLY A C 1
ATOM 2903 O O . GLY A 1 372 ? -11.242 2.776 23.538 1.00 28.94 399 GLY A O 1
ATOM 2904 N N . LYS A 1 373 ? -9.355 3.834 24.106 1.00 25.81 400 LYS A N 1
ATOM 2905 C CA . LYS A 1 373 ? -8.649 2.604 24.481 1.00 28.59 400 LYS A CA 1
ATOM 2906 C C . LYS A 1 373 ? -8.240 2.695 25.929 1.00 21.00 400 LYS A C 1
ATOM 2907 O O . LYS A 1 373 ? -7.537 3.633 26.293 1.00 20.82 400 LYS A O 1
ATOM 2913 N N . GLN A 1 374 ? -8.542 1.654 26.689 1.00 20.22 401 GLN A N 1
ATOM 2914 C CA . GLN A 1 374 ? -8.033 1.488 28.042 1.00 22.86 401 GLN A CA 1
ATOM 2915 C C . GLN A 1 374 ? -6.537 1.205 28.022 1.00 24.73 401 GLN A C 1
ATOM 2916 O O . GLN A 1 374 ? -6.102 0.251 27.391 1.00 23.22 401 GLN A O 1
ATOM 2922 N N . THR A 1 375 ? -5.780 2.011 28.750 1.00 17.86 402 THR A N 1
ATOM 2923 C CA . THR A 1 375 ? -4.331 1.919 28.739 1.00 19.51 402 THR A CA 1
ATOM 2924 C C . THR A 1 375 ? -3.778 2.397 30.072 1.00 17.75 402 THR A C 1
ATOM 2925 O O . THR A 1 375 ? -4.498 2.480 31.066 1.00 18.56 402 THR A O 1
ATOM 2929 N N . THR A 1 376 ? -2.477 2.618 30.118 1.00 17.35 403 THR A N 1
ATOM 2930 C CA . THR A 1 376 ? -1.817 3.154 31.287 1.00 14.65 403 THR A CA 1
ATOM 2931 C C . THR A 1 376 ? -1.089 4.432 30.856 1.00 16.19 403 THR A C 1
ATOM 2932 O O . THR A 1 376 ? -0.728 4.611 29.678 1.00 14.25 403 THR A O 1
ATOM 2936 N N . VAL A 1 377 ? -0.900 5.333 31.820 1.00 14.69 404 VAL A N 1
ATOM 2937 C CA . VAL A 1 377 ? -0.053 6.507 31.649 1.00 14.30 404 VAL A CA 1
ATOM 2938 C C . VAL A 1 377 ? 1.306 6.101 31.061 1.00 16.66 404 VAL A C 1
ATOM 2939 O O . VAL A 1 377 ? 1.780 6.674 30.032 1.00 15.12 404 VAL A O 1
ATOM 2943 N N . ARG A 1 378 ? 1.864 5.057 31.657 1.00 13.45 405 ARG A N 1
ATOM 2944 C CA . ARG A 1 378 ? 3.165 4.534 31.247 1.00 14.17 405 ARG A CA 1
ATOM 2945 C C . ARG A 1 378 ? 3.180 4.136 29.784 1.00 14.69 405 ARG A C 1
ATOM 2946 O O . ARG A 1 378 ? 4.021 4.610 29.037 1.00 15.22 405 ARG A O 1
ATOM 2954 N N . GLN A 1 379 ? 2.223 3.313 29.358 1.00 13.76 406 GLN A N 1
ATOM 2955 C CA . GLN A 1 379 ? 2.210 2.898 27.980 1.00 15.27 406 GLN A CA 1
ATOM 2956 C C . GLN A 1 379 ? 1.806 3.987 27.006 1.00 18.67 406 GLN A C 1
ATOM 2957 O O . GLN A 1 379 ? 2.341 4.042 25.916 1.00 16.05 406 GLN A O 1
ATOM 2963 N N . ALA A 1 380 ? 1.023 4.968 27.454 1.00 14.78 407 ALA A N 1
ATOM 2964 C CA . ALA A 1 380 ? 0.665 6.074 26.586 1.00 14.73 407 ALA A CA 1
ATOM 2965 C C . ALA A 1 380 ? 1.848 6.978 26.335 1.00 13.12 407 ALA A C 1
ATOM 2966 O O . ALA A 1 380 ? 2.022 7.418 25.221 1.00 16.38 407 ALA A O 1
ATOM 2968 N N . LEU A 1 381 ? 2.631 7.260 27.364 1.00 12.23 408 LEU A N 1
ATOM 2969 C CA . LEU A 1 381 ? 3.768 8.170 27.259 1.00 13.38 408 LEU A CA 1
ATOM 2970 C C . LEU A 1 381 ? 5.037 7.472 26.710 1.00 14.65 408 LEU A C 1
ATOM 2971 O O . LEU A 1 381 ? 5.991 8.148 26.309 1.00 13.48 408 LEU A O 1
ATOM 2976 N N . GLN A 1 382 ? 5.046 6.139 26.725 1.00 15.23 409 GLN A N 1
ATOM 2977 C CA . GLN A 1 382 ? 6.178 5.363 26.169 1.00 15.37 409 GLN A CA 1
ATOM 2978 C C . GLN A 1 382 ? 7.490 5.822 26.796 1.00 14.85 409 GLN A C 1
ATOM 2979 O O . GLN A 1 382 ? 7.571 5.838 28.016 1.00 11.95 409 GLN A O 1
ATOM 2985 N N . ALA A 1 383 ? 8.554 6.054 26.001 1.00 15.03 410 ALA A N 1
ATOM 2986 C CA . ALA A 1 383 ? 9.868 6.422 26.506 1.00 19.68 410 ALA A CA 1
ATOM 2987 C C . ALA A 1 383 ? 9.879 7.707 27.313 1.00 15.19 410 ALA A C 1
ATOM 2988 O O . ALA A 1 383 ? 10.711 7.852 28.170 1.00 13.97 410 ALA A O 1
ATOM 2990 N N . SER A 1 384 ? 8.858 8.549 27.165 1.00 15.01 411 SER A N 1
ATOM 2991 C CA . SER A 1 384 ? 8.787 9.757 27.992 1.00 14.35 411 SER A CA 1
ATOM 2992 C C . SER A 1 384 ? 8.221 9.520 29.405 1.00 15.91 411 SER A C 1
ATOM 2993 O O . SER A 1 384 ? 8.297 10.426 30.266 1.00 16.77 411 SER A O 1
ATOM 2996 N N . SER A 1 385 ? 7.649 8.342 29.649 1.00 14.78 412 SER A N 1
ATOM 2997 C CA . SER A 1 385 ? 6.938 8.104 30.916 1.00 14.16 412 SER A CA 1
ATOM 2998 C C . SER A 1 385 ? 7.835 8.243 32.126 1.00 15.27 412 SER A C 1
ATOM 2999 O O . SER A 1 385 ? 7.425 8.800 33.145 1.00 16.93 412 SER A O 1
ATOM 3002 N N . SER A 1 386 ? 9.055 7.722 32.062 1.00 13.27 413 SER A N 1
ATOM 3003 C CA . SER A 1 386 ? 9.870 7.555 33.250 1.00 15.77 413 SER A CA 1
ATOM 3004 C C . SER A 1 386 ? 10.248 8.885 33.887 1.00 15.06 413 SER A C 1
ATOM 3005 O O . SER A 1 386 ? 10.079 9.105 35.092 1.00 14.51 413 SER A O 1
ATOM 3008 N N . ALA A 1 387 ? 10.697 9.814 33.054 1.00 16.73 414 ALA A N 1
ATOM 3009 C CA . ALA A 1 387 ? 11.126 11.116 33.554 1.00 15.77 414 ALA A CA 1
ATOM 3010 C C . ALA A 1 387 ? 9.900 11.900 34.018 1.00 12.70 414 ALA A C 1
ATOM 3011 O O . ALA A 1 387 ? 9.965 12.610 35.016 1.00 15.88 414 ALA A O 1
ATOM 3013 N N . ILE A 1 388 ? 8.786 11.742 33.339 1.00 13.14 415 ILE A N 1
ATOM 3014 C CA . ILE A 1 388 ? 7.545 12.417 33.789 1.00 13.99 415 ILE A CA 1
ATOM 3015 C C . ILE A 1 388 ? 7.082 11.877 35.150 1.00 14.07 415 ILE A C 1
ATOM 3016 O O . ILE A 1 388 ? 6.680 12.633 36.040 1.00 14.42 415 ILE A O 1
ATOM 3021 N N . GLU A 1 389 ? 7.112 10.565 35.289 1.00 13.87 416 GLU A N 1
ATOM 3022 C CA . GLU A 1 389 ? 6.687 9.932 36.554 1.00 15.32 416 GLU A CA 1
ATOM 3023 C C . GLU A 1 389 ? 7.645 10.271 37.679 1.00 16.07 416 GLU A C 1
ATOM 3024 O O . GLU A 1 389 ? 7.179 10.490 38.817 1.00 14.56 416 GLU A O 1
ATOM 3030 N N . GLU A 1 390 ? 8.981 10.315 37.431 1.00 14.86 417 GLU A N 1
ATOM 3031 C CA . GLU A 1 390 ? 9.877 10.725 38.503 1.00 15.59 417 GLU A CA 1
ATOM 3032 C C . GLU A 1 390 ? 9.695 12.191 38.940 1.00 16.39 417 GLU A C 1
ATOM 3033 O O . GLU A 1 390 ? 9.735 12.478 40.144 1.00 15.40 417 GLU A O 1
ATOM 3039 N N . ALA A 1 391 ? 9.484 13.087 37.989 1.00 13.77 418 ALA A N 1
ATOM 3040 C CA . ALA A 1 391 ? 9.221 14.493 38.320 1.00 14.80 418 ALA A CA 1
ATOM 3041 C C . ALA A 1 391 ? 7.921 14.602 39.109 1.00 15.62 418 ALA A C 1
ATOM 3042 O O . ALA A 1 391 ? 7.886 15.256 40.141 1.00 14.13 418 ALA A O 1
ATOM 3044 N N . LYS A 1 392 ? 6.893 13.893 38.664 1.00 13.18 419 LYS A N 1
ATOM 3045 C CA . LYS A 1 392 ? 5.637 13.836 39.414 1.00 14.28 419 LYS A CA 1
ATOM 3046 C C . LYS A 1 392 ? 5.812 13.424 40.860 1.00 16.25 419 LYS A C 1
ATOM 3047 O O . LYS A 1 392 ? 5.203 14.020 41.777 1.00 16.16 419 LYS A O 1
ATOM 3053 N N . ALA A 1 393 ? 6.506 12.308 41.065 1.00 16.04 420 ALA A N 1
ATOM 3054 C CA . ALA A 1 393 ? 6.712 11.799 42.424 1.00 16.26 420 ALA A CA 1
ATOM 3055 C C . ALA A 1 393 ? 7.503 12.778 43.292 1.00 18.81 420 ALA A C 1
ATOM 3056 O O . ALA A 1 393 ? 7.171 13.022 44.471 1.00 14.00 420 ALA A O 1
ATOM 3058 N N . ASP A 1 394 ? 8.543 13.383 42.725 1.00 15.51 421 ASP A N 1
ATOM 3059 C CA . ASP A 1 394 ? 9.296 14.380 43.481 1.00 17.05 421 ASP A CA 1
ATOM 3060 C C . ASP A 1 394 ? 8.443 15.596 43.830 1.00 14.42 421 ASP A C 1
ATOM 3061 O O . ASP A 1 394 ? 8.370 15.995 44.993 1.00 16.69 421 ASP A O 1
ATOM 3066 N N . ILE A 1 395 ? 7.834 16.210 42.840 1.00 15.16 422 ILE A N 1
ATOM 3067 C CA . ILE A 1 395 ? 7.120 17.486 43.051 1.00 16.75 422 ILE A CA 1
ATOM 3068 C C . ILE A 1 395 ? 5.803 17.302 43.821 1.00 16.35 422 ILE A C 1
ATOM 3069 O O . ILE A 1 395 ? 5.503 18.072 44.741 1.00 13.77 422 ILE A O 1
ATOM 3074 N N . SER A 1 396 ? 5.046 16.247 43.503 1.00 14.92 423 SER A N 1
ATOM 3075 C CA . SER A 1 396 ? 3.879 15.921 44.311 1.00 14.38 423 SER A CA 1
ATOM 3076 C C . SER A 1 396 ? 4.240 15.462 45.710 1.00 14.21 423 SER A C 1
ATOM 3077 O O . SER A 1 396 ? 3.436 15.652 46.643 1.00 14.71 423 SER A O 1
ATOM 3080 N N . GLY A 1 397 ? 5.442 14.929 45.883 1.00 13.55 424 GLY A N 1
ATOM 3081 C CA . GLY A 1 397 ? 5.963 14.546 47.191 1.00 13.65 424 GLY A CA 1
ATOM 3082 C C . GLY A 1 397 ? 6.161 15.799 48.057 1.00 15.08 424 GLY A C 1
ATOM 3083 O O . GLY A 1 397 ? 5.822 15.819 49.261 1.00 12.63 424 GLY A O 1
ATOM 3084 N N . LEU A 1 398 ? 6.751 16.844 47.469 1.00 17.15 425 LEU A N 1
ATOM 3085 C CA . LEU A 1 398 ? 6.731 18.159 48.134 1.00 15.98 425 LEU A CA 1
ATOM 3086 C C . LEU A 1 398 ? 5.300 18.690 48.421 1.00 14.10 425 LEU A C 1
ATOM 3087 O O . LEU A 1 398 ? 5.038 19.183 49.513 1.00 16.23 425 LEU A O 1
ATOM 3092 N N . TRP A 1 399 ? 4.369 18.523 47.504 1.00 15.19 426 TRP A N 1
ATOM 3093 C CA . TRP A 1 399 ? 2.987 18.957 47.721 1.00 16.69 426 TRP A CA 1
ATOM 3094 C C . TRP A 1 399 ? 2.367 18.250 48.932 1.00 16.64 426 TRP A C 1
ATOM 3095 O O . TRP A 1 399 ? 1.710 18.905 49.759 1.00 14.59 426 TRP A O 1
ATOM 3106 N N . ALA A 1 400 ? 2.596 16.943 49.027 1.00 15.86 427 ALA A N 1
ATOM 3107 C CA . ALA A 1 400 ? 2.103 16.121 50.144 1.00 16.23 427 ALA A CA 1
ATOM 3108 C C . ALA A 1 400 ? 2.829 16.402 51.460 1.00 16.42 427 ALA A C 1
ATOM 3109 O O . ALA A 1 400 ? 2.206 16.500 52.505 1.00 16.34 427 ALA A O 1
ATOM 3111 N N . LEU A 1 401 ? 4.140 16.572 51.414 1.00 18.02 428 LEU A N 1
ATOM 3112 C CA . LEU A 1 401 ? 4.890 16.955 52.595 1.00 16.27 428 LEU A CA 1
ATOM 3113 C C . LEU A 1 401 ? 4.308 18.236 53.191 1.00 15.54 428 LEU A C 1
ATOM 3114 O O . LEU A 1 401 ? 4.072 18.298 54.415 1.00 13.57 428 LEU A O 1
ATOM 3119 N N . GLN A 1 402 ? 4.040 19.215 52.333 1.00 16.10 429 GLN A N 1
ATOM 3120 C CA . GLN A 1 402 ? 3.532 20.529 52.760 1.00 18.15 429 GLN A CA 1
ATOM 3121 C C . GLN A 1 402 ? 2.132 20.378 53.379 1.00 21.17 429 GLN A C 1
ATOM 3122 O O . GLN A 1 402 ? 1.840 20.923 54.451 1.00 17.87 429 GLN A O 1
ATOM 3128 N N . ARG A 1 403 ? 1.306 19.565 52.740 1.00 16.95 430 ARG A N 1
ATOM 3129 C CA . ARG A 1 403 ? -0.037 19.309 53.248 1.00 17.84 430 ARG A CA 1
ATOM 3130 C C . ARG A 1 403 ? -0.005 18.614 54.600 1.00 14.63 430 ARG A C 1
ATOM 3131 O O . ARG A 1 403 ? -0.758 18.963 55.503 1.00 18.06 430 ARG A O 1
ATOM 3139 N N . LEU A 1 404 ? 0.898 17.673 54.788 1.00 10.92 431 LEU A N 1
ATOM 3140 C CA . LEU A 1 404 ? 0.997 17.003 56.044 1.00 13.01 431 LEU A CA 1
ATOM 3141 C C . LEU A 1 404 ? 1.592 17.860 57.172 1.00 14.07 431 LEU A C 1
ATOM 3142 O O . LEU A 1 404 ? 1.217 17.712 58.314 1.00 13.76 431 LEU A O 1
ATOM 3147 N N . VAL A 1 405 ? 2.441 18.810 56.816 1.00 14.62 432 VAL A N 1
ATOM 3148 C CA . VAL A 1 405 ? 2.887 19.803 57.763 1.00 15.85 432 VAL A CA 1
ATOM 3149 C C . VAL A 1 405 ? 1.713 20.725 58.116 1.00 18.21 432 VAL A C 1
ATOM 3150 O O . VAL A 1 405 ? 1.497 20.929 59.282 1.00 17.29 432 VAL A O 1
ATOM 3154 N N . ASP A 1 406 ? 0.916 21.161 57.144 1.00 16.69 433 ASP A N 1
ATOM 3155 C CA . ASP A 1 406 ? -0.193 22.070 57.373 1.00 18.16 433 ASP A CA 1
ATOM 3156 C C . ASP A 1 406 ? -1.290 21.429 58.233 1.00 20.00 433 ASP A C 1
ATOM 3157 O O . ASP A 1 406 ? -1.838 22.091 59.112 1.00 14.80 433 ASP A O 1
ATOM 3162 N N . LYS A 1 407 ? -1.499 20.131 58.046 1.00 16.92 434 LYS A N 1
ATOM 3163 C CA . LYS A 1 407 ? -2.430 19.307 58.858 1.00 20.74 434 LYS A CA 1
ATOM 3164 C C . LYS A 1 407 ? -1.964 18.971 60.287 1.00 19.31 434 LYS A C 1
ATOM 3165 O O . LYS A 1 407 ? -2.772 18.644 61.168 1.00 19.94 434 LYS A O 1
ATOM 3171 N N . GLY A 1 408 ? -0.656 18.937 60.513 1.00 18.95 435 GLY A N 1
ATOM 3172 C CA . GLY A 1 408 ? -0.124 18.576 61.806 1.00 19.32 435 GLY A CA 1
ATOM 3173 C C . GLY A 1 408 ? 0.445 17.177 61.905 1.00 19.89 435 GLY A C 1
ATOM 3174 O O . GLY A 1 408 ? 0.963 16.804 62.949 1.00 24.33 435 GLY A O 1
ATOM 3175 N N . THR A 1 409 ? 0.407 16.409 60.809 1.00 20.05 436 THR A N 1
ATOM 3176 C CA . THR A 1 409 ? 0.870 15.037 60.826 1.00 18.90 436 THR A CA 1
ATOM 3177 C C . THR A 1 409 ? 2.391 14.948 60.855 1.00 20.96 436 THR A C 1
ATOM 3178 O O . THR A 1 409 ? 2.975 13.979 61.366 1.00 22.85 436 THR A O 1
ATOM 3182 N N . LEU A 1 410 ? 3.026 15.868 60.139 1.00 20.31 437 LEU A N 1
ATOM 3183 C CA . LEU A 1 410 ? 4.477 15.959 60.123 1.00 19.51 437 LEU A CA 1
ATOM 3184 C C . LEU A 1 410 ? 4.836 17.203 60.965 1.00 25.81 437 LEU A C 1
ATOM 3185 O O . LEU A 1 410 ? 4.055 18.148 61.055 1.00 21.38 437 LEU A O 1
ATOM 3190 N N . ASP A 1 411 ? 6.010 17.203 61.571 1.00 25.76 438 ASP A N 1
ATOM 3191 C CA . ASP A 1 411 ? 6.420 18.288 62.462 1.00 27.45 438 ASP A CA 1
ATOM 3192 C C . ASP A 1 411 ? 6.690 19.622 61.748 1.00 27.88 438 ASP A C 1
ATOM 3193 O O . ASP A 1 411 ? 7.180 19.660 60.618 1.00 22.33 438 ASP A O 1
ATOM 3198 N N . LYS A 1 412 ? 6.379 20.726 62.405 1.00 21.63 439 LYS A N 1
ATOM 3199 C CA . LYS A 1 412 ? 6.617 22.039 61.865 1.00 25.79 439 LYS A CA 1
ATOM 3200 C C . LYS A 1 412 ? 8.080 22.317 61.529 1.00 22.98 439 LYS A C 1
ATOM 3201 O O . LYS A 1 412 ? 8.356 23.126 60.707 1.00 25.21 439 LYS A O 1
ATOM 3207 N N . GLU A 1 413 ? 9.002 21.654 62.182 1.00 23.50 440 GLU A N 1
ATOM 3208 C CA . GLU A 1 413 ? 10.410 21.883 61.852 1.00 33.85 440 GLU A CA 1
ATOM 3209 C C . GLU A 1 413 ? 10.695 21.650 60.368 1.00 30.60 440 GLU A C 1
ATOM 3210 O O . GLU A 1 413 ? 11.524 22.334 59.781 1.00 31.30 440 GLU A O 1
ATOM 3216 N N . LEU A 1 414 ? 9.941 20.744 59.742 1.00 27.36 441 LEU A N 1
ATOM 3217 C CA . LEU A 1 414 ? 10.067 20.504 58.306 1.00 28.45 441 LEU A CA 1
ATOM 3218 C C . LEU A 1 414 ? 9.693 21.684 57.411 1.00 24.98 441 LEU A C 1
ATOM 3219 O O . LEU A 1 414 ? 10.099 21.714 56.245 1.00 27.15 441 LEU A O 1
ATOM 3224 N N . GLN A 1 415 ? 8.993 22.682 57.942 1.00 28.48 442 GLN A N 1
ATOM 3225 C CA . GLN A 1 415 ? 8.719 23.898 57.182 1.00 27.91 442 GLN A CA 1
ATOM 3226 C C . GLN A 1 415 ? 9.975 24.686 56.822 1.00 30.42 442 GLN A C 1
ATOM 3227 O O . GLN A 1 415 ? 10.041 25.312 55.763 1.00 33.66 442 GLN A O 1
ATOM 3233 N N . ARG A 1 416 ? 10.963 24.613 57.700 1.00 34.77 443 ARG A N 1
ATOM 3234 C CA . ARG A 1 416 ? 12.215 25.346 57.553 1.00 38.09 443 ARG A CA 1
ATOM 3235 C C . ARG A 1 416 ? 13.182 24.584 56.632 1.00 32.04 443 ARG A C 1
ATOM 3236 O O . ARG A 1 416 ? 13.891 25.208 55.843 1.00 37.70 443 ARG A O 1
ATOM 3244 N N . THR A 1 417 ? 13.139 23.252 56.671 1.00 27.18 444 THR A N 1
ATOM 3245 C CA . THR A 1 417 ? 14.172 22.406 56.068 1.00 24.77 444 THR A CA 1
ATOM 3246 C C . THR A 1 417 ? 13.760 21.698 54.761 1.00 31.75 444 THR A C 1
ATOM 3247 O O . THR A 1 417 ? 14.633 21.197 54.037 1.00 23.68 444 THR A O 1
ATOM 3259 N N . TYR A 1 419 ? 12.290 22.545 51.751 1.00 20.80 446 TYR A N 1
ATOM 3260 C CA . TYR A 1 419 ? 12.517 23.126 50.417 1.00 23.86 446 TYR A CA 1
ATOM 3261 C C . TYR A 1 419 ? 14.008 23.284 50.124 1.00 25.72 446 TYR A C 1
ATOM 3262 O O . TYR A 1 419 ? 14.479 23.033 48.997 1.00 24.26 446 TYR A O 1
ATOM 3271 N N . THR A 1 420 ? 14.755 23.669 51.147 1.00 26.83 447 THR A N 1
ATOM 3272 C CA . THR A 1 420 ? 16.168 23.969 51.001 1.00 27.80 447 THR A CA 1
ATOM 3273 C C . THR A 1 420 ? 16.945 22.662 50.878 1.00 28.84 447 THR A C 1
ATOM 3274 O O . THR A 1 420 ? 17.795 22.529 49.992 1.00 24.09 447 THR A O 1
ATOM 3278 N N . THR A 1 421 ? 16.490 21.635 51.590 1.00 22.94 448 THR A N 1
ATOM 3279 C CA . THR A 1 421 ? 17.107 20.325 51.484 1.00 22.78 448 THR A CA 1
ATOM 3280 C C . THR A 1 421 ? 16.859 19.728 50.113 1.00 20.22 448 THR A C 1
ATOM 3281 O O . THR A 1 421 ? 17.766 19.131 49.549 1.00 22.90 448 THR A O 1
ATOM 3285 N N . PHE A 1 422 ? 15.659 19.935 49.580 1.00 19.21 449 PHE A N 1
ATOM 3286 C CA . PHE A 1 422 ? 15.289 19.505 48.236 1.00 23.75 449 PHE A CA 1
ATOM 3287 C C . PHE A 1 422 ? 16.085 20.259 47.168 1.00 28.23 449 PHE A C 1
ATOM 3288 O O . PHE A 1 422 ? 16.468 19.678 46.144 1.00 20.46 449 PHE A O 1
ATOM 3296 N N . LEU A 1 423 ? 16.369 21.541 47.407 1.00 26.18 450 LEU A N 1
ATOM 3297 C CA . LEU A 1 423 ? 17.161 22.314 46.443 1.00 26.35 450 LEU A CA 1
ATOM 3298 C C . LEU A 1 423 ? 18.568 21.753 46.321 1.00 23.36 450 LEU A C 1
ATOM 3299 O O . LEU A 1 423 ? 19.040 21.492 45.204 1.00 27.47 450 LEU A O 1
ATOM 3304 N N . ALA A 1 424 ? 19.207 21.461 47.451 1.00 24.51 451 ALA A N 1
ATOM 3305 C CA . ALA A 1 424 ? 20.533 20.875 47.424 1.00 29.28 451 ALA A CA 1
ATOM 3306 C C . ALA A 1 424 ? 20.498 19.499 46.756 1.00 32.68 451 ALA A C 1
ATOM 3307 O O . ALA A 1 424 ? 21.366 19.152 45.959 1.00 29.34 451 ALA A O 1
ATOM 3309 N N . SER A 1 425 ? 19.470 18.717 47.050 1.00 30.59 452 SER A N 1
ATOM 3310 C CA . SER A 1 425 ? 19.331 17.416 46.401 1.00 23.49 452 SER A CA 1
ATOM 3311 C C . SER A 1 425 ? 19.095 17.493 44.903 1.00 23.80 452 SER A C 1
ATOM 3312 O O . SER A 1 425 ? 19.359 16.505 44.201 1.00 23.51 452 SER A O 1
ATOM 3315 N N . ALA A 1 426 ? 18.554 18.614 44.421 1.00 19.61 453 ALA A N 1
ATOM 3316 C CA . ALA A 1 426 ? 18.288 18.782 43.006 1.00 22.12 453 ALA A CA 1
ATOM 3317 C C . ALA A 1 426 ? 19.617 18.790 42.234 1.00 24.20 453 ALA A C 1
ATOM 3318 O O . ALA A 1 426 ? 19.708 18.295 41.094 1.00 18.37 453 ALA A O 1
ATOM 3320 N N . PHE A 1 427 ? 20.650 19.337 42.876 1.00 23.95 454 PHE A N 1
ATOM 3321 C CA . PHE A 1 427 ? 21.972 19.410 42.256 1.00 26.12 454 PHE A CA 1
ATOM 3322 C C . PHE A 1 427 ? 22.578 18.029 42.362 1.00 27.73 454 PHE A C 1
ATOM 3323 O O . PHE A 1 427 ? 23.270 17.549 41.456 1.00 23.93 454 PHE A O 1
ATOM 3331 N N . ARG A 1 428 ? 22.215 17.339 43.431 1.00 20.47 455 ARG A N 1
ATOM 3332 C CA . ARG A 1 428 ? 22.600 15.965 43.568 1.00 23.66 455 ARG A CA 1
ATOM 3333 C C . ARG A 1 428 ? 22.061 15.142 42.394 1.00 21.46 455 ARG A C 1
ATOM 3334 O O . ARG A 1 428 ? 22.824 14.434 41.729 1.00 22.04 455 ARG A O 1
ATOM 3342 N N . SER A 1 429 ? 20.758 15.210 42.147 1.00 21.15 456 SER A N 1
ATOM 3343 C CA . SER A 1 429 ? 20.156 14.286 41.189 1.00 20.57 456 SER A CA 1
ATOM 3344 C C . SER A 1 429 ? 20.506 14.667 39.762 1.00 19.29 456 SER A C 1
ATOM 3345 O O . SER A 1 429 ? 20.649 13.804 38.928 1.00 19.50 456 SER A O 1
ATOM 3348 N N . ILE A 1 430 ? 20.672 15.953 39.475 1.00 24.15 457 ILE A N 1
ATOM 3349 C CA . ILE A 1 430 ? 20.908 16.374 38.099 1.00 24.10 457 ILE A CA 1
ATOM 3350 C C . ILE A 1 430 ? 22.312 15.925 37.588 1.00 21.44 457 ILE A C 1
ATOM 3351 O O . ILE A 1 430 ? 22.516 15.695 36.386 1.00 23.33 457 ILE A O 1
ATOM 3356 N N . ARG A 1 431 ? 23.163 15.593 38.524 1.00 17.68 458 ARG A N 1
ATOM 3357 C CA . ARG A 1 431 ? 24.468 15.070 38.238 1.00 25.04 458 ARG A CA 1
ATOM 3358 C C . ARG A 1 431 ? 24.450 13.594 37.831 1.00 29.75 458 ARG A C 1
ATOM 3359 O O . ARG A 1 431 ? 25.445 13.064 37.442 1.00 25.68 458 ARG A O 1
ATOM 3367 N N . PHE A 1 432 ? 23.329 12.916 38.062 1.00 21.21 459 PHE A N 1
ATOM 3368 C CA . PHE A 1 432 ? 23.145 11.559 37.569 1.00 20.64 459 PHE A CA 1
ATOM 3369 C C . PHE A 1 432 ? 23.128 11.598 36.067 1.00 21.66 459 PHE A C 1
ATOM 3370 O O . PHE A 1 432 ? 23.251 10.560 35.416 1.00 20.85 459 PHE A O 1
ATOM 3378 N N . GLY A 1 433 ? 22.711 12.751 35.550 1.00 23.83 460 GLY A N 1
ATOM 3379 C CA . GLY A 1 433 ? 22.768 13.007 34.151 1.00 25.88 460 GLY A CA 1
ATOM 3380 C C . GLY A 1 433 ? 21.403 13.262 33.592 1.00 23.33 460 GLY A C 1
ATOM 3381 O O . GLY A 1 433 ? 20.428 12.624 33.967 1.00 24.40 460 GLY A O 1
ATOM 3382 N N . ILE A 1 434 ? 21.392 14.071 32.548 1.00 22.85 461 ILE A N 1
ATOM 3383 C CA . ILE A 1 434 ? 20.178 14.558 31.937 1.00 25.99 461 ILE A CA 1
ATOM 3384 C C . ILE A 1 434 ? 19.435 13.522 31.137 1.00 26.67 461 ILE A C 1
ATOM 3385 O O . ILE A 1 434 ? 18.322 13.779 30.707 1.00 37.37 461 ILE A O 1
ATOM 3390 N N . ASP A 1 435 ? 20.054 12.373 30.877 1.00 25.55 462 ASP A N 1
ATOM 3391 C CA . ASP A 1 435 ? 19.365 11.307 30.173 1.00 29.26 462 ASP A CA 1
ATOM 3392 C C . ASP A 1 435 ? 18.802 10.237 31.111 1.00 30.61 462 ASP A C 1
ATOM 3393 O O . ASP A 1 435 ? 18.210 9.273 30.637 1.00 36.46 462 ASP A O 1
ATOM 3398 N N . GLU A 1 436 ? 19.112 10.362 32.398 1.00 25.35 463 GLU A N 1
ATOM 3399 C CA . GLU A 1 436 ? 18.636 9.467 33.459 1.00 22.16 463 GLU A CA 1
ATOM 3400 C C . GLU A 1 436 ? 17.310 10.018 33.991 1.00 21.29 463 GLU A C 1
ATOM 3401 O O . GLU A 1 436 ? 17.180 11.171 34.153 1.00 22.46 463 GLU A O 1
ATOM 3407 N N . ALA A 1 437 ? 16.344 9.160 34.225 1.00 21.33 464 ALA A N 1
ATOM 3408 C CA . ALA A 1 437 ? 15.008 9.601 34.597 1.00 19.49 464 ALA A CA 1
ATOM 3409 C C . ALA A 1 437 ? 14.940 10.578 35.763 1.00 19.32 464 ALA A C 1
ATOM 3410 O O . ALA A 1 437 ? 14.335 11.590 35.660 1.00 19.02 464 ALA A O 1
ATOM 3412 N N . HIS A 1 438 ? 15.604 10.263 36.843 1.00 19.10 465 HIS A N 1
ATOM 3413 C CA . HIS A 1 438 ? 15.580 11.149 37.987 1.00 20.18 465 HIS A CA 1
ATOM 3414 C C . HIS A 1 438 ? 16.202 12.526 37.665 1.00 21.03 465 HIS A C 1
ATOM 3415 O O . HIS A 1 438 ? 15.678 13.520 38.027 1.00 19.73 465 HIS A O 1
ATOM 3422 N N . GLY A 1 439 ? 17.335 12.523 36.974 1.00 21.52 466 GLY A N 1
ATOM 3423 C CA . GLY A 1 439 ? 18.002 13.735 36.578 1.00 16.02 466 GLY A CA 1
ATOM 3424 C C . GLY A 1 439 ? 17.225 14.599 35.610 1.00 18.26 466 GLY A C 1
ATOM 3425 O O . GLY A 1 439 ? 17.162 15.768 35.784 1.00 19.99 466 GLY A O 1
ATOM 3426 N N . LYS A 1 440 ? 16.656 14.011 34.570 1.00 17.13 467 LYS A N 1
ATOM 3427 C CA . LYS A 1 440 ? 15.867 14.767 33.633 1.00 18.57 467 LYS A CA 1
ATOM 3428 C C . LYS A 1 440 ? 14.632 15.353 34.345 1.00 19.66 467 LYS A C 1
ATOM 3429 O O . LYS A 1 440 ? 14.281 16.456 34.120 1.00 18.40 467 LYS A O 1
ATOM 3435 N N . GLY A 1 441 ? 14.008 14.568 35.211 1.00 19.33 468 GLY A N 1
ATOM 3436 C CA . GLY A 1 441 ? 12.822 15.036 35.954 1.00 18.70 468 GLY A CA 1
ATOM 3437 C C . GLY A 1 441 ? 13.191 16.157 36.911 1.00 19.16 468 GLY A C 1
ATOM 3438 O O . GLY A 1 441 ? 12.455 17.143 37.058 1.00 20.04 468 GLY A O 1
ATOM 3439 N N . ILE A 1 442 ? 14.356 16.056 37.533 1.00 19.07 469 ILE A N 1
ATOM 3440 C CA . ILE A 1 442 ? 14.760 17.096 38.464 1.00 22.03 469 ILE A CA 1
ATOM 3441 C C . ILE A 1 442 ? 15.150 18.386 37.723 1.00 24.08 469 ILE A C 1
ATOM 3442 O O . ILE A 1 442 ? 14.908 19.468 38.227 1.00 20.99 469 ILE A O 1
ATOM 3447 N N . ALA A 1 443 ? 15.645 18.264 36.496 1.00 24.02 470 ALA A N 1
ATOM 3448 C CA . ALA A 1 443 ? 15.922 19.433 35.657 1.00 24.10 470 ALA A CA 1
ATOM 3449 C C . ALA A 1 443 ? 14.616 20.172 35.387 1.00 23.64 470 ALA A C 1
ATOM 3450 O O . ALA A 1 443 ? 14.529 21.402 35.418 1.00 23.10 470 ALA A O 1
ATOM 3452 N N . LEU A 1 444 ? 13.606 19.399 35.035 1.00 21.79 471 LEU A N 1
ATOM 3453 C CA . LEU A 1 444 ? 12.319 19.916 34.694 1.00 21.98 471 LEU A CA 1
ATOM 3454 C C . LEU A 1 444 ? 11.711 20.689 35.881 1.00 23.41 471 LEU A C 1
ATOM 3455 O O . LEU A 1 444 ? 11.047 21.724 35.672 1.00 23.62 471 LEU A O 1
ATOM 3460 N N . GLN A 1 445 ? 11.933 20.170 37.098 1.00 20.50 472 GLN A N 1
ATOM 3461 C CA . GLN A 1 445 ? 11.458 20.813 38.336 1.00 25.69 472 GLN A CA 1
ATOM 3462 C C . GLN A 1 445 ? 12.274 22.060 38.660 1.00 21.39 472 GLN A C 1
ATOM 3463 O O . GLN A 1 445 ? 11.718 23.112 38.950 1.00 24.45 472 GLN A O 1
ATOM 3469 N N . LEU A 1 446 ? 13.586 21.923 38.653 1.00 22.09 473 LEU A N 1
ATOM 3470 C CA . LEU A 1 446 ? 14.435 23.059 39.004 1.00 25.94 473 LEU A CA 1
ATOM 3471 C C . LEU A 1 446 ? 14.180 24.235 38.034 1.00 23.90 473 LEU A C 1
ATOM 3472 O O . LEU A 1 446 ? 14.245 25.399 38.429 1.00 29.58 473 LEU A O 1
ATOM 3477 N N . ASN A 1 447 ? 13.890 23.933 36.781 1.00 26.37 474 ASN A N 1
ATOM 3478 C CA . ASN A 1 447 ? 13.656 24.947 35.762 1.00 25.05 474 ASN A CA 1
ATOM 3479 C C . ASN A 1 447 ? 12.265 25.532 35.861 1.00 31.65 474 ASN A C 1
ATOM 3480 O O . ASN A 1 447 ? 12.063 26.733 35.628 1.00 23.94 474 ASN A O 1
ATOM 3485 N N . HIS A 1 448 ? 11.314 24.716 36.290 1.00 20.26 475 HIS A N 1
ATOM 3486 C CA . HIS A 1 448 ? 10.037 25.271 36.639 1.00 22.62 475 HIS A CA 1
ATOM 3487 C C . HIS A 1 448 ? 10.183 26.239 37.836 1.00 19.65 475 HIS A C 1
ATOM 3488 O O . HIS A 1 448 ? 9.565 27.306 37.860 1.00 26.28 475 HIS A O 1
ATOM 3495 N N . PHE A 1 449 ? 10.973 25.875 38.829 1.00 21.14 476 PHE A N 1
ATOM 3496 C CA . PHE A 1 449 ? 11.162 26.767 39.975 1.00 24.76 476 PHE A CA 1
ATOM 3497 C C . PHE A 1 449 ? 11.800 28.080 39.508 1.00 32.70 476 PHE A C 1
ATOM 3498 O O . PHE A 1 449 ? 11.436 29.164 39.986 1.00 26.54 476 PHE A O 1
ATOM 3506 N N . LEU A 1 450 ? 12.822 27.976 38.658 1.00 27.17 477 LEU A N 1
ATOM 3507 C CA . LEU A 1 450 ? 13.491 29.187 38.168 1.00 31.77 477 LEU A CA 1
ATOM 3508 C C . LEU A 1 450 ? 12.527 30.079 37.443 1.00 25.46 477 LEU A C 1
ATOM 3509 O O . LEU A 1 450 ? 12.524 31.286 37.677 1.00 34.78 477 LEU A O 1
ATOM 3514 N N . ASP A 1 451 ? 11.671 29.498 36.607 1.00 24.77 478 ASP A N 1
ATOM 3515 C CA . ASP A 1 451 ? 10.741 30.256 35.788 1.00 24.89 478 ASP A CA 1
ATOM 3516 C C . ASP A 1 451 ? 9.627 30.917 36.566 1.00 29.63 478 ASP A C 1
ATOM 3517 O O . ASP A 1 451 ? 9.013 31.837 36.054 1.00 31.76 478 ASP A O 1
ATOM 3522 N N . THR A 1 452 ? 9.273 30.365 37.729 1.00 31.28 479 THR A N 1
ATOM 3523 C CA . THR A 1 452 ? 8.181 30.925 38.537 1.00 32.26 479 THR A CA 1
ATOM 3524 C C . THR A 1 452 ? 8.722 31.763 39.695 1.00 26.08 479 THR A C 1
ATOM 3525 O O . THR A 1 452 ? 7.968 32.195 40.560 1.00 38.42 479 THR A O 1
ATOM 3529 N N . GLY A 1 453 ? 10.037 31.856 39.794 1.00 32.58 480 GLY A N 1
ATOM 3530 C CA . GLY A 1 453 ? 10.675 32.611 40.851 1.00 35.74 480 GLY A CA 1
ATOM 3531 C C . GLY A 1 453 ? 10.623 31.988 42.229 1.00 40.04 480 GLY A C 1
ATOM 3532 O O . GLY A 1 453 ? 10.908 32.662 43.199 1.00 25.53 480 GLY A O 1
ATOM 3533 N N . ALA A 1 454 ? 10.350 30.685 42.317 1.00 32.86 481 ALA A N 1
ATOM 3534 C CA . ALA A 1 454 ? 10.366 29.952 43.585 1.00 27.77 481 ALA A CA 1
ATOM 3535 C C . ALA A 1 454 ? 11.771 29.654 44.071 1.00 24.66 481 ALA A C 1
ATOM 3536 O O . ALA A 1 454 ? 12.002 29.222 45.208 1.00 27.62 481 ALA A O 1
ATOM 3538 N N . VAL A 1 455 ? 12.722 29.728 43.147 1.00 27.57 482 VAL A N 1
ATOM 3539 C CA . VAL A 1 455 ? 14.122 29.588 43.467 1.00 29.00 482 VAL A CA 1
ATOM 3540 C C . VAL A 1 455 ? 14.807 30.686 42.639 1.00 30.83 482 VAL A C 1
ATOM 3541 O O . VAL A 1 455 ? 14.451 30.900 41.476 1.00 25.35 482 VAL A O 1
ATOM 3545 N N . LYS A 1 456 ? 15.774 31.357 43.241 1.00 32.43 483 LYS A N 1
ATOM 3546 C CA . LYS A 1 456 ? 16.555 32.365 42.515 1.00 38.35 483 LYS A CA 1
ATOM 3547 C C . LYS A 1 456 ? 18.026 32.053 42.586 1.00 34.52 483 LYS A C 1
ATOM 3548 O O . LYS A 1 456 ? 18.478 31.426 43.552 1.00 37.48 483 LYS A O 1
ATOM 3554 N N . VAL A 1 457 ? 18.786 32.584 41.614 1.00 41.80 484 VAL A N 1
ATOM 3555 C CA . VAL A 1 457 ? 20.258 32.477 41.611 1.00 39.68 484 VAL A CA 1
ATOM 3556 C C . VAL A 1 457 ? 20.904 33.762 42.145 1.00 37.91 484 VAL A C 1
ATOM 3557 O O . VAL A 1 457 ? 20.587 34.837 41.680 1.00 35.64 484 VAL A O 1
ATOM 3561 N N . ASN A 1 458 ? 21.829 33.651 43.084 1.00 45.70 485 ASN A N 1
ATOM 3562 C CA . ASN A 1 458 ? 22.467 34.841 43.644 1.00 45.18 485 ASN A CA 1
ATOM 3563 C C . ASN A 1 458 ? 23.737 35.234 42.847 1.00 48.72 485 ASN A C 1
ATOM 3564 O O . ASN A 1 458 ? 24.111 34.558 41.884 1.00 39.06 485 ASN A O 1
ATOM 3569 N N . ALA A 1 459 ? 24.366 36.355 43.204 1.00 40.36 486 ALA A N 1
ATOM 3570 C CA . ALA A 1 459 ? 25.393 36.938 42.348 1.00 35.82 486 ALA A CA 1
ATOM 3571 C C . ALA A 1 459 ? 26.650 36.114 42.435 1.00 37.44 486 ALA A C 1
ATOM 3572 O O . ALA A 1 459 ? 27.335 35.910 41.444 1.00 48.92 486 ALA A O 1
ATOM 3574 N N . ASP A 1 460 ? 26.923 35.577 43.613 1.00 35.75 487 ASP A N 1
ATOM 3575 C CA . ASP A 1 460 ? 27.927 34.549 43.746 1.00 38.59 487 ASP A CA 1
ATOM 3576 C C . ASP A 1 460 ? 27.551 33.191 43.110 1.00 31.81 487 ASP A C 1
ATOM 3577 O O . ASP A 1 460 ? 28.265 32.213 43.303 1.00 44.12 487 ASP A O 1
ATOM 3582 N N . GLY A 1 461 ? 26.463 33.144 42.349 1.00 39.79 488 GLY A N 1
ATOM 3583 C CA . GLY A 1 461 ? 26.088 31.946 41.594 1.00 39.44 488 GLY A CA 1
ATOM 3584 C C . GLY A 1 461 ? 25.354 30.848 42.359 1.00 45.39 488 GLY A C 1
ATOM 3585 O O . GLY A 1 461 ? 24.847 29.919 41.736 1.00 42.70 488 GLY A O 1
ATOM 3586 N N . THR A 1 462 ? 25.331 30.917 43.691 1.00 45.99 489 THR A N 1
ATOM 3587 C CA . THR A 1 462 ? 24.518 29.996 44.507 1.00 45.17 489 THR A CA 1
ATOM 3588 C C . THR A 1 462 ? 23.021 30.129 44.268 1.00 39.65 489 THR A C 1
ATOM 3589 O O . THR A 1 462 ? 22.556 31.148 43.765 1.00 42.20 489 THR A O 1
ATOM 3593 N N . PHE A 1 463 ? 22.268 29.089 44.636 1.00 36.60 490 PHE A N 1
ATOM 3594 C CA . PHE A 1 463 ? 20.809 29.073 44.446 1.00 35.11 490 PHE A CA 1
ATOM 3595 C C . PHE A 1 463 ? 20.117 29.125 45.822 1.00 28.70 490 PHE A C 1
ATOM 3596 O O . PHE A 1 463 ? 20.680 28.675 46.821 1.00 25.16 490 PHE A O 1
ATOM 3604 N N . GLU A 1 464 ? 18.929 29.710 45.871 1.00 29.67 491 GLU A N 1
ATOM 3605 C CA . GLU A 1 464 ? 18.140 29.674 47.113 1.00 35.46 491 GLU A CA 1
ATOM 3606 C C . GLU A 1 464 ? 16.637 29.739 46.933 1.00 28.55 491 GLU A C 1
ATOM 3607 O O . GLU A 1 464 ? 16.091 30.302 45.974 1.00 28.76 491 GLU A O 1
ATOM 3613 N N . VAL A 1 465 ? 15.967 29.134 47.910 1.00 33.70 492 VAL A N 1
ATOM 3614 C CA . VAL A 1 465 ? 14.519 29.081 47.907 1.00 29.86 492 VAL A CA 1
ATOM 3615 C C . VAL A 1 465 ? 13.936 30.460 48.185 1.00 28.95 492 VAL A C 1
ATOM 3616 O O . VAL A 1 465 ? 14.437 31.201 49.054 1.00 26.77 492 VAL A O 1
ATOM 3620 N N . VAL A 1 466 ? 12.919 30.811 47.412 1.00 25.71 493 VAL A N 1
ATOM 3621 C CA . VAL A 1 466 ? 12.071 31.934 47.734 1.00 32.68 493 VAL A CA 1
ATOM 3622 C C . VAL A 1 466 ? 10.715 31.497 48.321 1.00 30.51 493 VAL A C 1
ATOM 3623 O O . VAL A 1 466 ? 9.744 31.324 47.597 1.00 32.31 493 VAL A O 1
ATOM 3627 N N . PRO A 1 467 ? 10.622 31.433 49.652 1.00 32.17 494 PRO A N 1
ATOM 3628 C CA . PRO A 1 467 ? 9.514 30.752 50.324 1.00 31.96 494 PRO A CA 1
ATOM 3629 C C . PRO A 1 467 ? 8.088 31.172 49.965 1.00 38.32 494 PRO A C 1
ATOM 3630 O O . PRO A 1 467 ? 7.206 30.313 49.886 1.00 30.76 494 PRO A O 1
ATOM 3634 N N . ASP A 1 468 ? 7.837 32.456 49.735 1.00 30.48 495 ASP A N 1
ATOM 3635 C CA . ASP A 1 468 ? 6.508 32.901 49.436 1.00 31.35 495 ASP A CA 1
ATOM 3636 C C . ASP A 1 468 ? 6.051 32.592 48.046 1.00 31.72 495 ASP A C 1
ATOM 3637 O O . ASP A 1 468 ? 4.934 32.854 47.727 1.00 32.01 495 ASP A O 1
ATOM 3642 N N . LYS A 1 469 ? 6.926 32.068 47.213 1.00 28.63 496 LYS A N 1
ATOM 3643 C CA . LYS A 1 469 ? 6.515 31.653 45.881 1.00 31.05 496 LYS A CA 1
ATOM 3644 C C . LYS A 1 469 ? 6.543 30.120 45.682 1.00 25.50 496 LYS A C 1
ATOM 3645 O O . LYS A 1 469 ? 5.995 29.646 44.757 1.00 29.23 496 LYS A O 1
ATOM 3659 N N . GLN A 1 471 ? 5.208 27.309 47.494 1.00 25.62 498 GLN A N 1
ATOM 3660 C CA . GLN A 1 471 ? 4.025 26.483 47.573 1.00 25.14 498 GLN A CA 1
ATOM 3661 C C . GLN A 1 471 ? 3.174 26.455 46.333 1.00 24.64 498 GLN A C 1
ATOM 3662 O O . GLN A 1 471 ? 2.863 25.418 45.856 1.00 24.61 498 GLN A O 1
ATOM 3668 N N . ALA A 1 472 ? 2.866 27.606 45.782 1.00 19.26 499 ALA A N 1
ATOM 3669 C CA . ALA A 1 472 ? 2.108 27.697 44.578 1.00 20.24 499 ALA A CA 1
ATOM 3670 C C . ALA A 1 472 ? 2.838 27.114 43.339 1.00 19.46 499 ALA A C 1
ATOM 3671 O O . ALA A 1 472 ? 2.213 26.687 42.399 1.00 21.30 499 ALA A O 1
ATOM 3673 N N . SER A 1 473 ? 4.153 27.197 43.330 1.00 22.60 500 SER A N 1
ATOM 3674 C CA . SER A 1 473 ? 4.944 26.667 42.234 1.00 23.70 500 SER A CA 1
ATOM 3675 C C . SER A 1 473 ? 4.885 25.125 42.223 1.00 19.42 500 SER A C 1
ATOM 3676 O O . SER A 1 473 ? 4.687 24.519 41.229 1.00 21.08 500 SER A O 1
ATOM 3679 N N . VAL A 1 474 ? 5.052 24.536 43.379 1.00 21.60 501 VAL A N 1
ATOM 3680 C CA . VAL A 1 474 ? 4.934 23.103 43.553 1.00 20.86 501 VAL A CA 1
ATOM 3681 C C . VAL A 1 474 ? 3.582 22.602 43.082 1.00 20.16 501 VAL A C 1
ATOM 3682 O O . VAL A 1 474 ? 3.488 21.637 42.404 1.00 20.74 501 VAL A O 1
ATOM 3686 N N . THR A 1 475 ? 2.537 23.306 43.468 1.00 22.12 502 THR A N 1
ATOM 3687 C CA . THR A 1 475 ? 1.180 22.982 43.108 1.00 20.63 502 THR A CA 1
ATOM 3688 C C . THR A 1 475 ? 0.909 23.063 41.596 1.00 22.06 502 THR A C 1
ATOM 3689 O O . THR A 1 475 ? 0.277 22.199 41.058 1.00 19.54 502 THR A O 1
ATOM 3693 N N . SER A 1 476 ? 1.399 24.102 40.916 1.00 18.59 503 SER A N 1
ATOM 3694 C CA . SER A 1 476 ? 1.092 24.207 39.500 1.00 18.92 503 SER A CA 1
ATOM 3695 C C . SER A 1 476 ? 1.817 23.097 38.734 1.00 15.85 503 SER A C 1
ATOM 3696 O O . SER A 1 476 ? 1.307 22.639 37.708 1.00 20.64 503 SER A O 1
ATOM 3699 N N . LEU A 1 477 ? 3.030 22.769 39.135 1.00 17.07 504 LEU A N 1
ATOM 3700 C CA . LEU A 1 477 ? 3.766 21.715 38.404 1.00 14.97 504 LEU A CA 1
ATOM 3701 C C . LEU A 1 477 ? 3.145 20.325 38.648 1.00 17.89 504 LEU A C 1
ATOM 3702 O O . LEU A 1 477 ? 3.031 19.489 37.718 1.00 17.86 504 LEU A O 1
ATOM 3707 N N . THR A 1 478 ? 2.717 20.103 39.895 1.00 20.09 505 THR A N 1
ATOM 3708 C CA . THR A 1 478 ? 1.935 18.906 40.269 1.00 17.98 505 THR A CA 1
ATOM 3709 C C . THR A 1 478 ? 0.726 18.771 39.385 1.00 17.00 505 THR A C 1
ATOM 3710 O O . THR A 1 478 ? 0.477 17.710 38.760 1.00 16.05 505 THR A O 1
ATOM 3714 N N . ASN A 1 479 ? -0.037 19.862 39.262 1.00 14.86 506 ASN A N 1
ATOM 3715 C CA . ASN A 1 479 ? -1.152 19.904 38.346 1.00 17.15 506 ASN A CA 1
ATOM 3716 C C . ASN A 1 479 ? -0.739 19.654 36.885 1.00 17.67 506 ASN A C 1
ATOM 3717 O O . ASN A 1 479 ? -1.400 18.876 36.163 1.00 15.31 506 ASN A O 1
ATOM 3722 N N . GLN A 1 480 ? 0.353 20.285 36.456 1.00 17.37 507 GLN A N 1
ATOM 3723 C CA . GLN A 1 480 ? 0.779 20.112 35.049 1.00 18.57 507 GLN A CA 1
ATOM 3724 C C . GLN A 1 480 ? 1.109 18.643 34.735 1.00 15.08 507 GLN A C 1
ATOM 3725 O O . GLN A 1 480 ? 0.566 18.057 33.788 1.00 13.92 507 GLN A O 1
ATOM 3731 N N . LEU A 1 481 ? 1.959 18.050 35.551 1.00 17.20 508 LEU A N 1
ATOM 3732 C CA . LEU A 1 481 ? 2.422 16.677 35.293 1.00 15.57 508 LEU A CA 1
ATOM 3733 C C . LEU A 1 481 ? 1.314 15.663 35.397 1.00 16.11 508 LEU A C 1
ATOM 3734 O O . LEU A 1 481 ? 1.214 14.791 34.527 1.00 14.38 508 LEU A O 1
ATOM 3747 N N . SER A 1 483 ? -1.934 16.176 34.978 1.00 15.05 510 SER A N 1
ATOM 3748 C CA . SER A 1 483 ? -2.905 16.365 33.927 1.00 17.43 510 SER A CA 1
ATOM 3749 C C . SER A 1 483 ? -2.376 15.824 32.614 1.00 14.57 510 SER A C 1
ATOM 3750 O O . SER A 1 483 ? -3.127 15.227 31.834 1.00 14.72 510 SER A O 1
ATOM 3753 N N . LEU A 1 484 ? -1.071 16.001 32.425 1.00 14.64 511 LEU A N 1
ATOM 3754 C CA . LEU A 1 484 ? -0.375 15.500 31.235 1.00 15.05 511 LEU A CA 1
ATOM 3755 C C . LEU A 1 484 ? -0.445 13.976 31.218 1.00 14.74 511 LEU A C 1
ATOM 3756 O O . LEU A 1 484 ? -0.684 13.376 30.184 1.00 15.81 511 LEU A O 1
ATOM 3761 N N . GLN A 1 485 ? -0.238 13.352 32.365 1.00 15.50 512 GLN A N 1
ATOM 3762 C CA . GLN A 1 485 ? -0.326 11.883 32.445 1.00 13.74 512 GLN A CA 1
ATOM 3763 C C . GLN A 1 485 ? -1.759 11.424 32.219 1.00 14.77 512 GLN A C 1
ATOM 3764 O O . GLN A 1 485 ? -2.037 10.501 31.465 1.00 14.90 512 GLN A O 1
ATOM 3770 N N . ALA A 1 486 ? -2.710 12.097 32.848 1.00 14.62 513 ALA A N 1
ATOM 3771 C CA . ALA A 1 486 ? -4.114 11.713 32.713 1.00 17.95 513 ALA A CA 1
ATOM 3772 C C . ALA A 1 486 ? -4.595 11.690 31.271 1.00 20.09 513 ALA A C 1
ATOM 3773 O O . ALA A 1 486 ? -5.471 10.894 30.955 1.00 22.52 513 ALA A O 1
ATOM 3775 N N . LYS A 1 487 ? -4.125 12.636 30.458 1.00 17.58 514 LYS A N 1
ATOM 3776 C CA . LYS A 1 487 ? -4.493 12.743 29.054 1.00 22.78 514 LYS A CA 1
ATOM 3777 C C . LYS A 1 487 ? -3.660 11.804 28.185 1.00 23.20 514 LYS A C 1
ATOM 3778 O O . LYS A 1 487 ? -4.000 11.565 27.038 1.00 23.56 514 LYS A O 1
ATOM 3784 N N . GLY A 1 488 ? -2.616 11.217 28.753 1.00 22.91 515 GLY A N 1
ATOM 3785 C CA . GLY A 1 488 ? -1.783 10.297 27.997 1.00 24.12 515 GLY A CA 1
ATOM 3786 C C . GLY A 1 488 ? -1.183 11.016 26.811 1.00 27.27 515 GLY A C 1
ATOM 3787 O O . GLY A 1 488 ? -1.117 10.472 25.714 1.00 25.86 515 GLY A O 1
ATOM 3788 N N . ASP A 1 489 ? -0.747 12.250 27.034 1.00 25.47 516 ASP A N 1
ATOM 3789 C CA . ASP A 1 489 ? -0.391 13.123 25.925 1.00 27.75 516 ASP A CA 1
ATOM 3790 C C . ASP A 1 489 ? 1.101 13.008 25.614 1.00 21.47 516 ASP A C 1
ATOM 3791 O O . ASP A 1 489 ? 1.914 13.769 26.128 1.00 21.84 516 ASP A O 1
ATOM 3796 N N . ARG A 1 490 ? 1.408 12.105 24.735 1.00 22.48 517 ARG A N 1
ATOM 3797 C CA . ARG A 1 490 ? 2.824 11.850 24.619 1.00 22.69 517 ARG A CA 1
ATOM 3798 C C . ARG A 1 490 ? 3.585 12.904 23.858 1.00 20.79 517 ARG A C 1
ATOM 3799 O O . ARG A 1 490 ? 4.620 13.321 24.268 1.00 21.05 517 ARG A O 1
ATOM 3807 N N . ALA A 1 491 ? 2.991 13.470 22.966 1.00 22.30 518 ALA A N 1
ATOM 3808 C CA . ALA A 1 491 ? 3.585 14.628 22.325 1.00 23.85 518 ALA A CA 1
ATOM 3809 C C . ALA A 1 491 ? 3.900 15.771 23.284 1.00 20.10 518 ALA A C 1
ATOM 3810 O O . ALA A 1 491 ? 4.974 16.325 23.227 1.00 22.13 518 ALA A O 1
ATOM 3812 N N . ALA A 1 492 ? 2.963 16.172 24.140 1.00 23.42 519 ALA A N 1
ATOM 3813 C CA . ALA A 1 492 ? 3.241 17.221 25.115 1.00 21.60 519 ALA A CA 1
ATOM 3814 C C . ALA A 1 492 ? 4.367 16.836 26.061 1.00 20.94 519 ALA A C 1
ATOM 3815 O O . ALA A 1 492 ? 5.112 17.703 26.519 1.00 20.21 519 ALA A O 1
ATOM 3817 N N . ALA A 1 493 ? 4.376 15.572 26.497 1.00 20.06 520 ALA A N 1
ATOM 3818 C CA . ALA A 1 493 ? 5.452 15.058 27.343 1.00 20.18 520 ALA A CA 1
ATOM 3819 C C . ALA A 1 493 ? 6.801 15.172 26.655 1.00 18.36 520 ALA A C 1
ATOM 3820 O O . ALA A 1 493 ? 7.775 15.580 27.263 1.00 20.14 520 ALA A O 1
ATOM 3822 N N . GLU A 1 494 ? 6.849 14.769 25.395 1.00 21.34 521 GLU A N 1
ATOM 3823 C CA . GLU A 1 494 ? 8.104 14.839 24.641 1.00 21.56 521 GLU A CA 1
ATOM 3824 C C . GLU A 1 494 ? 8.572 16.290 24.564 1.00 22.07 521 GLU A C 1
ATOM 3825 O O . GLU A 1 494 ? 9.748 16.572 24.813 1.00 23.93 521 GLU A O 1
ATOM 3831 N N . GLU A 1 495 ? 7.630 17.204 24.310 1.00 25.62 522 GLU A N 1
ATOM 3832 C CA . GLU A 1 495 ? 7.947 18.643 24.125 1.00 25.92 522 GLU A CA 1
ATOM 3833 C C . GLU A 1 495 ? 8.444 19.257 25.424 1.00 22.65 522 GLU A C 1
ATOM 3834 O O . GLU A 1 495 ? 9.443 19.971 25.436 1.00 20.17 522 GLU A O 1
ATOM 3840 N N . LEU A 1 496 ? 7.791 18.920 26.541 1.00 21.43 523 LEU A N 1
ATOM 3841 C CA . LEU A 1 496 ? 8.212 19.384 27.858 1.00 20.00 523 LEU A CA 1
ATOM 3842 C C . LEU A 1 496 ? 9.560 18.848 28.288 1.00 20.54 523 LEU A C 1
ATOM 3843 O O . LEU A 1 496 ? 10.411 19.605 28.791 1.00 22.05 523 LEU A O 1
ATOM 3848 N N . LEU A 1 497 ? 9.787 17.555 28.077 1.00 17.15 524 LEU A N 1
ATOM 3849 C CA . LEU A 1 497 ? 11.098 17.015 28.372 1.00 19.49 524 LEU A CA 1
ATOM 3850 C C . LEU A 1 497 ? 12.199 17.694 27.515 1.00 17.73 524 LEU A C 1
ATOM 3851 O O . LEU A 1 497 ? 13.276 17.948 28.000 1.00 19.57 524 LEU A O 1
ATOM 3856 N N . ALA A 1 498 ? 11.954 17.869 26.230 1.00 18.97 525 ALA A N 1
ATOM 3857 C CA . ALA A 1 498 ? 13.019 18.396 25.353 1.00 22.31 525 ALA A CA 1
ATOM 3858 C C . ALA A 1 498 ? 13.343 19.873 25.716 1.00 23.46 525 ALA A C 1
ATOM 3859 O O . ALA A 1 498 ? 14.507 20.250 25.860 1.00 25.87 525 ALA A O 1
ATOM 3861 N N . LYS A 1 499 ? 12.298 20.655 25.986 1.00 22.52 526 LYS A N 1
ATOM 3862 C CA . LYS A 1 499 ? 12.404 22.076 26.377 1.00 22.49 526 LYS A CA 1
ATOM 3863 C C . LYS A 1 499 ? 12.951 22.297 27.773 1.00 22.43 526 LYS A C 1
ATOM 3864 O O . LYS A 1 499 ? 13.873 23.101 27.987 1.00 21.24 526 LYS A O 1
ATOM 3870 N N . GLN A 1 500 ? 12.388 21.600 28.766 1.00 23.33 527 GLN A N 1
ATOM 3871 C CA . GLN A 1 500 ? 12.684 21.879 30.190 1.00 22.68 527 GLN A CA 1
ATOM 3872 C C . GLN A 1 500 ? 13.591 20.853 30.875 1.00 23.35 527 GLN A C 1
ATOM 3873 O O . GLN A 1 500 ? 14.193 21.125 31.932 1.00 21.04 527 GLN A O 1
ATOM 3879 N N . GLY A 1 501 ? 13.778 19.715 30.202 1.00 22.68 528 GLY A N 1
ATOM 3880 C CA . GLY A 1 501 ? 14.650 18.664 30.700 1.00 23.28 528 GLY A CA 1
ATOM 3881 C C . GLY A 1 501 ? 16.081 18.877 30.236 1.00 24.19 528 GLY A C 1
ATOM 3882 O O . GLY A 1 501 ? 16.713 17.983 29.647 1.00 22.04 528 GLY A O 1
ATOM 3883 N N . VAL A 1 502 ? 16.635 20.001 30.656 1.00 22.72 529 VAL A N 1
ATOM 3884 C CA . VAL A 1 502 ? 17.954 20.429 30.233 1.00 27.78 529 VAL A CA 1
ATOM 3885 C C . VAL A 1 502 ? 18.661 21.116 31.401 1.00 25.49 529 VAL A C 1
ATOM 3886 O O . VAL A 1 502 ? 18.025 21.495 32.369 1.00 28.45 529 VAL A O 1
ATOM 3890 N N . VAL A 1 503 ? 19.988 21.091 31.377 1.00 25.94 530 VAL A N 1
ATOM 3891 C CA . VAL A 1 503 ? 20.833 21.782 32.355 1.00 25.72 530 VAL A CA 1
ATOM 3892 C C . VAL A 1 503 ? 21.120 23.205 31.865 1.00 34.28 530 VAL A C 1
ATOM 3893 O O . VAL A 1 503 ? 21.871 23.420 30.894 1.00 29.10 530 VAL A O 1
ATOM 3897 N N . ARG A 1 504 ? 20.485 24.179 32.506 1.00 28.91 531 ARG A N 1
ATOM 3898 C CA . ARG A 1 504 ? 20.723 25.593 32.162 1.00 29.04 531 ARG A CA 1
ATOM 3899 C C . ARG A 1 504 ? 22.086 26.090 32.640 1.00 22.96 531 ARG A C 1
ATOM 3900 O O . ARG A 1 504 ? 22.678 25.548 33.552 1.00 23.04 531 ARG A O 1
ATOM 3908 N N . PRO A 1 505 ? 22.572 27.185 32.025 1.00 28.08 532 PRO A N 1
ATOM 3909 C CA . PRO A 1 505 ? 23.890 27.740 32.345 1.00 27.30 532 PRO A CA 1
ATOM 3910 C C . PRO A 1 505 ? 24.135 28.004 33.837 1.00 25.76 532 PRO A C 1
ATOM 3911 O O . PRO A 1 505 ? 25.203 27.677 34.367 1.00 29.39 532 PRO A O 1
ATOM 3915 N N . SER A 1 506 ? 23.172 28.579 34.547 1.00 26.61 533 SER A N 1
ATOM 3916 C CA . SER A 1 506 ? 23.383 28.798 35.982 1.00 30.68 533 SER A CA 1
ATOM 3917 C C . SER A 1 506 ? 23.653 27.510 36.750 1.00 29.67 533 SER A C 1
ATOM 3918 O O . SER A 1 506 ? 24.406 27.505 37.724 1.00 26.54 533 SER A O 1
ATOM 3921 N N . VAL A 1 507 ? 22.985 26.424 36.357 1.00 28.78 534 VAL A N 1
ATOM 3922 C CA . VAL A 1 507 ? 23.139 25.150 37.069 1.00 28.57 534 VAL A CA 1
ATOM 3923 C C . VAL A 1 507 ? 24.513 24.595 36.719 1.00 26.00 534 VAL A C 1
ATOM 3924 O O . VAL A 1 507 ? 25.294 24.228 37.580 1.00 29.23 534 VAL A O 1
ATOM 3928 N N . GLN A 1 508 ? 24.853 24.663 35.441 1.00 30.28 535 GLN A N 1
ATOM 3929 C CA . GLN A 1 508 ? 26.118 24.133 34.968 1.00 28.85 535 GLN A CA 1
ATOM 3930 C C . GLN A 1 508 ? 27.324 24.736 35.695 1.00 27.57 535 GLN A C 1
ATOM 3931 O O . GLN A 1 508 ? 28.267 24.019 36.058 1.00 28.90 535 GLN A O 1
ATOM 3937 N N . LYS A 1 509 ? 27.236 26.031 35.989 1.00 33.84 536 LYS A N 1
ATOM 3938 C CA . LYS A 1 509 ? 28.263 26.742 36.749 1.00 34.63 536 LYS A CA 1
ATOM 3939 C C . LYS A 1 509 ? 28.439 26.144 38.129 1.00 39.90 536 LYS A C 1
ATOM 3940 O O . LYS A 1 509 ? 29.563 25.966 38.597 1.00 36.42 536 LYS A O 1
ATOM 3946 N N . VAL A 1 510 ? 27.341 25.760 38.769 1.00 35.83 537 VAL A N 1
ATOM 3947 C CA . VAL A 1 510 ? 27.446 25.109 40.063 1.00 29.28 537 VAL A CA 1
ATOM 3948 C C . VAL A 1 510 ? 28.076 23.746 39.881 1.00 27.56 537 VAL A C 1
ATOM 3949 O O . VAL A 1 510 ? 28.973 23.339 40.620 1.00 27.75 537 VAL A O 1
ATOM 3953 N N . LEU A 1 511 ? 27.612 23.023 38.869 1.00 26.58 538 LEU A N 1
ATOM 3954 C CA . LEU A 1 511 ? 28.142 21.701 38.626 1.00 26.26 538 LEU A CA 1
ATOM 3955 C C . LEU A 1 511 ? 29.671 21.707 38.422 1.00 30.16 538 LEU A C 1
ATOM 3956 O O . LEU A 1 511 ? 30.372 20.736 38.770 1.00 28.47 538 LEU A O 1
ATOM 3961 N N . GLU A 1 512 ? 30.182 22.781 37.832 1.00 39.77 539 GLU A N 1
ATOM 3962 C CA . GLU A 1 512 ? 31.631 22.886 37.645 1.00 40.98 539 GLU A CA 1
ATOM 3963 C C . GLU A 1 512 ? 32.368 22.922 38.979 1.00 40.78 539 GLU A C 1
ATOM 3964 O O . GLU A 1 512 ? 33.387 22.249 39.170 1.00 47.00 539 GLU A O 1
ATOM 3970 N N . LYS A 1 513 ? 31.778 23.626 39.937 1.00 38.32 540 LYS A N 1
ATOM 3971 C CA . LYS A 1 513 ? 32.373 23.764 41.259 1.00 34.91 540 LYS A CA 1
ATOM 3972 C C . LYS A 1 513 ? 32.240 22.519 42.100 1.00 37.80 540 LYS A C 1
ATOM 3973 O O . LYS A 1 513 ? 32.771 22.466 43.210 1.00 36.58 540 LYS A O 1
ATOM 3979 N N . LEU A 1 514 ? 31.573 21.505 41.548 1.00 32.71 541 LEU A N 1
ATOM 3980 C CA . LEU A 1 514 ? 31.289 20.266 42.260 1.00 31.87 541 LEU A CA 1
ATOM 3981 C C . LEU A 1 514 ? 32.121 19.104 41.723 1.00 36.57 541 LEU A C 1
ATOM 3982 O O . LEU A 1 514 ? 32.020 17.984 42.211 1.00 33.21 541 LEU A O 1
ATOM 3987 N N . LYS A 1 515 ? 33.067 19.400 40.835 1.00 35.35 542 LYS A N 1
ATOM 3988 C CA . LYS A 1 515 ? 33.915 18.369 40.265 1.00 37.28 542 LYS A CA 1
ATOM 3989 C C . LYS A 1 515 ? 34.608 17.486 41.291 1.00 31.71 542 LYS A C 1
ATOM 3990 O O . LYS A 1 515 ? 34.882 16.341 41.003 1.00 31.84 542 LYS A O 1
ATOM 3996 N N . ASN A 1 516 ? 34.864 17.976 42.500 1.00 37.56 543 ASN A N 1
ATOM 3997 C CA . ASN A 1 516 ? 35.552 17.160 43.532 1.00 42.04 543 ASN A CA 1
ATOM 3998 C C . ASN A 1 516 ? 34.653 16.256 44.388 1.00 36.20 543 ASN A C 1
ATOM 3999 O O . ASN A 1 516 ? 35.149 15.519 45.256 1.00 30.19 543 ASN A O 1
ATOM 4004 N N . VAL A 1 517 ? 33.345 16.461 44.292 1.00 30.61 544 VAL A N 1
ATOM 4005 C CA . VAL A 1 517 ? 32.401 15.752 45.150 1.00 30.09 544 VAL A CA 1
ATOM 4006 C C . VAL A 1 517 ? 31.906 14.460 44.464 1.00 22.07 544 VAL A C 1
ATOM 4007 O O . VAL A 1 517 ? 31.602 14.464 43.270 1.00 23.79 544 VAL A O 1
ATOM 4011 N N . PRO A 1 518 ? 31.792 13.364 45.203 1.00 21.86 545 PRO A N 1
ATOM 4012 C CA . PRO A 1 518 ? 31.289 12.183 44.484 1.00 24.37 545 PRO A CA 1
ATOM 4013 C C . PRO A 1 518 ? 29.891 12.437 43.912 1.00 24.67 545 PRO A C 1
ATOM 4014 O O . PRO A 1 518 ? 29.233 13.411 44.286 1.00 21.23 545 PRO A O 1
ATOM 4018 N N . VAL A 1 519 ? 29.483 11.628 42.940 1.00 23.83 546 VAL A N 1
ATOM 4019 C CA . VAL A 1 519 ? 28.134 11.749 42.382 1.00 22.76 546 VAL A CA 1
ATOM 4020 C C . VAL A 1 519 ? 27.170 10.844 43.166 1.00 21.76 546 VAL A C 1
ATOM 4021 O O . VAL A 1 519 ? 26.029 11.238 43.397 1.00 24.26 546 VAL A O 1
ATOM 4025 N N . ASP A 1 520 ? 27.620 9.634 43.480 1.00 20.98 547 ASP A N 1
ATOM 4026 C CA . ASP A 1 520 ? 26.859 8.637 44.253 1.00 19.93 547 ASP A CA 1
ATOM 4027 C C . ASP A 1 520 ? 27.830 7.698 44.937 1.00 21.42 547 ASP A C 1
ATOM 4028 O O . ASP A 1 520 ? 28.959 8.102 45.316 1.00 23.92 547 ASP A O 1
ATOM 4033 N N . ILE A 1 521 ? 27.410 6.451 45.146 1.00 20.26 548 ILE A N 1
ATOM 4034 C CA . ILE A 1 521 ? 28.172 5.522 45.915 1.00 21.00 548 ILE A CA 1
ATOM 4035 C C . ILE A 1 521 ? 28.308 4.201 45.168 1.00 21.47 548 ILE A C 1
ATOM 4036 O O . ILE A 1 521 ? 27.469 3.868 44.319 1.00 21.16 548 ILE A O 1
ATOM 4041 N N . GLU A 1 522 ? 29.337 3.441 45.523 1.00 19.91 549 GLU A N 1
ATOM 4042 C CA . GLU A 1 522 ? 29.522 2.081 45.094 1.00 21.81 549 GLU A CA 1
ATOM 4043 C C . GLU A 1 522 ? 29.475 1.193 46.330 1.00 25.36 549 GLU A C 1
ATOM 4044 O O . GLU A 1 522 ? 30.430 1.166 47.135 1.00 21.31 549 GLU A O 1
ATOM 4050 N N . PRO A 1 523 ? 28.415 0.386 46.443 1.00 22.86 550 PRO A N 1
ATOM 4051 C CA . PRO A 1 523 ? 28.308 -0.428 47.648 1.00 24.25 550 PRO A CA 1
ATOM 4052 C C . PRO A 1 523 ? 29.249 -1.603 47.560 1.00 24.83 550 PRO A C 1
ATOM 4053 O O . PRO A 1 523 ? 29.345 -2.241 46.499 1.00 21.37 550 PRO A O 1
ATOM 4057 N N . ARG A 1 524 ? 29.896 -1.927 48.673 1.00 21.81 551 ARG A N 1
ATOM 4058 C CA . ARG A 1 524 ? 30.533 -3.212 48.844 1.00 26.66 551 ARG A CA 1
ATOM 4059 C C . ARG A 1 524 ? 29.832 -3.973 49.954 1.00 23.93 551 ARG A C 1
ATOM 4060 O O . ARG A 1 524 ? 29.835 -3.549 51.107 1.00 25.32 551 ARG A O 1
ATOM 4068 N N . TYR A 1 525 ? 29.177 -5.067 49.575 1.00 25.10 552 TYR A N 1
ATOM 4069 C CA . TYR A 1 525 ? 28.179 -5.699 50.414 1.00 22.79 552 TYR A CA 1
ATOM 4070 C C . TYR A 1 525 ? 28.897 -6.759 51.242 1.00 19.87 552 TYR A C 1
ATOM 4071 O O . TYR A 1 525 ? 28.833 -7.956 50.988 1.00 21.89 552 TYR A O 1
ATOM 4080 N N . VAL A 1 526 ? 29.600 -6.251 52.242 1.00 24.68 553 VAL A N 1
ATOM 4081 C CA . VAL A 1 526 ? 30.500 -7.024 53.065 1.00 27.48 553 VAL A CA 1
ATOM 4082 C C . VAL A 1 526 ? 29.719 -8.064 53.842 1.00 21.33 553 VAL A C 1
ATOM 4083 O O . VAL A 1 526 ? 30.123 -9.203 53.849 1.00 25.14 553 VAL A O 1
ATOM 4087 N N . THR A 1 527 ? 28.518 -7.729 54.348 1.00 20.23 554 THR A N 1
ATOM 4088 C CA . THR A 1 527 ? 27.743 -8.713 55.130 1.00 19.25 554 THR A CA 1
ATOM 4089 C C . THR A 1 527 ? 27.148 -9.788 54.254 1.00 18.58 554 THR A C 1
ATOM 4090 O O . THR A 1 527 ? 27.073 -10.946 54.635 1.00 23.02 554 THR A O 1
ATOM 4094 N N . ALA A 1 528 ? 26.718 -9.417 53.060 1.00 21.71 555 ALA A N 1
ATOM 4095 C CA . ALA A 1 528 ? 26.179 -10.387 52.121 1.00 20.01 555 ALA A CA 1
ATOM 4096 C C . ALA A 1 528 ? 27.220 -11.421 51.713 1.00 18.35 555 ALA A C 1
ATOM 4097 O O . ALA A 1 528 ? 26.945 -12.623 51.665 1.00 21.22 555 ALA A O 1
ATOM 4099 N N . GLU A 1 529 ? 28.435 -10.979 51.451 1.00 26.03 556 GLU A N 1
ATOM 4100 C CA . GLU A 1 529 ? 29.455 -11.927 51.031 1.00 31.48 556 GLU A CA 1
ATOM 4101 C C . GLU A 1 529 ? 29.804 -12.935 52.155 1.00 34.55 556 GLU A C 1
ATOM 4102 O O . GLU A 1 529 ? 29.957 -14.138 51.889 1.00 27.27 556 GLU A O 1
ATOM 4108 N N . SER A 1 530 ? 29.735 -12.472 53.406 1.00 27.85 557 SER A N 1
ATOM 4109 C CA . SER A 1 530 ? 29.940 -13.324 54.568 1.00 31.83 557 SER A CA 1
ATOM 4110 C C . SER A 1 530 ? 28.828 -14.366 54.706 1.00 35.40 557 SER A C 1
ATOM 4111 O O . SER A 1 530 ? 29.112 -15.564 54.837 1.00 35.33 557 SER A O 1
ATOM 4114 N N . LEU A 1 531 ? 27.569 -13.951 54.546 1.00 29.35 558 LEU A N 1
ATOM 4115 C CA . LEU A 1 531 ? 26.447 -14.908 54.592 1.00 27.42 558 LEU A CA 1
ATOM 4116 C C . LEU A 1 531 ? 26.536 -16.017 53.540 1.00 24.58 558 LEU A C 1
ATOM 4117 O O . LEU A 1 531 ? 26.265 -17.175 53.851 1.00 27.93 558 LEU A O 1
ATOM 4122 N N . VAL A 1 532 ? 27.061 -15.717 52.353 1.00 27.99 559 VAL A N 1
ATOM 4123 C CA . VAL A 1 532 ? 27.200 -16.738 51.304 1.00 27.36 559 VAL A CA 1
ATOM 4124 C C . VAL A 1 532 ? 28.586 -17.440 51.319 1.00 34.24 559 VAL A C 1
ATOM 4125 O O . VAL A 1 532 ? 28.987 -18.038 50.342 1.00 44.43 559 VAL A O 1
ATOM 4129 N N . LYS A 1 533 ? 29.321 -17.403 52.418 1.00 44.33 560 LYS A N 1
ATOM 4130 C CA . LYS A 1 533 ? 30.344 -18.436 52.633 1.00 50.36 560 LYS A CA 1
ATOM 4131 C C . LYS A 1 533 ? 30.413 -18.907 54.094 1.00 54.96 560 LYS A C 1
ATOM 4132 O O . LYS A 1 533 ? 29.397 -18.933 54.810 1.00 47.95 560 LYS A O 1
ATOM 4138 N N . ARG B 1 1 ? 37.945 -33.858 48.107 1.00 58.97 28 ARG B N 1
ATOM 4139 C CA . ARG B 1 1 ? 36.988 -33.426 47.048 1.00 66.40 28 ARG B CA 1
ATOM 4140 C C . ARG B 1 1 ? 37.575 -32.309 46.166 1.00 65.51 28 ARG B C 1
ATOM 4141 O O . ARG B 1 1 ? 37.782 -32.532 44.964 1.00 57.35 28 ARG B O 1
ATOM 4149 N N . LEU B 1 2 ? 37.917 -31.157 46.760 1.00 54.46 29 LEU B N 1
ATOM 4150 C CA . LEU B 1 2 ? 38.296 -29.964 45.991 1.00 47.32 29 LEU B CA 1
ATOM 4151 C C . LEU B 1 2 ? 39.797 -29.744 45.970 1.00 45.08 29 LEU B C 1
ATOM 4152 O O . LEU B 1 2 ? 40.416 -29.682 47.021 1.00 42.83 29 LEU B O 1
ATOM 4157 N N . PRO B 1 3 ? 40.354 -29.461 44.782 1.00 40.43 30 PRO B N 1
ATOM 4158 C CA . PRO B 1 3 ? 41.796 -29.265 44.645 1.00 34.45 30 PRO B CA 1
ATOM 4159 C C . PRO B 1 3 ? 42.255 -27.903 45.150 1.00 31.40 30 PRO B C 1
ATOM 4160 O O . PRO B 1 3 ? 41.566 -26.913 44.912 1.00 35.82 30 PRO B O 1
ATOM 4164 N N . ASP B 1 4 ? 43.435 -27.845 45.773 1.00 33.00 31 ASP B N 1
ATOM 4165 C CA . ASP B 1 4 ? 44.156 -26.588 46.014 1.00 35.92 31 ASP B CA 1
ATOM 4166 C C . ASP B 1 4 ? 44.792 -26.001 44.752 1.00 39.00 31 ASP B C 1
ATOM 4167 O O . ASP B 1 4 ? 44.675 -26.580 43.674 1.00 37.24 31 ASP B O 1
ATOM 4172 N N . ALA B 1 5 ? 45.410 -24.827 44.882 1.00 30.83 32 ALA B N 1
ATOM 4173 C CA . ALA B 1 5 ? 45.907 -24.094 43.728 1.00 41.42 32 ALA B CA 1
ATOM 4174 C C . ALA B 1 5 ? 46.951 -24.879 42.932 1.00 40.58 32 ALA B C 1
ATOM 4175 O O . ALA B 1 5 ? 46.878 -24.922 41.706 1.00 38.05 32 ALA B O 1
ATOM 4177 N N . PRO B 1 6 ? 47.898 -25.526 43.622 1.00 37.81 33 PRO B N 1
ATOM 4178 C CA . PRO B 1 6 ? 48.881 -26.341 42.911 1.00 38.92 33 PRO B CA 1
ATOM 4179 C C . PRO B 1 6 ? 48.319 -27.593 42.250 1.00 33.21 33 PRO B C 1
ATOM 4180 O O . PRO B 1 6 ? 48.776 -27.971 41.170 1.00 33.08 33 PRO B O 1
ATOM 4184 N N . THR B 1 7 ? 47.417 -28.293 42.935 1.00 29.54 34 THR B N 1
ATOM 4185 C CA . THR B 1 7 ? 46.770 -29.467 42.361 1.00 31.03 34 THR B CA 1
ATOM 4186 C C . THR B 1 7 ? 46.008 -29.018 41.089 1.00 29.99 34 THR B C 1
ATOM 4187 O O . THR B 1 7 ? 46.085 -29.678 40.049 1.00 25.24 34 THR B O 1
ATOM 4191 N N . LEU B 1 8 ? 45.316 -27.882 41.187 1.00 28.56 35 LEU B N 1
ATOM 4192 C CA . LEU B 1 8 ? 44.518 -27.329 40.083 1.00 28.98 35 LEU B CA 1
ATOM 4193 C C . LEU B 1 8 ? 45.387 -26.783 38.948 1.00 26.45 35 LEU B C 1
ATOM 4194 O O . LEU B 1 8 ? 45.083 -26.983 37.767 1.00 27.18 35 LEU B O 1
ATOM 4199 N N . LYS B 1 9 ? 46.482 -26.117 39.281 1.00 24.02 36 LYS B N 1
ATOM 4200 C CA . LYS B 1 9 ? 47.434 -25.693 38.253 1.00 29.84 36 LYS B CA 1
ATOM 4201 C C . LYS B 1 9 ? 47.918 -26.910 37.469 1.00 27.90 36 LYS B C 1
ATOM 4202 O O . LYS B 1 9 ? 48.052 -26.837 36.251 1.00 31.29 36 LYS B O 1
ATOM 4208 N N . ARG B 1 10 ? 48.138 -28.016 38.182 1.00 29.16 37 ARG B N 1
ATOM 4209 C CA . ARG B 1 10 ? 48.682 -29.245 37.617 1.00 30.04 37 ARG B CA 1
ATOM 4210 C C . ARG B 1 10 ? 47.644 -29.885 36.729 1.00 24.88 37 ARG B C 1
ATOM 4211 O O . ARG B 1 10 ? 47.976 -30.427 35.696 1.00 21.42 37 ARG B O 1
ATOM 4227 N N . THR B 1 12 ? 45.205 -28.406 35.116 1.00 20.30 39 THR B N 1
ATOM 4228 C CA . THR B 1 12 ? 45.091 -27.548 33.957 1.00 18.45 39 THR B CA 1
ATOM 4229 C C . THR B 1 12 ? 46.284 -27.673 32.983 1.00 21.91 39 THR B C 1
ATOM 4230 O O . THR B 1 12 ? 46.105 -27.637 31.754 1.00 19.33 39 THR B O 1
ATOM 4234 N N . ALA B 1 13 ? 47.472 -27.930 33.536 1.00 23.92 40 ALA B N 1
ATOM 4235 C CA . ALA B 1 13 ? 48.706 -28.144 32.761 1.00 23.07 40 ALA B CA 1
ATOM 4236 C C . ALA B 1 13 ? 48.729 -29.433 31.944 1.00 20.41 40 ALA B C 1
ATOM 4237 O O . ALA B 1 13 ? 49.515 -29.534 31.003 1.00 20.60 40 ALA B O 1
ATOM 4239 N N . ARG B 1 14 ? 47.750 -30.299 32.160 1.00 17.96 41 ARG B N 1
ATOM 4240 C CA . ARG B 1 14 ? 47.522 -31.433 31.281 1.00 18.76 41 ARG B CA 1
ATOM 4241 C C . ARG B 1 14 ? 47.103 -30.992 29.888 1.00 18.72 41 ARG B C 1
ATOM 4242 O O . ARG B 1 14 ? 47.230 -31.787 28.965 1.00 14.79 41 ARG B O 1
ATOM 4250 N N . PHE B 1 15 ? 46.554 -29.778 29.770 1.00 15.46 42 PHE B N 1
ATOM 4251 C CA . PHE B 1 15 ? 46.441 -29.097 28.476 1.00 15.43 42 PHE B CA 1
ATOM 4252 C C . PHE B 1 15 ? 47.655 -28.199 28.210 1.00 15.97 42 PHE B C 1
ATOM 4253 O O . PHE B 1 15 ? 47.760 -27.097 28.778 1.00 15.54 42 PHE B O 1
ATOM 4261 N N . ALA B 1 16 ? 48.635 -28.716 27.455 1.00 16.21 43 ALA B N 1
ATOM 4262 C CA . ALA B 1 16 ? 49.867 -27.985 27.186 1.00 19.32 43 ALA B CA 1
ATOM 4263 C C . ALA B 1 16 ? 49.592 -26.694 26.449 1.00 17.16 43 ALA B C 1
ATOM 4264 O O . ALA B 1 16 ? 49.013 -26.744 25.361 1.00 17.48 43 ALA B O 1
ATOM 4266 N N . PRO B 1 17 ? 50.059 -25.555 26.983 1.00 19.84 44 PRO B N 1
ATOM 4267 C CA . PRO B 1 17 ? 49.743 -24.324 26.256 1.00 21.44 44 PRO B CA 1
ATOM 4268 C C . PRO B 1 17 ? 50.525 -24.244 24.968 1.00 26.14 44 PRO B C 1
ATOM 4269 O O . PRO B 1 17 ? 51.733 -24.502 24.971 1.00 18.68 44 PRO B O 1
ATOM 4273 N N . VAL B 1 18 ? 49.827 -23.916 23.885 1.00 20.12 45 VAL B N 1
ATOM 4274 C CA . VAL B 1 18 ? 50.441 -23.756 22.561 1.00 22.79 45 VAL B CA 1
ATOM 4275 C C . VAL B 1 18 ? 50.000 -22.417 21.977 1.00 25.53 45 VAL B C 1
ATOM 4276 O O . VAL B 1 18 ? 48.810 -22.135 21.887 1.00 18.72 45 VAL B O 1
ATOM 4280 N N . ASP B 1 19 ? 50.941 -21.564 21.599 1.00 21.62 46 ASP B N 1
ATOM 4281 C CA . ASP B 1 19 ? 50.585 -20.371 20.860 1.00 26.44 46 ASP B CA 1
ATOM 4282 C C . ASP B 1 19 ? 50.291 -20.793 19.422 1.00 24.32 46 ASP B C 1
ATOM 4283 O O . ASP B 1 19 ? 51.093 -21.473 18.778 1.00 28.12 46 ASP B O 1
ATOM 4288 N N . VAL B 1 20 ? 49.098 -20.470 18.940 1.00 20.05 47 VAL B N 1
ATOM 4289 C CA . VAL B 1 20 ? 48.642 -20.918 17.634 1.00 17.57 47 VAL B CA 1
ATOM 4290 C C . VAL B 1 20 ? 48.736 -19.721 16.704 1.00 24.77 47 VAL B C 1
ATOM 4291 O O . VAL B 1 20 ? 47.901 -18.809 16.749 1.00 20.78 47 VAL B O 1
ATOM 4295 N N . LYS B 1 21 ? 49.885 -19.651 16.033 1.00 20.30 48 LYS B N 1
ATOM 4296 C CA . LYS B 1 21 ? 50.216 -18.618 15.078 1.00 22.56 48 LYS B CA 1
ATOM 4297 C C . LYS B 1 21 ? 49.982 -19.184 13.700 1.00 19.62 48 LYS B C 1
ATOM 4298 O O . LYS B 1 21 ? 50.455 -20.262 13.384 1.00 19.42 48 LYS B O 1
ATOM 4304 N N . VAL B 1 22 ? 49.247 -18.451 12.881 1.00 17.76 49 VAL B N 1
ATOM 4305 C CA . VAL B 1 22 ? 48.948 -18.828 11.518 1.00 17.00 49 VAL B CA 1
ATOM 4306 C C . VAL B 1 22 ? 49.301 -17.694 10.577 1.00 16.56 49 VAL B C 1
ATOM 4307 O O . VAL B 1 22 ? 49.094 -16.494 10.858 1.00 16.07 49 VAL B O 1
ATOM 4311 N N . ASP B 1 23 ? 49.969 -18.076 9.505 1.00 18.82 50 ASP B N 1
ATOM 4312 C CA . ASP B 1 23 ? 50.518 -17.100 8.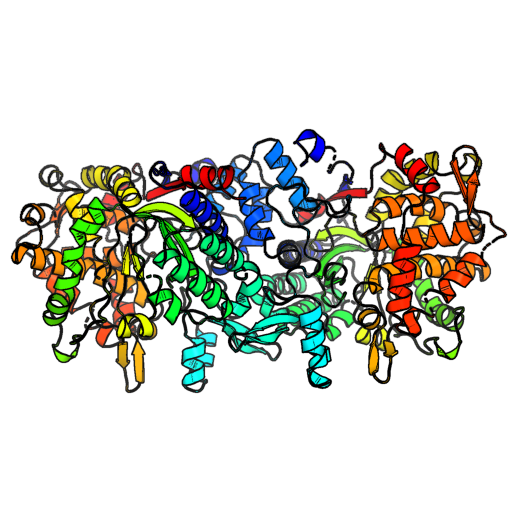556 1.00 20.40 50 ASP B CA 1
ATOM 4313 C C . ASP B 1 23 ? 49.326 -16.498 7.835 1.00 18.20 50 ASP B C 1
ATOM 4314 O O . ASP B 1 23 ? 48.578 -17.236 7.204 1.00 23.05 50 ASP B O 1
ATOM 4319 N N . VAL B 1 24 ? 49.147 -15.184 7.934 1.00 17.45 51 VAL B N 1
ATOM 4320 C CA . VAL B 1 24 ? 48.069 -14.488 7.241 1.00 17.79 51 VAL B CA 1
ATOM 4321 C C . VAL B 1 24 ? 48.628 -13.401 6.326 1.00 15.77 51 VAL B C 1
ATOM 4322 O O . VAL B 1 24 ? 47.860 -12.616 5.751 1.00 19.26 51 VAL B O 1
ATOM 4326 N N . SER B 1 25 ? 49.948 -13.404 6.157 1.00 18.14 52 SER B N 1
ATOM 4327 C CA . SER B 1 25 ? 50.645 -12.468 5.288 1.00 18.86 52 SER B CA 1
ATOM 4328 C C . SER B 1 25 ? 50.303 -12.650 3.814 1.00 18.11 52 SER B C 1
ATOM 4329 O O . SER B 1 25 ? 50.542 -11.750 3.038 1.00 18.84 52 SER B O 1
ATOM 4332 N N . LYS B 1 26 ? 49.752 -13.789 3.445 1.00 15.78 53 LYS B N 1
ATOM 4333 C CA . LYS B 1 26 ? 49.369 -14.110 2.080 1.00 19.02 53 LYS B CA 1
ATOM 4334 C C . LYS B 1 26 ? 47.987 -13.643 1.659 1.00 19.72 53 LYS B C 1
ATOM 4335 O O . LYS B 1 26 ? 47.619 -13.733 0.530 1.00 16.67 53 LYS B O 1
ATOM 4341 N N . LEU B 1 27 ? 47.238 -13.178 2.621 1.00 18.04 54 LEU B N 1
ATOM 4342 C CA . LEU B 1 27 ? 45.866 -12.732 2.359 1.00 16.67 54 LEU B CA 1
ATOM 4343 C C . LEU B 1 27 ? 45.842 -11.254 1.957 1.00 15.98 54 LEU B C 1
ATOM 4344 O O . LEU B 1 27 ? 46.375 -10.414 2.688 1.00 17.05 54 LEU B O 1
ATOM 4349 N N . PRO B 1 28 ? 45.006 -10.913 0.960 1.00 17.30 55 PRO B N 1
ATOM 4350 C CA . PRO B 1 28 ? 44.839 -9.490 0.678 1.00 17.54 55 PRO B CA 1
ATOM 4351 C C . PRO B 1 28 ? 44.181 -8.741 1.839 1.00 19.12 55 PRO B C 1
ATOM 4352 O O . PRO B 1 28 ? 43.427 -9.348 2.629 1.00 16.36 55 PRO B O 1
ATOM 4356 N N . ASP B 1 29 ? 44.437 -7.437 1.932 1.00 19.03 56 ASP B N 1
ATOM 4357 C CA . ASP B 1 29 ? 43.850 -6.610 3.000 1.00 19.96 56 ASP B CA 1
ATOM 4358 C C . ASP B 1 29 ? 42.375 -6.847 3.181 1.00 19.68 56 ASP B C 1
ATOM 4359 O O . ASP B 1 29 ? 41.904 -6.929 4.310 1.00 16.41 56 ASP B O 1
ATOM 4364 N N . ALA B 1 30 ? 41.629 -6.867 2.087 1.00 18.69 57 ALA B N 1
ATOM 4365 C CA . ALA B 1 30 ? 40.169 -7.056 2.199 1.00 17.61 57 ALA B CA 1
ATOM 4366 C C . ALA B 1 30 ? 39.792 -8.355 2.933 1.00 18.49 57 ALA B C 1
ATOM 4367 O O . ALA B 1 30 ? 38.738 -8.457 3.594 1.00 17.10 57 ALA B O 1
ATOM 4369 N N . GLU B 1 31 ? 40.581 -9.394 2.704 1.00 16.32 58 GLU B N 1
ATOM 4370 C CA . GLU B 1 31 ? 40.252 -10.687 3.293 1.00 15.52 58 GLU B CA 1
ATOM 4371 C C . GLU B 1 31 ? 40.630 -10.734 4.743 1.00 14.89 58 GLU B C 1
ATOM 4372 O O . GLU B 1 31 ? 39.938 -11.360 5.534 1.00 17.83 58 GLU B O 1
ATOM 4378 N N . LYS B 1 32 ? 41.623 -9.950 5.144 1.00 14.94 59 LYS B N 1
ATOM 4379 C CA . LYS B 1 32 ? 41.908 -9.811 6.563 1.00 17.08 59 LYS B CA 1
ATOM 4380 C C . LYS B 1 32 ? 40.834 -9.030 7.273 1.00 20.26 59 LYS B C 1
ATOM 4381 O O . LYS B 1 32 ? 40.444 -9.364 8.398 1.00 20.85 59 LYS B O 1
ATOM 4387 N N . ARG B 1 33 ? 40.283 -8.034 6.602 1.00 18.71 60 ARG B N 1
ATOM 4388 C CA . ARG B 1 33 ? 39.195 -7.284 7.220 1.00 17.55 60 ARG B CA 1
ATOM 4389 C C . ARG B 1 33 ? 37.960 -8.143 7.346 1.00 15.46 60 ARG B C 1
ATOM 4390 O O . ARG B 1 33 ? 37.295 -8.090 8.376 1.00 15.55 60 ARG B O 1
ATOM 4398 N N . ALA B 1 34 ? 37.661 -8.951 6.339 1.00 14.44 61 ALA B N 1
ATOM 4399 C CA . ALA B 1 34 ? 36.545 -9.891 6.430 1.00 14.97 61 ALA B CA 1
ATOM 4400 C C . ALA B 1 34 ? 36.772 -10.876 7.593 1.00 17.49 61 ALA B C 1
ATOM 4401 O O . ALA B 1 34 ? 35.857 -11.172 8.392 1.00 14.05 61 ALA B O 1
ATOM 4403 N N . LEU B 1 35 ? 37.995 -11.405 7.668 1.00 16.08 62 LEU B N 1
ATOM 4404 C CA . LEU B 1 35 ? 38.376 -12.349 8.723 1.00 18.23 62 LEU B CA 1
ATOM 4405 C C . LEU B 1 35 ? 38.204 -11.805 10.140 1.00 16.30 62 LEU B C 1
ATOM 4406 O O . LEU B 1 35 ? 37.733 -12.495 11.048 1.00 16.59 62 LEU B O 1
ATOM 4411 N N . ALA B 1 36 ? 38.546 -10.541 10.328 1.00 16.82 63 ALA B N 1
ATOM 4412 C CA . ALA B 1 36 ? 38.309 -9.889 11.600 1.00 16.15 63 ALA B CA 1
ATOM 4413 C C . ALA B 1 36 ? 36.831 -9.876 11.976 1.00 14.92 63 ALA B C 1
ATOM 4414 O O . ALA B 1 36 ? 36.467 -10.127 13.118 1.00 16.81 63 ALA B O 1
ATOM 4416 N N . LYS B 1 37 ? 35.958 -9.562 11.042 1.00 13.79 64 LYS B N 1
ATOM 4417 C CA . LYS B 1 37 ? 34.528 -9.591 11.344 1.00 13.45 64 LYS B CA 1
ATOM 4418 C C . LYS B 1 37 ? 34.032 -11.004 11.637 1.00 15.66 64 LYS B C 1
ATOM 4419 O O . LYS B 1 37 ? 33.208 -11.213 12.564 1.00 13.68 64 LYS B O 1
ATOM 4425 N N . ILE B 1 38 ? 34.502 -11.963 10.859 1.00 13.32 65 ILE B N 1
ATOM 4426 C CA . ILE B 1 38 ? 34.176 -13.348 11.100 1.00 13.99 65 ILE B CA 1
ATOM 4427 C C . ILE B 1 38 ? 34.597 -13.775 12.532 1.00 14.76 65 ILE B C 1
ATOM 4428 O O . ILE B 1 38 ? 33.854 -14.373 13.229 1.00 13.84 65 ILE B O 1
ATOM 4433 N N . LEU B 1 39 ? 35.814 -13.413 12.901 1.00 14.25 66 LEU B N 1
ATOM 4434 C CA . LEU B 1 39 ? 36.355 -13.698 14.227 1.00 14.69 66 LEU B CA 1
ATOM 4435 C C . LEU B 1 39 ? 35.428 -13.101 15.308 1.00 13.64 66 LEU B C 1
ATOM 4436 O O . LEU B 1 39 ? 35.063 -13.735 16.233 1.00 12.08 66 LEU B O 1
ATOM 4441 N N . GLN B 1 40 ? 35.057 -11.860 15.127 1.00 12.43 67 GLN B N 1
ATOM 4442 C CA . GLN B 1 40 ? 34.145 -11.214 16.023 1.00 15.26 67 GLN B CA 1
ATOM 4443 C C . GLN B 1 40 ? 32.807 -12.003 16.157 1.00 14.25 67 GLN B C 1
ATOM 4444 O O . GLN B 1 40 ? 32.320 -12.135 17.194 1.00 15.62 67 GLN B O 1
ATOM 4450 N N . ALA B 1 41 ? 32.263 -12.517 15.075 1.00 13.23 68 ALA B N 1
ATOM 4451 C CA . ALA B 1 41 ? 31.055 -13.317 15.152 1.00 11.64 68 ALA B CA 1
ATOM 4452 C C . ALA B 1 41 ? 31.338 -14.622 15.920 1.00 12.42 68 ALA B C 1
ATOM 4453 O O . ALA B 1 41 ? 30.583 -15.047 16.732 1.00 10.81 68 ALA B O 1
ATOM 4455 N N . ALA B 1 42 ? 32.495 -15.219 15.637 1.00 11.41 69 ALA B N 1
ATOM 4456 C CA . ALA B 1 42 ? 32.891 -16.466 16.259 1.00 10.95 69 ALA B CA 1
ATOM 4457 C C . ALA B 1 42 ? 32.964 -16.370 17.771 1.00 12.08 69 ALA B C 1
ATOM 4458 O O . ALA B 1 42 ? 32.618 -17.262 18.446 1.00 11.49 69 ALA B O 1
ATOM 4460 N N . LYS B 1 43 ? 33.469 -15.253 18.242 1.00 12.91 70 LYS B N 1
ATOM 4461 C CA . LYS B 1 43 ? 33.631 -15.021 19.683 1.00 13.80 70 LYS B CA 1
ATOM 4462 C C . LYS B 1 43 ? 32.327 -15.225 20.444 1.00 14.13 70 LYS B C 1
ATOM 4463 O O . LYS B 1 43 ? 32.311 -15.637 21.626 1.00 11.79 70 LYS B O 1
ATOM 4469 N N . ILE B 1 44 ? 31.236 -14.915 19.764 1.00 12.21 71 ILE B N 1
ATOM 4470 C CA . ILE B 1 44 ? 29.902 -15.005 20.352 1.00 13.58 71 ILE B CA 1
ATOM 4471 C C . ILE B 1 44 ? 29.518 -16.446 20.662 1.00 13.21 71 ILE B C 1
ATOM 4472 O O . ILE B 1 44 ? 28.734 -16.709 21.547 1.00 11.96 71 ILE B O 1
ATOM 4485 N N . ASP B 1 46 ? 31.288 -18.519 22.284 1.00 12.29 73 ASP B N 1
ATOM 4486 C CA . ASP B 1 46 ? 31.809 -18.859 23.609 1.00 14.04 73 ASP B CA 1
ATOM 4487 C C . ASP B 1 46 ? 30.747 -18.637 24.703 1.00 16.97 73 ASP B C 1
ATOM 4488 O O . ASP B 1 46 ? 30.410 -19.590 25.417 1.00 12.83 73 ASP B O 1
ATOM 4493 N N . PRO B 1 47 ? 30.130 -17.430 24.776 1.00 14.80 74 PRO B N 1
ATOM 4494 C CA . PRO B 1 47 ? 29.067 -17.339 25.824 1.00 15.84 74 PRO B CA 1
ATOM 4495 C C . PRO B 1 47 ? 27.803 -18.120 25.512 1.00 15.48 74 PRO B C 1
ATOM 4496 O O . PRO B 1 47 ? 27.126 -18.606 26.428 1.00 14.77 74 PRO B O 1
ATOM 4500 N N . LEU B 1 48 ? 27.496 -18.282 24.228 1.00 12.10 75 LEU B N 1
ATOM 4501 C CA . LEU B 1 48 ? 26.385 -19.141 23.841 1.00 13.39 75 LEU B CA 1
ATOM 4502 C C . LEU B 1 48 ? 26.568 -20.589 24.339 1.00 12.13 75 LEU B C 1
ATOM 4503 O O . LEU B 1 48 ? 25.678 -21.194 24.994 1.00 13.40 75 LEU B O 1
ATOM 4508 N N . PHE B 1 49 ? 27.722 -21.176 24.046 1.00 11.89 76 PHE B N 1
ATOM 4509 C CA . PHE B 1 49 ? 27.985 -22.525 24.518 1.00 12.15 76 PHE B CA 1
ATOM 4510 C C . PHE B 1 49 ? 28.017 -22.566 26.052 1.00 12.64 76 PHE B C 1
ATOM 4511 O O . PHE B 1 49 ? 27.500 -23.495 26.660 1.00 11.87 76 PHE B O 1
ATOM 4519 N N . LEU B 1 50 ? 28.673 -21.596 26.670 1.00 13.00 77 LEU B N 1
ATOM 4520 C CA . LEU B 1 50 ? 28.767 -21.577 28.133 1.00 15.91 77 LEU B CA 1
ATOM 4521 C C . LEU B 1 50 ? 27.384 -21.722 28.753 1.00 16.47 77 LEU B C 1
ATOM 4522 O O . LEU B 1 50 ? 27.166 -22.473 29.716 1.00 13.66 77 LEU B O 1
ATOM 4527 N N . SER B 1 51 ? 26.429 -21.008 28.193 1.00 13.38 78 SER B N 1
ATOM 4528 C CA . SER B 1 51 ? 25.088 -21.082 28.767 1.00 17.79 78 SER B CA 1
ATOM 4529 C C . SER B 1 51 ? 24.273 -22.282 28.313 1.00 16.37 78 SER B C 1
ATOM 4530 O O . SER B 1 51 ? 23.391 -22.753 29.034 1.00 15.08 78 SER B O 1
ATOM 4533 N N . GLN B 1 52 ? 24.641 -22.878 27.178 1.00 14.97 79 GLN B N 1
ATOM 4534 C CA . GLN B 1 52 ? 24.117 -24.210 26.842 1.00 13.40 79 GLN B CA 1
ATOM 4535 C C . GLN B 1 52 ? 24.520 -25.314 27.783 1.00 13.25 79 GLN B C 1
ATOM 4536 O O . GLN B 1 52 ? 23.727 -26.234 28.037 1.00 11.81 79 GLN B O 1
ATOM 4542 N N . ALA B 1 53 ? 25.787 -25.284 28.182 1.00 13.45 80 ALA B N 1
ATOM 4543 C CA . ALA B 1 53 ? 26.391 -26.294 29.065 1.00 13.16 80 ALA B CA 1
ATOM 4544 C C . ALA B 1 53 ? 25.733 -26.245 30.433 1.00 14.59 80 ALA B C 1
ATOM 4545 O O . ALA B 1 53 ? 25.430 -27.289 31.019 1.00 13.69 80 ALA B O 1
ATOM 4547 N N . TRP B 1 54 ? 25.457 -25.053 30.921 1.00 12.85 81 TRP B N 1
ATOM 4548 C CA . TRP B 1 54 ? 24.836 -24.911 32.226 1.00 14.22 81 TRP B CA 1
ATOM 4549 C C . TRP B 1 54 ? 24.345 -23.515 32.409 1.00 15.52 81 TRP B C 1
ATOM 4550 O O . TRP B 1 54 ? 25.059 -22.577 32.245 1.00 14.24 81 TRP B O 1
ATOM 4561 N N . ALA B 1 55 ? 23.114 -23.416 32.851 1.00 17.10 82 ALA B N 1
ATOM 4562 C CA . ALA B 1 55 ? 22.486 -22.123 33.090 1.00 15.38 82 ALA B CA 1
ATOM 4563 C C . ALA B 1 55 ? 23.150 -21.299 34.223 1.00 16.45 82 ALA B C 1
ATOM 4564 O O . ALA B 1 55 ? 23.042 -20.124 34.230 1.00 14.81 82 ALA B O 1
ATOM 4566 N N . GLY B 1 56 ? 23.809 -21.965 35.168 1.00 16.67 83 GLY B N 1
ATOM 4567 C CA . GLY B 1 56 ? 24.512 -21.297 36.231 1.00 14.60 83 GLY B CA 1
ATOM 4568 C C . GLY B 1 56 ? 25.895 -20.761 35.893 1.00 12.93 83 GLY B C 1
ATOM 4569 O O . GLY B 1 56 ? 26.486 -20.107 36.690 1.00 15.48 83 GLY B O 1
ATOM 4570 N N . ASN B 1 57 ? 26.392 -21.032 34.688 1.00 13.77 84 ASN B N 1
ATOM 4571 C CA . ASN B 1 57 ? 27.723 -20.587 34.294 1.00 13.68 84 ASN B CA 1
ATOM 4572 C C . ASN B 1 57 ? 27.942 -19.076 34.346 1.00 14.03 84 ASN B C 1
ATOM 4573 O O . ASN B 1 57 ? 28.881 -18.653 34.867 1.00 16.45 84 ASN B O 1
ATOM 4578 N N . PRO B 1 58 ? 27.044 -18.289 33.784 1.00 15.08 85 PRO B N 1
ATOM 4579 C CA . PRO B 1 58 ? 27.264 -16.842 33.865 1.00 16.05 85 PRO B CA 1
ATOM 4580 C C . PRO B 1 58 ? 27.336 -16.324 35.309 1.00 17.61 85 PRO B C 1
ATOM 4581 O O . PRO B 1 58 ? 28.181 -15.580 35.657 1.00 17.16 85 PRO B O 1
ATOM 4585 N N . THR B 1 59 ? 26.454 -16.822 36.153 1.00 15.68 86 THR B N 1
ATOM 4586 C CA . THR B 1 59 ? 26.447 -16.415 37.523 1.00 15.70 86 THR B CA 1
ATOM 4587 C C . THR B 1 59 ? 27.782 -16.769 38.201 1.00 18.76 86 THR B C 1
ATOM 4588 O O . THR B 1 59 ? 28.367 -15.995 38.887 1.00 18.05 86 THR B O 1
ATOM 4592 N N . LEU B 1 60 ? 28.229 -17.985 37.977 1.00 18.12 87 LEU B N 1
ATOM 4593 C CA . LEU B 1 60 ? 29.467 -18.447 38.587 1.00 19.78 87 LEU B CA 1
ATOM 4594 C C . LEU B 1 60 ? 30.668 -17.603 38.121 1.00 18.48 87 LEU B C 1
ATOM 4595 O O . LEU B 1 60 ? 31.531 -17.268 38.922 1.00 23.63 87 LEU B O 1
ATOM 4600 N N . LEU B 1 61 ? 30.715 -17.274 36.842 1.00 18.51 88 LEU B N 1
ATOM 4601 C CA . LEU B 1 61 ? 31.840 -16.538 36.281 1.00 20.86 88 LEU B CA 1
ATOM 4602 C C . LEU B 1 61 ? 32.028 -15.220 37.057 1.00 25.67 88 LEU B C 1
ATOM 4603 O O . LEU B 1 61 ? 33.140 -14.874 37.481 1.00 27.25 88 LEU B O 1
ATOM 4608 N N . LEU B 1 62 ? 30.911 -14.565 37.362 1.00 23.61 89 LEU B N 1
ATOM 4609 C CA . LEU B 1 62 ? 30.941 -13.320 38.105 1.00 25.13 89 LEU B CA 1
ATOM 4610 C C . LEU B 1 62 ? 31.476 -13.511 39.500 1.00 23.32 89 LEU B C 1
ATOM 4611 O O . LEU B 1 62 ? 32.171 -12.644 40.029 1.00 33.46 89 LEU B O 1
ATOM 4616 N N . ASP B 1 63 ? 31.194 -14.658 40.088 1.00 24.68 90 ASP B N 1
ATOM 4617 C CA . ASP B 1 63 ? 31.772 -15.003 41.386 1.00 29.93 90 ASP B CA 1
ATOM 4618 C C . ASP B 1 63 ? 33.287 -15.268 41.221 1.00 33.48 90 ASP B C 1
ATOM 4619 O O . ASP B 1 63 ? 34.112 -14.769 41.990 1.00 29.27 90 ASP B O 1
ATOM 4624 N N . LEU B 1 64 ? 33.656 -15.998 40.179 1.00 31.37 91 LEU B N 1
ATOM 4625 C CA . LEU B 1 64 ? 35.063 -16.393 40.012 1.00 32.89 91 LEU B CA 1
ATOM 4626 C C . LEU B 1 64 ? 35.984 -15.214 39.780 1.00 25.83 91 LEU B C 1
ATOM 4627 O O . LEU B 1 64 ? 37.116 -15.175 40.268 1.00 32.54 91 LEU B O 1
ATOM 4632 N N . VAL B 1 65 ? 35.517 -14.279 38.988 1.00 27.66 92 VAL B N 1
ATOM 4633 C CA . VAL B 1 65 ? 36.311 -13.131 38.632 1.00 31.22 92 VAL B CA 1
ATOM 4634 C C . VAL B 1 65 ? 36.668 -12.221 39.827 1.00 33.24 92 VAL B C 1
ATOM 4635 O O . VAL B 1 65 ? 37.734 -11.610 39.821 1.00 34.18 92 VAL B O 1
ATOM 4639 N N . GLU B 1 66 ? 35.865 -12.202 40.887 1.00 33.91 93 GLU B N 1
ATOM 4640 C CA . GLU B 1 66 ? 36.158 -11.361 42.071 1.00 34.78 93 GLU B CA 1
ATOM 4641 C C . GLU B 1 66 ? 37.275 -11.910 42.938 1.00 40.98 93 GLU B C 1
ATOM 4642 O O . GLU B 1 66 ? 37.794 -11.207 43.801 1.00 36.25 93 GLU B O 1
ATOM 4648 N N . ASP B 1 67 ? 37.560 -13.198 42.790 1.00 35.43 94 ASP B N 1
ATOM 4649 C CA . ASP B 1 67 ? 38.560 -13.836 43.610 1.00 36.56 94 ASP B CA 1
ATOM 4650 C C . ASP B 1 67 ? 39.890 -13.846 42.853 1.00 38.41 94 ASP B C 1
ATOM 4651 O O . ASP B 1 67 ? 40.089 -14.651 41.932 1.00 27.87 94 ASP B O 1
ATOM 4656 N N . THR B 1 68 ? 40.728 -12.853 43.166 1.00 43.42 95 THR B N 1
ATOM 4657 C CA . THR B 1 68 ? 42.037 -12.647 42.535 1.00 35.25 95 THR B CA 1
ATOM 4658 C C . THR B 1 68 ? 43.169 -13.214 43.383 1.00 34.15 95 THR B C 1
ATOM 4659 O O . THR B 1 68 ? 44.336 -12.949 43.134 1.00 42.19 95 THR B O 1
ATOM 4663 N N . THR B 1 69 ? 42.838 -14.063 44.339 1.00 35.03 96 THR B N 1
ATOM 4664 C CA . THR B 1 69 ? 43.844 -14.899 44.967 1.00 35.97 96 THR B CA 1
ATOM 4665 C C . THR B 1 69 ? 44.487 -15.791 43.923 1.00 44.79 96 THR B C 1
ATOM 4666 O O . THR B 1 69 ? 43.906 -16.028 42.870 1.00 39.48 96 THR B O 1
ATOM 4670 N N . PRO B 1 70 ? 45.675 -16.320 44.224 1.00 51.23 97 PRO B N 1
ATOM 4671 C CA . PRO B 1 70 ? 46.235 -17.315 43.312 1.00 46.43 97 PRO B CA 1
ATOM 4672 C C . PRO B 1 70 ? 45.305 -18.515 43.047 1.00 40.97 97 PRO B C 1
ATOM 4673 O O . PRO B 1 70 ? 45.174 -18.928 41.891 1.00 31.81 97 PRO B O 1
ATOM 4677 N N . LEU B 1 71 ? 44.680 -19.063 44.096 1.00 36.63 98 LEU B N 1
ATOM 4678 C CA . LEU B 1 71 ? 43.669 -20.120 43.949 1.00 35.30 98 LEU B CA 1
ATOM 4679 C C . LEU B 1 71 ? 42.545 -19.666 43.030 1.00 33.84 98 LEU B C 1
ATOM 4680 O O . LEU B 1 71 ? 42.024 -20.452 42.241 1.00 32.80 98 LEU B O 1
ATOM 4685 N N . GLY B 1 72 ? 42.138 -18.416 43.200 1.00 25.85 99 GLY B N 1
ATOM 4686 C CA . GLY B 1 72 ? 41.014 -17.861 42.460 1.00 31.13 99 GLY B CA 1
ATOM 4687 C C . GLY B 1 72 ? 41.338 -17.748 40.983 1.00 30.17 99 GLY B C 1
ATOM 4688 O O . GLY B 1 72 ? 40.484 -17.982 40.128 1.00 25.52 99 GLY B O 1
ATOM 4689 N N . LYS B 1 73 ? 42.574 -17.366 40.688 1.00 24.27 100 LYS B N 1
ATOM 4690 C CA . LYS B 1 73 ? 43.008 -17.209 39.311 1.00 27.97 100 LYS B CA 1
ATOM 4691 C C . LYS B 1 73 ? 43.108 -18.570 38.615 1.00 24.17 100 LYS B C 1
ATOM 4692 O O . LYS B 1 73 ? 42.801 -18.693 37.425 1.00 23.27 100 LYS B O 1
ATOM 4698 N N . GLU B 1 74 ? 43.531 -19.578 39.362 1.00 25.17 101 GLU B N 1
ATOM 4699 C CA . GLU B 1 74 ? 43.564 -20.933 38.837 1.00 27.67 101 GLU B CA 1
ATOM 4700 C C . GLU B 1 74 ? 42.152 -21.443 38.590 1.00 27.85 101 GLU B C 1
ATOM 4701 O O . GLU B 1 74 ? 41.932 -22.229 37.651 1.00 20.05 101 GLU B O 1
ATOM 4707 N N . ARG B 1 75 ? 41.225 -21.067 39.460 1.00 23.42 102 ARG B N 1
ATOM 4708 C CA . ARG B 1 75 ? 39.855 -21.475 39.301 1.00 22.78 102 ARG B CA 1
ATOM 4709 C C . ARG B 1 75 ? 39.251 -20.825 38.056 1.00 21.24 102 ARG B C 1
ATOM 4710 O O . ARG B 1 75 ? 38.509 -21.439 37.371 1.00 24.08 102 ARG B O 1
ATOM 4718 N N . LEU B 1 76 ? 39.551 -19.564 37.811 1.00 17.31 103 LEU B N 1
ATOM 4719 C CA . LEU B 1 76 ? 39.038 -18.870 36.676 1.00 17.47 103 LEU B CA 1
ATOM 4720 C C . LEU B 1 76 ? 39.599 -19.505 35.395 1.00 22.11 103 LEU B C 1
ATOM 4721 O O . LEU B 1 76 ? 38.892 -19.740 34.481 1.00 18.13 103 LEU B O 1
ATOM 4726 N N . HIS B 1 77 ? 40.900 -19.769 35.378 1.00 19.64 104 HIS B N 1
ATOM 4727 C CA . HIS B 1 77 ? 41.496 -20.407 34.215 1.00 18.49 104 HIS B CA 1
ATOM 4728 C C . HIS B 1 77 ? 40.825 -21.766 33.970 1.00 17.85 104 HIS B C 1
ATOM 4729 O O . HIS B 1 77 ? 40.402 -22.029 32.904 1.00 16.95 104 HIS B O 1
ATOM 4736 N N . ALA B 1 78 ? 40.725 -22.588 35.004 1.00 15.28 105 ALA B N 1
ATOM 4737 C CA . ALA B 1 78 ? 40.118 -23.889 34.849 1.00 17.69 105 ALA B CA 1
ATOM 4738 C C . ALA B 1 78 ? 38.690 -23.814 34.327 1.00 17.18 105 ALA B C 1
ATOM 4739 O O . ALA B 1 78 ? 38.332 -24.522 33.443 1.00 14.32 105 ALA B O 1
ATOM 4741 N N . PHE B 1 79 ? 37.924 -22.900 34.895 1.00 15.25 106 PHE B N 1
ATOM 4742 C CA . PHE B 1 79 ? 36.553 -22.696 34.483 1.00 17.14 106 PHE B CA 1
ATOM 4743 C C . PHE B 1 79 ? 36.466 -22.359 32.979 1.00 16.09 106 PHE B C 1
ATOM 4744 O O . PHE B 1 79 ? 35.743 -22.957 32.258 1.00 17.76 106 PHE B O 1
ATOM 4752 N N . LEU B 1 80 ? 37.254 -21.402 32.545 1.00 16.84 107 LEU B N 1
ATOM 4753 C CA . LEU B 1 80 ? 37.233 -20.990 31.163 1.00 20.22 107 LEU B CA 1
ATOM 4754 C C . LEU B 1 80 ? 37.687 -22.127 30.255 1.00 18.39 107 LEU B C 1
ATOM 4755 O O . LEU B 1 80 ? 37.028 -22.437 29.266 1.00 15.87 107 LEU B O 1
ATOM 4760 N N . LEU B 1 81 ? 38.733 -22.843 30.652 1.00 17.07 108 LEU B N 1
ATOM 4761 C CA . LEU B 1 81 ? 39.204 -23.929 29.806 1.00 17.60 108 LEU B CA 1
ATOM 4762 C C . LEU B 1 81 ? 38.168 -25.015 29.673 1.00 13.93 108 LEU B C 1
ATOM 4763 O O . LEU B 1 81 ? 37.991 -25.590 28.614 1.00 14.65 108 LEU B O 1
ATOM 4768 N N . ASN B 1 82 ? 37.547 -25.388 30.779 1.00 13.99 109 ASN B N 1
ATOM 4769 C CA . ASN B 1 82 ? 36.586 -26.464 30.794 1.00 15.82 109 ASN B CA 1
ATOM 4770 C C . ASN B 1 82 ? 35.149 -26.016 30.450 1.00 15.45 109 ASN B C 1
ATOM 4771 O O . ASN B 1 82 ? 34.251 -26.875 30.397 1.00 13.83 109 ASN B O 1
ATOM 4776 N N . LYS B 1 83 ? 34.937 -24.728 30.156 1.00 15.47 110 LYS B N 1
ATOM 4777 C CA . LYS B 1 83 ? 33.576 -24.170 29.993 1.00 15.28 110 LYS B CA 1
ATOM 4778 C C . LYS B 1 83 ? 32.636 -24.588 31.105 1.00 14.38 110 LYS B C 1
ATOM 4779 O O . LYS B 1 83 ? 31.474 -24.901 30.876 1.00 14.76 110 LYS B O 1
ATOM 4785 N N . GLY B 1 84 ? 33.094 -24.416 32.335 1.00 13.98 111 GLY B N 1
ATOM 4786 C CA . GLY B 1 84 ? 32.295 -24.748 33.470 1.00 15.54 111 GLY B CA 1
ATOM 4787 C C . GLY B 1 84 ? 33.135 -25.263 34.610 1.00 16.08 111 GLY B C 1
ATOM 4788 O O . GLY B 1 84 ? 34.364 -25.313 34.497 1.00 17.97 111 GLY B O 1
ATOM 4789 N N . PRO B 1 85 ? 32.488 -25.514 35.756 1.00 18.69 112 PRO B N 1
ATOM 4790 C CA . PRO B 1 85 ? 33.163 -25.858 36.992 1.00 17.13 112 PRO B CA 1
ATOM 4791 C C . PRO B 1 85 ? 33.525 -27.331 37.142 1.00 18.20 112 PRO B C 1
ATOM 4792 O O . PRO B 1 85 ? 33.888 -27.787 38.235 1.00 15.92 112 PRO B O 1
ATOM 4796 N N . TRP B 1 86 ? 33.378 -28.102 36.080 1.00 15.58 113 TRP B N 1
ATOM 4797 C CA . TRP B 1 86 ? 33.662 -29.508 36.130 1.00 16.11 113 TRP B CA 1
ATOM 4798 C C . TRP B 1 86 ? 34.822 -29.896 35.229 1.00 16.39 113 TRP B C 1
ATOM 4799 O O . TRP B 1 86 ? 34.960 -29.393 34.096 1.00 16.73 113 TRP B O 1
ATOM 4810 N N . SER B 1 87 ? 35.671 -30.770 35.743 1.00 16.92 114 SER B N 1
ATOM 4811 C CA . SER B 1 87 ? 36.877 -31.163 35.022 1.00 18.80 114 SER B CA 1
ATOM 4812 C C . SER B 1 87 ? 36.478 -32.114 33.920 1.00 16.67 114 SER B C 1
ATOM 4813 O O . SER B 1 87 ? 36.091 -33.263 34.169 1.00 18.83 114 SER B O 1
ATOM 4816 N N . ARG B 1 88 ? 36.638 -31.687 32.671 1.00 15.75 115 ARG B N 1
ATOM 4817 C CA . ARG B 1 88 ? 36.254 -32.567 31.572 1.00 15.32 115 ARG B CA 1
ATOM 4818 C C . ARG B 1 88 ? 37.088 -33.855 31.487 1.00 17.10 115 ARG B C 1
ATOM 4819 O O . ARG B 1 88 ? 36.602 -34.856 30.991 1.00 19.01 115 ARG B O 1
ATOM 4827 N N . LEU B 1 89 ? 38.332 -33.807 31.943 1.00 16.38 116 LEU B N 1
ATOM 4828 C CA . LEU B 1 89 ? 39.224 -34.992 31.938 1.00 20.33 116 LEU B CA 1
ATOM 4829 C C . LEU B 1 89 ? 38.952 -36.013 33.062 1.00 24.32 116 LEU B C 1
ATOM 4830 O O . LEU B 1 89 ? 39.449 -37.142 33.004 1.00 23.10 116 LEU B O 1
ATOM 4835 N N . ASP B 1 90 ? 38.254 -35.599 34.116 1.00 25.84 117 ASP B N 1
ATOM 4836 C CA . ASP B 1 90 ? 38.129 -36.425 35.355 1.00 24.93 117 ASP B CA 1
ATOM 4837 C C . ASP B 1 90 ? 36.663 -36.753 35.651 1.00 25.42 117 ASP B C 1
ATOM 4838 O O . ASP B 1 90 ? 36.161 -36.472 36.743 1.00 24.93 117 ASP B O 1
ATOM 4843 N N . GLU B 1 91 ? 35.985 -37.291 34.642 1.00 18.78 118 GLU B N 1
ATOM 4844 C CA . GLU B 1 91 ? 34.581 -37.658 34.698 1.00 22.57 118 GLU B CA 1
ATOM 4845 C C . GLU B 1 91 ? 33.740 -36.553 35.322 1.00 22.98 118 GLU B C 1
ATOM 4846 O O . GLU B 1 91 ? 32.860 -36.812 36.127 1.00 21.14 118 GLU B O 1
ATOM 4852 N N . ALA B 1 92 ? 34.089 -35.308 35.012 1.00 22.09 119 ALA B N 1
ATOM 4853 C CA . ALA B 1 92 ? 33.257 -34.170 35.373 1.00 23.16 119 ALA B CA 1
ATOM 4854 C C . ALA B 1 92 ? 33.202 -33.920 36.874 1.00 21.38 119 ALA B C 1
ATOM 4855 O O . ALA B 1 92 ? 32.249 -33.333 37.376 1.00 18.17 119 ALA B O 1
ATOM 4857 N N . LYS B 1 93 ? 34.285 -34.245 37.574 1.00 23.30 120 LYS B N 1
ATOM 4858 C CA . LYS B 1 93 ? 34.376 -33.936 38.998 1.00 23.98 120 LYS B CA 1
ATOM 4859 C C . LYS B 1 93 ? 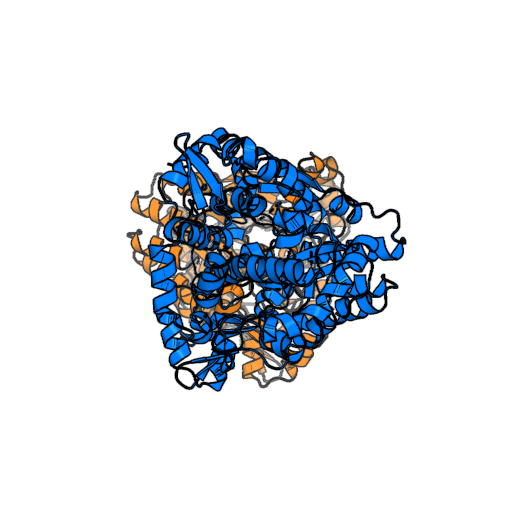34.447 -32.434 39.159 1.00 21.84 120 LYS B C 1
ATOM 4860 O O . LYS B 1 93 ? 35.201 -31.766 38.470 1.00 20.07 120 LYS B O 1
ATOM 4866 N N . PRO B 1 94 ? 33.628 -31.876 40.055 1.00 22.65 121 PRO B N 1
ATOM 4867 C CA . PRO B 1 94 ? 33.723 -30.455 40.278 1.00 23.57 121 PRO B CA 1
ATOM 4868 C C . PRO B 1 94 ? 35.070 -30.029 40.794 1.00 24.88 121 PRO B C 1
ATOM 4869 O O . PRO B 1 94 ? 35.717 -30.745 41.560 1.00 21.81 121 PRO B O 1
ATOM 4873 N N . PHE B 1 95 ? 35.495 -28.838 40.407 1.00 22.00 122 PHE B N 1
ATOM 4874 C CA . PHE B 1 95 ? 36.668 -28.251 41.043 1.00 24.09 122 PHE B CA 1
ATOM 4875 C C . PHE B 1 95 ? 36.383 -26.898 41.684 1.00 24.08 122 PHE B C 1
ATOM 4876 O O . PHE B 1 95 ? 37.298 -26.238 42.187 1.00 29.90 122 PHE B O 1
ATOM 4884 N N . ILE B 1 96 ? 35.106 -26.530 41.739 1.00 25.68 123 ILE B N 1
ATOM 4885 C CA . ILE B 1 96 ? 34.650 -25.284 42.361 1.00 26.87 123 ILE B CA 1
ATOM 4886 C C . ILE B 1 96 ? 33.659 -25.676 43.456 1.00 24.50 123 ILE B C 1
ATOM 4887 O O . ILE B 1 96 ? 32.881 -26.591 43.270 1.00 25.79 123 ILE B O 1
ATOM 4892 N N . PRO B 1 97 ? 33.780 -25.067 44.638 1.00 26.73 124 PRO B N 1
ATOM 4893 C CA . PRO B 1 97 ? 32.898 -25.402 45.752 1.00 28.75 124 PRO B CA 1
ATOM 4894 C C . PRO B 1 97 ? 31.444 -24.999 45.465 1.00 26.79 124 PRO B C 1
ATOM 4895 O O . PRO B 1 97 ? 31.201 -24.064 44.710 1.00 27.32 124 PRO B O 1
ATOM 4899 N N . GLY B 1 98 ? 30.487 -25.756 45.974 1.00 28.62 125 GLY B N 1
ATOM 4900 C CA . GLY B 1 98 ? 29.096 -25.333 45.917 1.00 27.48 125 GLY B CA 1
ATOM 4901 C C . GLY B 1 98 ? 28.384 -25.507 44.594 1.00 29.68 125 GLY B C 1
ATOM 4902 O O . GLY B 1 98 ? 27.250 -25.049 44.428 1.00 32.68 125 GLY B O 1
ATOM 4903 N N . VAL B 1 99 ? 29.003 -26.215 43.661 1.00 27.01 126 VAL B N 1
ATOM 4904 C CA . VAL B 1 99 ? 28.383 -26.511 42.379 1.00 24.81 126 VAL B CA 1
ATOM 4905 C C . VAL B 1 99 ? 27.742 -27.891 42.477 1.00 25.08 126 VAL B C 1
ATOM 4906 O O . VAL B 1 99 ? 28.291 -28.754 43.153 1.00 23.31 126 VAL B O 1
ATOM 4910 N N . PRO B 1 100 ? 26.649 -28.142 41.725 1.00 21.74 127 PRO B N 1
ATOM 4911 C CA . PRO B 1 100 ? 26.097 -29.472 41.713 1.00 28.77 127 PRO B CA 1
ATOM 4912 C C . PRO B 1 100 ? 26.850 -30.331 40.719 1.00 24.86 127 PRO B C 1
ATOM 4913 O O . PRO B 1 100 ? 27.692 -29.802 39.988 1.00 23.03 127 PRO B O 1
ATOM 4917 N N . PRO B 1 101 ? 26.435 -31.588 40.583 1.00 26.37 128 PRO B N 1
ATOM 4918 C CA . PRO B 1 101 ? 26.966 -32.454 39.544 1.00 25.88 128 PRO B CA 1
ATOM 4919 C C . PRO B 1 101 ? 26.618 -31.894 38.180 1.00 26.21 128 PRO B C 1
ATOM 4920 O O . PRO B 1 101 ? 25.614 -31.187 38.027 1.00 24.71 128 PRO B O 1
ATOM 4924 N N . LYS B 1 102 ? 27.457 -32.185 37.197 1.00 22.11 129 LYS B N 1
ATOM 4925 C CA . LYS B 1 102 ? 27.213 -31.725 35.836 1.00 20.48 129 LYS B CA 1
ATOM 4926 C C . LYS B 1 102 ? 25.887 -32.263 35.288 1.00 19.74 129 LYS B C 1
ATOM 4927 O O . LYS B 1 102 ? 25.617 -33.464 35.281 1.00 20.28 129 LYS B O 1
ATOM 4933 N N . PRO B 1 103 ? 24.983 -31.362 34.881 1.00 20.83 130 PRO B N 1
ATOM 4934 C CA . PRO B 1 103 ? 23.716 -31.889 34.395 1.00 21.08 130 PRO B CA 1
ATOM 4935 C C . PRO B 1 103 ? 23.862 -32.430 32.996 1.00 22.80 130 PRO B C 1
ATOM 4936 O O . PRO B 1 103 ? 24.293 -31.704 32.079 1.00 22.10 130 PRO B O 1
ATOM 4940 N N . ASP B 1 104 ? 23.512 -33.701 32.821 1.00 22.41 131 ASP B N 1
ATOM 4941 C CA . ASP B 1 104 ? 23.432 -34.278 31.477 1.00 22.37 131 ASP B CA 1
ATOM 4942 C C . ASP B 1 104 ? 22.526 -33.448 30.532 1.00 21.39 131 ASP B C 1
ATOM 4943 O O . ASP B 1 104 ? 22.704 -33.447 29.316 1.00 20.18 131 ASP B O 1
ATOM 4948 N N . GLU B 1 105 ? 21.493 -32.828 31.083 1.00 18.39 132 GLU B N 1
ATOM 4949 C CA . GLU B 1 105 ? 20.532 -32.095 30.271 1.00 17.43 132 GLU B CA 1
ATOM 4950 C C . GLU B 1 105 ? 21.064 -30.736 29.779 1.00 17.53 132 GLU B C 1
ATOM 4951 O O . GLU B 1 105 ? 20.424 -30.082 28.941 1.00 15.81 132 GLU B O 1
ATOM 4957 N N . GLY B 1 106 ? 22.214 -30.321 30.310 1.00 16.19 133 GLY B N 1
ATOM 4958 C CA . GLY B 1 106 ? 22.749 -28.996 30.017 1.00 17.29 133 GLY B CA 1
ATOM 4959 C C . GLY B 1 106 ? 21.641 -27.999 30.294 1.00 17.77 133 GLY B C 1
ATOM 4960 O O . GLY B 1 106 ? 20.983 -28.120 31.322 1.00 17.72 133 GLY B O 1
ATOM 4961 N N . ASN B 1 107 ? 21.457 -27.013 29.415 1.00 17.45 134 ASN B N 1
ATOM 4962 C CA . ASN B 1 107 ? 20.367 -26.029 29.526 1.00 16.01 134 ASN B CA 1
ATOM 4963 C C . ASN B 1 107 ? 19.468 -26.093 28.293 1.00 16.38 134 ASN B C 1
ATOM 4964 O O . ASN B 1 107 ? 18.981 -25.081 27.811 1.00 16.83 134 ASN B O 1
ATOM 4969 N N . PHE B 1 108 ? 19.210 -27.304 27.824 1.00 13.93 135 PHE B N 1
ATOM 4970 C CA . PHE B 1 108 ? 18.431 -27.530 26.631 1.00 13.65 135 PHE B CA 1
ATOM 4971 C C . PHE B 1 108 ? 16.983 -27.883 26.926 1.00 13.44 135 PHE B C 1
ATOM 4972 O O . PHE B 1 108 ? 16.165 -27.869 26.013 1.00 15.05 135 PHE B O 1
ATOM 4980 N N . TYR B 1 109 ? 16.693 -28.265 28.174 1.00 14.19 136 TYR B N 1
ATOM 4981 C CA . TYR B 1 109 ? 15.418 -28.870 28.538 1.00 13.96 136 TYR B CA 1
ATOM 4982 C C . TYR B 1 109 ? 14.693 -28.109 29.648 1.00 14.82 136 TYR B C 1
ATOM 4983 O O . TYR B 1 109 ? 15.211 -27.115 30.137 1.00 13.10 136 TYR B O 1
ATOM 4992 N N . PRO B 1 110 ? 13.436 -28.511 29.977 1.00 16.37 137 PRO B N 1
ATOM 4993 C CA . PRO B 1 110 ? 12.660 -27.688 30.901 1.00 16.03 137 PRO B CA 1
ATOM 4994 C C . PRO B 1 110 ? 13.255 -27.608 32.287 1.00 17.61 137 PRO B C 1
ATOM 4995 O O . PRO B 1 110 ? 13.767 -28.609 32.838 1.00 16.57 137 PRO B O 1
ATOM 4999 N N . ALA B 1 111 ? 13.123 -26.434 32.884 1.00 17.69 138 ALA B N 1
ATOM 5000 C CA . ALA B 1 111 ? 13.504 -26.283 34.271 1.00 19.69 138 ALA B CA 1
ATOM 5001 C C . ALA B 1 111 ? 12.751 -27.289 35.165 1.00 18.11 138 ALA B C 1
ATOM 5002 O O . ALA B 1 111 ? 11.543 -27.448 35.078 1.00 18.41 138 ALA B O 1
ATOM 5004 N N . GLY B 1 112 ? 13.521 -28.056 35.921 1.00 20.12 139 GLY B N 1
ATOM 5005 C CA . GLY B 1 112 ? 12.953 -29.043 36.846 1.00 22.72 139 GLY B CA 1
ATOM 5006 C C . GLY B 1 112 ? 12.676 -30.396 36.224 1.00 28.09 139 GLY B C 1
ATOM 5007 O O . GLY B 1 112 ? 12.247 -31.330 36.928 1.00 25.07 139 GLY B O 1
ATOM 5008 N N . ALA B 1 113 ? 12.857 -30.518 34.912 1.00 20.56 140 ALA B N 1
ATOM 5009 C CA . ALA B 1 113 ? 12.478 -31.756 34.231 1.00 21.57 140 ALA B CA 1
ATOM 5010 C C . ALA B 1 113 ? 13.438 -32.912 34.561 1.00 21.19 140 ALA B C 1
ATOM 5011 O O . ALA B 1 113 ? 14.583 -32.704 34.988 1.00 17.92 140 ALA B O 1
ATOM 5013 N N . THR B 1 114 ? 12.927 -34.119 34.355 1.00 21.73 141 THR B N 1
ATOM 5014 C CA . THR B 1 114 ? 13.718 -35.336 34.265 1.00 22.24 141 THR B CA 1
ATOM 5015 C C . THR B 1 114 ? 13.663 -35.866 32.831 1.00 20.64 141 THR B C 1
ATOM 5016 O O . THR B 1 114 ? 12.770 -35.536 32.029 1.00 19.47 141 THR B O 1
ATOM 5020 N N . LYS B 1 115 ? 14.666 -36.670 32.509 1.00 19.41 142 LYS B N 1
ATOM 5021 C CA . LYS B 1 115 ? 14.733 -37.319 31.238 1.00 22.33 142 LYS B CA 1
ATOM 5022 C C . LYS B 1 115 ? 13.429 -38.078 30.974 1.00 21.87 142 LYS B C 1
ATOM 5023 O O . LYS B 1 115 ? 12.849 -37.971 29.879 1.00 20.00 142 LYS B O 1
ATOM 5029 N N . ALA B 1 116 ? 12.933 -38.770 31.996 1.00 20.70 143 ALA B N 1
ATOM 5030 C CA . ALA B 1 116 ? 11.752 -39.600 31.821 1.00 22.51 143 ALA B CA 1
ATOM 5031 C C . ALA B 1 116 ? 10.554 -38.726 31.480 1.00 21.35 143 ALA B C 1
ATOM 5032 O O . ALA B 1 116 ? 9.754 -39.057 30.601 1.00 18.76 143 ALA B O 1
ATOM 5034 N N . GLU B 1 117 ? 10.436 -37.606 32.174 1.00 22.28 144 GLU B N 1
ATOM 5035 C CA . GLU B 1 117 ? 9.351 -36.661 31.883 1.00 23.79 144 GLU B CA 1
ATOM 5036 C C . GLU B 1 117 ? 9.382 -36.151 30.450 1.00 21.60 144 GLU B C 1
ATOM 5037 O O . GLU B 1 117 ? 8.350 -36.128 29.746 1.00 21.57 144 GLU B O 1
ATOM 5043 N N . VAL B 1 118 ? 10.569 -35.747 30.001 1.00 22.40 145 VAL B N 1
ATOM 5044 C CA . VAL B 1 118 ? 10.727 -35.302 28.634 1.00 20.37 145 VAL B CA 1
ATOM 5045 C C . VAL B 1 118 ? 10.337 -36.376 27.631 1.00 20.37 145 VAL B C 1
ATOM 5046 O O . VAL B 1 118 ? 9.578 -36.121 26.696 1.00 19.26 145 VAL B O 1
ATOM 5050 N N . GLU B 1 119 ? 10.830 -37.586 27.833 1.00 21.99 146 GLU B N 1
ATOM 5051 C CA . GLU B 1 119 ? 10.511 -38.672 26.897 1.00 23.77 146 GLU B CA 1
ATOM 5052 C C . GLU B 1 119 ? 9.011 -38.943 26.864 1.00 20.43 146 GLU B C 1
ATOM 5053 O O . GLU B 1 119 ? 8.446 -39.107 25.788 1.00 19.19 146 GLU B O 1
ATOM 5059 N N . ALA B 1 120 ? 8.364 -38.951 28.025 1.00 26.50 147 ALA B N 1
ATOM 5060 C CA . ALA B 1 120 ? 6.928 -39.249 28.092 1.00 25.23 147 ALA B CA 1
ATOM 5061 C C . ALA B 1 120 ? 6.076 -38.171 27.406 1.00 29.52 147 ALA B C 1
ATOM 5062 O O . ALA B 1 120 ? 5.125 -38.500 26.701 1.00 22.39 147 ALA B O 1
ATOM 5064 N N . TRP B 1 121 ? 6.445 -36.892 27.565 1.00 31.53 148 TRP B N 1
ATOM 5065 C CA . TRP B 1 121 ? 5.753 -35.822 26.836 1.00 33.60 148 TRP B CA 1
ATOM 5066 C C . TRP B 1 121 ? 5.928 -35.972 25.341 1.00 28.48 148 TRP B C 1
ATOM 5067 O O . TRP B 1 121 ? 4.983 -35.748 24.580 1.00 27.04 148 TRP B O 1
ATOM 5078 N N . VAL B 1 122 ? 7.152 -36.247 24.907 1.00 23.89 149 VAL B N 1
ATOM 5079 C CA . VAL B 1 122 ? 7.434 -36.348 23.493 1.00 24.80 149 VAL B CA 1
ATOM 5080 C C . VAL B 1 122 ? 6.561 -37.431 22.875 1.00 25.48 149 VAL B C 1
ATOM 5081 O O . VAL B 1 122 ? 5.996 -37.242 21.793 1.00 24.99 149 VAL B O 1
ATOM 5085 N N . LYS B 1 123 ? 6.532 -38.587 23.533 1.00 26.66 150 LYS B N 1
ATOM 5086 C CA . LYS B 1 123 ? 5.781 -39.744 23.056 1.00 31.82 150 LYS B CA 1
ATOM 5087 C C . LYS B 1 123 ? 4.258 -39.504 23.031 1.00 29.64 150 LYS B C 1
ATOM 5088 O O . LYS B 1 123 ? 3.553 -40.200 22.323 1.00 31.40 150 LYS B O 1
ATOM 5094 N N . SER B 1 124 ? 3.755 -38.499 23.745 1.00 29.28 151 SER B N 1
ATOM 5095 C CA . SER B 1 124 ? 2.333 -38.160 23.679 1.00 30.66 151 SER B CA 1
ATOM 5096 C C . SER B 1 124 ? 2.000 -37.172 22.552 1.00 35.62 151 SER B C 1
ATOM 5097 O O . SER B 1 124 ? 0.833 -36.811 22.352 1.00 29.56 151 SER B O 1
ATOM 5100 N N . LEU B 1 125 ? 3.018 -36.722 21.815 1.00 28.91 152 LEU B N 1
ATOM 5101 C CA . LEU B 1 125 ? 2.785 -35.755 20.776 1.00 31.51 152 LEU B CA 1
ATOM 5102 C C . LEU B 1 125 ? 2.523 -36.493 19.489 1.00 26.86 152 LEU B C 1
ATOM 5103 O O . LEU B 1 125 ? 3.084 -37.571 19.264 1.00 25.58 152 LEU B O 1
ATOM 5108 N N . PRO B 1 126 ? 1.818 -35.833 18.584 1.00 26.87 153 PRO B N 1
ATOM 5109 C CA . PRO B 1 126 ? 1.611 -36.317 17.223 1.00 32.05 153 PRO B CA 1
ATOM 5110 C C . PRO B 1 126 ? 2.971 -36.397 16.527 1.00 29.28 153 PRO B C 1
ATOM 5111 O O . PRO B 1 126 ? 3.827 -35.690 16.912 1.00 37.31 153 PRO B O 1
ATOM 5115 N N . GLU B 1 127 ? 3.138 -37.219 15.514 1.00 36.25 154 GLU B N 1
ATOM 5116 C CA . GLU B 1 127 ? 4.421 -37.385 14.816 1.00 40.39 154 GLU B CA 1
ATOM 5117 C C . GLU B 1 127 ? 5.236 -36.127 14.507 1.00 44.56 154 GLU B C 1
ATOM 5118 O O . GLU B 1 127 ? 6.385 -36.049 14.881 1.00 37.61 154 GLU B O 1
ATOM 5124 N N . ALA B 1 128 ? 4.616 -35.147 13.880 1.00 39.10 155 ALA B N 1
ATOM 5125 C CA . ALA B 1 128 ? 5.305 -33.930 13.496 1.00 37.54 155 ALA B CA 1
ATOM 5126 C C . ALA B 1 128 ? 5.756 -33.082 14.626 1.00 39.27 155 ALA B C 1
ATOM 5127 O O . ALA B 1 128 ? 6.725 -32.380 14.500 1.00 40.50 155 ALA B O 1
ATOM 5129 N N . GLN B 1 129 ? 5.041 -33.103 15.720 1.00 31.84 156 GLN B N 1
ATOM 5130 C CA . GLN B 1 129 ? 5.499 -32.357 16.846 1.00 36.36 156 GLN B CA 1
ATOM 5131 C C . GLN B 1 129 ? 6.672 -33.100 17.502 1.00 36.44 156 GLN B C 1
ATOM 5132 O O . GLN B 1 129 ? 7.522 -32.479 18.062 1.00 28.86 156 GLN B O 1
ATOM 5138 N N . GLN B 1 130 ? 6.689 -34.429 17.440 1.00 34.61 157 GLN B N 1
ATOM 5139 C CA . GLN B 1 130 ? 7.796 -35.182 18.024 1.00 30.61 157 GLN B CA 1
ATOM 5140 C C . GLN B 1 130 ? 9.093 -34.826 17.288 1.00 27.76 157 GLN B C 1
ATOM 5141 O O . GLN B 1 130 ? 10.067 -34.528 17.889 1.00 26.25 157 GLN B O 1
ATOM 5147 N N . HIS B 1 131 ? 9.055 -34.846 15.977 1.00 29.97 158 HIS B N 1
ATOM 5148 C CA . HIS B 1 131 ? 10.260 -34.558 15.196 1.00 39.52 158 HIS B CA 1
ATOM 5149 C C . HIS B 1 131 ? 10.743 -33.145 15.496 1.00 35.08 158 HIS B C 1
ATOM 5150 O O . HIS B 1 131 ? 11.942 -32.941 15.675 1.00 32.00 158 HIS B O 1
ATOM 5157 N N . ALA B 1 132 ? 9.812 -32.197 15.638 1.00 30.04 159 ALA B N 1
ATOM 5158 C CA . ALA B 1 132 ? 10.183 -30.841 16.020 1.00 29.45 159 ALA B CA 1
ATOM 5159 C C . ALA B 1 132 ? 10.847 -30.862 17.391 1.00 29.12 159 ALA B C 1
ATOM 5160 O O . ALA B 1 132 ? 11.909 -30.258 17.597 1.00 31.71 159 ALA B O 1
ATOM 5162 N N . ALA B 1 133 ? 10.244 -31.584 18.330 1.00 24.11 160 ALA B N 1
ATOM 5163 C CA . ALA B 1 133 ? 10.746 -31.612 19.691 1.00 22.54 160 ALA B CA 1
ATOM 5164 C C . ALA B 1 133 ? 12.108 -32.289 19.789 1.00 21.18 160 ALA B C 1
ATOM 5165 O O . ALA B 1 133 ? 12.832 -32.023 20.721 1.00 18.50 160 ALA B O 1
ATOM 5167 N N . THR B 1 134 ? 12.376 -33.275 18.939 1.00 18.95 161 THR B N 1
ATOM 5168 C CA . THR B 1 134 ? 13.594 -34.085 19.085 1.00 21.15 161 THR B CA 1
ATOM 5169 C C . THR B 1 134 ? 14.686 -33.627 18.129 1.00 21.11 161 THR B C 1
ATOM 5170 O O . THR B 1 134 ? 15.697 -34.303 17.981 1.00 20.91 161 THR B O 1
ATOM 5174 N N . GLY B 1 135 ? 14.452 -32.497 17.456 1.00 17.82 162 GLY B N 1
ATOM 5175 C CA . GLY B 1 135 ? 15.391 -31.986 16.472 1.00 16.21 162 GLY B CA 1
ATOM 5176 C C . GLY B 1 135 ? 16.594 -31.282 17.082 1.00 14.58 162 GLY B C 1
ATOM 5177 O O . GLY B 1 135 ? 16.673 -31.048 18.287 1.00 13.60 162 GLY B O 1
ATOM 5178 N N . PHE B 1 136 ? 17.550 -30.946 16.219 1.00 13.82 163 PHE B N 1
ATOM 5179 C CA . PHE B 1 136 ? 18.828 -30.403 16.629 1.00 14.69 163 PHE B CA 1
ATOM 5180 C C . PHE B 1 136 ? 18.698 -28.976 17.158 1.00 14.16 163 PHE B C 1
ATOM 5181 O O . PHE B 1 136 ? 19.505 -28.568 17.977 1.00 15.07 163 PHE B O 1
ATOM 5189 N N . PHE B 1 137 ? 17.759 -28.200 16.616 1.00 13.64 164 PHE B N 1
ATOM 5190 C CA . PHE B 1 137 ? 17.822 -26.746 16.777 1.00 13.20 164 PHE B CA 1
ATOM 5191 C C . PHE B 1 137 ? 16.580 -26.201 17.471 1.00 14.48 164 PHE B C 1
ATOM 5192 O O . PHE B 1 137 ? 16.106 -25.112 17.148 1.00 14.58 164 PHE B O 1
ATOM 5200 N N . THR B 1 138 ? 16.080 -26.966 18.438 1.00 15.13 165 THR B N 1
ATOM 5201 C CA . THR B 1 138 ? 15.074 -26.465 19.334 1.00 15.21 165 THR B CA 1
ATOM 5202 C C . THR B 1 138 ? 15.464 -26.775 20.747 1.00 16.24 165 THR B C 1
ATOM 5203 O O . THR B 1 138 ? 15.982 -27.859 21.071 1.00 13.85 165 THR B O 1
ATOM 5207 N N . THR B 1 139 ? 15.171 -25.842 21.624 1.00 13.30 166 THR B N 1
ATOM 5208 C CA . THR B 1 139 ? 15.169 -26.164 23.016 1.00 14.72 166 THR B CA 1
ATOM 5209 C C . THR B 1 139 ? 13.771 -26.624 23.395 1.00 16.32 166 THR B C 1
ATOM 5210 O O . THR B 1 139 ? 12.779 -26.355 22.670 1.00 14.26 166 THR B O 1
ATOM 5214 N N . VAL B 1 140 ? 13.701 -27.200 24.592 1.00 16.03 167 VAL B N 1
ATOM 5215 C CA . VAL B 1 140 ? 12.433 -27.552 25.229 1.00 16.12 167 VAL B CA 1
ATOM 5216 C C . VAL B 1 140 ? 12.266 -26.882 26.574 1.00 13.67 167 VAL B C 1
ATOM 5217 O O . VAL B 1 140 ? 13.119 -26.979 27.438 1.00 15.35 167 VAL B O 1
ATOM 5221 N N . ARG B 1 141 ? 11.153 -26.154 26.741 1.00 15.28 168 ARG B N 1
ATOM 5222 C CA . ARG B 1 141 ? 10.893 -25.320 27.902 1.00 16.38 168 ARG B CA 1
ATOM 5223 C C . ARG B 1 141 ? 9.501 -25.662 28.453 1.00 16.09 168 ARG B C 1
ATOM 5224 O O . ARG B 1 141 ? 8.626 -26.059 27.695 1.00 18.04 168 ARG B O 1
ATOM 5232 N N . LYS B 1 142 ? 9.301 -25.427 29.743 1.00 19.18 169 LYS B N 1
ATOM 5233 C CA . LYS B 1 142 ? 7.956 -25.454 30.347 1.00 21.26 169 LYS B CA 1
ATOM 5234 C C . LYS B 1 142 ? 7.280 -24.096 30.109 1.00 19.66 169 LYS B C 1
ATOM 5235 O O . LYS B 1 142 ? 7.874 -23.060 30.354 1.00 18.02 169 LYS B O 1
ATOM 5241 N N . GLY B 1 143 ? 6.104 -24.112 29.478 1.00 19.70 170 GLY B N 1
ATOM 5242 C CA . GLY B 1 143 ? 5.340 -22.889 29.200 1.00 17.96 170 GLY B CA 1
ATOM 5243 C C . GLY B 1 143 ? 4.546 -22.435 30.411 1.00 17.02 170 GLY B C 1
ATOM 5244 O O . GLY B 1 143 ? 4.538 -23.110 31.451 1.00 17.49 170 GLY B O 1
ATOM 5245 N N . PRO B 1 144 ? 3.862 -21.299 30.288 1.00 15.73 171 PRO B N 1
ATOM 5246 C CA . PRO B 1 144 ? 3.205 -20.764 31.469 1.00 20.89 171 PRO B CA 1
ATOM 5247 C C . PRO B 1 144 ? 2.121 -21.675 32.031 1.00 23.65 171 PRO B C 1
ATOM 5248 O O . PRO B 1 144 ? 2.000 -21.771 33.233 1.00 21.96 171 PRO B O 1
ATOM 5252 N N . ASP B 1 145 ? 1.427 -22.415 31.169 1.00 24.30 172 ASP B N 1
ATOM 5253 C CA . ASP B 1 145 ? 0.405 -23.355 31.627 1.00 29.42 172 ASP B CA 1
ATOM 5254 C C . ASP B 1 145 ? 1.004 -24.648 32.201 1.00 36.27 172 ASP B C 1
ATOM 5255 O O . ASP B 1 145 ? 0.276 -25.565 32.580 1.00 33.12 172 ASP B O 1
ATOM 5260 N N . GLY B 1 146 ? 2.330 -24.717 32.286 1.00 27.97 173 GLY B N 1
ATOM 5261 C CA . GLY B 1 146 ? 2.997 -25.847 32.880 1.00 24.38 173 GLY B CA 1
ATOM 5262 C C . GLY B 1 146 ? 3.379 -26.956 31.914 1.00 26.55 173 GLY B C 1
ATOM 5263 O O . GLY B 1 146 ? 4.047 -27.909 32.303 1.00 30.86 173 GLY B O 1
ATOM 5264 N N . LYS B 1 147 ? 2.949 -26.882 30.666 1.00 23.27 174 LYS B N 1
ATOM 5265 C CA . LYS B 1 147 ? 3.251 -27.959 29.723 1.00 27.09 174 LYS B CA 1
ATOM 5266 C C . LYS B 1 147 ? 4.497 -27.644 28.897 1.00 25.29 174 LYS B C 1
ATOM 5267 O O . LYS B 1 147 ? 4.897 -26.492 28.800 1.00 23.44 174 LYS B O 1
ATOM 5273 N N . PHE B 1 148 ? 5.100 -28.660 28.295 1.00 24.71 175 PHE B N 1
ATOM 5274 C CA . PHE B 1 148 ? 6.390 -28.470 27.647 1.00 23.61 175 PHE B CA 1
ATOM 5275 C C . PHE B 1 148 ? 6.105 -27.915 26.261 1.00 24.27 175 PHE B C 1
ATOM 5276 O O . PHE B 1 148 ? 5.032 -28.128 25.692 1.00 26.59 175 PHE B O 1
ATOM 5284 N N . LEU B 1 149 ? 7.022 -27.110 25.759 1.00 21.24 176 LEU B N 1
ATOM 5285 C CA . LEU B 1 149 ? 6.899 -26.571 24.423 1.00 21.68 176 LEU B CA 1
ATOM 5286 C C . LEU B 1 149 ? 8.278 -26.488 23.787 1.00 20.93 176 LEU B C 1
ATOM 5287 O O . LEU B 1 149 ? 9.272 -26.534 24.498 1.00 17.73 176 LEU B O 1
ATOM 5292 N N . THR B 1 150 ? 8.303 -26.395 22.457 1.00 19.08 177 THR B N 1
ATOM 5293 C CA . THR B 1 150 ? 9.516 -26.357 21.655 1.00 24.76 177 THR B CA 1
ATOM 5294 C C . THR B 1 150 ? 9.864 -24.904 21.318 1.00 25.23 177 THR B C 1
ATOM 5295 O O . THR B 1 150 ? 8.980 -24.113 21.017 1.00 24.46 177 THR B O 1
ATOM 5299 N N . VAL B 1 151 ? 11.112 -24.492 21.514 1.00 21.42 178 VAL B N 1
ATOM 5300 C CA . VAL B 1 151 ? 11.537 -23.169 21.119 1.00 17.77 178 VAL B CA 1
ATOM 5301 C C . VAL B 1 151 ? 12.640 -23.265 20.057 1.00 20.08 178 VAL B C 1
ATOM 5302 O O . VAL B 1 151 ? 13.663 -23.907 20.297 1.00 16.76 178 VAL B O 1
ATOM 5306 N N . PRO B 1 152 ? 12.449 -22.628 18.890 1.00 18.50 179 PRO B N 1
ATOM 5307 C CA . PRO B 1 152 ? 13.523 -22.631 17.886 1.00 15.55 179 PRO B CA 1
ATOM 5308 C C . PRO B 1 152 ? 14.752 -21.890 18.382 1.00 15.43 179 PRO B C 1
ATOM 5309 O O . PRO B 1 152 ? 14.610 -20.904 19.116 1.00 13.18 179 PRO B O 1
ATOM 5313 N N . TYR B 1 153 ? 15.948 -22.429 18.105 1.00 13.31 180 TYR B N 1
ATOM 5314 C CA . TYR B 1 153 ? 17.178 -21.752 18.466 1.00 12.42 180 TYR B CA 1
ATOM 5315 C C . TYR B 1 153 ? 17.210 -20.258 18.044 1.00 10.77 180 TYR B C 1
ATOM 5316 O O . TYR B 1 153 ? 17.770 -19.421 18.764 1.00 12.13 180 TYR B O 1
ATOM 5325 N N . SER B 1 154 ? 16.674 -19.958 16.868 1.00 12.08 181 SER B N 1
ATOM 5326 C CA . SER B 1 154 ? 16.648 -18.590 16.300 1.00 13.18 181 SER B CA 1
ATOM 5327 C C . SER B 1 154 ? 15.933 -17.638 17.259 1.00 14.39 181 SER B C 1
ATOM 5328 O O . SER B 1 154 ? 16.201 -16.419 17.249 1.00 13.23 181 SER B O 1
ATOM 5331 N N . VAL B 1 155 ? 14.988 -18.196 18.024 1.00 13.65 182 VAL B N 1
ATOM 5332 C CA . VAL B 1 155 ? 14.227 -17.425 19.036 1.00 14.36 182 VAL B CA 1
ATOM 5333 C C . VAL B 1 155 ? 14.900 -17.453 20.404 1.00 12.82 182 VAL B C 1
ATOM 5334 O O . VAL B 1 155 ? 15.191 -16.416 21.015 1.00 12.65 182 VAL B O 1
ATOM 5338 N N . GLU B 1 156 ? 15.208 -18.826 21.029 1.00 14.55 183 GLU B N 1
ATOM 5339 C CA . GLU B 1 156 ? 16.003 -18.996 22.234 1.00 15.04 183 GLU B CA 1
ATOM 5340 C C . GLU B 1 156 ? 17.110 -17.947 22.384 1.00 15.18 183 GLU B C 1
ATOM 5341 O O . GLU B 1 156 ? 17.283 -17.436 23.419 1.00 16.30 183 GLU B O 1
ATOM 5347 N N . TYR B 1 157 ? 18.049 -17.966 21.275 1.00 16.77 184 TYR B N 1
ATOM 5348 C CA . TYR B 1 157 ? 19.297 -17.224 21.317 1.00 15.07 184 TYR B CA 1
ATOM 5349 C C . TYR B 1 157 ? 19.318 -15.989 20.391 1.00 15.04 184 TYR B C 1
ATOM 5350 O O . TYR B 1 157 ? 20.335 -15.563 19.946 1.00 14.05 184 TYR B O 1
ATOM 5359 N N . GLN B 1 158 ? 18.170 -15.408 20.176 1.00 14.30 185 GLN B N 1
ATOM 5360 C CA . GLN B 1 158 ? 18.046 -14.310 19.237 1.00 12.82 185 GLN B CA 1
ATOM 5361 C C . GLN B 1 158 ? 18.971 -13.108 19.339 1.00 16.33 185 GLN B C 1
ATOM 5362 O O . GLN B 1 158 ? 19.464 -12.674 18.355 1.00 15.39 185 GLN B O 1
ATOM 5368 N N . GLY B 1 159 ? 19.151 -12.569 20.528 1.00 13.36 186 GLY B N 1
ATOM 5369 C CA . GLY B 1 159 ? 19.982 -11.414 20.712 1.00 15.81 186 GLY B CA 1
ATOM 5370 C C . GLY B 1 159 ? 21.393 -11.665 20.235 1.00 14.60 186 GLY B C 1
ATOM 5371 O O . GLY B 1 159 ? 21.897 -11.007 19.376 1.00 13.62 186 GLY B O 1
ATOM 5372 N N . GLU B 1 160 ? 21.993 -12.688 20.797 1.00 15.50 187 GLU B N 1
ATOM 5373 C CA . GLU B 1 160 ? 23.319 -13.061 20.438 1.00 16.24 187 GLU B CA 1
ATOM 5374 C C . GLU B 1 160 ? 23.463 -13.415 18.948 1.00 16.21 187 GLU B C 1
ATOM 5375 O O . GLU B 1 160 ? 24.328 -12.952 18.297 1.00 13.97 187 GLU B O 1
ATOM 5381 N N . LEU B 1 161 ? 22.552 -14.212 18.447 1.00 15.79 188 LEU B N 1
ATOM 5382 C CA . LEU B 1 161 ? 22.599 -14.661 17.057 1.00 13.40 188 LEU B CA 1
ATOM 5383 C C . LEU B 1 161 ? 22.360 -13.528 16.084 1.00 14.96 188 LEU B C 1
ATOM 5384 O O . LEU B 1 161 ? 22.983 -13.465 15.025 1.00 13.45 188 LEU B O 1
ATOM 5389 N N . GLY B 1 162 ? 21.520 -12.570 16.464 1.00 15.18 189 GLY B N 1
ATOM 5390 C CA . GLY B 1 162 ? 21.369 -11.362 15.650 1.00 15.21 189 GLY B CA 1
ATOM 5391 C C . GLY B 1 162 ? 22.667 -10.596 15.502 1.00 16.53 189 GLY B C 1
ATOM 5392 O O . GLY B 1 162 ? 22.948 -10.017 14.447 1.00 15.33 189 GLY B O 1
ATOM 5401 N N . ALA B 1 164 ? 25.644 -11.848 15.809 1.00 14.40 191 ALA B N 1
ATOM 5402 C CA . ALA B 1 164 ? 26.565 -12.664 15.023 1.00 14.31 191 ALA B CA 1
ATOM 5403 C C . ALA B 1 164 ? 26.230 -12.514 13.533 1.00 13.55 191 ALA B C 1
ATOM 5404 O O . ALA B 1 164 ? 27.123 -12.368 12.697 1.00 13.51 191 ALA B O 1
ATOM 5406 N N . ALA B 1 165 ? 24.942 -12.602 13.225 1.00 13.82 192 ALA B N 1
ATOM 5407 C CA . ALA B 1 165 ? 24.451 -12.415 11.867 1.00 16.26 192 ALA B CA 1
ATOM 5408 C C . ALA B 1 165 ? 24.876 -11.087 11.269 1.00 14.57 192 ALA B C 1
ATOM 5409 O O . ALA B 1 165 ? 25.299 -11.035 10.113 1.00 14.75 192 ALA B O 1
ATOM 5411 N N . LYS B 1 166 ? 24.701 -10.004 12.014 1.00 15.67 193 LYS B N 1
ATOM 5412 C CA . LYS B 1 166 ? 25.185 -8.689 11.571 1.00 16.95 193 LYS B CA 1
ATOM 5413 C C . LYS B 1 166 ? 26.669 -8.700 11.214 1.00 15.88 193 LYS B C 1
ATOM 5414 O O . LYS B 1 166 ? 27.054 -8.165 10.173 1.00 15.35 193 LYS B O 1
ATOM 5420 N N . LEU B 1 167 ? 27.513 -9.318 12.039 1.00 13.30 194 LEU B N 1
ATOM 5421 C CA . LEU B 1 167 ? 28.958 -9.361 11.783 1.00 14.97 194 LEU B CA 1
ATOM 5422 C C . LEU B 1 167 ? 29.292 -10.219 10.555 1.00 14.89 194 LEU B C 1
ATOM 5423 O O . LEU B 1 167 ? 30.165 -9.840 9.748 1.00 14.09 194 LEU B O 1
ATOM 5428 N N . LEU B 1 168 ? 28.579 -11.336 10.383 1.00 15.98 195 LEU B N 1
ATOM 5429 C CA . LEU B 1 168 ? 28.769 -12.156 9.170 1.00 14.99 195 LEU B CA 1
ATOM 5430 C C . LEU B 1 168 ? 28.356 -11.364 7.951 1.00 15.62 195 LEU B C 1
ATOM 5431 O O . LEU B 1 168 ? 28.980 -11.462 6.893 1.00 15.95 195 LEU B O 1
ATOM 5436 N N . ARG B 1 169 ? 27.292 -10.604 8.073 1.00 16.59 196 ARG B N 1
ATOM 5437 C CA . ARG B 1 169 ? 26.868 -9.758 6.975 1.00 17.06 196 ARG B CA 1
ATOM 5438 C C . ARG B 1 169 ? 27.939 -8.702 6.652 1.00 16.81 196 ARG B C 1
ATOM 5439 O O . ARG B 1 169 ? 28.222 -8.459 5.530 1.00 17.76 196 ARG B O 1
ATOM 5447 N N . GLU B 1 170 ? 28.514 -8.089 7.652 1.00 17.59 197 GLU B N 1
ATOM 5448 C CA . GLU B 1 170 ? 29.596 -7.137 7.418 1.00 17.31 197 GLU B CA 1
ATOM 5449 C C . GLU B 1 170 ? 30.794 -7.801 6.767 1.00 19.24 197 GLU B C 1
ATOM 5450 O O . GLU B 1 170 ? 31.442 -7.221 5.880 1.00 15.16 197 GLU B O 1
ATOM 5456 N N . ALA B 1 171 ? 31.123 -9.010 7.226 1.00 14.89 198 ALA B N 1
ATOM 5457 C CA . ALA B 1 171 ? 32.158 -9.771 6.550 1.00 15.17 198 ALA B CA 1
ATOM 5458 C C . ALA B 1 171 ? 31.842 -10.003 5.084 1.00 14.65 198 ALA B C 1
ATOM 5459 O O . ALA B 1 171 ? 32.748 -9.977 4.252 1.00 17.12 198 ALA B O 1
ATOM 5461 N N . ALA B 1 172 ? 30.596 -10.377 4.781 1.00 13.28 199 ALA B N 1
ATOM 5462 C CA . ALA B 1 172 ? 30.197 -10.700 3.422 1.00 16.74 199 ALA B CA 1
ATOM 5463 C C . ALA B 1 172 ? 30.392 -9.512 2.500 1.00 17.48 199 ALA B C 1
ATOM 5464 O O . ALA B 1 172 ? 30.772 -9.670 1.341 1.00 19.13 199 ALA B O 1
ATOM 5466 N N . ALA B 1 173 ? 30.251 -8.325 3.056 1.00 18.79 200 ALA B N 1
ATOM 5467 C CA . ALA B 1 173 ? 30.419 -7.083 2.291 1.00 20.79 200 ALA B CA 1
ATOM 5468 C C . ALA B 1 173 ? 31.878 -6.735 2.029 1.00 21.52 200 ALA B C 1
ATOM 5469 O O . ALA B 1 173 ? 32.172 -5.937 1.147 1.00 22.03 200 ALA B O 1
ATOM 5471 N N . LEU B 1 174 ? 32.802 -7.350 2.760 1.00 18.97 201 LEU B N 1
ATOM 5472 C CA . LEU B 1 174 ? 34.213 -7.004 2.654 1.00 19.99 201 LEU B CA 1
ATOM 5473 C C . LEU B 1 174 ? 34.993 -7.987 1.773 1.00 17.40 201 LEU B C 1
ATOM 5474 O O . LEU B 1 174 ? 35.910 -7.594 1.045 1.00 14.73 201 LEU B O 1
ATOM 5479 N N . THR B 1 175 ? 34.623 -9.260 1.824 1.00 16.36 202 THR B N 1
ATOM 5480 C CA . THR B 1 175 ? 35.369 -10.241 1.060 1.00 15.34 202 THR B CA 1
ATOM 5481 C C . THR B 1 175 ? 35.173 -10.069 -0.437 1.00 17.53 202 THR B C 1
ATOM 5482 O O . THR B 1 175 ? 34.061 -9.846 -0.917 1.00 16.46 202 THR B O 1
ATOM 5486 N N . GLN B 1 176 ? 36.217 -10.397 -1.165 1.00 15.74 203 GLN B N 1
ATOM 5487 C CA . GLN B 1 176 ? 36.148 -10.452 -2.594 1.00 18.34 203 GLN B CA 1
ATOM 5488 C C . GLN B 1 176 ? 35.999 -11.910 -3.133 1.00 22.07 203 GLN B C 1
ATOM 5489 O O . GLN B 1 176 ? 36.056 -12.119 -4.297 1.00 16.11 203 GLN B O 1
ATOM 5495 N N . GLN B 1 177 ? 35.836 -12.879 -2.229 1.00 17.75 204 GLN B N 1
ATOM 5496 C CA . GLN B 1 177 ? 35.678 -14.295 -2.572 1.00 17.49 204 GLN B CA 1
ATOM 5497 C C . GLN B 1 177 ? 34.205 -14.660 -2.621 1.00 16.69 204 GLN B C 1
ATOM 5498 O O . GLN B 1 177 ? 33.571 -14.718 -1.624 1.00 15.41 204 GLN B O 1
ATOM 5504 N N . SER B 1 178 ? 33.699 -14.929 -3.815 1.00 17.31 205 SER B N 1
ATOM 5505 C CA . SER B 1 178 ? 32.276 -15.155 -4.012 1.00 18.15 205 SER B CA 1
ATOM 5506 C C . SER B 1 178 ? 31.639 -16.298 -3.197 1.00 16.94 205 SER B C 1
ATOM 5507 O O . SER B 1 178 ? 30.589 -16.130 -2.686 1.00 17.03 205 SER B O 1
ATOM 5510 N N . THR B 1 179 ? 32.309 -17.440 -3.105 1.00 15.44 206 THR B N 1
ATOM 5511 C CA . THR B 1 179 ? 31.778 -18.541 -2.338 1.00 18.45 206 THR B CA 1
ATOM 5512 C C . THR B 1 179 ? 31.739 -18.196 -0.805 1.00 15.13 206 THR B C 1
ATOM 5513 O O . THR B 1 179 ? 30.909 -18.639 -0.101 1.00 15.46 206 THR B O 1
ATOM 5517 N N . LEU B 1 180 ? 32.665 -17.382 -0.359 1.00 13.94 207 LEU B N 1
ATOM 5518 C CA . LEU B 1 180 ? 32.678 -16.996 1.036 1.00 14.38 207 LEU B CA 1
ATOM 5519 C C . LEU B 1 180 ? 31.545 -16.000 1.297 1.00 14.02 207 LEU B C 1
ATOM 5520 O O . LEU B 1 180 ? 30.806 -16.133 2.272 1.00 13.60 207 LEU B O 1
ATOM 5525 N N . LYS B 1 181 ? 31.374 -15.019 0.405 1.00 16.23 208 LYS B N 1
ATOM 5526 C CA . LYS B 1 181 ? 30.241 -14.078 0.509 1.00 17.24 208 LYS B CA 1
ATOM 5527 C C . LYS B 1 181 ? 28.918 -14.841 0.641 1.00 16.19 208 LYS B C 1
ATOM 5528 O O . LYS B 1 181 ? 28.151 -14.613 1.564 1.00 15.74 208 LYS B O 1
ATOM 5534 N N . ARG B 1 182 ? 28.680 -15.763 -0.263 1.00 15.35 209 ARG B N 1
ATOM 5535 C CA . ARG B 1 182 ? 27.472 -16.546 -0.257 1.00 16.35 209 ARG B CA 1
ATOM 5536 C C . ARG B 1 182 ? 27.260 -17.307 1.081 1.00 16.51 209 ARG B C 1
ATOM 5537 O O . ARG B 1 182 ? 26.231 -17.249 1.656 1.00 14.74 209 ARG B O 1
ATOM 5545 N N . PHE B 1 183 ? 28.279 -18.021 1.529 1.00 16.34 210 PHE B N 1
ATOM 5546 C CA . PHE B 1 183 ? 28.188 -18.690 2.831 1.00 13.77 210 PHE B CA 1
ATOM 5547 C C . PHE B 1 183 ? 27.834 -17.728 3.942 1.00 13.03 210 PHE B C 1
ATOM 5548 O O . PHE B 1 183 ? 26.978 -18.042 4.782 1.00 14.55 210 PHE B O 1
ATOM 5556 N N . LEU B 1 184 ? 28.603 -16.655 4.040 1.00 12.31 211 LEU B N 1
ATOM 5557 C CA . LEU B 1 184 ? 28.415 -15.679 5.109 1.00 13.81 211 LEU B CA 1
ATOM 5558 C C . LEU B 1 184 ? 26.986 -15.105 5.122 1.00 13.68 211 LEU B C 1
ATOM 5559 O O . LEU B 1 184 ? 26.347 -15.074 6.186 1.00 12.15 211 LEU B O 1
ATOM 5564 N N . GLU B 1 185 ? 26.463 -14.750 3.943 1.00 15.01 212 GLU B N 1
ATOM 5565 C CA . GLU B 1 185 ? 25.090 -14.232 3.830 1.00 17.61 212 GLU B CA 1
ATOM 5566 C C . GLU B 1 185 ? 24.054 -15.237 4.276 1.00 16.59 212 GLU B C 1
ATOM 5567 O O . GLU B 1 185 ? 23.199 -14.915 5.092 1.00 15.32 212 GLU B O 1
ATOM 5573 N N . THR B 1 186 ? 24.165 -16.461 3.767 1.00 14.93 213 THR B N 1
ATOM 5574 C CA . THR B 1 186 ? 23.178 -17.482 4.023 1.00 14.62 213 THR B CA 1
ATOM 5575 C C . THR B 1 186 ? 23.229 -18.010 5.464 1.00 13.43 213 THR B C 1
ATOM 5576 O O . THR B 1 186 ? 22.171 -18.306 6.054 1.00 14.69 213 THR B O 1
ATOM 5580 N N . ARG B 1 187 ? 24.413 -17.987 6.067 1.00 12.86 214 ARG B N 1
ATOM 5581 C CA . ARG B 1 187 ? 24.521 -18.453 7.472 1.00 12.97 214 ARG B CA 1
ATOM 5582 C C . ARG B 1 187 ? 23.978 -17.410 8.435 1.00 12.66 214 ARG B C 1
ATOM 5583 O O . ARG B 1 187 ? 23.275 -17.751 9.378 1.00 13.00 214 ARG B O 1
ATOM 5591 N N . ALA B 1 188 ? 24.259 -16.147 8.159 1.00 14.33 215 ALA B N 1
ATOM 5592 C CA . ALA B 1 188 ? 23.611 -15.012 8.836 1.00 14.04 215 ALA B CA 1
ATOM 5593 C C . ALA B 1 188 ? 22.104 -15.173 8.830 1.00 17.24 215 ALA B C 1
ATOM 5594 O O . ALA B 1 188 ? 21.460 -15.073 9.880 1.00 16.82 215 ALA B O 1
ATOM 5596 N N . GLU B 1 189 ? 21.564 -15.473 7.661 1.00 13.63 216 GLU B N 1
ATOM 5597 C CA . GLU B 1 189 ? 20.122 -15.704 7.497 1.00 15.24 216 GLU B CA 1
ATOM 5598 C C . GLU B 1 189 ? 19.603 -16.904 8.282 1.00 15.31 216 GLU B C 1
ATOM 5599 O O . GLU B 1 189 ? 18.523 -16.833 8.891 1.00 14.73 216 GLU B O 1
ATOM 5605 N N . ALA B 1 190 ? 20.354 -18.010 8.240 1.00 13.07 217 ALA B N 1
ATOM 5606 C CA . ALA B 1 190 ? 19.978 -19.247 8.934 1.00 13.80 217 ALA B CA 1
ATOM 5607 C C . ALA B 1 190 ? 19.852 -19.020 10.437 1.00 13.10 217 ALA B C 1
ATOM 5608 O O . ALA B 1 190 ? 19.029 -19.653 11.099 1.00 12.91 217 ALA B O 1
ATOM 5610 N N . PHE B 1 191 ? 20.765 -18.236 10.985 1.00 13.21 218 PHE B N 1
ATOM 5611 C CA . PHE B 1 191 ? 20.733 -17.965 12.413 1.00 14.54 218 PHE B CA 1
ATOM 5612 C C . PHE B 1 191 ? 19.351 -17.483 12.819 1.00 15.30 218 PHE B C 1
ATOM 5613 O O . PHE B 1 191 ? 18.880 -17.824 13.924 1.00 15.49 218 PHE B O 1
ATOM 5621 N N . LEU B 1 192 ? 18.742 -16.636 11.979 1.00 18.44 219 LEU B N 1
ATOM 5622 C CA . LEU B 1 192 ? 17.442 -16.054 12.321 1.00 18.03 219 LEU B CA 1
ATOM 5623 C C . LEU B 1 192 ? 16.247 -16.809 11.773 1.00 15.28 219 LEU B C 1
ATOM 5624 O O . LEU B 1 192 ? 15.169 -16.736 12.357 1.00 16.24 219 LEU B O 1
ATOM 5629 N N . SER B 1 193 ? 16.429 -17.624 10.737 1.00 16.33 220 SER B N 1
ATOM 5630 C CA . SER B 1 193 ? 15.338 -18.422 10.192 1.00 19.20 220 SER B CA 1
ATOM 5631 C C . SER B 1 193 ? 15.208 -19.768 10.898 1.00 17.48 220 SER B C 1
ATOM 5632 O O . SER B 1 193 ? 14.178 -20.420 10.821 1.00 16.50 220 SER B O 1
ATOM 5635 N N . ASN B 1 194 ? 16.319 -20.235 11.451 1.00 15.69 221 ASN B N 1
ATOM 5636 C CA . ASN B 1 194 ? 16.436 -21.581 12.018 1.00 14.75 221 ASN B CA 1
ATOM 5637 C C . ASN B 1 194 ? 16.430 -22.693 10.978 1.00 17.18 221 ASN B C 1
ATOM 5638 O O . ASN B 1 194 ? 16.356 -23.871 11.352 1.00 16.97 221 ASN B O 1
ATOM 5643 N N . ASP B 1 195 ? 16.587 -22.340 9.712 1.00 16.26 222 ASP B N 1
ATOM 5644 C CA . ASP B 1 195 ? 16.651 -23.367 8.663 1.00 18.15 222 ASP B CA 1
ATOM 5645 C C . ASP B 1 195 ? 18.029 -23.320 8.028 1.00 14.32 222 ASP B C 1
ATOM 5646 O O . ASP B 1 195 ? 18.378 -22.351 7.302 1.00 13.92 222 ASP B O 1
ATOM 5651 N N . TYR B 1 196 ? 18.805 -24.357 8.321 1.00 13.03 223 TYR B N 1
ATOM 5652 C CA . TYR B 1 196 ? 20.220 -24.340 8.025 1.00 13.00 223 TYR B CA 1
ATOM 5653 C C . TYR B 1 196 ? 20.560 -24.948 6.663 1.00 13.69 223 TYR B C 1
ATOM 5654 O O . TYR B 1 196 ? 21.715 -24.911 6.249 1.00 12.75 223 TYR B O 1
ATOM 5663 N N . TYR B 1 197 ? 19.565 -25.492 5.955 1.00 13.12 224 TYR B N 1
ATOM 5664 C CA . TYR B 1 197 ? 19.831 -26.333 4.769 1.00 14.02 224 TYR B CA 1
ATOM 5665 C C . TYR B 1 197 ? 20.607 -25.550 3.711 1.00 13.69 224 TYR B C 1
ATOM 5666 O O . TYR B 1 197 ? 21.690 -25.932 3.309 1.00 11.84 224 TYR B O 1
ATOM 5675 N N . ALA B 1 198 ? 20.077 -24.406 3.265 1.00 14.24 225 ALA B N 1
ATOM 5676 C CA . ALA B 1 198 ? 20.779 -23.664 2.211 1.00 11.83 225 ALA B CA 1
ATOM 5677 C C . ALA B 1 198 ? 22.216 -23.254 2.602 1.00 13.97 225 ALA B C 1
ATOM 5678 O O . ALA B 1 198 ? 23.118 -23.279 1.771 1.00 12.85 225 ALA B O 1
ATOM 5680 N N . SER B 1 199 ? 22.392 -22.807 3.845 1.00 11.02 226 SER B N 1
ATOM 5681 C CA . SER B 1 199 ? 23.662 -22.318 4.288 1.00 12.82 226 SER B CA 1
ATOM 5682 C C . SER B 1 199 ? 24.695 -23.466 4.485 1.00 11.85 226 SER B C 1
ATOM 5683 O O . SER B 1 199 ? 25.905 -23.242 4.312 1.00 11.88 226 SER B O 1
ATOM 5686 N N . GLU B 1 200 ? 24.213 -24.674 4.755 1.00 13.18 227 GLU B N 1
ATOM 5687 C CA . GLU B 1 200 ? 25.106 -25.830 4.848 1.00 14.10 227 GLU B CA 1
ATOM 5688 C C . GLU B 1 200 ? 25.592 -26.151 3.453 1.00 15.06 227 GLU B C 1
ATOM 5689 O O . GLU B 1 200 ? 26.743 -26.518 3.242 1.00 12.34 227 GLU B O 1
ATOM 5695 N N . VAL B 1 201 ? 24.700 -26.046 2.471 1.00 15.01 228 VAL B N 1
ATOM 5696 C CA . VAL B 1 201 ? 25.128 -26.267 1.097 1.00 16.10 228 VAL B CA 1
ATOM 5697 C C . VAL B 1 201 ? 26.159 -25.244 0.703 1.00 14.69 228 VAL B C 1
ATOM 5698 O O . VAL B 1 201 ? 27.202 -25.608 0.168 1.00 14.62 228 VAL B O 1
ATOM 5702 N N . ALA B 1 202 ? 25.906 -23.964 1.015 1.00 13.56 229 ALA B N 1
ATOM 5703 C CA . ALA B 1 202 ? 26.864 -22.909 0.707 1.00 11.34 229 ALA B CA 1
ATOM 5704 C C . ALA B 1 202 ? 28.203 -23.201 1.385 1.00 12.24 229 ALA B C 1
ATOM 5705 O O . ALA B 1 202 ? 29.271 -22.901 0.834 1.00 13.53 229 ALA B O 1
ATOM 5707 N N . TRP B 1 203 ? 28.129 -23.650 2.629 1.00 10.69 230 TRP B N 1
ATOM 5708 C CA . TRP B 1 203 ? 29.328 -23.998 3.383 1.00 11.37 230 TRP B CA 1
ATOM 5709 C C . TRP B 1 203 ? 30.123 -25.102 2.684 1.00 11.61 230 TRP B C 1
ATOM 5710 O O . TRP B 1 203 ? 31.363 -25.047 2.577 1.00 11.91 230 TRP B O 1
ATOM 5729 N N . GLU B 1 205 ? 30.058 -25.713 -0.412 1.00 14.93 232 GLU B N 1
ATOM 5730 C CA . GLU B 1 205 ? 30.522 -25.152 -1.665 1.00 16.85 232 GLU B CA 1
ATOM 5731 C C . GLU B 1 205 ? 31.678 -24.148 -1.523 1.00 19.19 232 GLU B C 1
ATOM 5732 O O . GLU B 1 205 ? 32.213 -23.661 -2.549 1.00 18.31 232 GLU B O 1
ATOM 5738 N N . LEU B 1 206 ? 32.163 -23.921 -0.306 1.00 15.07 233 LEU B N 1
ATOM 5739 C CA . LEU B 1 206 ? 33.265 -22.986 -0.126 1.00 15.86 233 LEU B CA 1
ATOM 5740 C C . LEU B 1 206 ? 34.540 -23.409 -0.843 1.00 16.45 233 LEU B C 1
ATOM 5741 O O . LEU B 1 206 ? 34.950 -24.576 -0.760 1.00 18.05 233 LEU B O 1
ATOM 5746 N N . ASP B 1 207 ? 35.139 -22.472 -1.567 1.00 18.02 234 ASP B N 1
ATOM 5747 C CA . ASP B 1 207 ? 36.443 -22.700 -2.203 1.00 24.77 234 ASP B CA 1
ATOM 5748 C C . ASP B 1 207 ? 37.394 -21.543 -1.964 1.00 25.64 234 ASP B C 1
ATOM 5749 O O . ASP B 1 207 ? 38.012 -21.089 -2.925 1.00 31.23 234 ASP B O 1
ATOM 5754 N N . ALA B 1 208 ? 37.312 -20.909 -0.803 1.00 23.38 235 ALA B N 1
ATOM 5755 C CA . ALA B 1 208 ? 38.022 -19.662 -0.545 1.00 22.94 235 ALA B CA 1
ATOM 5756 C C . ALA B 1 208 ? 39.240 -19.956 0.319 1.00 24.15 235 ALA B C 1
ATOM 5757 O O . ALA B 1 208 ? 39.346 -21.034 0.873 1.00 17.73 235 ALA B O 1
ATOM 5759 N N . SER B 1 209 ? 40.046 -18.920 0.571 1.00 19.11 236 SER B N 1
ATOM 5760 C CA . SER B 1 209 ? 41.259 -19.046 1.346 1.00 17.82 236 SER B CA 1
ATOM 5761 C C . SER B 1 209 ? 40.945 -19.031 2.846 1.00 17.03 236 SER B C 1
ATOM 5762 O O . SER B 1 209 ? 41.753 -19.469 3.665 1.00 20.03 236 SER B O 1
ATOM 5765 N N . VAL B 1 210 ? 39.774 -18.528 3.185 1.00 15.92 237 VAL B N 1
ATOM 5766 C CA . VAL B 1 210 ? 39.327 -18.397 4.577 1.00 18.49 237 VAL B CA 1
ATOM 5767 C C . VAL B 1 210 ? 38.191 -19.404 4.711 1.00 18.68 237 VAL B C 1
ATOM 5768 O O . VAL B 1 210 ? 37.250 -19.404 3.911 1.00 18.34 237 VAL B O 1
ATOM 5772 N N . GLU B 1 211 ? 38.277 -20.258 5.729 1.00 18.25 238 GLU B N 1
ATOM 5773 C CA . GLU B 1 211 ? 37.371 -21.395 5.856 1.00 17.72 238 GLU B CA 1
ATOM 5774 C C . GLU B 1 211 ? 36.738 -21.321 7.215 1.00 16.29 238 GLU B C 1
ATOM 5775 O O . GLU B 1 211 ? 37.371 -21.678 8.216 1.00 18.73 238 GLU B O 1
ATOM 5781 N N . PRO B 1 212 ? 35.581 -20.659 7.299 1.00 14.14 239 PRO B N 1
ATOM 5782 C CA . PRO B 1 212 ? 34.899 -20.511 8.565 1.00 14.77 239 PRO B CA 1
ATOM 5783 C C . PRO B 1 212 ? 33.844 -21.576 8.777 1.00 15.74 239 PRO B C 1
ATOM 5784 O O . PRO B 1 212 ? 33.103 -21.909 7.863 1.00 21.64 239 PRO B O 1
ATOM 5788 N N . THR B 1 213 ? 33.869 -22.208 9.935 1.00 11.80 240 THR B N 1
ATOM 5789 C CA . THR B 1 213 ? 32.823 -23.103 10.357 1.00 11.30 240 THR B CA 1
ATOM 5790 C C . THR B 1 213 ? 32.185 -22.427 11.582 1.00 10.85 240 THR B C 1
ATOM 5791 O O . THR B 1 213 ? 32.901 -22.056 12.497 1.00 12.47 240 THR B O 1
ATOM 5795 N N . ILE B 1 214 ? 30.879 -22.177 11.545 1.00 10.59 241 ILE B N 1
ATOM 5796 C CA . ILE B 1 214 ? 30.207 -21.424 12.608 1.00 11.56 241 ILE B CA 1
ATOM 5797 C C . ILE B 1 214 ? 28.724 -21.712 12.666 1.00 13.79 241 ILE B C 1
ATOM 5798 O O . ILE B 1 214 ? 28.003 -21.562 11.670 1.00 13.20 241 ILE B O 1
ATOM 5803 N N . GLY B 1 215 ? 28.295 -22.261 13.799 1.00 11.71 242 GLY B N 1
ATOM 5804 C CA . GLY B 1 215 ? 26.877 -22.513 14.043 1.00 13.42 242 GLY B CA 1
ATOM 5805 C C . GLY B 1 215 ? 26.651 -23.676 14.990 1.00 10.82 242 GLY B C 1
ATOM 5806 O O . GLY B 1 215 ? 27.582 -24.108 15.654 1.00 11.76 242 GLY B O 1
ATOM 5807 N N . PRO B 1 216 ? 25.411 -24.135 15.118 1.00 11.11 243 PRO B N 1
ATOM 5808 C CA . PRO B 1 216 ? 25.086 -25.231 16.015 1.00 11.61 243 PRO B CA 1
ATOM 5809 C C . PRO B 1 216 ? 25.284 -26.569 15.332 1.00 12.29 243 PRO B C 1
ATOM 5810 O O . PRO B 1 216 ? 24.701 -26.831 14.279 1.00 14.03 243 PRO B O 1
ATOM 5814 N N . TYR B 1 217 ? 26.113 -27.427 15.919 1.00 12.26 244 TYR B N 1
ATOM 5815 C CA . TYR B 1 217 ? 26.485 -28.654 15.234 1.00 14.15 244 TYR B CA 1
ATOM 5816 C C . TYR B 1 217 ? 26.414 -29.907 16.113 1.00 14.52 244 TYR B C 1
ATOM 5817 O O . TYR B 1 217 ? 25.553 -30.763 15.902 1.00 13.50 244 TYR B O 1
ATOM 5826 N N . GLU B 1 218 ? 27.329 -30.043 17.064 1.00 14.79 245 GLU B N 1
ATOM 5827 C CA . GLU B 1 218 ? 27.511 -31.381 17.683 1.00 16.53 245 GLU B CA 1
ATOM 5828 C C . GLU B 1 218 ? 26.557 -31.579 18.868 1.00 14.93 245 GLU B C 1
ATOM 5829 O O . GLU B 1 218 ? 26.184 -30.632 19.560 1.00 14.32 245 GLU B O 1
ATOM 5835 N N . VAL B 1 219 ? 26.228 -32.832 19.145 1.00 13.69 246 VAL B N 1
ATOM 5836 C CA . VAL B 1 219 ? 25.228 -33.154 20.153 1.00 14.23 246 VAL B CA 1
ATOM 5837 C C . VAL B 1 219 ? 25.792 -33.785 21.442 1.00 17.23 246 VAL B C 1
ATOM 5838 O O . VAL B 1 219 ? 25.010 -34.216 22.290 1.00 14.78 246 VAL B O 1
ATOM 5842 N N . TYR B 1 220 ? 27.116 -33.783 21.614 1.00 14.20 247 TYR B N 1
ATOM 5843 C CA . TYR B 1 220 ? 27.759 -34.470 22.740 1.00 16.32 247 TYR B CA 1
ATOM 5844 C C . TYR B 1 220 ? 27.370 -33.861 24.085 1.00 18.15 247 TYR B C 1
ATOM 5845 O O . TYR B 1 220 ? 27.345 -34.557 25.093 1.00 20.49 247 TYR B O 1
ATOM 5854 N N . GLU B 1 221 ? 27.020 -32.577 24.105 1.00 17.52 248 GLU B N 1
ATOM 5855 C CA . GLU B 1 221 ? 26.618 -31.906 25.333 1.00 16.07 248 GLU B CA 1
ATOM 5856 C C . GLU B 1 221 ? 25.224 -32.231 25.887 1.00 16.79 248 GLU B C 1
ATOM 5857 O O . GLU B 1 221 ? 24.948 -32.007 27.068 1.00 20.83 248 GLU B O 1
ATOM 5863 N N . ASP B 1 222 ? 24.363 -32.769 25.031 1.00 17.51 249 ASP B N 1
ATOM 5864 C CA . ASP B 1 222 ? 23.078 -33.331 25.412 1.00 14.40 249 ASP B CA 1
ATOM 5865 C C . ASP B 1 222 ? 23.249 -34.790 25.830 1.00 14.84 249 ASP B C 1
ATOM 5866 O O . ASP B 1 222 ? 23.234 -35.685 25.003 1.00 15.92 249 ASP B O 1
ATOM 5871 N N . GLY B 1 223 ? 23.539 -34.957 27.107 1.00 16.32 250 GLY B N 1
ATOM 5872 C CA . GLY B 1 223 ? 23.812 -36.235 27.716 1.00 18.47 250 GLY B CA 1
ATOM 5873 C C . GLY B 1 223 ? 22.562 -37.051 27.956 1.00 20.04 250 GLY B C 1
ATOM 5874 O O . GLY B 1 223 ? 22.662 -38.204 28.356 1.00 16.93 250 GLY B O 1
ATOM 5875 N N . TRP B 1 224 ? 21.373 -36.471 27.771 1.00 19.42 251 TRP B N 1
ATOM 5876 C CA . TRP B 1 224 ? 20.145 -37.263 27.899 1.00 18.10 251 TRP B CA 1
ATOM 5877 C C . TRP B 1 224 ? 19.858 -38.019 26.624 1.00 19.03 251 TRP B C 1
ATOM 5878 O O . TRP B 1 224 ? 19.545 -39.199 26.673 1.00 18.97 251 TRP B O 1
ATOM 5889 N N . PHE B 1 225 ? 19.756 -37.312 25.522 1.00 19.16 252 PHE B N 1
ATOM 5890 C CA . PHE B 1 225 ? 19.351 -37.912 24.286 1.00 19.04 252 PHE B CA 1
ATOM 5891 C C . PHE B 1 225 ? 20.250 -37.733 23.076 1.00 16.02 252 PHE B C 1
ATOM 5892 O O . PHE B 1 225 ? 19.954 -38.309 22.090 1.00 18.17 252 PHE B O 1
ATOM 5900 N N . ASN B 1 226 ? 21.271 -36.880 23.161 1.00 17.02 253 ASN B N 1
ATOM 5901 C CA . ASN B 1 226 ? 22.159 -36.577 22.024 1.00 18.12 253 ASN B CA 1
ATOM 5902 C C . ASN B 1 226 ? 21.264 -36.004 20.887 1.00 20.43 253 ASN B C 1
ATOM 5903 O O . ASN B 1 226 ? 21.426 -36.363 19.780 1.00 21.56 253 ASN B O 1
ATOM 5908 N N . TYR B 1 227 ? 20.314 -35.128 21.193 1.00 17.74 254 TYR B N 1
ATOM 5909 C CA . TYR B 1 227 ? 19.477 -34.521 20.189 1.00 17.83 254 TYR B CA 1
ATOM 5910 C C . TYR B 1 227 ? 19.891 -33.083 19.867 1.00 17.41 254 TYR B C 1
ATOM 5911 O O . TYR B 1 227 ? 19.857 -32.673 18.744 1.00 12.63 254 TYR B O 1
ATOM 5920 N N . LYS B 1 228 ? 20.294 -32.358 20.905 1.00 14.57 255 LYS B N 1
ATOM 5921 C CA . LYS B 1 228 ? 20.436 -30.914 20.793 1.00 14.22 255 LYS B CA 1
ATOM 5922 C C . LYS B 1 228 ? 21.859 -30.473 20.480 1.00 11.99 255 LYS B C 1
ATOM 5923 O O . LYS B 1 228 ? 22.809 -30.934 21.076 1.00 13.91 255 LYS B O 1
ATOM 5929 N N . ALA B 1 229 ? 21.966 -29.607 19.492 1.00 12.06 256 ALA B N 1
ATOM 5930 C CA . ALA B 1 229 ? 23.220 -29.135 18.987 1.00 13.71 256 ALA B CA 1
ATOM 5931 C C . ALA B 1 229 ? 23.807 -27.976 19.803 1.00 12.20 256 ALA B C 1
ATOM 5932 O O . ALA B 1 229 ? 23.109 -27.044 20.205 1.00 12.64 256 ALA B O 1
ATOM 5934 N N . ALA B 1 230 ? 25.118 -27.989 19.908 1.00 10.87 257 ALA B N 1
ATOM 5935 C CA . ALA B 1 230 ? 25.885 -26.949 20.549 1.00 12.91 257 ALA B CA 1
ATOM 5936 C C . ALA B 1 230 ? 26.534 -26.005 19.550 1.00 10.82 257 ALA B C 1
ATOM 5937 O O . ALA B 1 230 ? 27.150 -26.426 18.562 1.00 11.03 257 ALA B O 1
ATOM 5939 N N . PHE B 1 231 ? 26.520 -24.733 19.909 1.00 12.33 258 PHE B N 1
ATOM 5940 C CA . PHE B 1 231 ? 27.187 -23.707 19.117 1.00 11.70 258 PHE B CA 1
ATOM 5941 C C . PHE B 1 231 ? 28.700 -23.829 19.194 1.00 10.44 258 PHE B C 1
ATOM 5942 O O . PHE B 1 231 ? 29.279 -23.924 20.279 1.00 11.19 258 PHE B O 1
ATOM 5950 N N . GLU B 1 232 ? 29.316 -23.676 18.035 1.00 10.22 259 GLU B N 1
ATOM 5951 C CA . GLU B 1 232 ? 30.753 -23.661 17.910 1.00 10.89 259 GLU B CA 1
ATOM 5952 C C . GLU B 1 232 ? 31.279 -22.850 16.737 1.00 11.35 259 GLU B C 1
ATOM 5953 O O . GLU B 1 232 ? 30.540 -22.516 15.805 1.00 13.99 259 GLU B O 1
ATOM 5959 N N . ALA B 1 233 ? 32.591 -22.635 16.730 1.00 11.06 260 ALA B N 1
ATOM 5960 C CA . ALA B 1 233 ? 33.273 -22.104 15.550 1.00 12.32 260 ALA B CA 1
ATOM 5961 C C . ALA B 1 233 ? 34.685 -22.647 15.456 1.00 10.91 260 ALA B C 1
ATOM 5962 O O . ALA B 1 233 ? 35.336 -22.899 16.489 1.00 11.19 260 ALA B O 1
ATOM 5964 N N . PHE B 1 234 ? 35.120 -22.837 14.217 1.00 11.66 261 PHE B N 1
ATOM 5965 C CA . PHE B 1 234 ? 36.515 -23.019 13.865 1.00 12.25 261 PHE B CA 1
ATOM 5966 C C . PHE B 1 234 ? 36.855 -22.124 12.654 1.00 11.71 261 PHE B C 1
ATOM 5967 O O . PHE B 1 234 ? 36.213 -22.220 11.607 1.00 13.23 261 PHE B O 1
ATOM 5975 N N . ILE B 1 235 ? 37.780 -21.194 12.811 1.00 11.81 262 ILE B N 1
ATOM 5976 C CA . ILE B 1 235 ? 38.094 -20.264 11.715 1.00 11.49 262 ILE B CA 1
ATOM 5977 C C . ILE B 1 235 ? 39.523 -20.469 11.268 1.00 12.92 262 ILE B C 1
ATOM 5978 O O . ILE B 1 235 ? 40.445 -20.380 12.090 1.00 12.05 262 ILE B O 1
ATOM 5983 N N . GLY B 1 236 ? 39.691 -20.919 10.033 1.00 13.08 263 GLY B N 1
ATOM 5984 C CA . GLY B 1 236 ? 41.011 -21.269 9.531 1.00 15.01 263 GLY B CA 1
ATOM 5985 C C . GLY B 1 236 ? 41.376 -20.676 8.180 1.00 16.11 263 GLY B C 1
ATOM 5986 O O . GLY B 1 236 ? 40.537 -20.039 7.525 1.00 15.39 263 GLY B O 1
ATOM 5987 N N . VAL B 1 237 ? 42.665 -20.796 7.842 1.00 15.90 264 VAL B N 1
ATOM 5988 C CA . VAL B 1 237 ? 43.220 -20.386 6.555 1.00 15.28 264 VAL B CA 1
ATOM 5989 C C . VAL B 1 237 ? 43.480 -21.669 5.763 1.00 17.78 264 VAL B C 1
ATOM 5990 O O . VAL B 1 237 ? 44.157 -22.569 6.236 1.00 13.76 264 VAL B O 1
ATOM 5994 N N . ARG B 1 238 ? 42.945 -21.771 4.576 1.00 16.27 265 ARG B N 1
ATOM 5995 C CA . ARG B 1 238 ? 43.113 -22.943 3.759 1.00 17.37 265 ARG B CA 1
ATOM 5996 C C . ARG B 1 238 ? 44.572 -23.274 3.424 1.00 17.11 265 ARG B C 1
ATOM 5997 O O . ARG B 1 238 ? 45.305 -22.411 3.094 1.00 15.66 265 ARG B O 1
ATOM 6005 N N . ASP B 1 239 ? 44.958 -24.532 3.525 1.00 17.97 266 ASP B N 1
ATOM 6006 C CA . ASP B 1 239 ? 46.288 -24.960 3.080 1.00 21.22 266 ASP B CA 1
ATOM 6007 C C . ASP B 1 239 ? 46.058 -25.650 1.752 1.00 18.24 266 ASP B C 1
ATOM 6008 O O . ASP B 1 239 ? 45.467 -26.726 1.692 1.00 19.06 266 ASP B O 1
ATOM 6013 N N . GLU B 1 240 ? 46.297 -24.894 0.699 1.00 18.45 267 GLU B N 1
ATOM 6014 C CA . GLU B 1 240 ? 45.970 -25.283 -0.660 1.00 22.78 267 GLU B CA 1
ATOM 6015 C C . GLU B 1 240 ? 46.715 -26.561 -1.107 1.00 20.46 267 GLU B C 1
ATOM 6016 O O . GLU B 1 240 ? 46.132 -27.474 -1.690 1.00 21.58 267 GLU B O 1
ATOM 6022 N N . ALA B 1 241 ? 48.003 -26.617 -0.818 1.00 19.36 268 ALA B N 1
ATOM 6023 C CA . ALA B 1 241 ? 48.812 -27.756 -1.240 1.00 23.17 268 ALA B CA 1
ATOM 6024 C C . ALA B 1 241 ? 48.222 -29.031 -0.659 1.00 24.21 268 ALA B C 1
ATOM 6025 O O . ALA B 1 241 ? 47.884 -29.972 -1.389 1.00 23.23 268 ALA B O 1
ATOM 6027 N N . GLU B 1 242 ? 47.963 -28.991 0.648 1.00 26.44 269 GLU B N 1
ATOM 6028 C CA . GLU B 1 242 ? 47.467 -30.181 1.358 1.00 25.40 269 GLU B CA 1
ATOM 6029 C C . GLU B 1 242 ? 46.044 -30.536 0.989 1.00 22.80 269 GLU B C 1
ATOM 6030 O O . GLU B 1 242 ? 45.743 -31.709 0.817 1.00 25.35 269 GLU B O 1
ATOM 6036 N N . THR B 1 243 ? 45.211 -29.537 0.773 1.00 18.19 270 THR B N 1
ATOM 6037 C CA . THR B 1 243 ? 43.868 -29.722 0.328 1.00 19.66 270 THR B CA 1
ATOM 6038 C C . THR B 1 243 ? 43.820 -30.414 -1.054 1.00 23.34 270 THR B C 1
ATOM 6039 O O . THR B 1 243 ? 43.062 -31.305 -1.254 1.00 23.17 270 THR B O 1
ATOM 6043 N N . GLN B 1 244 ? 44.630 -29.967 -2.000 1.00 22.20 271 GLN B N 1
ATOM 6044 C CA . GLN B 1 244 ? 44.620 -30.552 -3.351 1.00 26.91 271 GLN B CA 1
ATOM 6045 C C . GLN B 1 244 ? 45.009 -32.034 -3.346 1.00 22.02 271 GLN B C 1
ATOM 6046 O O . GLN B 1 244 ? 44.448 -32.841 -4.012 1.00 22.78 271 GLN B O 1
ATOM 6052 N N . LYS B 1 245 ? 45.977 -32.350 -2.536 1.00 26.83 272 LYS B N 1
ATOM 6053 C CA . LYS B 1 245 ? 46.402 -33.710 -2.397 1.00 27.12 272 LYS B CA 1
ATOM 6054 C C . LYS B 1 245 ? 45.294 -34.672 -1.926 1.00 26.64 272 LYS B C 1
ATOM 6055 O O . LYS B 1 245 ? 45.337 -35.842 -2.219 1.00 25.81 272 LYS B O 1
ATOM 6061 N N . LEU B 1 246 ? 44.301 -34.170 -1.229 1.00 22.27 273 LEU B N 1
ATOM 6062 C CA . LEU B 1 246 ? 43.241 -35.033 -0.692 1.00 19.74 273 LEU B CA 1
ATOM 6063 C C . LEU B 1 246 ? 41.986 -35.114 -1.532 1.00 19.19 273 LEU B C 1
ATOM 6064 O O . LEU B 1 246 ? 41.057 -35.907 -1.236 1.00 18.84 273 LEU B O 1
ATOM 6069 N N . ALA B 1 247 ? 41.934 -34.340 -2.603 1.00 22.46 274 ALA B N 1
ATOM 6070 C CA . ALA B 1 247 ? 40.681 -34.245 -3.376 1.00 25.10 274 ALA B CA 1
ATOM 6071 C C . ALA B 1 247 ? 40.296 -35.612 -3.936 1.00 22.41 274 ALA B C 1
ATOM 6072 O O . ALA B 1 247 ? 39.114 -35.993 -3.945 1.00 22.79 274 ALA B O 1
ATOM 6074 N N . LYS B 1 248 ? 41.309 -36.396 -4.295 1.00 22.27 275 LYS B N 1
ATOM 6075 C CA . LYS B 1 248 ? 41.086 -37.739 -4.839 1.00 24.09 275 LYS B CA 1
ATOM 6076 C C . LYS B 1 248 ? 40.280 -38.680 -3.955 1.00 25.42 275 LYS B C 1
ATOM 6077 O O . LYS B 1 248 ? 39.729 -39.680 -4.444 1.00 18.55 275 LYS B O 1
ATOM 6083 N N . PHE B 1 249 ? 40.257 -38.438 -2.647 1.00 19.31 276 PHE B N 1
ATOM 6084 C CA . PHE B 1 249 ? 39.498 -39.344 -1.773 1.00 19.53 276 PHE B CA 1
ATOM 6085 C C . PHE B 1 249 ? 37.973 -39.312 -1.885 1.00 19.65 276 PHE B C 1
ATOM 6086 O O . PHE B 1 249 ? 37.296 -40.308 -1.597 1.00 19.17 276 PHE B O 1
ATOM 6094 N N . SER B 1 250 ? 37.420 -38.189 -2.333 1.00 23.51 277 SER B N 1
ATOM 6095 C CA . SER B 1 250 ? 35.974 -38.056 -2.507 1.00 25.02 277 SER B CA 1
ATOM 6096 C C . SER B 1 250 ? 35.438 -39.121 -3.469 1.00 23.01 277 SER B C 1
ATOM 6097 O O . SER B 1 250 ? 34.340 -39.665 -3.297 1.00 28.06 277 SER B O 1
ATOM 6100 N N . ALA B 1 251 ? 36.218 -39.382 -4.504 1.00 18.05 278 ALA B N 1
ATOM 6101 C CA . ALA B 1 251 ? 35.865 -40.356 -5.554 1.00 24.91 278 ALA B CA 1
ATOM 6102 C C . ALA B 1 251 ? 35.876 -41.810 -5.104 1.00 27.55 278 ALA B C 1
ATOM 6103 O O . ALA B 1 251 ? 35.371 -42.672 -5.815 1.00 31.08 278 ALA B O 1
ATOM 6105 N N . GLU B 1 252 ? 36.508 -42.089 -3.966 1.00 25.83 279 GLU B N 1
ATOM 6106 C CA . GLU B 1 252 ? 36.591 -43.438 -3.430 1.00 24.06 279 GLU B CA 1
ATOM 6107 C C . GLU B 1 252 ? 35.391 -43.823 -2.545 1.00 24.68 279 GLU B C 1
ATOM 6108 O O . GLU B 1 252 ? 35.177 -44.994 -2.231 1.00 24.34 279 GLU B O 1
ATOM 6114 N N . LEU B 1 253 ? 34.628 -42.839 -2.102 1.00 20.16 280 LEU B N 1
ATOM 6115 C CA . LEU B 1 253 ? 33.526 -43.087 -1.173 1.00 21.83 280 LEU B CA 1
ATOM 6116 C C . LEU B 1 253 ? 32.419 -44.059 -1.570 1.00 22.92 280 LEU B C 1
ATOM 6117 O O . LEU B 1 253 ? 32.118 -44.921 -0.827 1.00 21.78 280 LEU B O 1
ATOM 6122 N N . GLN B 1 254 ? 31.834 -43.918 -2.752 1.00 20.59 281 GLN B N 1
ATOM 6123 C CA . GLN B 1 254 ? 30.778 -44.832 -3.158 1.00 21.21 281 GLN B CA 1
ATOM 6124 C C . GLN B 1 254 ? 31.238 -46.326 -3.169 1.00 24.02 281 GLN B C 1
ATOM 6125 O O . GLN B 1 254 ? 30.487 -47.187 -2.828 1.00 28.89 281 GLN B O 1
ATOM 6131 N N . GLU B 1 255 ? 32.465 -46.579 -3.570 1.00 24.48 282 GLU B N 1
ATOM 6132 C CA . GLU B 1 255 ? 33.040 -47.900 -3.577 1.00 26.21 282 GLU B CA 1
ATOM 6133 C C . GLU B 1 255 ? 33.183 -48.470 -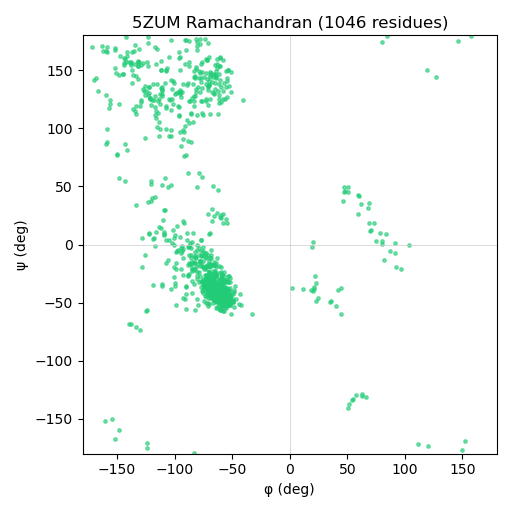2.165 1.00 29.25 282 GLU B C 1
ATOM 6134 O O . GLU B 1 255 ? 32.864 -49.603 -1.929 1.00 30.82 282 GLU B O 1
ATOM 6140 N N . LEU B 1 256 ? 33.664 -47.664 -1.242 1.00 24.08 283 LEU B N 1
ATOM 6141 C CA . LEU B 1 256 ? 33.764 -48.081 0.144 1.00 23.99 283 LEU B CA 1
ATOM 6142 C C . LEU B 1 256 ? 32.371 -48.427 0.665 1.00 23.74 283 LEU B C 1
ATOM 6143 O O . LEU B 1 256 ? 32.207 -49.435 1.350 1.00 27.07 283 LEU B O 1
ATOM 6148 N N . GLU B 1 257 ? 31.393 -47.554 0.427 1.00 22.97 284 GLU B N 1
ATOM 6149 C CA . GLU B 1 257 ? 30.018 -47.800 0.882 1.00 24.40 284 GLU B CA 1
ATOM 6150 C C . GLU B 1 257 ? 29.509 -49.120 0.303 1.00 29.01 284 GLU B C 1
ATOM 6151 O O . GLU B 1 257 ? 28.833 -49.884 1.008 1.00 32.12 284 GLU B O 1
ATOM 6157 N N . ASN B 1 258 ? 29.864 -49.386 -0.959 1.00 31.90 285 ASN B N 1
ATOM 6158 C CA . ASN B 1 258 ? 29.343 -50.542 -1.718 1.00 32.33 285 ASN B CA 1
ATOM 6159 C C . ASN B 1 258 ? 29.901 -51.870 -1.194 1.00 31.45 285 ASN B C 1
ATOM 6160 O O . ASN B 1 258 ? 29.331 -52.930 -1.455 1.00 31.27 285 ASN B O 1
ATOM 6165 N N . ASN B 1 259 ? 30.988 -51.787 -0.424 1.00 27.86 286 ASN B N 1
ATOM 6166 C CA . ASN B 1 259 ? 31.728 -52.935 0.063 1.00 29.32 286 ASN B CA 1
ATOM 6167 C C . ASN B 1 259 ? 31.743 -53.061 1.598 1.00 29.21 286 ASN B C 1
ATOM 6168 O O . ASN B 1 259 ? 32.449 -53.904 2.160 1.00 29.36 286 ASN B O 1
ATOM 6173 N N . LEU B 1 260 ? 31.004 -52.191 2.276 1.00 26.01 287 LEU B N 1
ATOM 6174 C CA . LEU B 1 260 ? 30.852 -52.281 3.716 1.00 26.47 287 LEU B CA 1
ATOM 6175 C C . LEU B 1 260 ? 30.433 -53.704 4.101 1.00 31.41 287 LEU B C 1
ATOM 6176 O O . LEU B 1 260 ? 29.485 -54.258 3.524 1.00 31.34 287 LEU B O 1
ATOM 6181 N N . PRO B 1 261 ? 31.125 -54.282 5.086 1.00 29.88 288 PRO B N 1
ATOM 6182 C CA . PRO B 1 261 ? 30.947 -55.679 5.540 1.00 30.47 288 PRO B CA 1
ATOM 6183 C C . PRO B 1 261 ? 29.683 -55.834 6.386 1.00 25.78 288 PRO B C 1
ATOM 6184 O O . PRO B 1 261 ? 29.742 -56.091 7.590 1.00 31.34 288 PRO B O 1
ATOM 6188 N N . ILE B 1 262 ? 28.564 -55.478 5.789 1.00 30.26 289 ILE B N 1
ATOM 6189 C CA . ILE B 1 262 ? 27.284 -55.547 6.448 1.00 34.40 289 ILE B CA 1
ATOM 6190 C C . ILE B 1 262 ? 26.399 -56.188 5.402 1.00 38.64 289 ILE B C 1
ATOM 6191 O O . ILE B 1 262 ? 26.822 -56.331 4.238 1.00 30.00 289 ILE B O 1
ATOM 6196 N N . GLU B 1 263 ? 25.176 -56.530 5.800 1.00 39.34 290 GLU B N 1
ATOM 6197 C CA . GLU B 1 263 ? 24.179 -56.992 4.838 1.00 46.71 290 GLU B CA 1
ATOM 6198 C C . GLU B 1 263 ? 23.984 -55.972 3.695 1.00 42.19 290 GLU B C 1
ATOM 6199 O O . GLU B 1 263 ? 23.724 -54.784 3.951 1.00 34.59 290 GLU B O 1
ATOM 6205 N N . PRO B 1 264 ? 24.101 -56.438 2.430 1.00 43.04 291 PRO B N 1
ATOM 6206 C CA . PRO B 1 264 ? 24.017 -55.563 1.256 1.00 41.54 291 PRO B CA 1
ATOM 6207 C C . PRO B 1 264 ? 22.840 -54.598 1.260 1.00 38.70 291 PRO B C 1
ATOM 6208 O O . PRO B 1 264 ? 22.999 -53.437 0.865 1.00 33.07 291 PRO B O 1
ATOM 6212 N N . ALA B 1 265 ? 21.701 -55.049 1.783 1.00 33.35 292 ALA B N 1
ATOM 6213 C CA . ALA B 1 265 ? 20.490 -54.239 1.832 1.00 38.28 292 ALA B CA 1
ATOM 6214 C C . ALA B 1 265 ? 20.707 -52.950 2.626 1.00 35.56 292 ALA B C 1
ATOM 6215 O O . ALA B 1 265 ? 20.024 -51.944 2.386 1.00 34.59 292 ALA B O 1
ATOM 6217 N N . LEU B 1 266 ? 21.640 -53.005 3.580 1.00 35.55 293 LEU B N 1
ATOM 6218 C CA . LEU B 1 266 ? 21.867 -51.923 4.540 1.00 31.76 293 LEU B CA 1
ATOM 6219 C C . LEU B 1 266 ? 22.748 -50.815 3.970 1.00 34.52 293 LEU B C 1
ATOM 6220 O O . LEU B 1 266 ? 22.731 -49.682 4.484 1.00 29.75 293 LEU B O 1
ATOM 6225 N N . ARG B 1 267 ? 23.353 -51.082 2.814 1.00 30.30 294 ARG B N 1
ATOM 6226 C CA . ARG B 1 267 ? 24.274 -50.142 2.185 1.00 29.92 294 ARG B CA 1
ATOM 6227 C C . ARG B 1 267 ? 23.577 -49.004 1.472 1.00 34.72 294 ARG B C 1
ATOM 6228 O O . ARG B 1 267 ? 22.538 -49.200 0.859 1.00 30.84 294 ARG B O 1
ATOM 6236 N N . ASN B 1 268 ? 24.187 -47.823 1.451 1.00 35.42 295 ASN B N 1
ATOM 6237 C CA . ASN B 1 268 ? 23.608 -46.706 0.691 1.00 35.76 295 ASN B CA 1
ATOM 6238 C C . ASN B 1 268 ? 24.047 -46.756 -0.782 1.00 32.12 295 ASN B C 1
ATOM 6239 O O . ASN B 1 268 ? 25.221 -46.569 -1.092 1.00 28.84 295 ASN B O 1
ATOM 6244 N N . PRO B 1 269 ? 23.110 -47.015 -1.710 1.00 34.02 296 PRO B N 1
ATOM 6245 C CA . PRO B 1 269 ? 23.565 -47.172 -3.100 1.00 35.85 296 PRO B CA 1
ATOM 6246 C C . PRO B 1 269 ? 23.860 -45.842 -3.783 1.00 32.50 296 PRO B C 1
ATOM 6247 O O . PRO B 1 269 ? 24.465 -45.823 -4.849 1.00 30.39 296 PRO B O 1
ATOM 6251 N N . LYS B 1 270 ? 23.418 -44.731 -3.185 1.00 35.55 297 LYS B N 1
ATOM 6252 C CA . LYS B 1 270 ? 23.695 -43.411 -3.733 1.00 34.05 297 LYS B CA 1
ATOM 6253 C C . LYS B 1 270 ? 23.949 -42.362 -2.638 1.00 34.65 297 LYS B C 1
ATOM 6254 O O . LYS B 1 270 ? 23.022 -41.707 -2.172 1.00 29.55 297 LYS B O 1
ATOM 6260 N N . LEU B 1 271 ? 25.198 -42.268 -2.189 1.00 33.58 298 LEU B N 1
ATOM 6261 C CA . LEU B 1 271 ? 25.649 -41.175 -1.319 1.00 30.93 298 LEU B CA 1
ATOM 6262 C C . LEU B 1 271 ? 25.331 -39.804 -1.916 1.00 34.31 298 LEU B C 1
ATOM 6263 O O . LEU B 1 271 ? 25.361 -39.616 -3.135 1.00 26.54 298 LEU B O 1
ATOM 6268 N N . GLY B 1 272 ? 25.120 -38.817 -1.054 1.00 29.84 299 GLY B N 1
ATOM 6269 C CA . GLY B 1 272 ? 25.072 -37.429 -1.510 1.00 31.89 299 GLY B CA 1
ATOM 6270 C C . GLY B 1 272 ? 26.297 -37.110 -2.354 1.00 30.38 299 GLY B C 1
ATOM 6271 O O . GLY B 1 272 ? 27.378 -37.609 -2.110 1.00 27.52 299 GLY B O 1
ATOM 6272 N N . ALA B 1 273 ? 26.136 -36.224 -3.323 1.00 28.37 300 ALA B N 1
ATOM 6273 C CA . ALA B 1 273 ? 27.181 -35.998 -4.316 1.00 31.21 300 ALA B CA 1
ATOM 6274 C C . ALA B 1 273 ? 28.322 -35.078 -3.868 1.00 27.52 300 ALA B C 1
ATOM 6275 O O . ALA B 1 273 ? 29.417 -35.163 -4.440 1.00 30.29 300 ALA B O 1
ATOM 6277 N N . LEU B 1 274 ? 28.090 -34.194 -2.892 1.00 28.16 301 LEU B N 1
ATOM 6278 C CA . LEU B 1 274 ? 29.177 -33.333 -2.385 1.00 30.13 301 LEU B CA 1
ATOM 6279 C C . LEU B 1 274 ? 30.021 -34.096 -1.349 1.00 27.04 301 LEU B C 1
ATOM 6280 O O . LEU B 1 274 ? 29.482 -34.608 -0.362 1.00 25.91 301 LEU B O 1
ATOM 6285 N N . ALA B 1 275 ? 31.335 -34.120 -1.538 1.00 25.25 302 ALA B N 1
ATOM 6286 C CA . ALA B 1 275 ? 32.250 -34.674 -0.518 1.00 25.42 302 ALA B CA 1
ATOM 6287 C C . ALA B 1 275 ? 33.529 -33.867 -0.449 1.00 20.04 302 ALA B C 1
ATOM 6288 O O . ALA B 1 275 ? 34.639 -34.403 -0.543 1.00 20.44 302 ALA B O 1
ATOM 6290 N N . PRO B 1 276 ? 33.379 -32.558 -0.248 1.00 17.61 303 PRO B N 1
ATOM 6291 C CA . PRO B 1 276 ? 34.573 -31.743 -0.189 1.00 16.24 303 PRO B CA 1
ATOM 6292 C C . PRO B 1 276 ? 35.396 -32.088 1.019 1.00 18.95 303 PRO B C 1
ATOM 6293 O O . PRO B 1 276 ? 34.839 -32.237 2.118 1.00 17.52 303 PRO B O 1
ATOM 6297 N N . ILE B 1 277 ? 36.706 -32.034 0.830 1.00 15.72 304 ILE B N 1
ATOM 6298 C CA . ILE B 1 277 ? 37.660 -32.174 1.915 1.00 17.68 304 ILE B CA 1
ATOM 6299 C C . ILE B 1 277 ? 38.566 -30.937 1.953 1.00 17.02 304 ILE B C 1
ATOM 6300 O O . ILE B 1 277 ? 39.100 -30.510 0.929 1.00 17.54 304 ILE B O 1
ATOM 6305 N N . ARG B 1 278 ? 38.704 -30.303 3.115 1.00 14.22 305 ARG B N 1
ATOM 6306 C CA . ARG B 1 278 ? 39.516 -29.122 3.197 1.00 16.05 305 ARG B CA 1
ATOM 6307 C C . ARG B 1 278 ? 40.546 -29.292 4.294 1.00 16.57 305 ARG B C 1
ATOM 6308 O O . ARG B 1 278 ? 40.191 -29.630 5.406 1.00 19.91 305 ARG B O 1
ATOM 6316 N N . VAL B 1 279 ? 41.801 -28.983 4.006 1.00 16.42 306 VAL B N 1
ATOM 6317 C CA . VAL B 1 279 ? 42.845 -28.916 5.007 1.00 16.35 306 VAL B CA 1
ATOM 6318 C C . VAL B 1 279 ? 43.092 -27.454 5.317 1.00 18.20 306 VAL B C 1
ATOM 6319 O O . VAL B 1 279 ? 43.351 -26.627 4.422 1.00 17.92 306 VAL B O 1
ATOM 6323 N N . ILE B 1 280 ? 42.985 -27.131 6.598 1.00 14.93 307 ILE B N 1
ATOM 6324 C CA . ILE B 1 280 ? 43.130 -25.770 7.057 1.00 16.63 307 ILE B CA 1
ATOM 6325 C C . ILE B 1 280 ? 44.073 -25.703 8.235 1.00 15.19 307 ILE B C 1
ATOM 6326 O O . ILE B 1 280 ? 44.180 -26.621 9.023 1.00 14.99 307 ILE B O 1
ATOM 6331 N N . ASN B 1 281 ? 44.695 -24.543 8.388 1.00 13.55 308 ASN B N 1
ATOM 6332 C CA . ASN B 1 281 ? 45.308 -24.193 9.631 1.00 13.81 308 ASN B CA 1
ATOM 6333 C C . ASN B 1 281 ? 44.343 -23.319 10.420 1.00 15.33 308 ASN B C 1
ATOM 6334 O O . ASN B 1 281 ? 43.936 -22.245 9.951 1.00 13.30 308 ASN B O 1
ATOM 6339 N N . SER B 1 282 ? 43.953 -23.799 11.600 1.00 13.54 309 SER B N 1
ATOM 6340 C CA . SER B 1 282 ? 42.998 -23.094 12.411 1.00 13.93 309 SER B CA 1
ATOM 6341 C C . SER B 1 282 ? 43.640 -21.969 13.148 1.00 13.58 309 SER B C 1
ATOM 6342 O O . SER B 1 282 ? 44.695 -22.122 13.791 1.00 14.66 309 SER B O 1
ATOM 6345 N N . LEU B 1 283 ? 42.980 -20.820 13.140 1.00 12.20 310 LEU B N 1
ATOM 6346 C CA . LEU B 1 283 ? 43.534 -19.703 13.895 1.00 14.13 310 LEU B CA 1
ATOM 6347 C C . LEU B 1 283 ? 42.620 -19.218 14.985 1.00 13.82 310 LEU B C 1
ATOM 6348 O O . LEU B 1 283 ? 42.990 -18.315 15.736 1.00 13.48 310 LEU B O 1
ATOM 6353 N N . TYR B 1 284 ? 41.507 -19.933 15.169 1.00 11.64 311 TYR B N 1
ATOM 6354 C CA . TYR B 1 284 ? 40.543 -19.610 16.215 1.00 13.29 311 TYR B CA 1
ATOM 6355 C C . TYR B 1 284 ? 39.516 -20.738 16.330 1.00 10.51 311 TYR B C 1
ATOM 6356 O O . TYR B 1 284 ? 39.026 -21.239 15.319 1.00 11.77 311 TYR B O 1
ATOM 6365 N N . SER B 1 285 ? 39.118 -21.052 17.557 1.00 10.66 312 SER B N 1
ATOM 6366 C CA . SER B 1 285 ? 37.924 -21.856 17.809 1.00 11.25 312 SER B CA 1
ATOM 6367 C C . SER B 1 285 ? 37.189 -21.347 19.061 1.00 12.18 312 SER B C 1
ATOM 6368 O O . SER B 1 285 ? 37.755 -20.633 19.879 1.00 10.69 312 SER B O 1
ATOM 6371 N N . SER B 1 286 ? 35.911 -21.676 19.175 1.00 10.73 313 SER B N 1
ATOM 6372 C CA . SER B 1 286 ? 35.061 -21.135 20.260 1.00 12.47 313 SER B CA 1
ATOM 6373 C C . SER B 1 286 ? 33.856 -22.037 20.462 1.00 11.75 313 SER B C 1
ATOM 6374 O O . SER B 1 286 ? 33.560 -22.894 19.621 1.00 11.01 313 SER B O 1
ATOM 6377 N N . GLY B 1 287 ? 33.188 -21.814 21.594 1.00 12.26 314 GLY B N 1
ATOM 6378 C CA . GLY B 1 287 ? 32.011 -22.565 21.991 1.00 13.66 314 GLY B CA 1
ATOM 6379 C C . GLY B 1 287 ? 32.358 -23.984 22.266 1.00 14.07 314 GLY B C 1
ATOM 6380 O O . GLY B 1 287 ? 33.391 -24.267 22.903 1.00 12.20 314 GLY B O 1
ATOM 6381 N N . ASP B 1 288 ? 31.567 -24.870 21.683 1.00 11.96 315 ASP B N 1
ATOM 6382 C CA . ASP B 1 288 ? 31.821 -26.285 21.709 1.00 13.93 315 ASP B CA 1
ATOM 6383 C C . ASP B 1 288 ? 33.128 -26.644 20.983 1.00 13.96 315 ASP B C 1
ATOM 6384 O O . ASP B 1 288 ? 33.593 -27.779 21.068 1.00 12.64 315 ASP B O 1
ATOM 6389 N N . GLY B 1 289 ? 33.688 -25.687 20.251 1.00 14.05 316 GLY B N 1
ATOM 6390 C CA . GLY B 1 289 ? 35.002 -25.841 19.621 1.00 13.11 316 GLY B CA 1
ATOM 6391 C C . GLY B 1 289 ? 36.185 -25.419 20.492 1.00 13.44 316 GLY B C 1
ATOM 6392 O O . GLY B 1 289 ? 37.334 -25.428 20.032 1.00 15.27 316 GLY B O 1
ATOM 6393 N N . ASN B 1 290 ? 35.938 -25.033 21.741 1.00 13.04 317 ASN B N 1
ATOM 6394 C CA . ASN B 1 290 ? 37.016 -24.713 22.663 1.00 13.42 317 ASN B CA 1
ATOM 6395 C C . ASN B 1 290 ? 36.667 -25.002 24.105 1.00 12.66 317 ASN B C 1
ATOM 6396 O O . ASN B 1 290 ? 36.352 -24.100 24.895 1.00 12.17 317 ASN B O 1
ATOM 6401 N N . ARG B 1 291 ? 36.708 -26.278 24.440 1.00 11.91 318 ARG B N 1
ATOM 6402 C CA . ARG B 1 291 ? 36.428 -26.741 25.803 1.00 16.68 318 ARG B CA 1
ATOM 6403 C C . ARG B 1 291 ? 37.122 -28.099 25.982 1.00 17.62 318 ARG B C 1
ATOM 6404 O O . ARG B 1 291 ? 36.959 -29.018 25.170 1.00 19.44 318 ARG B O 1
ATOM 6412 N N . GLY B 1 292 ? 38.013 -28.163 26.947 1.00 17.95 319 GLY B N 1
ATOM 6413 C CA . GLY B 1 292 ? 38.717 -29.383 27.207 1.00 16.11 319 GLY B CA 1
ATOM 6414 C C . GLY B 1 292 ? 39.558 -29.768 26.012 1.00 14.68 319 GLY B C 1
ATOM 6415 O O . GLY B 1 292 ? 40.348 -28.977 25.518 1.00 14.57 319 GLY B O 1
ATOM 6416 N N . VAL B 1 293 ? 39.391 -30.997 25.580 1.00 14.87 320 VAL B N 1
ATOM 6417 C CA . VAL B 1 293 ? 40.204 -31.556 24.523 1.00 13.34 320 VAL B CA 1
ATOM 6418 C C . VAL B 1 293 ? 39.795 -30.879 23.213 1.00 15.66 320 VAL B C 1
ATOM 6419 O O . VAL B 1 293 ? 38.596 -30.780 22.902 1.00 14.28 320 VAL B O 1
ATOM 6423 N N . GLN B 1 294 ? 40.805 -30.497 22.439 1.00 15.13 321 GLN B N 1
ATOM 6424 C CA . GLN B 1 294 ? 40.612 -29.775 21.184 1.00 15.52 321 GLN B CA 1
ATOM 6425 C C . GLN B 1 294 ? 40.195 -30.717 20.063 1.00 17.84 321 GLN B C 1
ATOM 6426 O O . GLN B 1 294 ? 40.644 -31.861 20.005 1.00 15.41 321 GLN B O 1
ATOM 6432 N N . THR B 1 295 ? 39.318 -30.222 19.191 1.00 13.45 322 THR B N 1
ATOM 6433 C CA . THR B 1 295 ? 38.862 -30.950 18.035 1.00 12.74 322 THR B CA 1
ATOM 6434 C C . THR B 1 295 ? 40.013 -30.991 17.016 1.00 13.95 322 THR B C 1
ATOM 6435 O O . THR B 1 295 ? 40.716 -30.017 16.839 1.00 14.55 322 THR B O 1
ATOM 6439 N N . ALA B 1 296 ? 40.232 -32.135 16.385 1.00 13.12 323 ALA B N 1
ATOM 6440 C CA . ALA B 1 296 ? 41.320 -32.263 15.391 1.00 16.90 323 ALA B CA 1
ATOM 6441 C C . ALA B 1 296 ? 40.802 -32.158 13.933 1.00 14.58 323 ALA B C 1
ATOM 6442 O O . ALA B 1 296 ? 41.551 -31.802 13.015 1.00 14.57 323 ALA B O 1
ATOM 6444 N N . ALA B 1 297 ? 39.591 -32.654 13.731 1.00 14.03 324 ALA B N 1
ATOM 6445 C CA . ALA B 1 297 ? 38.932 -32.666 12.442 1.00 13.57 324 ALA B CA 1
ATOM 6446 C C . ALA B 1 297 ? 37.435 -32.917 12.652 1.00 13.46 324 ALA B C 1
ATOM 6447 O O . ALA B 1 297 ? 37.023 -33.355 13.720 1.00 13.52 324 ALA B O 1
ATOM 6449 N N . TYR B 1 298 ? 36.628 -32.785 11.603 1.00 13.26 325 TYR B N 1
ATOM 6450 C CA . TYR B 1 298 ? 35.188 -33.020 11.713 1.00 12.92 325 TYR B CA 1
ATOM 6451 C C . TYR B 1 298 ? 34.534 -33.230 10.384 1.00 11.85 325 TYR B C 1
ATOM 6452 O O . TYR B 1 298 ? 35.154 -33.051 9.324 1.00 11.80 325 TYR B O 1
ATOM 6461 N N . ASN B 1 299 ? 33.303 -33.713 10.456 1.00 11.89 326 ASN B N 1
ATOM 6462 C CA . ASN B 1 299 ? 32.514 -34.085 9.301 1.00 13.11 326 ASN B CA 1
ATOM 6463 C C . ASN B 1 299 ? 31.145 -33.485 9.566 1.00 12.24 326 ASN B C 1
ATOM 6464 O O . ASN B 1 299 ? 30.485 -33.846 10.533 1.00 13.90 326 ASN B O 1
ATOM 6469 N N . LEU B 1 300 ? 30.745 -32.530 8.744 1.00 14.34 327 LEU B N 1
ATOM 6470 C CA . LEU B 1 300 ? 29.462 -31.828 8.925 1.00 14.66 327 LEU B CA 1
ATOM 6471 C C . LEU B 1 300 ? 28.781 -31.648 7.572 1.00 15.47 327 LEU B C 1
ATOM 6472 O O . LEU B 1 300 ? 29.479 -31.593 6.576 1.00 15.23 327 LEU B O 1
ATOM 6477 N N . PRO B 1 301 ? 27.459 -31.523 7.494 1.00 17.65 328 PRO B N 1
ATOM 6478 C CA . PRO B 1 301 ? 26.508 -31.492 8.612 1.00 18.95 328 PRO B CA 1
ATOM 6479 C C . PRO B 1 301 ? 26.305 -32.835 9.297 1.00 17.53 328 PRO B C 1
ATOM 6480 O O . PRO B 1 301 ? 26.426 -33.883 8.654 1.00 15.57 328 PRO B O 1
ATOM 6484 N N . ASN B 1 302 ? 25.819 -32.770 10.534 1.00 17.44 329 ASN B N 1
ATOM 6485 C CA . ASN B 1 302 ? 25.310 -33.937 11.244 1.00 20.54 329 ASN B CA 1
ATOM 6486 C C . ASN B 1 302 ? 23.874 -34.228 10.877 1.00 22.67 329 ASN B C 1
ATOM 6487 O O . ASN B 1 302 ? 23.401 -35.364 11.040 1.00 26.57 329 ASN B O 1
ATOM 6492 N N . ASP B 1 303 ? 23.179 -33.210 10.390 1.00 18.65 330 ASP B N 1
ATOM 6493 C CA . ASP B 1 303 ? 21.748 -33.292 10.107 1.00 21.93 330 ASP B CA 1
ATOM 6494 C C . ASP B 1 303 ? 21.498 -34.214 8.914 1.00 23.45 330 ASP B C 1
ATOM 6495 O O . ASP B 1 303 ? 21.884 -33.909 7.795 1.00 19.95 330 ASP B O 1
ATOM 6500 N N . GLU B 1 304 ? 20.862 -35.356 9.180 1.00 24.03 331 GLU B N 1
ATOM 6501 C CA . GLU B 1 304 ? 20.801 -36.456 8.219 1.00 31.94 331 GLU B CA 1
ATOM 6502 C C . GLU B 1 304 ? 20.012 -36.104 6.949 1.00 31.76 331 GLU B C 1
ATOM 6503 O O . GLU B 1 304 ? 20.238 -36.710 5.893 1.00 33.29 331 GLU B O 1
ATOM 6509 N N . ARG B 1 305 ? 19.112 -35.131 7.025 1.00 31.15 332 ARG B N 1
ATOM 6510 C CA . ARG B 1 305 ? 18.360 -34.752 5.833 1.00 37.29 332 ARG B CA 1
ATOM 6511 C C . ARG B 1 305 ? 19.233 -34.026 4.830 1.00 36.34 332 ARG B C 1
ATOM 6512 O O . ARG B 1 305 ? 19.238 -34.378 3.637 1.00 37.05 332 ARG B O 1
ATOM 6520 N N . VAL B 1 306 ? 20.020 -33.065 5.318 1.00 23.26 333 VAL B N 1
ATOM 6521 C CA . VAL B 1 306 ? 20.990 -32.394 4.445 1.00 23.80 333 VAL B CA 1
ATOM 6522 C C . VAL B 1 306 ? 22.112 -33.345 3.989 1.00 20.19 333 VAL B C 1
ATOM 6523 O O . VAL B 1 306 ? 22.486 -33.418 2.814 1.00 23.16 333 VAL B O 1
ATOM 6527 N N . ALA B 1 307 ? 22.644 -34.121 4.925 1.00 20.61 334 ALA B N 1
ATOM 6528 C CA . ALA B 1 307 ? 23.677 -35.087 4.593 1.00 18.37 334 ALA B CA 1
ATOM 6529 C C . ALA B 1 307 ? 23.196 -36.151 3.593 1.00 19.10 334 ALA B C 1
ATOM 6530 O O . ALA B 1 307 ? 23.908 -36.530 2.691 1.00 20.45 334 ALA B O 1
ATOM 6532 N N . ALA B 1 308 ? 22.002 -36.682 3.775 1.00 21.29 335 ALA B N 1
ATOM 6533 C CA . ALA B 1 308 ? 21.510 -37.657 2.804 1.00 24.22 335 ALA B CA 1
ATOM 6534 C C . ALA B 1 308 ? 21.340 -37.036 1.416 1.00 24.09 335 ALA B C 1
ATOM 6535 O O . ALA B 1 308 ? 21.752 -37.632 0.424 1.00 22.66 335 ALA B O 1
ATOM 6537 N N . GLU B 1 309 ? 20.794 -35.822 1.325 1.00 17.19 336 GLU B N 1
ATOM 6538 C CA . GLU B 1 309 ? 20.469 -35.281 0.004 1.00 19.28 336 GLU B CA 1
ATOM 6539 C C . GLU B 1 309 ? 21.684 -34.686 -0.708 1.00 20.88 336 GLU B C 1
ATOM 6540 O O . GLU B 1 309 ? 21.733 -34.662 -1.936 1.00 19.02 336 GLU B O 1
ATOM 6546 N N . LYS B 1 310 ? 22.642 -34.176 0.069 1.00 20.39 337 LYS B N 1
ATOM 6547 C CA . LYS B 1 310 ? 23.735 -33.351 -0.454 1.00 20.23 337 LYS B CA 1
ATOM 6548 C C . LYS B 1 310 ? 25.135 -33.897 -0.266 1.00 21.16 337 LYS B C 1
ATOM 6549 O O . LYS B 1 310 ? 26.025 -33.551 -1.040 1.00 29.97 337 LYS B O 1
ATOM 6555 N N . GLY B 1 311 ? 25.361 -34.581 0.847 1.00 16.87 338 GLY B N 1
ATOM 6556 C CA . GLY B 1 311 ? 26.662 -35.091 1.232 1.00 20.08 338 GLY B CA 1
ATOM 6557 C C . GLY B 1 311 ? 27.156 -34.325 2.448 1.00 19.27 338 GLY B C 1
ATOM 6558 O O . GLY B 1 311 ? 26.392 -33.583 3.075 1.00 17.49 338 GLY B O 1
ATOM 6559 N N . THR B 1 312 ? 28.410 -34.567 2.807 1.00 19.83 339 THR B N 1
ATOM 6560 C CA . THR B 1 312 ? 29.048 -33.907 3.944 1.00 17.12 339 THR B CA 1
ATOM 6561 C C . THR B 1 312 ? 30.484 -33.509 3.670 1.00 17.11 339 THR B C 1
ATOM 6562 O O . THR B 1 312 ? 31.138 -34.037 2.775 1.00 20.03 339 THR B O 1
ATOM 6566 N N . LYS B 1 313 ? 30.963 -32.529 4.425 1.00 13.88 340 LYS B N 1
ATOM 6567 C CA . LYS B 1 313 ? 32.252 -31.868 4.207 1.00 13.14 340 LYS B CA 1
ATOM 6568 C C . LYS B 1 313 ? 33.176 -32.255 5.351 1.00 15.84 340 LYS B C 1
ATOM 6569 O O . LYS B 1 313 ? 32.765 -32.243 6.503 1.00 15.03 340 LYS B O 1
ATOM 6575 N N . ARG B 1 314 ? 34.402 -32.646 5.031 1.00 16.40 341 ARG B N 1
ATOM 6576 C CA . ARG B 1 314 ? 35.334 -33.115 6.021 1.00 15.47 341 ARG B CA 1
ATOM 6577 C C . ARG B 1 314 ? 36.384 -32.059 6.093 1.00 15.32 341 ARG B C 1
ATOM 6578 O O . ARG B 1 314 ? 36.963 -31.644 5.071 1.00 16.32 341 ARG B O 1
ATOM 6586 N N . VAL B 1 315 ? 36.712 -31.690 7.322 1.00 13.42 342 VAL B N 1
ATOM 6587 C CA . VAL B 1 315 ? 37.692 -30.657 7.538 1.00 13.00 342 VAL B CA 1
ATOM 6588 C C . VAL B 1 315 ? 38.803 -31.223 8.443 1.00 13.30 342 VAL B C 1
ATOM 6589 O O . VAL B 1 315 ? 38.532 -31.742 9.565 1.00 13.71 342 VAL B O 1
ATOM 6601 N N . LEU B 1 317 ? 42.174 -30.100 10.606 1.00 15.60 344 LEU B N 1
ATOM 6602 C CA . LEU B 1 317 ? 42.853 -28.970 11.229 1.00 14.37 344 LEU B CA 1
ATOM 6603 C C . LEU B 1 317 ? 44.346 -29.333 11.401 1.00 17.88 344 LEU B C 1
ATOM 6604 O O . LEU B 1 317 ? 44.776 -29.841 12.448 1.00 14.77 344 LEU B O 1
ATOM 6609 N N . LYS B 1 318 ? 45.133 -29.081 10.354 1.00 16.67 345 LYS B N 1
ATOM 6610 C CA . LYS B 1 318 ? 46.496 -29.590 10.255 1.00 17.03 345 LYS B CA 1
ATOM 6611 C C . LYS B 1 318 ? 47.378 -29.144 11.375 1.00 14.41 345 LYS B C 1
ATOM 6612 O O . LYS B 1 318 ? 48.172 -29.932 11.911 1.00 16.08 345 LYS B O 1
ATOM 6618 N N . ASN B 1 319 ? 47.363 -27.858 11.670 1.00 13.90 346 ASN B N 1
ATOM 6619 C CA . ASN B 1 319 ? 48.254 -27.335 12.680 1.00 14.65 346 ASN B CA 1
ATOM 6620 C C . ASN B 1 319 ? 47.922 -27.880 14.076 1.00 15.99 346 ASN B C 1
ATOM 6621 O O . ASN B 1 319 ? 48.823 -28.123 14.897 1.00 14.71 346 ASN B O 1
ATOM 6626 N N . ILE B 1 320 ? 46.635 -28.077 14.344 1.00 14.31 347 ILE B N 1
ATOM 6627 C CA . ILE B 1 320 ? 46.192 -28.641 15.628 1.00 13.85 347 ILE B CA 1
ATOM 6628 C C . ILE B 1 320 ? 46.687 -30.084 15.697 1.00 14.60 347 ILE B C 1
ATOM 6629 O O . ILE B 1 320 ? 47.163 -30.540 16.729 1.00 13.93 347 ILE B O 1
ATOM 6634 N N . GLN B 1 321 ? 46.527 -30.808 14.609 1.00 14.71 348 GLN B N 1
ATOM 6635 C CA . GLN B 1 321 ? 46.963 -32.202 14.563 1.00 16.91 348 GLN B CA 1
ATOM 6636 C C . GLN B 1 321 ? 48.477 -32.352 14.747 1.00 15.93 348 GLN B C 1
ATOM 6637 O O . GLN B 1 321 ? 48.936 -33.307 15.405 1.00 17.31 348 GLN B O 1
ATOM 6643 N N . GLU B 1 322 ? 49.252 -31.450 14.170 1.00 14.53 349 GLU B N 1
ATOM 6644 C CA . GLU B 1 322 ? 50.706 -31.478 14.349 1.00 16.32 349 GLU B CA 1
ATOM 6645 C C . GLU B 1 322 ? 51.081 -31.229 15.811 1.00 19.00 349 GLU B C 1
ATOM 6646 O O . GLU B 1 322 ? 51.994 -31.836 16.357 1.00 13.22 349 GLU B O 1
ATOM 6652 N N . ALA B 1 323 ? 50.356 -30.348 16.474 1.00 15.07 350 ALA B N 1
ATOM 6653 C CA . ALA B 1 323 ? 50.593 -30.128 17.886 1.00 16.05 350 ALA B CA 1
ATOM 6654 C C . ALA B 1 323 ? 50.238 -31.347 18.719 1.00 14.64 350 ALA B C 1
ATOM 6655 O O . ALA B 1 323 ? 51.006 -31.718 19.608 1.00 18.91 350 ALA B O 1
ATOM 6657 N N . LYS B 1 324 ? 49.121 -31.998 18.425 1.00 15.78 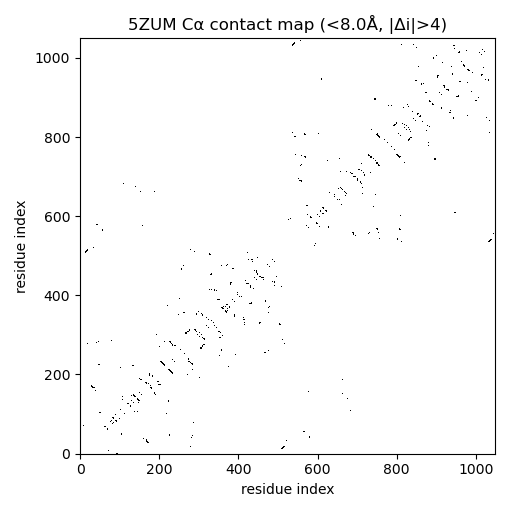351 LYS B N 1
ATOM 6658 C CA . LYS B 1 324 ? 48.730 -33.198 19.168 1.00 15.96 351 LYS B CA 1
ATOM 6659 C C . LYS B 1 324 ? 49.743 -34.320 18.977 1.00 21.29 351 LYS B C 1
ATOM 6660 O O . LYS B 1 324 ? 50.187 -34.985 19.957 1.00 14.02 351 LYS B O 1
ATOM 6666 N N . PHE B 1 325 ? 50.176 -34.463 17.729 1.00 17.57 352 PHE B N 1
ATOM 6667 C CA . PHE B 1 325 ? 51.182 -35.467 17.385 1.00 19.05 352 PHE B CA 1
ATOM 6668 C C . PHE B 1 325 ? 52.490 -35.241 18.112 1.00 19.60 352 PHE B C 1
ATOM 6669 O O . PHE B 1 325 ? 53.039 -36.165 18.747 1.00 17.58 352 PHE B O 1
ATOM 6677 N N . GLN B 1 326 ? 53.019 -34.030 17.941 1.00 21.28 353 GLN B N 1
ATOM 6678 C CA . GLN B 1 326 ? 54.291 -33.630 18.517 1.00 25.43 353 GLN B CA 1
ATOM 6679 C C . GLN B 1 326 ? 54.286 -33.787 20.022 1.00 27.70 353 GLN B C 1
ATOM 6680 O O . GLN B 1 326 ? 55.251 -34.290 20.598 1.00 24.86 353 GLN B O 1
ATOM 6686 N N . ARG B 1 327 ? 53.327 -33.113 20.653 1.00 19.91 354 ARG B N 1
ATOM 6687 C CA . ARG B 1 327 ? 53.387 -32.828 22.070 1.00 22.25 354 ARG B CA 1
ATOM 6688 C C . ARG B 1 327 ? 52.771 -33.928 22.921 1.00 19.57 354 ARG B C 1
ATOM 6689 O O . ARG B 1 327 ? 53.093 -34.038 24.106 1.00 20.21 354 ARG B O 1
ATOM 6697 N N . VAL B 1 328 ? 51.963 -34.781 22.315 1.00 17.10 355 VAL B N 1
ATOM 6698 C CA . VAL B 1 328 ? 51.305 -35.863 23.046 1.00 19.11 355 VAL B CA 1
ATOM 6699 C C . VAL B 1 328 ? 51.565 -37.263 22.499 1.00 21.63 355 VAL B C 1
ATOM 6700 O O . VAL B 1 328 ? 51.950 -38.168 23.256 1.00 20.94 355 VAL B O 1
ATOM 6704 N N . LEU B 1 329 ? 51.264 -37.487 21.224 1.00 17.94 356 LEU B N 1
ATOM 6705 C CA . LEU B 1 329 ? 51.373 -38.832 20.661 1.00 18.49 356 LEU B CA 1
ATOM 6706 C C . LEU B 1 329 ? 52.796 -39.387 20.748 1.00 18.78 356 LEU B C 1
ATOM 6707 O O . LEU B 1 329 ? 52.967 -40.555 21.127 1.00 18.51 356 LEU B O 1
ATOM 6712 N N . VAL B 1 330 ? 53.794 -38.592 20.365 1.00 18.35 357 VAL B N 1
ATOM 6713 C CA . VAL B 1 330 ? 55.175 -39.110 20.323 1.00 21.37 357 VAL B CA 1
ATOM 6714 C C . VAL B 1 330 ? 55.639 -39.510 21.732 1.00 24.19 357 VAL B C 1
ATOM 6715 O O . VAL B 1 330 ? 56.039 -40.675 21.954 1.00 25.27 357 VAL B O 1
ATOM 6719 N N . PRO B 1 331 ? 55.430 -38.624 22.734 1.00 26.17 358 PRO B N 1
ATOM 6720 C CA . PRO B 1 331 ? 55.782 -39.016 24.097 1.00 22.23 358 PRO B CA 1
ATOM 6721 C C . PRO B 1 331 ? 55.018 -40.225 24.608 1.00 27.05 358 PRO B C 1
ATOM 6722 O O . PRO B 1 331 ? 55.609 -41.077 25.271 1.00 27.00 358 PRO B O 1
ATOM 6726 N N . ILE B 1 332 ? 53.752 -40.360 24.238 1.00 20.13 359 ILE B N 1
ATOM 6727 C CA . ILE B 1 332 ? 52.981 -41.542 24.627 1.00 21.69 359 ILE B CA 1
ATOM 6728 C C . ILE B 1 332 ? 53.535 -42.824 24.018 1.00 24.33 359 ILE B C 1
ATOM 6729 O O . ILE B 1 332 ? 53.583 -43.868 24.674 1.00 26.18 359 ILE B O 1
ATOM 6734 N N . ALA B 1 333 ? 53.854 -42.776 22.733 1.00 20.91 360 ALA B N 1
ATOM 6735 C CA . ALA B 1 333 ? 54.396 -43.945 22.064 1.00 20.21 360 ALA B CA 1
ATOM 6736 C C . ALA B 1 333 ? 55.658 -44.483 22.788 1.00 22.71 360 ALA B C 1
ATOM 6737 O O . ALA B 1 333 ? 55.961 -45.653 22.660 1.00 27.64 360 ALA B O 1
ATOM 6739 N N . LYS B 1 334 ? 56.434 -43.609 23.416 1.00 26.04 361 LYS B N 1
ATOM 6740 C CA . LYS B 1 334 ? 57.713 -43.998 24.033 1.00 33.99 361 LYS B CA 1
ATOM 6741 C C . LYS B 1 334 ? 57.511 -44.875 25.280 1.00 34.87 361 LYS B C 1
ATOM 6742 O O . LYS B 1 334 ? 58.400 -45.644 25.657 1.00 28.23 361 LYS B O 1
ATOM 6748 N N . VAL B 1 335 ? 56.300 -44.830 25.825 1.00 28.14 362 VAL B N 1
ATOM 6749 C CA . VAL B 1 335 ? 55.909 -45.528 27.051 1.00 29.13 362 VAL B CA 1
ATOM 6750 C C . VAL B 1 335 ? 54.932 -46.660 26.738 1.00 30.42 362 VAL B C 1
ATOM 6751 O O . VAL B 1 335 ? 54.986 -47.749 27.316 1.00 31.84 362 VAL B O 1
ATOM 6755 N N . ALA B 1 336 ? 54.091 -46.455 25.741 1.00 23.74 363 ALA B N 1
ATOM 6756 C CA . ALA B 1 336 ? 52.998 -47.373 25.491 1.00 25.27 363 ALA B CA 1
ATOM 6757 C C . ALA B 1 336 ? 53.424 -48.521 24.589 1.00 21.81 363 ALA B C 1
ATOM 6758 O O . ALA B 1 336 ? 52.780 -49.559 24.585 1.00 21.54 363 ALA B O 1
ATOM 6760 N N . LEU B 1 337 ? 54.443 -48.287 23.771 1.00 25.98 364 LEU B N 1
ATOM 6761 C CA . LEU B 1 337 ? 54.847 -49.253 22.759 1.00 23.21 364 LEU B CA 1
ATOM 6762 C C . LEU B 1 337 ? 56.207 -49.829 23.108 1.00 21.60 364 LEU B C 1
ATOM 6763 O O . LEU B 1 337 ? 57.058 -49.124 23.652 1.00 22.20 364 LEU B O 1
ATOM 6768 N N . PRO B 1 338 ? 56.446 -51.082 22.703 1.00 24.11 365 PRO B N 1
ATOM 6769 C CA . PRO B 1 338 ? 57.804 -51.622 22.810 1.00 28.44 365 PRO B CA 1
ATOM 6770 C C . PRO B 1 338 ? 58.782 -50.861 21.926 1.00 31.00 365 PRO B C 1
ATOM 6771 O O . PRO B 1 338 ? 58.390 -50.298 20.893 1.00 28.28 365 PRO B O 1
ATOM 6775 N N . ALA B 1 339 ? 60.034 -50.793 22.357 1.00 29.91 366 ALA B N 1
ATOM 6776 C CA . ALA B 1 339 ? 61.079 -50.072 21.631 1.00 28.51 366 ALA B CA 1
ATOM 6777 C C . ALA B 1 339 ? 61.044 -50.307 20.127 1.00 31.03 366 ALA B C 1
ATOM 6778 O O . ALA B 1 339 ? 61.241 -49.383 19.342 1.00 32.94 366 ALA B O 1
ATOM 6780 N N . LYS B 1 340 ? 60.834 -51.544 19.704 1.00 28.90 367 LYS B N 1
ATOM 6781 C CA . LYS B 1 340 ? 60.980 -51.844 18.274 1.00 34.41 367 LYS B CA 1
ATOM 6782 C C . LYS B 1 340 ? 59.858 -51.288 17.379 1.00 33.21 367 LYS B C 1
ATOM 6783 O O . LYS B 1 340 ? 60.004 -51.250 16.155 1.00 31.09 367 LYS B O 1
ATOM 6789 N N . ASP B 1 341 ? 58.703 -50.992 17.968 1.00 31.27 368 ASP B N 1
ATOM 6790 C CA . ASP B 1 341 ? 57.570 -50.446 17.198 1.00 32.04 368 ASP B CA 1
ATOM 6791 C C . ASP B 1 341 ? 57.523 -48.906 17.187 1.00 34.09 368 ASP B C 1
ATOM 6792 O O . ASP B 1 341 ? 56.735 -48.308 16.445 1.00 29.34 368 ASP B O 1
ATOM 6797 N N . ARG B 1 342 ? 58.325 -48.259 18.025 1.00 25.44 369 ARG B N 1
ATOM 6798 C CA . ARG B 1 342 ? 58.303 -46.804 18.118 1.00 28.55 369 ARG B CA 1
ATOM 6799 C C . ARG B 1 342 ? 58.640 -46.087 16.792 1.00 33.70 369 ARG B C 1
ATOM 6800 O O . ARG B 1 342 ? 58.112 -45.000 16.511 1.00 24.54 369 ARG B O 1
ATOM 6808 N N . LYS B 1 343 ? 59.448 -46.710 15.940 1.00 29.53 370 LYS B N 1
ATOM 6809 C CA . LYS B 1 343 ? 59.764 -46.106 14.643 1.00 32.17 370 LYS B CA 1
ATOM 6810 C C . LYS B 1 343 ? 58.598 -46.213 13.651 1.00 29.12 370 LYS B C 1
ATOM 6811 O O . LYS B 1 343 ? 58.623 -45.580 12.587 1.00 31.90 370 LYS B O 1
ATOM 6817 N N . ASP B 1 344 ? 57.610 -47.053 13.957 1.00 22.43 371 ASP B N 1
ATOM 6818 C CA . ASP B 1 344 ? 56.430 -47.193 13.121 1.00 25.87 371 ASP B CA 1
ATOM 6819 C C . ASP B 1 344 ? 55.276 -46.224 13.463 1.00 24.03 371 ASP B C 1
ATOM 6820 O O . ASP B 1 344 ? 54.169 -46.400 12.955 1.00 20.95 371 ASP B O 1
ATOM 6825 N N . VAL B 1 345 ? 55.536 -45.240 14.316 1.00 25.06 372 VAL B N 1
ATOM 6826 C CA . VAL B 1 345 ? 54.582 -44.158 14.606 1.00 26.60 372 VAL B CA 1
ATOM 6827 C C . VAL B 1 345 ? 54.931 -42.956 13.723 1.00 24.30 372 VAL B C 1
ATOM 6828 O O . VAL B 1 345 ? 55.974 -42.351 13.894 1.00 25.58 372 VAL B O 1
ATOM 6832 N N . SER B 1 346 ? 54.011 -42.550 12.857 1.00 22.17 373 SER B N 1
ATOM 6833 C CA . SER B 1 346 ? 54.298 -41.490 11.909 1.00 22.21 373 SER B CA 1
ATOM 6834 C C . SER B 1 346 ? 53.136 -40.482 11.804 1.00 19.97 373 SER B C 1
ATOM 6835 O O . SER B 1 346 ? 51.970 -40.866 11.884 1.00 19.94 373 SER B O 1
ATOM 6838 N N . PHE B 1 347 ? 53.469 -39.216 11.588 1.00 18.71 374 PHE B N 1
ATOM 6839 C CA . PHE B 1 347 ? 52.418 -38.209 11.368 1.00 18.97 374 PHE B CA 1
ATOM 6840 C C . PHE B 1 347 ? 51.560 -38.506 10.135 1.00 20.46 374 PHE B C 1
ATOM 6841 O O . PHE B 1 347 ? 50.324 -38.403 10.173 1.00 18.49 374 PHE B O 1
ATOM 6849 N N . ASP B 1 348 ? 52.189 -38.997 9.074 1.00 22.36 375 ASP B N 1
ATOM 6850 C CA . ASP B 1 348 ? 51.423 -39.448 7.902 1.00 25.21 375 ASP B CA 1
ATOM 6851 C C . ASP B 1 348 ? 50.323 -40.471 8.249 1.00 20.28 375 ASP B C 1
ATOM 6852 O O . ASP B 1 348 ? 49.162 -40.328 7.821 1.00 23.60 375 ASP B O 1
ATOM 6857 N N . ALA B 1 349 ? 50.637 -41.426 9.119 1.00 16.71 376 ALA B N 1
ATOM 6858 C CA . ALA B 1 349 ? 49.642 -42.407 9.533 1.00 18.51 376 ALA B CA 1
ATOM 6859 C C . ALA B 1 349 ? 48.539 -41.808 10.410 1.00 13.74 376 ALA B C 1
ATOM 6860 O O . ALA B 1 349 ? 47.391 -42.262 10.389 1.00 15.73 376 ALA B O 1
ATOM 6862 N N . PHE B 1 350 ? 48.951 -40.934 11.306 1.00 16.37 377 PHE B N 1
ATOM 6863 C CA . PHE B 1 350 ? 48.041 -40.313 12.259 1.00 16.86 377 PHE B CA 1
ATOM 6864 C C . PHE B 1 350 ? 47.028 -39.478 11.473 1.00 16.73 377 PHE B C 1
ATOM 6865 O O . PHE B 1 350 ? 45.805 -39.617 11.652 1.00 15.91 377 PHE B O 1
ATOM 6873 N N . PHE B 1 351 ? 47.550 -38.589 10.643 1.00 16.87 378 PHE B N 1
ATOM 6874 C CA . PHE B 1 351 ? 46.789 -37.687 9.793 1.00 16.41 378 PHE B CA 1
ATOM 6875 C C . PHE B 1 351 ? 45.826 -38.425 8.897 1.00 16.53 378 PHE B C 1
ATOM 6876 O O . PHE B 1 351 ? 44.689 -38.102 8.809 1.00 15.39 378 PHE B O 1
ATOM 6884 N N . THR B 1 352 ? 46.360 -39.408 8.198 1.00 14.42 379 THR B N 1
ATOM 6885 C CA . THR B 1 352 ? 45.591 -40.225 7.302 1.00 13.80 379 THR B CA 1
ATOM 6886 C C . THR B 1 352 ? 44.442 -40.926 7.996 1.00 14.92 379 THR B C 1
ATOM 6887 O O . THR B 1 352 ? 43.381 -40.972 7.506 1.00 16.04 379 THR B O 1
ATOM 6891 N N . HIS B 1 353 ? 44.697 -41.459 9.159 1.00 14.23 380 HIS B N 1
ATOM 6892 C CA . HIS B 1 353 ? 43.640 -42.132 9.848 1.00 14.77 380 HIS B CA 1
ATOM 6893 C C . HIS B 1 353 ? 42.557 -41.140 10.288 1.00 12.89 380 HIS B C 1
ATOM 6894 O O . HIS B 1 353 ? 41.455 -41.441 10.240 1.00 14.71 380 HIS B O 1
ATOM 6901 N N . ILE B 1 354 ? 42.949 -39.964 10.717 1.00 14.62 381 ILE B N 1
ATOM 6902 C CA . ILE B 1 354 ? 41.980 -38.963 11.124 1.00 14.44 381 ILE B CA 1
ATOM 6903 C C . ILE B 1 354 ? 41.109 -38.663 9.889 1.00 16.58 381 ILE B C 1
ATOM 6904 O O . ILE B 1 354 ? 39.929 -38.650 9.990 1.00 13.42 381 ILE B O 1
ATOM 6909 N N . LEU B 1 355 ? 41.747 -38.515 8.731 1.00 17.77 382 LEU B N 1
ATOM 6910 C CA . LEU B 1 355 ? 40.987 -38.318 7.499 1.00 19.21 382 LEU B CA 1
ATOM 6911 C C . LEU B 1 355 ? 39.989 -39.456 7.310 1.00 18.12 382 LEU B C 1
ATOM 6912 O O . LEU B 1 355 ? 38.846 -39.197 6.994 1.00 14.46 382 LEU B O 1
ATOM 6925 N N . HIS B 1 357 ? 38.698 -41.499 9.381 1.00 16.29 384 HIS B N 1
ATOM 6926 C CA . HIS B 1 357 ? 37.668 -41.361 10.393 1.00 16.29 384 HIS B CA 1
ATOM 6927 C C . HIS B 1 357 ? 36.565 -40.368 9.932 1.00 18.38 384 HIS B C 1
ATOM 6928 O O . HIS B 1 357 ? 35.377 -40.653 10.006 1.00 18.27 384 HIS B O 1
ATOM 6935 N N . GLU B 1 358 ? 36.956 -39.186 9.466 1.00 17.26 385 GLU B N 1
ATOM 6936 C CA . GLU B 1 358 ? 35.954 -38.194 9.041 1.00 15.90 385 GLU B CA 1
ATOM 6937 C C . GLU B 1 358 ? 35.210 -38.648 7.783 1.00 16.51 385 GLU B C 1
ATOM 6938 O O . GLU B 1 358 ? 34.009 -38.421 7.638 1.00 16.35 385 GLU B O 1
ATOM 6944 N N . LEU B 1 359 ? 35.919 -39.286 6.871 1.00 16.20 386 LEU B N 1
ATOM 6945 C CA . LEU B 1 359 ? 35.285 -39.876 5.685 1.00 18.90 386 LEU B CA 1
ATOM 6946 C C . LEU B 1 359 ? 34.218 -40.875 6.055 1.00 17.11 386 LEU B C 1
ATOM 6947 O O . LEU B 1 359 ? 33.102 -40.823 5.537 1.00 17.13 386 LEU B O 1
ATOM 6960 N N . HIS B 1 361 ? 32.618 -41.265 8.970 1.00 20.76 388 HIS B N 1
ATOM 6961 C CA . HIS B 1 361 ? 31.452 -40.646 9.600 1.00 21.51 388 HIS B CA 1
ATOM 6962 C C . HIS B 1 361 ? 30.295 -40.521 8.588 1.00 23.39 388 HIS B C 1
ATOM 6963 O O . HIS B 1 361 ? 29.127 -40.651 8.948 1.00 22.49 388 HIS B O 1
ATOM 6970 N N . GLY B 1 362 ? 30.617 -40.227 7.330 1.00 24.32 389 GLY B N 1
ATOM 6971 C CA . GLY B 1 362 ? 29.587 -39.970 6.328 1.00 28.11 389 GLY B CA 1
ATOM 6972 C C . GLY B 1 362 ? 29.049 -41.222 5.654 1.00 30.95 389 GLY B C 1
ATOM 6973 O O . GLY B 1 362 ? 28.199 -41.117 4.763 1.00 31.85 389 GLY B O 1
ATOM 6974 N N . LEU B 1 363 ? 29.609 -42.380 6.008 1.00 25.55 390 LEU B N 1
ATOM 6975 C CA . LEU B 1 363 ? 29.225 -43.674 5.422 1.00 25.02 390 LEU B CA 1
ATOM 6976 C C . LEU B 1 363 ? 28.580 -44.606 6.481 1.00 25.89 390 LEU B C 1
ATOM 6977 O O . LEU B 1 363 ? 28.579 -44.313 7.672 1.00 27.61 390 LEU B O 1
ATOM 6982 N N . GLY B 1 364 ? 27.977 -45.687 6.045 1.00 25.46 391 GLY B N 1
ATOM 6983 C CA . GLY B 1 364 ? 27.267 -46.575 6.946 1.00 28.45 391 GLY B CA 1
ATOM 6984 C C . GLY B 1 364 ? 25.838 -46.111 7.216 1.00 27.76 391 GLY B C 1
ATOM 6985 O O . GLY B 1 364 ? 25.420 -45.095 6.749 1.00 24.24 391 GLY B O 1
ATOM 6986 N N . PRO B 1 365 ? 25.094 -46.860 8.017 1.00 28.56 392 PRO B N 1
ATOM 6987 C CA . PRO B 1 365 ? 23.707 -46.504 8.294 1.00 26.83 392 PRO B CA 1
ATOM 6988 C C . PRO B 1 365 ? 23.530 -45.136 8.990 1.00 26.73 392 PRO B C 1
ATOM 6989 O O . PRO B 1 365 ? 24.281 -44.787 9.848 1.00 26.10 392 PRO B O 1
ATOM 6993 N N . HIS B 1 366 ? 22.535 -44.381 8.545 1.00 29.71 393 HIS B N 1
ATOM 6994 C CA . HIS B 1 366 ? 22.173 -43.080 9.108 1.00 28.27 393 HIS B CA 1
ATOM 6995 C C . HIS B 1 366 ? 20.641 -42.994 9.153 1.00 30.02 393 HIS B C 1
ATOM 6996 O O . HIS B 1 366 ? 20.068 -42.982 10.193 1.00 28.37 393 HIS B O 1
ATOM 7003 N N . ASN B 1 367 ? 19.989 -42.925 8.009 1.00 34.06 394 ASN B N 1
ATOM 7004 C CA . ASN B 1 367 ? 18.532 -42.904 7.967 1.00 33.59 394 ASN B CA 1
ATOM 7005 C C . ASN B 1 367 ? 18.100 -44.354 7.949 1.00 32.75 394 ASN B C 1
ATOM 7006 O O . ASN B 1 367 ? 18.527 -45.105 7.119 1.00 33.67 394 ASN B O 1
ATOM 7011 N N . VAL B 1 368 ? 17.277 -44.748 8.904 1.00 31.43 395 VAL B N 1
ATOM 7012 C CA . VAL B 1 368 ? 16.835 -46.117 9.030 1.00 33.96 395 VAL B CA 1
ATOM 7013 C C . VAL B 1 368 ? 15.387 -46.255 9.465 1.00 38.48 395 VAL B C 1
ATOM 7014 O O . VAL B 1 368 ? 14.826 -45.379 10.074 1.00 35.83 395 VAL B O 1
ATOM 7018 N N . THR B 1 369 ? 14.806 -47.390 9.158 1.00 43.57 396 THR B N 1
ATOM 7019 C CA . THR B 1 369 ? 13.434 -47.667 9.551 1.00 44.01 396 THR B CA 1
ATOM 7020 C C . THR B 1 369 ? 13.446 -48.678 10.662 1.00 36.96 396 THR B C 1
ATOM 7021 O O . THR B 1 369 ? 13.868 -49.769 10.476 1.00 41.02 396 THR B O 1
ATOM 7025 N N . VAL B 1 370 ? 12.964 -48.290 11.816 1.00 39.37 397 VAL B N 1
ATOM 7026 C CA . VAL B 1 370 ? 12.923 -49.144 12.985 1.00 44.52 397 VAL B CA 1
ATOM 7027 C C . VAL B 1 370 ? 11.491 -49.316 13.486 1.00 48.65 397 VAL B C 1
ATOM 7028 O O . VAL B 1 370 ? 10.814 -48.348 13.715 1.00 39.15 397 VAL B O 1
ATOM 7032 N N . ALA B 1 371 ? 11.046 -50.565 13.638 1.00 48.75 398 ALA B N 1
ATOM 7033 C CA . ALA B 1 371 ? 9.689 -50.889 14.054 1.00 45.62 398 ALA B CA 1
ATOM 7034 C C . ALA B 1 371 ? 8.620 -50.128 13.275 1.00 49.76 398 ALA B C 1
ATOM 7035 O O . ALA B 1 371 ? 7.700 -49.580 13.858 1.00 48.49 398 ALA B O 1
ATOM 7037 N N . GLY B 1 372 ? 8.751 -50.078 11.962 1.00 42.19 399 GLY B N 1
ATOM 7038 C CA . GLY B 1 372 ? 7.802 -49.385 11.134 1.00 43.97 399 GLY B CA 1
ATOM 7039 C C . GLY B 1 372 ? 7.835 -47.865 11.103 1.00 48.18 399 GLY B C 1
ATOM 7040 O O . GLY B 1 372 ? 7.013 -47.256 10.455 1.00 48.25 399 GLY B O 1
ATOM 7041 N N . LYS B 1 373 ? 8.778 -47.244 11.786 1.00 45.26 400 LYS B N 1
ATOM 7042 C CA . LYS B 1 373 ? 8.845 -45.794 11.739 1.00 48.23 400 LYS B CA 1
ATOM 7043 C C . LYS B 1 373 ? 10.168 -45.373 11.153 1.00 39.03 400 LYS B C 1
ATOM 7044 O O . LYS B 1 373 ? 11.149 -45.979 11.455 1.00 43.72 400 LYS B O 1
ATOM 7050 N N . GLN B 1 374 ? 10.184 -44.378 10.286 1.00 40.89 401 GLN B N 1
ATOM 7051 C CA . GLN B 1 374 ? 11.451 -43.931 9.738 1.00 42.35 401 GLN B CA 1
ATOM 7052 C C . GLN B 1 374 ? 12.082 -43.003 10.759 1.00 37.01 401 GLN B C 1
ATOM 7053 O O . GLN B 1 374 ? 11.450 -42.122 11.260 1.00 36.18 401 GLN B O 1
ATOM 7059 N N . THR B 1 375 ? 13.345 -43.245 11.053 1.00 33.13 402 THR B N 1
ATOM 7060 C CA . THR B 1 375 ? 14.079 -42.483 12.043 1.00 31.32 402 THR B CA 1
ATOM 7061 C C . THR B 1 375 ? 15.563 -42.412 11.645 1.00 26.99 402 THR B C 1
ATOM 7062 O O . THR B 1 375 ? 15.907 -42.573 10.503 1.00 30.24 402 THR B O 1
ATOM 7066 N N . THR B 1 376 ? 16.428 -42.139 12.593 1.00 25.29 403 THR B N 1
ATOM 7067 C CA . THR B 1 376 ? 17.832 -42.093 12.323 1.00 25.12 403 THR B CA 1
ATOM 7068 C C . THR B 1 376 ? 18.543 -42.894 13.374 1.00 25.22 403 THR B C 1
ATOM 7069 O O . THR B 1 376 ? 18.059 -43.028 14.456 1.00 23.07 403 THR B O 1
ATOM 7073 N N . VAL B 1 377 ? 19.703 -43.405 13.026 1.00 23.17 404 VAL B N 1
ATOM 7074 C CA . VAL B 1 377 ? 20.529 -44.144 13.948 1.00 21.92 404 VAL B CA 1
ATOM 7075 C C . VAL B 1 377 ? 20.740 -43.324 15.239 1.00 24.42 404 VAL B C 1
ATOM 7076 O O . VAL B 1 377 ? 20.564 -43.807 16.300 1.00 22.15 404 VAL B O 1
ATOM 7080 N N . ARG B 1 378 ? 21.032 -42.048 15.097 1.00 24.08 405 ARG B N 1
ATOM 7081 C CA . ARG B 1 378 ? 21.243 -41.180 16.232 1.00 21.46 405 ARG B CA 1
ATOM 7082 C C . ARG B 1 378 ? 20.001 -41.091 17.121 1.00 23.95 405 ARG B C 1
ATOM 7083 O O . ARG B 1 378 ? 20.063 -41.258 18.299 1.00 24.06 405 ARG B O 1
ATOM 7091 N N . GLN B 1 379 ? 18.872 -40.819 16.514 1.00 26.32 406 GLN B N 1
ATOM 7092 C CA . GLN B 1 379 ? 17.620 -40.751 17.243 1.00 33.59 406 GLN B CA 1
ATOM 7093 C C . GLN B 1 379 ? 17.329 -42.076 17.996 1.00 26.78 406 GLN B C 1
ATOM 7094 O O . GLN B 1 379 ? 16.950 -42.056 19.126 1.00 23.59 406 GLN B O 1
ATOM 7100 N N . ALA B 1 380 ? 17.558 -43.198 17.336 1.00 25.85 407 ALA B N 1
ATOM 7101 C CA . ALA B 1 380 ? 17.334 -44.486 17.938 1.00 26.80 407 ALA B CA 1
ATOM 7102 C C . ALA B 1 380 ? 18.223 -44.804 19.132 1.00 25.31 407 ALA B C 1
ATOM 7103 O O . ALA B 1 380 ? 17.761 -45.319 20.084 1.00 23.23 407 ALA B O 1
ATOM 7105 N N . LEU B 1 381 ? 19.488 -44.448 19.053 1.00 21.98 408 LEU B N 1
ATOM 7106 C CA . LEU B 1 381 ? 20.472 -44.800 20.072 1.00 21.67 408 LEU B CA 1
ATOM 7107 C C . LEU B 1 381 ? 20.546 -43.779 21.212 1.00 22.29 408 LEU B C 1
ATOM 7108 O O . LEU B 1 381 ? 21.105 -44.055 22.273 1.00 22.80 408 LEU B O 1
ATOM 7113 N N . GLN B 1 382 ? 19.982 -42.592 20.983 1.00 24.65 409 GLN B N 1
ATOM 7114 C CA . GLN B 1 382 ? 19.909 -41.568 22.037 1.00 21.49 40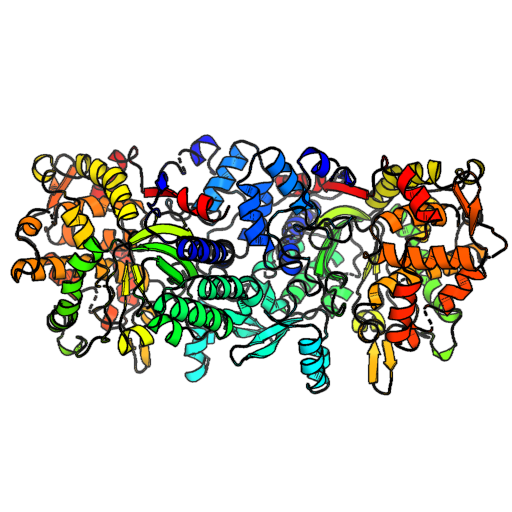9 GLN B CA 1
ATOM 7115 C C . GLN B 1 382 ? 21.302 -41.293 22.589 1.00 20.72 409 GLN B C 1
ATOM 7116 O O . GLN B 1 382 ? 22.232 -41.155 21.806 1.00 20.20 409 GLN B O 1
ATOM 7122 N N . ALA B 1 383 ? 21.472 -41.253 23.911 1.00 21.33 410 ALA B N 1
ATOM 7123 C CA . ALA B 1 383 ? 22.756 -40.895 24.529 1.00 22.96 410 ALA B CA 1
ATOM 7124 C C . ALA B 1 383 ? 23.860 -41.891 24.214 1.00 18.69 410 ALA B C 1
ATOM 7125 O O . ALA B 1 383 ? 24.992 -41.611 24.485 1.00 19.37 410 ALA B O 1
ATOM 7127 N N . SER B 1 384 ? 23.518 -43.104 23.804 1.00 20.85 411 SER B N 1
ATOM 7128 C CA . SER B 1 384 ? 24.532 -44.054 23.359 1.00 19.24 411 SER B CA 1
ATOM 7129 C C . SER B 1 384 ? 25.075 -43.798 21.944 1.00 19.95 411 SER B C 1
ATOM 7130 O O . SER B 1 384 ? 25.991 -44.506 21.497 1.00 19.25 411 SER B O 1
ATOM 7133 N N . SER B 1 385 ? 24.447 -42.896 21.191 1.00 20.54 412 SER B N 1
ATOM 7134 C CA . SER B 1 385 ? 24.764 -42.803 19.762 1.00 19.28 412 SER B CA 1
ATOM 7135 C C . SER B 1 385 ? 26.162 -42.238 19.527 1.00 18.77 412 SER B C 1
ATOM 7136 O O . SER B 1 385 ? 26.904 -42.716 18.668 1.00 19.40 412 SER B O 1
ATOM 7139 N N . SER B 1 386 ? 26.583 -41.308 20.382 1.00 20.04 413 SER B N 1
ATOM 7140 C CA . SER B 1 386 ? 27.869 -40.621 20.173 1.00 21.42 413 SER B CA 1
ATOM 7141 C C . SER B 1 386 ? 29.070 -41.552 20.280 1.00 22.98 413 SER B C 1
ATOM 7142 O O . SER B 1 386 ? 29.965 -41.502 19.431 1.00 21.20 413 SER B O 1
ATOM 7145 N N . ALA B 1 387 ? 29.111 -42.340 21.337 1.00 18.73 414 ALA B N 1
ATOM 7146 C CA . ALA B 1 387 ? 30.204 -43.246 21.545 1.00 19.65 414 ALA B CA 1
ATOM 7147 C C . ALA B 1 387 ? 30.234 -44.312 20.471 1.00 16.38 414 ALA B C 1
ATOM 7148 O O . ALA B 1 387 ? 31.231 -44.621 19.948 1.00 19.97 414 ALA B O 1
ATOM 7150 N N . ILE B 1 388 ? 29.090 -44.871 20.169 1.00 19.30 415 ILE B N 1
ATOM 7151 C CA . ILE B 1 388 ? 29.025 -45.866 19.133 1.00 20.65 415 ILE B CA 1
ATOM 7152 C C . ILE B 1 388 ? 29.511 -45.282 17.798 1.00 21.81 415 ILE B C 1
ATOM 7153 O O . ILE B 1 388 ? 30.261 -45.871 17.119 1.00 20.72 415 ILE B O 1
ATOM 7158 N N . GLU B 1 389 ? 29.066 -44.104 17.451 1.00 20.52 416 GLU B N 1
ATOM 7159 C CA . GLU B 1 389 ? 29.478 -43.512 16.185 1.00 20.25 416 GLU B CA 1
ATOM 7160 C C . GLU B 1 389 ? 30.961 -43.191 16.075 1.00 19.29 416 GLU B C 1
ATOM 7161 O O . GLU B 1 389 ? 31.515 -43.334 15.058 1.00 22.39 416 GLU B O 1
ATOM 7167 N N . GLU B 1 390 ? 31.567 -42.738 17.156 1.00 19.90 417 GLU B N 1
ATOM 7168 C CA . GLU B 1 390 ? 32.980 -42.427 17.167 1.00 21.18 417 GLU B CA 1
ATOM 7169 C C . GLU B 1 390 ? 33.758 -43.726 17.004 1.00 21.38 417 GLU B C 1
ATOM 7170 O O . GLU B 1 390 ? 34.741 -43.777 16.308 1.00 18.31 417 GLU B O 1
ATOM 7176 N N . ALA B 1 391 ? 33.273 -44.772 17.661 1.00 20.53 418 ALA B N 1
ATOM 7177 C CA . ALA B 1 391 ? 33.904 -46.087 17.526 1.00 21.41 418 ALA B CA 1
ATOM 7178 C C . ALA B 1 391 ? 33.831 -46.562 16.070 1.00 23.60 418 ALA B C 1
ATOM 7179 O O . ALA B 1 391 ? 34.778 -47.029 15.543 1.00 21.26 418 ALA B O 1
ATOM 7181 N N . LYS B 1 392 ? 32.663 -46.436 15.492 1.00 19.90 419 LYS B N 1
ATOM 7182 C CA . LYS B 1 392 ? 32.431 -46.803 14.109 1.00 19.21 419 LYS B CA 1
ATOM 7183 C C . LYS B 1 392 ? 33.349 -46.081 13.164 1.00 20.78 419 LYS B C 1
ATOM 7184 O O . LYS B 1 392 ? 33.958 -46.669 12.351 1.00 20.64 419 LYS B O 1
ATOM 7190 N N . ALA B 1 393 ? 33.417 -44.767 13.296 1.00 21.21 420 ALA B N 1
ATOM 7191 C CA . ALA B 1 393 ? 34.269 -43.964 12.445 1.00 18.01 420 ALA B CA 1
ATOM 7192 C C . ALA B 1 393 ? 35.743 -44.379 12.587 1.00 18.52 420 ALA B C 1
ATOM 7193 O O . ALA B 1 393 ? 36.382 -44.557 11.651 1.00 21.10 420 ALA B O 1
ATOM 7195 N N . ASP B 1 394 ? 36.239 -44.506 13.796 1.00 15.63 421 ASP B N 1
ATOM 7196 C CA . ASP B 1 394 ? 37.589 -44.886 14.012 1.00 18.85 421 ASP B CA 1
ATOM 7197 C C . ASP B 1 394 ? 37.896 -46.272 13.389 1.00 20.05 421 ASP B C 1
ATOM 7198 O O . ASP B 1 394 ? 38.804 -46.397 12.639 1.00 22.14 421 ASP B O 1
ATOM 7203 N N . ILE B 1 395 ? 37.106 -47.282 13.731 1.00 20.95 422 ILE B N 1
ATOM 7204 C CA . ILE B 1 395 ? 37.340 -48.648 13.287 1.00 20.43 422 ILE B CA 1
ATOM 7205 C C . ILE B 1 395 ? 37.108 -48.824 11.818 1.00 21.18 422 ILE B C 1
ATOM 7206 O O . ILE B 1 395 ? 37.934 -49.340 11.173 1.00 26.14 422 ILE B O 1
ATOM 7211 N N . SER B 1 396 ? 36.051 -48.256 11.252 1.00 21.42 423 SER B N 1
ATOM 7212 C CA . SER B 1 396 ? 35.819 -48.323 9.815 1.00 20.65 423 SER B CA 1
ATOM 7213 C C . SER B 1 396 ? 36.841 -47.461 9.040 1.00 20.61 423 SER B C 1
ATOM 7214 O O . SER B 1 396 ? 37.077 -47.680 7.908 1.00 22.45 423 SER B O 1
ATOM 7217 N N . GLY B 1 397 ? 37.419 -46.470 9.691 1.00 21.32 424 GLY B N 1
ATOM 7218 C CA . GLY B 1 397 ? 38.478 -45.695 9.143 1.00 19.73 424 GLY B CA 1
ATOM 7219 C C . GLY B 1 397 ? 39.652 -46.612 8.848 1.00 21.09 424 GLY B C 1
ATOM 7220 O O . GLY B 1 397 ? 40.214 -46.542 7.809 1.00 18.53 424 GLY B O 1
ATOM 7221 N N . LEU B 1 398 ? 40.014 -47.456 9.802 1.00 18.40 425 LEU B N 1
ATOM 7222 C CA . LEU B 1 398 ? 41.111 -48.388 9.602 1.00 19.03 425 LEU B CA 1
ATOM 7223 C C . LEU B 1 398 ? 40.767 -49.366 8.475 1.00 20.76 425 LEU B C 1
ATOM 7224 O O . LEU B 1 398 ? 41.564 -49.659 7.658 1.00 21.99 425 LEU B O 1
ATOM 7229 N N . TRP B 1 399 ? 39.527 -49.807 8.463 1.00 23.50 426 TRP B N 1
ATOM 7230 C CA . TRP B 1 399 ? 39.030 -50.701 7.469 1.00 23.02 426 TRP B CA 1
ATOM 7231 C C . TRP B 1 399 ? 39.223 -50.099 6.083 1.00 25.21 426 TRP B C 1
ATOM 7232 O O . TRP B 1 399 ? 39.692 -50.731 5.196 1.00 18.06 426 TRP B O 1
ATOM 7243 N N . ALA B 1 400 ? 38.859 -48.839 5.946 1.00 23.81 427 ALA B N 1
ATOM 7244 C CA . ALA B 1 400 ? 38.962 -48.137 4.678 1.00 25.00 427 ALA B CA 1
ATOM 7245 C C . ALA B 1 400 ? 40.405 -47.782 4.348 1.00 20.90 427 ALA B C 1
ATOM 7246 O O . ALA B 1 400 ? 40.790 -47.883 3.205 1.00 24.88 427 ALA B O 1
ATOM 7248 N N . LEU B 1 401 ? 41.215 -47.475 5.351 1.00 20.28 428 LEU B N 1
ATOM 7249 C CA . LEU B 1 401 ? 42.634 -47.158 5.149 1.00 21.79 428 LEU B CA 1
ATOM 7250 C C . LEU B 1 401 ? 43.319 -48.382 4.538 1.00 25.65 428 LEU B C 1
ATOM 7251 O O . LEU B 1 401 ? 43.913 -48.301 3.451 1.00 25.34 428 LEU B O 1
ATOM 7256 N N . GLN B 1 402 ? 43.000 -49.548 5.090 1.00 27.21 429 GLN B N 1
ATOM 7257 C CA . GLN B 1 402 ? 43.581 -50.805 4.577 1.00 27.39 429 GLN B CA 1
ATOM 7258 C C . GLN B 1 402 ? 43.164 -50.996 3.125 1.00 27.19 429 GLN B C 1
ATOM 7259 O O . GLN B 1 402 ? 43.980 -51.353 2.292 1.00 28.40 429 GLN B O 1
ATOM 7265 N N . ARG B 1 403 ? 41.876 -50.826 2.836 1.00 27.30 430 ARG B N 1
ATOM 7266 C CA . ARG B 1 403 ? 41.381 -50.999 1.475 1.00 27.22 430 ARG B CA 1
ATOM 7267 C C . ARG B 1 403 ? 42.081 -50.084 0.482 1.00 27.08 430 ARG B C 1
ATOM 7268 O O . ARG B 1 403 ? 42.386 -50.500 -0.641 1.00 28.46 430 ARG B O 1
ATOM 7276 N N . LEU B 1 404 ? 42.345 -48.842 0.894 1.00 29.40 431 LEU B N 1
ATOM 7277 C CA . LEU B 1 404 ? 42.918 -47.851 -0.014 1.00 28.23 431 LEU B CA 1
ATOM 7278 C C . LEU B 1 404 ? 44.435 -48.029 -0.157 1.00 27.93 431 LEU B C 1
ATOM 7279 O O . LEU B 1 404 ? 45.012 -47.703 -1.205 1.00 29.20 431 LEU B O 1
ATOM 7284 N N . VAL B 1 405 ? 45.095 -48.575 0.859 1.00 28.16 432 VAL B N 1
ATOM 7285 C CA . VAL B 1 405 ? 46.493 -49.022 0.666 1.00 29.22 432 VAL B CA 1
ATOM 7286 C C . VAL B 1 405 ? 46.529 -50.209 -0.307 1.00 30.85 432 VAL B C 1
ATOM 7287 O O . VAL B 1 405 ? 47.383 -50.270 -1.181 1.00 31.73 432 VAL B O 1
ATOM 7291 N N . ASP B 1 406 ? 45.588 -51.133 -0.145 1.00 31.08 433 ASP B N 1
ATOM 7292 C CA . ASP B 1 406 ? 45.537 -52.315 -0.999 1.00 36.41 433 ASP B CA 1
ATOM 7293 C C . ASP B 1 406 ? 45.348 -51.929 -2.460 1.00 35.84 433 ASP B C 1
ATOM 7294 O O . ASP B 1 406 ? 45.962 -52.524 -3.333 1.00 37.71 433 ASP B O 1
ATOM 7299 N N . LYS B 1 407 ? 44.501 -50.942 -2.739 1.00 34.49 434 LYS B N 1
ATOM 7300 C CA . LYS B 1 407 ? 44.264 -50.554 -4.129 1.00 39.01 434 LYS B CA 1
ATOM 7301 C C . LYS B 1 407 ? 45.325 -49.594 -4.698 1.00 37.19 434 LYS B C 1
ATOM 7302 O O . LYS B 1 407 ? 45.354 -49.367 -5.898 1.00 38.74 434 LYS B O 1
ATOM 7308 N N . GLY B 1 408 ? 46.242 -49.113 -3.859 1.00 32.11 435 GLY B N 1
ATOM 7309 C CA . GLY B 1 408 ? 47.325 -48.214 -4.282 1.00 29.87 435 GLY B CA 1
ATOM 7310 C C . GLY B 1 408 ? 46.990 -46.724 -4.182 1.00 32.34 435 GLY B C 1
ATOM 7311 O O . GLY B 1 408 ? 47.819 -45.863 -4.489 1.00 31.19 435 GLY B O 1
ATOM 7312 N N . THR B 1 409 ? 45.791 -46.399 -3.710 1.00 30.56 436 THR B N 1
ATOM 7313 C CA . THR B 1 409 ? 45.405 -44.995 -3.551 1.00 28.16 436 THR B CA 1
ATOM 7314 C C . THR B 1 409 ? 46.189 -44.352 -2.394 1.00 27.33 436 THR B C 1
ATOM 7315 O O . THR B 1 409 ? 46.460 -43.143 -2.400 1.00 28.59 436 THR B O 1
ATOM 7319 N N . LEU B 1 410 ? 46.517 -45.152 -1.378 1.00 25.20 437 LEU B N 1
ATOM 7320 C CA . LEU B 1 410 ? 47.347 -44.712 -0.259 1.00 27.21 437 LEU B CA 1
ATOM 7321 C C . LEU B 1 410 ? 48.728 -45.366 -0.391 1.00 32.47 437 LEU B C 1
ATOM 7322 O O . LEU B 1 410 ? 48.847 -46.396 -1.043 1.00 32.71 437 LEU B O 1
ATOM 7327 N N . ASP B 1 411 ? 49.772 -44.692 0.100 1.00 33.49 438 ASP B N 1
ATOM 7328 C CA . ASP B 1 411 ? 51.169 -45.181 0.036 1.00 40.79 438 ASP B CA 1
ATOM 7329 C C . ASP B 1 411 ? 51.410 -46.525 0.771 1.00 37.61 438 ASP B C 1
ATOM 7330 O O . ASP B 1 411 ? 50.871 -46.748 1.852 1.00 27.86 438 ASP B O 1
ATOM 7335 N N . LYS B 1 412 ? 52.246 -47.420 0.231 1.00 31.62 439 LYS B N 1
ATOM 7336 C CA . LYS B 1 412 ? 52.418 -48.723 0.890 1.00 35.46 439 LYS B CA 1
ATOM 7337 C C . LYS B 1 412 ? 53.106 -48.596 2.254 1.00 28.01 439 LYS B C 1
ATOM 7338 O O . LYS B 1 412 ? 52.927 -49.454 3.122 1.00 30.13 439 LYS B O 1
ATOM 7344 N N . GLU B 1 413 ? 53.858 -47.520 2.466 1.00 29.86 440 GLU B N 1
ATOM 7345 C CA . GLU B 1 413 ? 54.468 -47.263 3.772 1.00 31.44 440 GLU B CA 1
ATOM 7346 C C . GLU B 1 413 ? 53.449 -47.271 4.924 1.00 35.97 440 GLU B C 1
ATOM 7347 O O . GLU B 1 413 ? 53.787 -47.583 6.073 1.00 29.18 440 GLU B O 1
ATOM 7353 N N . LEU B 1 414 ? 52.197 -46.947 4.614 1.00 28.44 441 LEU B N 1
ATOM 7354 C CA . LEU B 1 414 ? 51.145 -46.991 5.614 1.00 32.04 441 LEU B CA 1
ATOM 7355 C C . LEU B 1 414 ? 50.834 -48.409 6.078 1.00 30.93 441 LEU B C 1
ATOM 7356 O O . LEU B 1 414 ? 50.227 -48.578 7.124 1.00 24.41 441 LEU B O 1
ATOM 7361 N N . GLN B 1 415 ? 51.243 -49.432 5.321 1.00 30.62 442 GLN B N 1
ATOM 7362 C CA . GLN B 1 415 ? 51.128 -50.826 5.804 1.00 29.26 442 GLN B CA 1
ATOM 7363 C C . GLN B 1 415 ? 51.926 -51.050 7.086 1.00 25.17 442 GLN B C 1
ATOM 7364 O O . GLN B 1 415 ? 51.482 -51.765 7.990 1.00 30.59 442 GLN B O 1
ATOM 7370 N N . ARG B 1 416 ? 53.058 -50.375 7.195 1.00 29.20 443 ARG B N 1
ATOM 7371 C CA . ARG B 1 416 ? 53.939 -50.500 8.357 1.00 29.23 443 ARG B CA 1
ATOM 7372 C C . ARG B 1 416 ? 53.537 -49.583 9.522 1.00 28.28 443 ARG B C 1
ATOM 7373 O O . ARG B 1 416 ? 53.751 -49.934 10.687 1.00 25.51 443 ARG B O 1
ATOM 7381 N N . THR B 1 417 ? 52.964 -48.416 9.215 1.00 25.63 444 THR B N 1
ATOM 7382 C CA . THR B 1 417 ? 52.705 -47.411 10.264 1.00 25.38 444 THR B CA 1
ATOM 7383 C C . THR B 1 417 ? 51.257 -47.296 10.749 1.00 25.50 444 THR B C 1
ATOM 7384 O O . THR B 1 417 ? 51.004 -46.739 11.833 1.00 20.86 444 THR B O 1
ATOM 7396 N N . TYR B 1 419 ? 48.675 -49.238 11.927 1.00 20.89 446 TYR B N 1
ATOM 7397 C CA . TYR B 1 419 ? 48.076 -49.838 13.122 1.00 21.84 446 TYR B CA 1
ATOM 7398 C C . TYR B 1 419 ? 48.866 -49.455 14.383 1.00 21.91 446 TYR B C 1
ATOM 7399 O O . TYR B 1 419 ? 48.285 -49.190 15.437 1.00 25.71 446 TYR B O 1
ATOM 7408 N N . THR B 1 420 ? 50.178 -49.381 14.282 1.00 21.67 447 THR B N 1
ATOM 7409 C CA . THR B 1 420 ? 50.990 -49.001 15.412 1.00 22.96 447 THR B CA 1
ATOM 7410 C C . THR B 1 420 ? 50.783 -47.553 15.821 1.00 27.04 447 THR B C 1
ATOM 7411 O O . THR B 1 420 ? 50.724 -47.257 17.002 1.00 20.67 447 THR B O 1
ATOM 7415 N N . THR B 1 421 ? 50.624 -46.666 14.842 1.00 18.57 448 THR B N 1
ATOM 7416 C CA . THR B 1 421 ? 50.277 -45.283 15.148 1.00 21.37 448 THR B CA 1
ATOM 7417 C C . THR B 1 421 ? 48.893 -45.227 15.814 1.00 18.12 448 THR B C 1
ATOM 7418 O O . THR B 1 421 ? 48.688 -44.517 16.813 1.00 20.13 448 THR B O 1
ATOM 7422 N N . PHE B 1 422 ? 47.947 -45.997 15.284 1.00 20.83 449 PHE B N 1
ATOM 7423 C CA . PHE B 1 422 ? 46.604 -46.055 15.858 1.00 22.20 449 PHE B CA 1
ATOM 7424 C C . PHE B 1 422 ? 46.645 -46.564 17.297 1.00 25.28 449 PHE B C 1
ATOM 7425 O O . PHE B 1 422 ? 45.927 -46.066 18.164 1.00 18.18 449 PHE B O 1
ATOM 7433 N N . LEU B 1 423 ? 47.447 -47.596 17.536 1.00 21.87 450 LEU B N 1
ATOM 7434 C CA . LEU B 1 423 ? 47.569 -48.139 18.882 1.00 21.57 450 LEU B CA 1
ATOM 7435 C C . LEU B 1 423 ? 48.122 -47.099 19.867 1.00 20.18 450 LEU B C 1
ATOM 7436 O O . LEU B 1 423 ? 47.555 -46.900 20.932 1.00 22.79 450 LEU B O 1
ATOM 7441 N N . ALA B 1 424 ? 49.215 -46.421 19.528 1.00 18.54 451 ALA B N 1
ATOM 7442 C CA . ALA B 1 424 ? 49.663 -45.326 20.383 1.00 18.84 451 ALA B CA 1
ATOM 7443 C C . ALA B 1 424 ? 48.538 -44.300 20.638 1.00 22.58 451 ALA B C 1
ATOM 7444 O O . ALA B 1 424 ? 48.302 -43.866 21.780 1.00 19.73 451 ALA B O 1
ATOM 7446 N N . SER B 1 425 ? 47.786 -43.986 19.592 1.00 21.63 452 SER B N 1
ATOM 7447 C CA . SER B 1 425 ? 46.773 -42.947 19.719 1.00 20.30 452 SER B CA 1
ATOM 7448 C C . SER B 1 425 ? 45.586 -43.428 20.533 1.00 20.85 452 SER B C 1
ATOM 7449 O O . SER B 1 425 ? 44.812 -42.605 20.992 1.00 21.37 452 SER B O 1
ATOM 7452 N N . ALA B 1 426 ? 45.402 -44.747 20.675 1.00 19.20 453 ALA B N 1
ATOM 7453 C CA . ALA B 1 426 ? 44.332 -45.271 21.515 1.00 21.16 453 ALA B CA 1
ATOM 7454 C C . ALA B 1 426 ? 44.549 -44.847 22.947 1.00 19.62 453 ALA B C 1
ATOM 7455 O O . ALA B 1 426 ? 43.600 -44.385 23.609 1.00 22.19 453 ALA B O 1
ATOM 7457 N N . PHE B 1 427 ? 45.811 -44.829 23.363 1.00 18.35 454 PHE B N 1
ATOM 7458 C CA . PHE B 1 427 ? 46.163 -44.375 24.707 1.00 21.90 454 PHE B CA 1
ATOM 7459 C C . PHE B 1 427 ? 45.966 -42.869 24.805 1.00 22.29 454 PHE B C 1
ATOM 7460 O O . PHE B 1 427 ? 45.472 -42.376 25.793 1.00 20.95 454 PHE B O 1
ATOM 7468 N N . ARG B 1 428 ? 46.343 -42.149 23.751 1.00 21.55 455 ARG B N 1
ATOM 7469 C CA . ARG B 1 428 ? 46.065 -40.727 23.690 1.00 20.09 455 ARG B CA 1
ATOM 7470 C C . ARG B 1 428 ? 44.583 -40.465 23.960 1.00 16.55 455 ARG B C 1
ATOM 7471 O O . ARG B 1 428 ? 44.274 -39.695 24.865 1.00 20.44 455 ARG B O 1
ATOM 7479 N N . SER B 1 429 ? 43.689 -41.159 23.251 1.00 15.62 456 SER B N 1
ATOM 7480 C CA . SER B 1 429 ? 42.245 -40.824 23.270 1.00 17.47 456 SER B CA 1
ATOM 7481 C C . SER B 1 429 ? 41.545 -41.241 24.545 1.00 22.70 456 SER B C 1
ATOM 7482 O O . SER B 1 429 ? 40.574 -40.609 24.996 1.00 16.18 456 SER B O 1
ATOM 7485 N N . ILE B 1 430 ? 41.970 -42.379 25.072 1.00 20.34 457 ILE B N 1
ATOM 7486 C CA . ILE B 1 430 ? 41.363 -42.912 26.282 1.00 23.15 457 ILE B CA 1
ATOM 7487 C C . ILE B 1 430 ? 41.638 -42.002 27.490 1.00 17.26 457 ILE B C 1
ATOM 7488 O O . ILE B 1 430 ? 40.824 -41.892 28.395 1.00 21.32 457 ILE B O 1
ATOM 7493 N N . ARG B 1 431 ? 42.725 -41.253 27.444 1.00 16.72 458 ARG B N 1
ATOM 7494 C CA . ARG B 1 431 ? 42.998 -40.235 28.437 1.00 18.57 458 ARG B CA 1
ATOM 7495 C C . ARG B 1 431 ? 42.094 -38.989 28.364 1.00 19.60 458 ARG B C 1
ATOM 7496 O O . ARG B 1 431 ? 42.230 -38.110 29.213 1.00 18.56 458 ARG B O 1
ATOM 7504 N N . PHE B 1 432 ? 41.285 -38.862 27.308 1.00 18.42 459 PHE B N 1
ATOM 7505 C CA . PHE B 1 432 ? 40.238 -37.821 27.275 1.00 20.80 459 PHE B CA 1
ATOM 7506 C C . PHE B 1 432 ? 39.151 -38.079 28.298 1.00 22.17 459 PHE B C 1
ATOM 7507 O O . PHE B 1 432 ? 38.399 -37.167 28.652 1.00 23.40 459 PHE B O 1
ATOM 7515 N N . GLY B 1 433 ? 38.982 -39.347 28.646 1.00 24.68 460 GLY B N 1
ATOM 7516 C CA . GLY B 1 433 ? 38.111 -39.725 29.735 1.00 23.67 460 GLY B CA 1
ATOM 7517 C C . GLY B 1 433 ? 37.157 -40.758 29.213 1.00 23.34 460 GLY B C 1
ATOM 7518 O O . GLY B 1 433 ? 36.697 -40.683 28.072 1.00 23.94 460 GLY B O 1
ATOM 7519 N N . ILE B 1 434 ? 36.815 -41.712 30.069 1.00 21.38 461 ILE B N 1
ATOM 7520 C CA . ILE B 1 434 ? 35.999 -42.852 29.660 1.00 23.41 461 ILE B CA 1
ATOM 7521 C C . ILE B 1 434 ? 34.543 -42.485 29.424 1.00 29.54 461 ILE B C 1
ATOM 7522 O O . ILE B 1 434 ? 33.792 -43.268 28.843 1.00 28.34 461 ILE B O 1
ATOM 7527 N N . ASP B 1 435 ? 34.136 -41.337 29.960 1.00 22.44 462 ASP B N 1
ATOM 7528 C CA . ASP B 1 435 ? 32.802 -40.772 29.695 1.00 29.25 462 ASP B CA 1
ATOM 7529 C C . ASP B 1 435 ? 32.713 -39.881 28.446 1.00 33.55 462 ASP B C 1
ATOM 7530 O O . ASP B 1 435 ? 31.615 -39.457 28.058 1.00 36.40 462 ASP B O 1
ATOM 7535 N N . GLU B 1 436 ? 33.862 -39.566 27.866 1.00 27.70 463 GLU B N 1
ATOM 7536 C CA . GLU B 1 436 ? 33.960 -38.753 26.657 1.00 25.58 463 GLU B CA 1
ATOM 7537 C C . GLU B 1 436 ? 33.761 -39.669 25.452 1.00 26.28 463 GLU B C 1
ATOM 7538 O O . GLU B 1 436 ? 34.259 -40.746 25.433 1.00 28.95 463 GLU B O 1
ATOM 7544 N N . ALA B 1 437 ? 33.022 -39.227 24.461 1.00 19.68 464 ALA B N 1
ATOM 7545 C CA . ALA B 1 437 ? 32.664 -40.080 23.341 1.00 22.09 464 ALA B CA 1
ATOM 7546 C C . ALA B 1 437 ? 33.827 -40.742 22.632 1.00 21.68 464 ALA B C 1
ATOM 7547 O O . ALA B 1 437 ? 33.796 -41.890 22.402 1.00 19.59 464 ALA B O 1
ATOM 7549 N N . HIS B 1 438 ? 34.852 -39.977 22.318 1.00 25.24 465 HIS B N 1
ATOM 7550 C CA . HIS B 1 438 ? 36.021 -40.552 21.666 1.00 22.69 465 HIS B CA 1
ATOM 7551 C C . HIS B 1 438 ? 36.741 -41.547 22.619 1.00 26.42 465 HIS B C 1
ATOM 7552 O O . HIS B 1 438 ? 37.107 -42.607 22.214 1.00 19.68 465 HIS B O 1
ATOM 7559 N N . GLY B 1 439 ? 36.949 -41.124 23.848 1.00 23.43 466 GLY B N 1
ATOM 7560 C CA . GLY B 1 439 ? 37.576 -41.949 24.859 1.00 27.46 466 GLY B CA 1
ATOM 7561 C C . GLY B 1 439 ? 36.830 -43.269 25.034 1.00 26.49 466 GLY B C 1
ATOM 7562 O O . GLY B 1 439 ? 37.409 -44.299 24.973 1.00 21.67 466 GLY B O 1
ATOM 7563 N N . LYS B 1 440 ? 35.538 -43.213 25.286 1.00 25.16 467 LYS B N 1
ATOM 7564 C CA . LYS B 1 440 ? 34.763 -44.418 25.444 1.00 24.73 467 LYS B CA 1
ATOM 7565 C C . LYS B 1 440 ? 34.803 -45.279 24.188 1.00 26.93 467 LYS B C 1
ATOM 7566 O O . LYS B 1 440 ? 34.947 -46.462 24.270 1.00 27.02 467 LYS B O 1
ATOM 7572 N N . GLY B 1 441 ? 34.686 -44.672 23.019 1.00 22.03 468 GLY B N 1
ATOM 7573 C CA . GLY B 1 441 ? 34.671 -45.453 21.805 1.00 20.28 468 GLY B CA 1
ATOM 7574 C C . GLY B 1 441 ? 35.994 -46.153 21.555 1.00 17.59 468 GLY B C 1
ATOM 7575 O O . GLY B 1 441 ? 36.018 -47.260 21.027 1.00 22.79 468 GLY B O 1
ATOM 7576 N N . ILE B 1 442 ? 37.091 -45.530 21.970 1.00 21.52 469 ILE B N 1
ATOM 7577 C CA . ILE B 1 442 ? 38.431 -46.082 21.768 1.00 21.67 469 ILE B CA 1
ATOM 7578 C C . ILE B 1 442 ? 38.697 -47.234 22.753 1.00 26.58 469 ILE B C 1
ATOM 7579 O O . ILE B 1 442 ? 39.306 -48.249 22.383 1.00 24.28 469 ILE B O 1
ATOM 7584 N N . ALA B 1 443 ? 38.236 -47.084 23.989 1.00 23.64 470 ALA B N 1
ATOM 7585 C CA . ALA B 1 443 ? 38.232 -48.208 24.950 1.00 27.31 470 ALA B CA 1
ATOM 7586 C C . ALA B 1 443 ? 37.530 -49.488 24.436 1.00 28.37 470 ALA B C 1
ATOM 7587 O O . ALA B 1 443 ? 38.059 -50.604 24.552 1.00 26.84 470 ALA B O 1
ATOM 7589 N N . LEU B 1 444 ? 36.383 -49.316 23.796 1.00 25.01 471 LEU B N 1
ATOM 7590 C CA . LEU B 1 444 ? 35.644 -50.413 23.197 1.00 28.96 471 LEU B CA 1
ATOM 7591 C C . LEU B 1 444 ? 36.441 -51.119 22.074 1.00 29.98 471 LEU B C 1
ATOM 7592 O O . LEU B 1 444 ? 36.488 -52.344 22.006 1.00 24.83 471 LEU B O 1
ATOM 7597 N N . GLN B 1 445 ? 37.040 -50.331 21.187 1.00 25.24 472 GLN B N 1
ATOM 7598 C CA . GLN B 1 445 ? 37.926 -50.851 20.149 1.00 24.11 472 GLN B CA 1
ATOM 7599 C C . GLN B 1 445 ? 39.129 -51.563 20.728 1.00 22.25 472 GLN B C 1
ATOM 7600 O O . GLN B 1 445 ? 39.491 -52.635 20.254 1.00 27.18 472 GLN B O 1
ATOM 7606 N N . LEU B 1 446 ? 39.814 -50.923 21.660 1.00 23.28 473 LEU B N 1
ATOM 7607 C CA . LEU B 1 446 ? 41.026 -51.491 22.215 1.00 25.66 473 LEU B CA 1
ATOM 7608 C C . LEU B 1 446 ? 40.750 -52.838 22.921 1.00 28.42 473 LEU B C 1
ATOM 7609 O O . LEU B 1 446 ? 41.394 -53.863 22.619 1.00 26.03 473 LEU B O 1
ATOM 7614 N N . ASN B 1 447 ? 39.717 -52.867 23.757 1.00 25.00 474 ASN B N 1
ATOM 7615 C CA . ASN B 1 447 ? 39.193 -54.121 24.315 1.00 27.43 474 ASN B CA 1
ATOM 7616 C C . ASN B 1 447 ? 38.846 -55.182 23.276 1.00 31.62 474 ASN B C 1
ATOM 7617 O O . ASN B 1 447 ? 39.227 -56.361 23.430 1.00 30.31 474 ASN B O 1
ATOM 7622 N N . HIS B 1 448 ? 38.144 -54.779 22.220 1.00 30.25 475 HIS B N 1
ATOM 7623 C CA . HIS B 1 448 ? 37.947 -55.652 21.067 1.00 29.97 475 HIS B CA 1
ATOM 7624 C C . HIS B 1 448 ? 39.272 -56.226 20.547 1.00 27.91 475 HIS B C 1
ATOM 7625 O O . HIS B 1 448 ? 39.356 -57.448 20.317 1.00 31.14 475 HIS B O 1
ATOM 7632 N N . PHE B 1 449 ? 40.310 -55.399 20.443 1.00 27.92 476 PHE B N 1
ATOM 7633 C CA . PHE B 1 449 ? 41.600 -55.864 19.896 1.00 28.42 476 PHE B CA 1
ATOM 7634 C C . PHE B 1 449 ? 42.225 -56.925 20.834 1.00 31.55 476 PHE B C 1
ATOM 7635 O O . PHE B 1 449 ? 42.754 -57.949 20.389 1.00 26.05 476 PHE B O 1
ATOM 7643 N N . LEU B 1 450 ? 42.177 -56.652 22.133 1.00 27.23 477 LEU B N 1
ATOM 7644 C CA . LEU B 1 450 ? 42.666 -57.599 23.143 1.00 28.67 477 LEU B CA 1
ATOM 7645 C C . LEU B 1 450 ? 41.870 -58.912 23.090 1.00 31.66 477 LEU B C 1
ATOM 7646 O O . LEU B 1 450 ? 42.443 -60.017 22.973 1.00 32.35 477 LEU B O 1
ATOM 7651 N N . ASP B 1 451 ? 40.547 -58.799 23.052 1.00 26.58 478 ASP B N 1
ATOM 7652 C CA . ASP B 1 451 ? 39.730 -59.994 23.060 1.00 33.45 478 ASP B CA 1
ATOM 7653 C C . ASP B 1 451 ? 39.810 -60.831 21.783 1.00 40.54 478 ASP B C 1
ATOM 7654 O O . ASP B 1 451 ? 39.451 -62.013 21.820 1.00 38.38 478 ASP B O 1
ATOM 7659 N N . THR B 1 452 ? 40.295 -60.246 20.684 1.00 32.21 479 THR B N 1
ATOM 7660 C CA . THR B 1 452 ? 40.495 -60.973 19.421 1.00 35.67 479 THR B CA 1
ATOM 7661 C C . THR B 1 452 ? 41.963 -61.320 19.095 1.00 31.03 479 THR B C 1
ATOM 7662 O O . THR B 1 452 ? 42.260 -61.853 18.026 1.00 35.03 479 THR B O 1
ATOM 7666 N N . GLY B 1 453 ? 42.872 -61.017 20.002 1.00 26.14 480 GLY B N 1
ATOM 7667 C CA . GLY B 1 453 ? 44.304 -61.208 19.759 1.00 33.18 480 GLY B CA 1
ATOM 7668 C C . GLY B 1 453 ? 44.951 -60.293 18.728 1.00 34.83 480 GLY B C 1
ATOM 7669 O O . GLY B 1 453 ? 46.094 -60.509 18.369 1.00 33.81 480 GLY B O 1
ATOM 7670 N N . ALA B 1 454 ? 44.319 -59.166 18.392 1.00 30.25 481 ALA B N 1
ATOM 7671 C CA . ALA B 1 454 ? 44.911 -58.212 17.424 1.00 27.70 481 ALA B CA 1
ATOM 7672 C C . ALA B 1 454 ? 45.883 -57.211 18.033 1.00 27.98 481 ALA B C 1
ATOM 7673 O O . ALA B 1 454 ? 46.708 -56.619 17.336 1.00 23.11 481 ALA B O 1
ATOM 7675 N N . VAL B 1 455 ? 45.849 -57.096 19.363 1.00 26.29 482 VAL B N 1
ATOM 7676 C CA . VAL B 1 455 ? 46.869 -56.399 20.126 1.00 25.17 482 VAL B CA 1
ATOM 7677 C C . VAL B 1 455 ? 47.144 -57.270 21.335 1.00 28.87 482 VAL B C 1
ATOM 7678 O O . VAL B 1 455 ? 46.232 -57.908 21.823 1.00 30.37 482 VAL B O 1
ATOM 7682 N N . LYS B 1 456 ? 48.365 -57.228 21.849 1.00 28.84 483 LYS B N 1
ATOM 7683 C CA . LYS B 1 456 ? 48.706 -57.977 23.050 1.00 34.08 483 LYS B CA 1
ATOM 7684 C C . LYS B 1 456 ? 49.443 -57.099 24.040 1.00 30.74 483 LYS B C 1
ATOM 7685 O O . LYS B 1 456 ? 50.135 -56.138 23.673 1.00 29.03 483 LYS B O 1
ATOM 7691 N N . VAL B 1 457 ? 49.377 -57.511 25.303 1.00 27.71 484 VAL B N 1
ATOM 7692 C CA . VAL B 1 457 ? 50.133 -56.858 26.352 1.00 28.39 484 VAL B CA 1
ATOM 7693 C C . VAL B 1 457 ? 51.473 -57.569 26.584 1.00 31.11 484 VAL B C 1
ATOM 7694 O O . VAL B 1 457 ? 51.488 -58.737 26.957 1.00 33.66 484 VAL B O 1
ATOM 7698 N N . ASN B 1 458 ? 52.567 -56.823 26.544 1.00 33.76 485 ASN B N 1
ATOM 7699 C CA . ASN B 1 458 ? 53.879 -57.370 26.889 1.00 36.70 485 ASN B CA 1
ATOM 7700 C C . ASN B 1 458 ? 54.157 -57.273 28.397 1.00 40.95 485 ASN B C 1
ATOM 7701 O O . ASN B 1 458 ? 53.388 -56.678 29.149 1.00 29.83 485 ASN B O 1
ATOM 7706 N N . ALA B 1 459 ? 55.278 -57.835 28.832 1.00 39.30 486 ALA B N 1
ATOM 7707 C CA . ALA B 1 459 ? 55.581 -57.949 30.249 1.00 35.17 486 ALA B CA 1
ATOM 7708 C C . ALA B 1 459 ? 56.237 -56.687 30.786 1.00 31.49 486 ALA B C 1
ATOM 7709 O O . ALA B 1 459 ? 56.319 -56.483 31.990 1.00 38.47 486 ALA B O 1
ATOM 7711 N N . ASP B 1 460 ? 56.816 -55.876 29.917 1.00 27.57 487 ASP B N 1
ATOM 7712 C CA . ASP B 1 460 ? 57.246 -54.569 30.375 1.00 30.52 487 ASP B CA 1
ATOM 7713 C C . ASP B 1 460 ? 56.081 -53.592 30.522 1.00 24.67 487 ASP B C 1
ATOM 7714 O O . ASP B 1 460 ? 56.332 -52.446 30.891 1.00 36.63 487 ASP B O 1
ATOM 7719 N N . GLY B 1 461 ? 54.848 -54.046 30.297 1.00 25.17 488 GLY B N 1
ATOM 7720 C CA . GLY B 1 461 ? 53.656 -53.172 30.359 1.00 30.42 488 GLY B CA 1
ATOM 7721 C C . GLY B 1 461 ? 53.188 -52.629 29.009 1.00 30.21 488 GLY B C 1
ATOM 7722 O O . GLY B 1 461 ? 52.000 -52.298 28.836 1.00 32.62 488 GLY B O 1
ATOM 7723 N N . THR B 1 462 ? 54.092 -52.616 28.032 1.00 29.10 489 THR B N 1
ATOM 7724 C CA . THR B 1 462 ? 53.824 -51.999 26.717 1.00 27.44 489 THR B CA 1
ATOM 7725 C C . THR B 1 462 ? 52.805 -52.838 25.940 1.00 27.74 489 THR B C 1
ATOM 7726 O O . THR B 1 462 ? 52.522 -53.961 26.330 1.00 30.03 489 THR B O 1
ATOM 7730 N N . PHE B 1 463 ? 52.158 -52.271 24.917 1.00 24.80 490 PHE B N 1
ATOM 7731 C CA . PHE B 1 463 ? 51.182 -52.997 24.102 1.00 24.19 490 PHE B CA 1
ATOM 7732 C C . PHE B 1 463 ? 51.728 -53.072 22.667 1.00 24.51 490 PHE B C 1
ATOM 7733 O O . PHE B 1 463 ? 52.568 -52.256 22.291 1.00 30.73 490 PHE B O 1
ATOM 7741 N N . GLU B 1 464 ? 51.306 -54.063 21.881 1.00 30.00 491 GLU B N 1
ATOM 7742 C CA . GLU B 1 464 ? 51.741 -54.167 20.461 1.00 29.18 491 GLU B CA 1
ATOM 7743 C C . GLU B 1 464 ? 50.754 -54.846 19.515 1.00 26.30 491 GLU B C 1
ATOM 7744 O O . GLU B 1 464 ? 49.924 -55.678 19.916 1.00 26.70 491 GLU B O 1
ATOM 7750 N N . VAL B 1 465 ? 50.754 -54.387 18.256 1.00 19.61 492 VAL B N 1
ATOM 7751 C CA . VAL B 1 465 ? 49.859 -54.927 17.266 1.00 22.56 492 VAL B CA 1
ATOM 7752 C C . VAL B 1 465 ? 50.412 -56.291 16.886 1.00 24.19 492 VAL B C 1
ATOM 7753 O O . VAL B 1 465 ? 51.632 -56.487 16.942 1.00 22.47 492 VAL B O 1
ATOM 7757 N N . VAL B 1 466 ? 49.480 -57.203 16.624 1.00 24.64 493 VAL B N 1
ATOM 7758 C CA . VAL B 1 466 ? 49.763 -58.544 16.135 1.00 30.32 493 VAL B CA 1
ATOM 7759 C C . VAL B 1 466 ? 49.181 -58.575 14.735 1.00 25.52 493 VAL B C 1
ATOM 7760 O O . VAL B 1 466 ? 47.976 -58.762 14.569 1.00 30.51 493 VAL B O 1
ATOM 7764 N N . PRO B 1 467 ? 50.013 -58.281 13.722 1.00 30.29 494 PRO B N 1
ATOM 7765 C CA . PRO B 1 467 ? 49.492 -57.949 12.388 1.00 31.18 494 PRO B CA 1
ATOM 7766 C C . PRO B 1 467 ? 48.590 -58.995 11.762 1.00 33.54 494 PRO B C 1
ATOM 7767 O O . PRO B 1 467 ? 47.626 -58.663 11.051 1.00 26.92 494 PRO B O 1
ATOM 7771 N N . ASP B 1 468 ? 48.899 -60.267 11.989 1.00 33.97 495 ASP B N 1
ATOM 7772 C CA . ASP B 1 468 ? 48.200 -61.316 11.250 1.00 39.30 495 ASP B CA 1
ATOM 7773 C C . ASP B 1 468 ? 46.767 -61.459 11.745 1.00 32.42 495 ASP B C 1
ATOM 7774 O O . ASP B 1 468 ? 45.970 -62.129 11.111 1.00 32.50 495 ASP B O 1
ATOM 7779 N N . LYS B 1 469 ? 46.422 -60.830 12.863 1.00 35.25 496 LYS B N 1
ATOM 7780 C CA . LYS B 1 469 ? 45.032 -60.851 13.315 1.00 37.52 496 LYS B CA 1
ATOM 7781 C C . LYS B 1 469 ? 44.331 -59.487 13.142 1.00 30.82 496 LYS B C 1
ATOM 7782 O O . LYS B 1 469 ? 43.111 -59.410 13.245 1.00 31.69 496 LYS B O 1
ATOM 7796 N N . GLN B 1 471 ? 43.635 -57.256 10.605 1.00 34.89 498 GLN B N 1
ATOM 7797 C CA . GLN B 1 471 ? 42.661 -56.908 9.586 1.00 34.55 498 GLN B CA 1
ATOM 7798 C C . GLN B 1 471 ? 41.294 -57.519 9.838 1.00 31.34 498 GLN B C 1
ATOM 7799 O O . GLN B 1 471 ? 40.278 -56.855 9.594 1.00 27.18 498 GLN B O 1
ATOM 7805 N N . ALA B 1 472 ? 41.249 -58.770 10.310 1.00 28.54 499 ALA B N 1
ATOM 7806 C CA . ALA B 1 472 ? 39.960 -59.459 10.487 1.00 27.21 499 ALA B CA 1
ATOM 7807 C C . ALA B 1 472 ? 39.209 -58.899 11.706 1.00 25.94 499 ALA B C 1
ATOM 7808 O O . ALA B 1 472 ? 37.975 -58.903 11.732 1.00 28.21 499 ALA B O 1
ATOM 7810 N N . SER B 1 473 ? 39.976 -58.501 12.724 1.00 26.97 500 SER B N 1
ATOM 7811 C CA . SER B 1 473 ? 39.461 -57.873 13.943 1.00 29.02 500 SER B CA 1
ATOM 7812 C C . SER B 1 473 ? 38.795 -56.511 13.640 1.00 30.60 500 SER B C 1
ATOM 7813 O O . SER B 1 473 ? 37.723 -56.201 14.174 1.00 27.40 500 SER B O 1
ATOM 7816 N N . VAL B 1 474 ? 39.502 -55.697 12.858 1.00 28.32 501 VAL B N 1
ATOM 7817 C CA . VAL B 1 474 ? 38.986 -54.431 12.334 1.00 26.77 501 VAL B CA 1
ATOM 7818 C C . VAL B 1 474 ? 37.683 -54.657 11.576 1.00 26.34 501 VAL B C 1
ATOM 7819 O O . VAL B 1 474 ? 36.668 -54.018 11.876 1.00 26.56 501 VAL B O 1
ATOM 7823 N N . THR B 1 475 ? 37.660 -55.652 10.689 1.00 24.69 502 THR B N 1
ATOM 7824 C CA . THR B 1 475 ? 36.472 -55.951 9.909 1.00 23.64 502 THR B CA 1
ATOM 7825 C C . THR B 1 475 ? 35.299 -56.439 10.758 1.00 26.57 502 THR B C 1
ATOM 7826 O O . THR B 1 475 ? 34.155 -56.068 10.494 1.00 28.10 502 THR B O 1
ATOM 7830 N N . SER B 1 476 ? 35.564 -57.290 11.755 1.00 27.49 503 SER B N 1
ATOM 7831 C CA . SER B 1 476 ? 34.498 -57.769 12.628 1.00 29.48 503 SER B CA 1
ATOM 7832 C C . SER B 1 476 ? 33.771 -56.658 13.436 1.00 22.90 503 SER B C 1
ATOM 7833 O O . SER B 1 476 ? 32.536 -56.647 13.500 1.00 27.28 503 SER B O 1
ATOM 7836 N N . LEU B 1 477 ? 34.529 -55.754 14.044 1.00 28.27 504 LEU B N 1
ATOM 7837 C CA . LEU B 1 477 ? 33.962 -54.640 14.835 1.00 28.15 504 LEU B CA 1
ATOM 7838 C C . LEU B 1 477 ? 33.195 -53.642 13.940 1.00 30.01 504 LEU B C 1
ATOM 7839 O O . LEU B 1 477 ? 32.053 -53.216 14.237 1.00 26.06 504 LEU B O 1
ATOM 7844 N N . THR B 1 478 ? 33.782 -53.347 12.785 1.00 27.24 505 THR B N 1
ATOM 7845 C CA . THR B 1 478 ? 33.063 -52.610 11.750 1.00 24.69 505 THR B CA 1
ATOM 7846 C C . THR B 1 478 ? 31.695 -53.207 11.483 1.00 26.22 505 THR B C 1
ATOM 7847 O O . THR B 1 478 ? 30.685 -52.514 11.588 1.00 23.97 505 THR B O 1
ATOM 7851 N N . ASN B 1 479 ? 31.638 -54.528 11.299 1.00 24.86 506 ASN B N 1
ATOM 7852 C CA . ASN B 1 479 ? 30.363 -55.227 11.082 1.00 24.25 506 ASN B CA 1
ATOM 7853 C C . ASN B 1 479 ? 29.415 -55.178 12.281 1.00 21.97 506 ASN B C 1
ATOM 7854 O O . ASN B 1 479 ? 28.226 -54.863 12.119 1.00 28.76 506 ASN B O 1
ATOM 7859 N N . GLN B 1 480 ? 29.947 -55.460 13.470 1.00 24.58 507 GLN B N 1
ATOM 7860 C CA . GLN B 1 480 ? 29.190 -55.383 14.738 1.00 31.15 507 GLN B CA 1
ATOM 7861 C C . GLN B 1 480 ? 28.534 -53.987 14.972 1.00 28.67 507 GLN B C 1
ATOM 7862 O O . GLN B 1 480 ? 27.302 -53.868 15.174 1.00 25.29 507 GLN B O 1
ATOM 7868 N N . LEU B 1 481 ? 29.344 -52.934 14.873 1.00 24.94 508 LEU B N 1
ATOM 7869 C CA . LEU B 1 481 ? 28.888 -51.571 15.179 1.00 23.59 508 LEU B CA 1
ATOM 7870 C C . LEU B 1 481 ? 27.863 -51.060 14.176 1.00 25.03 508 LEU B C 1
ATOM 7871 O O . LEU B 1 481 ? 26.777 -50.593 14.541 1.00 26.11 508 LEU B O 1
ATOM 7884 N N . SER B 1 483 ? 26.017 -52.906 12.196 1.00 31.63 510 SER B N 1
ATOM 7885 C CA . SER B 1 483 ? 24.773 -53.715 12.214 1.00 30.67 510 SER B CA 1
ATOM 7886 C C . SER B 1 483 ? 23.841 -53.347 13.373 1.00 27.10 510 SER B C 1
ATOM 7887 O O . SER B 1 483 ? 22.622 -53.294 13.235 1.00 29.23 510 SER B O 1
ATOM 7890 N N . LEU B 1 484 ? 24.440 -53.096 14.520 1.00 30.47 511 LEU B N 1
ATOM 7891 C CA . LEU B 1 484 ? 23.740 -52.621 15.709 1.00 32.92 511 LEU B CA 1
ATOM 7892 C C . LEU B 1 484 ? 23.076 -51.255 15.407 1.00 35.63 511 LEU B C 1
ATOM 7893 O O . LEU B 1 484 ? 21.909 -51.008 15.763 1.00 29.01 511 LEU B O 1
ATOM 7898 N N . GLN B 1 485 ? 23.811 -50.392 14.702 1.00 28.55 512 GLN B N 1
ATOM 7899 C CA . GLN B 1 485 ? 23.287 -49.085 14.305 1.00 28.10 512 GLN B CA 1
ATOM 7900 C C . GLN B 1 485 ? 22.100 -49.242 13.357 1.00 27.65 512 GLN B C 1
ATOM 7901 O O . GLN B 1 485 ? 21.068 -48.592 13.523 1.00 30.35 512 GLN B O 1
ATOM 7907 N N . ALA B 1 486 ? 22.280 -50.055 12.323 1.00 26.00 513 ALA B N 1
ATOM 7908 C CA . ALA B 1 486 ? 21.234 -50.306 11.346 1.00 30.90 513 ALA B CA 1
ATOM 7909 C C . ALA B 1 486 ? 19.937 -50.788 12.015 1.00 33.42 513 ALA B C 1
ATOM 7910 O O . ALA B 1 486 ? 18.839 -50.334 11.664 1.00 34.29 513 ALA B O 1
ATOM 7912 N N . LYS B 1 487 ? 20.084 -51.633 13.035 1.00 37.81 514 LYS B N 1
ATOM 7913 C CA . LYS B 1 487 ? 18.948 -52.168 13.799 1.00 40.53 514 LYS B CA 1
ATOM 7914 C C . LYS B 1 487 ? 18.321 -51.114 14.720 1.00 40.60 514 LYS B C 1
ATOM 7915 O O . LYS B 1 487 ? 17.160 -51.261 15.157 1.00 27.55 514 LYS B O 1
ATOM 7921 N N . GLY B 1 488 ? 19.063 -50.039 15.003 1.00 32.38 515 GLY B N 1
ATOM 7922 C CA . GLY B 1 488 ? 18.555 -48.989 15.901 1.00 29.83 515 GLY B CA 1
ATOM 7923 C C . GLY B 1 488 ? 18.467 -49.542 17.299 1.00 25.09 515 GLY B C 1
ATOM 7924 O O . GLY B 1 488 ? 17.536 -49.236 18.053 1.00 29.13 515 GLY B O 1
ATOM 7925 N N . ASP B 1 489 ? 19.419 -50.402 17.644 1.00 31.18 516 ASP B N 1
ATOM 7926 C CA . ASP B 1 489 ? 19.258 -51.260 18.807 1.00 32.19 516 ASP B CA 1
ATOM 7927 C C . ASP B 1 489 ? 19.910 -50.581 19.991 1.00 34.52 516 ASP B C 1
ATOM 7928 O O . ASP B 1 489 ? 21.057 -50.870 20.342 1.00 29.85 516 ASP B O 1
ATOM 7933 N N . ARG B 1 490 ? 19.142 -49.697 20.627 1.00 32.83 517 ARG B N 1
ATOM 7934 C CA . ARG B 1 490 ? 19.654 -48.915 21.720 1.00 29.89 517 ARG B CA 1
ATOM 7935 C C . ARG B 1 490 ? 20.094 -49.820 22.863 1.00 29.28 517 ARG B C 1
ATOM 7936 O O . ARG B 1 490 ? 21.116 -49.566 23.483 1.00 29.43 517 ARG B O 1
ATOM 7944 N N . ALA B 1 491 ? 19.320 -50.865 23.169 1.00 29.43 518 ALA B N 1
ATOM 7945 C CA . ALA B 1 491 ? 19.650 -51.714 24.334 1.00 30.81 518 ALA B CA 1
ATOM 7946 C C . ALA B 1 491 ? 20.993 -52.404 24.115 1.00 24.75 518 ALA B C 1
ATOM 7947 O O . ALA B 1 491 ? 21.814 -52.497 25.040 1.00 26.88 518 ALA B O 1
ATOM 7949 N N . ALA B 1 492 ? 21.226 -52.867 22.889 1.00 30.34 519 ALA B N 1
ATOM 7950 C CA . ALA B 1 492 ? 22.491 -53.530 22.554 1.00 30.58 519 ALA B CA 1
ATOM 7951 C C . ALA B 1 492 ? 23.655 -52.547 22.704 1.00 27.13 519 ALA B C 1
ATOM 7952 O O . ALA B 1 492 ? 24.726 -52.899 23.192 1.00 30.36 519 ALA B O 1
ATOM 7954 N N . ALA B 1 493 ? 23.457 -51.330 22.205 1.00 25.67 520 ALA B N 1
ATOM 7955 C CA . ALA B 1 493 ? 24.477 -50.275 22.268 1.00 25.85 520 ALA B CA 1
ATOM 7956 C C . ALA B 1 493 ? 24.802 -49.944 23.706 1.00 25.07 520 ALA B C 1
ATOM 7957 O O . ALA B 1 493 ? 25.957 -49.898 24.076 1.00 21.34 520 ALA B O 1
ATOM 7959 N N . GLU B 1 494 ? 23.773 -49.707 24.518 1.00 25.60 521 GLU B N 1
ATOM 7960 C CA . GLU B 1 494 ? 23.985 -49.469 25.956 1.00 28.01 521 GLU B CA 1
ATOM 7961 C C . GLU B 1 494 ? 24.816 -50.561 26.670 1.00 29.10 521 GLU B C 1
ATOM 7962 O O . GLU B 1 494 ? 25.683 -50.246 27.502 1.00 30.67 521 GLU B O 1
ATOM 7968 N N . GLU B 1 495 ? 24.481 -51.821 26.394 1.00 31.05 522 GLU B N 1
ATOM 7969 C CA . GLU B 1 495 ? 25.105 -52.997 27.015 1.00 37.42 522 GLU B CA 1
ATOM 7970 C C . GLU B 1 495 ? 26.567 -53.122 26.585 1.00 25.56 522 GLU B C 1
ATOM 7971 O O . GLU B 1 495 ? 27.469 -53.352 27.396 1.00 29.91 522 GLU B O 1
ATOM 7977 N N . LEU B 1 496 ? 26.799 -52.969 25.291 1.00 28.16 523 LEU B N 1
ATOM 7978 C CA . LEU B 1 496 ? 28.156 -52.958 24.771 1.00 24.45 523 LEU B CA 1
ATOM 7979 C C . LEU B 1 496 ? 29.009 -51.844 25.396 1.00 22.96 523 LEU B C 1
ATOM 7980 O O . LEU B 1 496 ? 30.107 -52.079 25.882 1.00 23.62 523 LEU B O 1
ATOM 7985 N N . LEU B 1 497 ? 28.504 -50.621 25.463 1.00 23.67 524 LEU B N 1
ATOM 7986 C CA . LEU B 1 497 ? 29.309 -49.556 26.104 1.00 22.54 524 LEU B CA 1
ATOM 7987 C C . LEU B 1 497 ? 29.533 -49.783 27.594 1.00 24.57 524 LEU B C 1
ATOM 7988 O O . LEU B 1 497 ? 30.585 -49.414 28.135 1.00 24.09 524 LEU B O 1
ATOM 7993 N N . ALA B 1 498 ? 28.523 -50.331 28.260 1.00 25.80 525 ALA B N 1
ATOM 7994 C CA . ALA B 1 498 ? 28.614 -50.640 29.701 1.00 29.25 525 ALA B CA 1
ATOM 7995 C C . ALA B 1 498 ? 29.655 -51.726 29.984 1.00 27.80 525 ALA B C 1
ATOM 7996 O O . ALA B 1 498 ? 30.448 -51.581 30.914 1.00 26.38 525 ALA B O 1
ATOM 7998 N N . LYS B 1 499 ? 29.706 -52.743 29.121 1.00 31.36 526 LYS B N 1
ATOM 7999 C CA . LYS B 1 499 ? 30.664 -53.856 29.278 1.00 37.28 526 LYS B CA 1
ATOM 8000 C C . LYS B 1 499 ? 32.055 -53.606 28.695 1.00 35.66 526 LYS B C 1
ATOM 8001 O O . LYS B 1 499 ? 33.032 -53.968 29.327 1.00 31.25 526 LYS B O 1
ATOM 8007 N N . GLN B 1 500 ? 32.149 -53.002 27.508 1.00 33.71 527 GLN B N 1
ATOM 8008 C CA . GLN B 1 500 ? 33.435 -52.835 26.794 1.00 31.61 527 GLN B CA 1
ATOM 8009 C C . GLN B 1 500 ? 33.990 -51.401 26.762 1.00 32.31 527 GLN B C 1
ATOM 8010 O O . GLN B 1 500 ? 35.199 -51.176 26.535 1.00 24.67 527 GLN B O 1
ATOM 8016 N N . GLY B 1 501 ? 33.126 -50.436 27.080 1.00 28.17 528 GLY B N 1
ATOM 8017 C CA . GLY B 1 501 ? 33.510 -49.026 27.166 1.00 26.48 528 GLY B CA 1
ATOM 8018 C C . GLY B 1 501 ? 34.183 -48.656 28.464 1.00 24.92 528 GLY B C 1
ATOM 8019 O O . GLY B 1 501 ? 33.796 -47.693 29.128 1.00 31.08 528 GLY B O 1
ATOM 8020 N N . VAL B 1 502 ? 35.187 -49.442 28.847 1.00 28.25 529 VAL B N 1
ATOM 8021 C CA . VAL B 1 502 ? 35.873 -49.267 30.123 1.00 27.88 529 VAL B CA 1
ATOM 8022 C C . VAL B 1 502 ? 37.374 -49.411 29.943 1.00 31.43 529 VAL B C 1
ATOM 8023 O O . VAL B 1 502 ? 37.834 -49.994 28.968 1.00 27.26 529 VAL B O 1
ATOM 8027 N N . VAL B 1 503 ? 38.096 -48.971 30.965 1.00 27.80 530 VAL B N 1
ATOM 8028 C CA . VAL B 1 503 ? 39.543 -49.029 31.015 1.00 29.81 530 VAL B CA 1
ATOM 8029 C C . VAL B 1 503 ? 39.924 -50.287 31.783 1.00 37.85 530 VAL B C 1
ATOM 8030 O O . VAL B 1 503 ? 39.682 -50.384 32.998 1.00 33.52 530 VAL B O 1
ATOM 8034 N N . ARG B 1 504 ? 40.501 -51.242 31.062 1.00 38.19 531 ARG B N 1
ATOM 8035 C CA . ARG B 1 504 ? 40.942 -52.494 31.655 1.00 35.76 531 ARG B CA 1
ATOM 8036 C C . ARG B 1 50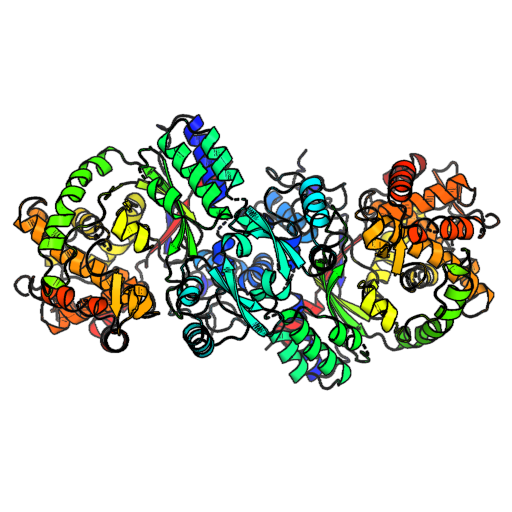4 ? 42.242 -52.242 32.388 1.00 34.88 531 ARG B C 1
ATOM 8037 O O . ARG B 1 504 ? 42.916 -51.250 32.114 1.00 33.19 531 ARG B O 1
ATOM 8045 N N . PRO B 1 505 ? 42.556 -53.080 33.403 1.00 35.79 532 PRO B N 1
ATOM 8046 C CA . PRO B 1 505 ? 43.667 -52.735 34.296 1.00 27.10 532 PRO B CA 1
ATOM 8047 C C . PRO B 1 505 ? 45.048 -52.688 33.616 1.00 24.37 532 PRO B C 1
ATOM 8048 O O . PRO B 1 505 ? 45.920 -51.935 34.056 1.00 26.81 532 PRO B O 1
ATOM 8052 N N . SER B 1 506 ? 45.235 -53.436 32.527 1.00 24.56 533 SER B N 1
ATOM 8053 C CA . SER B 1 506 ? 46.497 -53.352 31.753 1.00 24.15 533 SER B CA 1
ATOM 8054 C C . SER B 1 506 ? 46.655 -51.957 31.118 1.00 24.42 533 SER B C 1
ATOM 8055 O O . SER B 1 506 ? 47.750 -51.385 31.077 1.00 26.18 533 SER B O 1
ATOM 8058 N N . VAL B 1 507 ? 45.525 -51.377 30.729 1.00 25.28 534 VAL B N 1
ATOM 8059 C CA . VAL B 1 507 ? 45.516 -50.044 30.106 1.00 24.98 534 VAL B CA 1
ATOM 8060 C C . VAL B 1 507 ? 45.765 -48.990 31.181 1.00 26.63 534 VAL B C 1
ATOM 8061 O O . VAL B 1 507 ? 46.681 -48.171 31.057 1.00 24.27 534 VAL B O 1
ATOM 8065 N N . GLN B 1 508 ? 45.029 -49.084 32.296 1.00 25.91 535 GLN B N 1
ATOM 8066 C CA . GLN B 1 508 ? 45.288 -48.200 33.428 1.00 27.03 535 GLN B CA 1
ATOM 8067 C C . GLN B 1 508 ? 46.747 -48.198 33.839 1.00 25.61 535 GLN B C 1
ATOM 8068 O O . GLN B 1 508 ? 47.300 -47.149 34.160 1.00 23.83 535 GLN B O 1
ATOM 8074 N N . LYS B 1 509 ? 47.411 -49.353 33.774 1.00 30.92 536 LYS B N 1
ATOM 8075 C CA . LYS B 1 509 ? 48.826 -49.384 34.113 1.00 30.91 536 LYS B CA 1
ATOM 8076 C C . LYS B 1 509 ? 49.663 -48.464 33.231 1.00 27.51 536 LYS B C 1
ATOM 8077 O O . LYS B 1 509 ? 50.549 -47.761 33.724 1.00 27.18 536 LYS B O 1
ATOM 8083 N N . VAL B 1 510 ? 49.328 -48.409 31.944 1.00 28.74 537 VAL B N 1
ATOM 8084 C CA . VAL B 1 510 ? 50.066 -47.549 31.030 1.00 30.44 537 VAL B CA 1
ATOM 8085 C C . VAL B 1 510 ? 49.736 -46.100 31.350 1.00 22.78 537 VAL B C 1
ATOM 8086 O O . VAL B 1 510 ? 50.616 -45.255 31.404 1.00 24.88 537 VAL B O 1
ATOM 8090 N N . LEU B 1 511 ? 48.467 -45.855 31.662 1.00 27.62 538 LEU B N 1
ATOM 8091 C CA . LEU B 1 511 ? 48.012 -44.500 31.957 1.00 29.22 538 LEU B CA 1
ATOM 8092 C C . LEU B 1 511 ? 48.702 -43.933 33.178 1.00 29.01 538 LEU B C 1
ATOM 8093 O O . LEU B 1 511 ? 49.054 -42.745 33.185 1.00 27.22 538 LEU B O 1
ATOM 8098 N N . GLU B 1 512 ? 49.060 -44.790 34.149 1.00 31.00 539 GLU B N 1
ATOM 8099 C CA . GLU B 1 512 ? 49.810 -44.291 35.305 1.00 28.72 539 GLU B CA 1
ATOM 8100 C C . GLU B 1 512 ? 51.238 -43.868 34.991 1.00 28.83 539 GLU B C 1
ATOM 8101 O O . GLU B 1 512 ? 51.758 -42.953 35.631 1.00 32.32 539 GLU B O 1
ATOM 8107 N N . LYS B 1 513 ? 51.869 -44.474 33.986 1.00 28.66 540 LYS B N 1
ATOM 8108 C CA . LYS B 1 513 ? 53.210 -44.044 33.564 1.00 29.07 540 LYS B CA 1
ATOM 8109 C C . LYS B 1 513 ? 53.219 -42.820 32.659 1.00 32.17 540 LYS B C 1
ATOM 8110 O O . LYS B 1 513 ? 54.293 -42.363 32.244 1.00 31.24 540 LYS B O 1
ATOM 8116 N N . LEU B 1 514 ? 52.031 -42.299 32.356 1.00 31.39 541 LEU B N 1
ATOM 8117 C CA . LEU B 1 514 ? 51.879 -41.163 31.449 1.00 28.18 541 LEU B CA 1
ATOM 8118 C C . LEU B 1 514 ? 51.400 -39.893 32.177 1.00 37.54 541 LEU B C 1
ATOM 8119 O O . LEU B 1 514 ? 51.085 -38.881 31.528 1.00 24.27 541 LEU B O 1
ATOM 8124 N N . LYS B 1 515 ? 51.483 -39.899 33.513 1.00 37.61 542 LYS B N 1
ATOM 8125 C CA . LYS B 1 515 ? 51.018 -38.763 34.334 1.00 43.46 542 LYS B CA 1
ATOM 8126 C C . LYS B 1 515 ? 51.848 -37.496 34.116 1.00 39.18 542 LYS B C 1
ATOM 8127 O O . LYS B 1 515 ? 51.369 -36.391 34.308 1.00 43.94 542 LYS B O 1
ATOM 8133 N N . ASN B 1 516 ? 53.027 -37.674 33.547 1.00 38.24 543 ASN B N 1
ATOM 8134 C CA . ASN B 1 516 ? 53.976 -36.596 33.286 1.00 35.77 543 ASN B CA 1
ATOM 8135 C C . ASN B 1 516 ? 53.852 -36.021 31.865 1.00 34.19 543 ASN B C 1
ATOM 8136 O O . ASN B 1 516 ? 54.619 -35.144 31.483 1.00 42.54 543 ASN B O 1
ATOM 8141 N N . VAL B 1 517 ? 52.970 -36.607 31.058 1.00 29.02 544 VAL B N 1
ATOM 8142 C CA . VAL B 1 517 ? 52.839 -36.267 29.651 1.00 26.66 544 VAL B CA 1
ATOM 8143 C C . VAL B 1 517 ? 51.484 -35.549 29.505 1.00 23.43 544 VAL B C 1
ATOM 8144 O O . VAL B 1 517 ? 50.502 -35.982 30.140 1.00 23.92 544 VAL B O 1
ATOM 8148 N N . PRO B 1 518 ? 51.443 -34.428 28.748 1.00 24.68 545 PRO B N 1
ATOM 8149 C CA . PRO B 1 518 ? 50.151 -33.706 28.597 1.00 21.80 545 PRO B CA 1
ATOM 8150 C C . PRO B 1 518 ? 49.102 -34.586 27.932 1.00 19.03 545 PRO B C 1
ATOM 8151 O O . PRO B 1 518 ? 49.462 -35.573 27.280 1.00 21.45 545 PRO B O 1
ATOM 8155 N N . VAL B 1 519 ? 47.819 -34.316 28.200 1.00 15.45 546 VAL B N 1
ATOM 8156 C CA . VAL B 1 519 ? 46.713 -35.094 27.644 1.00 15.74 546 VAL B CA 1
ATOM 8157 C C . VAL B 1 519 ? 46.284 -34.476 26.303 1.00 15.43 546 VAL B C 1
ATOM 8158 O O . VAL B 1 519 ? 45.978 -35.188 25.349 1.00 17.32 546 VAL B O 1
ATOM 8162 N N . ASP B 1 520 ? 46.341 -33.148 26.241 1.00 17.34 547 ASP B N 1
ATOM 8163 C CA . ASP B 1 520 ? 46.017 -32.435 25.006 1.00 17.92 547 ASP B CA 1
ATOM 8164 C C . ASP B 1 520 ? 46.599 -31.045 25.052 1.00 17.91 547 ASP B C 1
ATOM 8165 O O . ASP B 1 520 ? 47.634 -30.849 25.690 1.00 16.69 547 ASP B O 1
ATOM 8170 N N . ILE B 1 521 ? 45.996 -30.064 24.372 1.00 16.58 548 ILE B N 1
ATOM 8171 C CA . ILE B 1 521 ? 46.612 -28.766 24.252 1.00 15.40 548 ILE B CA 1
ATOM 8172 C C . ILE B 1 521 ? 45.674 -27.656 24.682 1.00 12.89 548 ILE B C 1
ATOM 8173 O O . ILE B 1 521 ? 44.452 -27.839 24.674 1.00 14.94 548 ILE B O 1
ATOM 8178 N N . GLU B 1 522 ? 46.249 -26.530 25.071 1.00 14.95 549 GLU B N 1
ATOM 8179 C CA . GLU B 1 522 ? 45.490 -25.292 25.314 1.00 15.76 549 GLU B CA 1
ATOM 8180 C C . GLU B 1 522 ? 45.906 -24.214 24.305 1.00 18.86 549 GLU B C 1
ATOM 8181 O O . GLU B 1 522 ? 46.918 -23.557 24.474 1.00 17.37 549 GLU B O 1
ATOM 8187 N N . PRO B 1 523 ? 45.096 -24.000 23.263 1.00 19.49 550 PRO B N 1
ATOM 8188 C CA . PRO B 1 523 ? 45.512 -23.009 22.266 1.00 16.92 550 PRO B CA 1
ATOM 8189 C C . PRO B 1 523 ? 45.444 -21.582 22.819 1.00 17.42 550 PRO B C 1
ATOM 8190 O O . PRO B 1 523 ? 44.509 -21.253 23.507 1.00 16.04 550 PRO B O 1
ATOM 8194 N N . ARG B 1 524 ? 46.403 -20.727 22.492 1.00 19.25 551 ARG B N 1
ATOM 8195 C CA . ARG B 1 524 ? 46.229 -19.289 22.672 1.00 18.32 551 ARG B CA 1
ATOM 8196 C C . ARG B 1 524 ? 46.297 -18.742 21.282 1.00 17.74 551 ARG B C 1
ATOM 8197 O O . ARG B 1 524 ? 47.304 -18.903 20.600 1.00 17.05 551 ARG B O 1
ATOM 8205 N N . TYR B 1 525 ? 45.212 -18.126 20.856 1.00 15.21 552 TYR B N 1
ATOM 8206 C CA . TYR B 1 525 ? 45.014 -17.826 19.448 1.00 15.62 552 TYR B CA 1
ATOM 8207 C C . TYR B 1 525 ? 45.591 -16.445 19.168 1.00 16.63 552 TYR B C 1
ATOM 8208 O O . TYR B 1 525 ? 44.874 -15.452 19.015 1.00 17.42 552 TYR B O 1
ATOM 8217 N N . VAL B 1 526 ? 46.922 -16.384 19.077 1.00 18.70 553 VAL B N 1
ATOM 8218 C CA . VAL B 1 526 ? 47.618 -15.099 19.070 1.00 18.95 553 VAL B CA 1
ATOM 8219 C C . VAL B 1 526 ? 47.400 -14.339 17.774 1.00 19.87 553 VAL B C 1
ATOM 8220 O O . VAL B 1 526 ? 47.284 -13.136 17.788 1.00 21.49 553 VAL B O 1
ATOM 8224 N N . THR B 1 527 ? 47.224 -15.056 16.671 1.00 18.50 554 THR B N 1
ATOM 8225 C CA . THR B 1 527 ? 46.997 -14.414 15.411 1.00 20.08 554 THR B CA 1
ATOM 8226 C C . THR B 1 527 ? 45.574 -13.892 15.364 1.00 18.76 554 THR B C 1
ATOM 8227 O O . THR B 1 527 ? 45.326 -12.778 14.888 1.00 16.71 554 THR B O 1
ATOM 8231 N N . ALA B 1 528 ? 44.628 -14.675 15.853 1.00 15.65 555 ALA B N 1
ATOM 8232 C CA . ALA B 1 528 ? 43.248 -14.180 15.892 1.00 15.16 555 ALA B CA 1
ATOM 8233 C C . ALA B 1 528 ? 43.128 -12.919 16.750 1.00 18.72 555 ALA B C 1
ATOM 8234 O O . ALA B 1 528 ? 42.379 -11.992 16.408 1.00 17.01 555 ALA B O 1
ATOM 8236 N N . GLU B 1 529 ? 43.786 -12.906 17.898 1.00 19.68 556 GLU B N 1
ATOM 8237 C CA . GLU B 1 529 ? 43.790 -11.706 18.731 1.00 27.10 556 GLU B CA 1
ATOM 8238 C C . GLU B 1 529 ? 44.306 -10.489 17.977 1.00 22.43 556 GLU B C 1
ATOM 8239 O O . GLU B 1 529 ? 43.702 -9.419 18.031 1.00 25.35 556 GLU B O 1
ATOM 8245 N N . SER B 1 530 ? 45.385 -10.655 17.228 1.00 20.98 557 SER B N 1
ATOM 8246 C CA . SER B 1 530 ? 45.981 -9.523 16.526 1.00 25.54 557 SER B CA 1
ATOM 8247 C C . SER B 1 530 ? 45.159 -9.086 15.303 1.00 27.58 557 SER B C 1
ATOM 8248 O O . SER B 1 530 ? 45.035 -7.894 15.014 1.00 28.27 557 SER B O 1
ATOM 8251 N N . LEU B 1 531 ? 44.561 -10.036 14.596 1.00 25.64 558 LEU B N 1
ATOM 8252 C CA . LEU B 1 531 ? 43.677 -9.700 13.497 1.00 23.40 558 LEU B CA 1
ATOM 8253 C C . LEU B 1 531 ? 42.558 -8.782 13.942 1.00 24.52 558 LEU B C 1
ATOM 8254 O O . LEU B 1 531 ? 42.213 -7.855 13.225 1.00 24.12 558 LEU B O 1
ATOM 8259 N N . VAL B 1 532 ? 41.920 -9.120 15.052 1.00 24.31 559 VAL B N 1
ATOM 8260 C CA . VAL B 1 532 ? 40.791 -8.354 15.515 1.00 30.10 559 VAL B CA 1
ATOM 8261 C C . VAL B 1 532 ? 41.246 -6.966 15.976 1.00 35.77 559 VAL B C 1
ATOM 8262 O O . VAL B 1 532 ? 40.574 -5.969 15.703 1.00 35.61 559 VAL B O 1
ATOM 8266 N N . LYS B 1 533 ? 42.381 -6.882 16.656 1.00 34.09 560 LYS B N 1
ATOM 8267 C CA . LYS B 1 533 ? 42.906 -5.561 17.036 1.00 38.19 560 LYS B CA 1
ATOM 8268 C C . LYS B 1 533 ? 43.265 -4.726 15.806 1.00 43.17 560 LYS B C 1
ATOM 8269 O O . LYS B 1 533 ? 42.973 -3.539 15.770 1.00 48.35 560 LYS B O 1
ATOM 8275 N N . ASP B 1 534 ? 43.865 -5.331 14.787 1.00 34.96 561 ASP B N 1
ATOM 8276 C CA . ASP B 1 534 ? 44.411 -4.552 13.678 1.00 38.13 561 ASP B CA 1
ATOM 8277 C C . ASP B 1 534 ? 43.417 -4.273 12.558 1.00 39.55 561 ASP B C 1
ATOM 8278 O O . ASP B 1 534 ? 43.657 -3.380 11.738 1.00 35.52 561 ASP B O 1
ATOM 8283 N N . PHE B 1 535 ? 42.419 -5.139 12.384 1.00 32.42 562 PHE B N 1
ATOM 8284 C CA . PHE B 1 535 ? 41.624 -5.078 11.155 1.00 31.84 562 PHE B CA 1
ATOM 8285 C C . PHE B 1 535 ? 40.128 -5.010 11.403 1.00 30.63 562 PHE B C 1
ATOM 8286 O O . PHE B 1 535 ? 39.354 -4.980 10.452 1.00 33.58 562 PHE B O 1
ATOM 8294 N N . GLY B 1 536 ? 39.733 -4.896 12.665 1.00 32.65 563 GLY B N 1
ATOM 8295 C CA . GLY B 1 536 ? 38.363 -5.194 13.084 1.00 40.17 563 GLY B CA 1
ATOM 8296 C C . GLY B 1 536 ? 37.318 -4.087 13.015 1.00 48.68 563 GLY B C 1
ATOM 8297 O O . GLY B 1 536 ? 36.159 -4.328 13.366 1.00 59.16 563 GLY B O 1
ATOM 8298 N N . ALA B 1 537 ? 37.715 -2.881 12.601 1.00 56.81 564 ALA B N 1
ATOM 8299 C CA . ALA B 1 537 ? 36.762 -1.791 12.340 1.00 60.74 564 ALA B CA 1
ATOM 8300 C C . ALA B 1 537 ? 37.386 -0.692 11.476 1.00 65.33 564 ALA B C 1
ATOM 8301 O O . ALA B 1 537 ? 38.189 -0.965 10.582 1.00 64.63 564 ALA B O 1
#

Organism: NCBI:txid1521117

Nearest PDB structures (foldseek):
  5zum-assembly1_B  TM=1.000E+00  e=2.300E-79  Corallococcus sp. EGB
  6eom-assembly1_A  TM=8.678E-01  e=1.881E-43  Caldithrix abyssi DSM 13497
  5na8-assembly1_A  TM=8.189E-01  e=1.128E-17  Bacteroides thetaiotaomicron VPI-5482
  5na8-assembly2_B  TM=8.197E-01  e=1.233E-17  Bacteroides thetaiotaomicron VPI-5482
  5na7-assembly1_A  TM=6.183E-01  e=5.539E-17  Bacteroides thetaiotaomicron VPI-5482

Sequence (1050 aa):
RLPDAPTLKRTARFAPVDVKVDVSKLPDAEKRALAKILQAAKIDPLFLSQAWAGNPTLLLDLVEDTTPLGKERLHAFLLNKGPWSRLDEAKPFIPGVPPKPDEGNFYPAGATKAEVEAWVKSLPEAQQHAATGFFTTVRKGPDGKFLTVPYSVEYQGELGAAKLLREAAALTQQSTLKRFLETRAEAFLSNDYYASEVAWELDASVEPTIGPYEVYEDGWFNYKAAFEAFIGVRDEAETQKLAKFSAELQELENNLPIEPALRNPKLGALAPIRVINSLYSSGDGNRGVQTAAYNLPNDERVAAEKGTKRVLKNIQEAKFQRVLVPIAKVALPAKDRKDVSFDAFFTHILHELHGLGPHNVTVAGKQTTVRQALQASSSAIEEAKADISGLWALQRLVDKGTLDKELQRTYTTFLASAFRSIRFGIDEAHGKGIALQLNHFLDTGAVKVNADGTFEVVPDKQASVTSLTNQLSLQAKGDRAAAEELLAKQGVVRPSVQKVLEKLKNVPVDIEPRYVTAESLVKRLPDAPTLKRTARFAPVDVKVDVSKLPDAEKRALAKILQAAKIDPLFLSQAWAGNPTLLLDLVEDTTPLGKERLHAFLLNKGPWSRLDEAKPFIPGVPPKPDEGNFYPAGATKAEVEAWVKSLPEAQQHAATGFFTTVRKGPDGKFLTVPYSVEYQGELGAAKLLREAAALTQQSTLKRFLETRAEAFLSNDYYASEVAWELDASVEPTIGPYEVYEDGWFNYKAAFEAFIGVRDEAETQKLAKFSAELQELENNLPIEPALRNPKLGALAPIRVINSLYSSGDGNRGVQTAAYNLPNDERVAAEKGTKRVLKNIQEAKFQRVLVPIAKVALPAKDRKDVSFDAFFTHILHELHGLGPHNVTVAGKQTTVRQALQASSSAIEEAKADISGLWALQRLVDKGTLDKELQRTYTTFLASAFRSIRFGIDEAHGKGIALQLNHFLDTGAVKVNADGTFEVVPDKQASVTSLTNQLSLQAKGDRAAAEELLAKQGVVRPSVQKVLEKLKNVPVDIEPRYVTAESLVKDFGA

InterPro domains:
  IPR039461 Peptidase family M49 [PF03571] (156-364)
  IPR039461 Peptidase family M49 [PTHR23422] (26-526)

Secondary structure (DSSP, 8-state):
----HHHHH--TTEEEEE-----TTS-HHHHHHHHHHHHHHH--HHHHHHH-TTHHHHHHHHTT--SHHHHHHHHHHHHHTSSB-TTTTT-B-STT--SPPTTTTSS-TT--HHHHHHHHHTS-HHHHHHHHSTTEEEEE-TTSSEEEEEHHHHTHHHH--HHHHHHHHHH---HHHHHHHHHHHHHHHH---HHHHHH----SSEEEEEEE---TT-TTTS-PPPEEEEEEEE-HHHHHHHGGGGGGHHHHHHT-SS-GGGS-SS--SB--B--EEEEEEEETTSSSSPP---EE---HHHHHHHB-EE--HHHHHHHIIIIIHHHHHHHS-GGGGGG--HHHHHHHH------SS--EEEETTEEEEHHHHHGGGHHHHHHHHHHHHHHHHHHHHHHHTSS-GGGGT--HHHHHHHHHHHTT-TTSHHHHHHHHHHHHHHHTTSEEE-TTS-EEE-TT--HHHHHHHHH--HHHHT-HHHHHHHHHHHSS--HHHHHHHHTTTTS-SEEEEE-HHHHHHT-/----HHHHH--TTEEEEE-----TTS-HHHHHHHHHHHHHHH--HHHHHHH-TTHHHHHHHHHH--SHHHHHHHHHHHHHTSSB-TTTTT-B-STT--PPPTTTTSS-TT--HHHHHHHHHTS-HHHHHHHTSTTEEEEE-TTS-EEEEEHHHHTHHHH--HHHHHHHHHH---HHHHHHHHHHHHHHHH---HHHHHH----SSEEEEEEEEE-TT-TTTS-SPEEEEEEEEE-HHHHHHHGGGGGGHHHHHHT-SS-GGGS-SS--SB--B--EEEEEEEETTSSSSPP---EE---HHHHHHHB-EE--HHHHHHHIIIIIHHHHHHHS-GGGGGG--HHHHHHHH------SS--EEEETTEEEEHHHHHGGGHHHHHHHHHHHHHHHHHHHHHHHTSS-GGGGT--HHHHHHHHHHHTT-TTSHHHHHHHHHHHHHHHTTSEEE-TTS-EEE-TT--HHHHHHHHH--HHHHT-HHHHHHHHHHHSS--HHHHHHHHTTTTS-SEEEEE-HHHHHHHHHH--

Foldseek 3Di:
DADALVRLVLVCLAPADAQDDDCVPPDPLLLLLLLLLLVLQQLLVQLLCQQAVCRVVVQVVLVPDPDSRSVSQNVQCSQQSHQFRLLPQRHGNDPPDDRRDLQRNQEEPPDDLVRLVVLLVPDDPVCSCQSLAAFWGWYQDPVRHIDTHGNCRVVVPSLCSLVSLCVSLVRDPQVLSNLLSNLVSVCSNVVDCLSSQLSLCDDDQKNKDWDFAFQLSNLSFSRYTWTKIWIWGFDVVVQVLCPVVLVCLQVLLCDALADNVQGDNDWANDERETETATQDMHNVCRRQFHDPKAKDHPPVVSCRHHNIYIYHVSQLVQCCVQPLLVLLVQQADPVLSVLADSCLVVQLVVLRSLSTGFFFAAEPNRTDTLSRLQTSLSLLLSSLLSNLVSVLVVVVCCVVVNDPVSSLSNVSNVVSCLLLQLSSDLSRSNNLSSQLLVQLCPVQVQKHADPSLHIGGDNVSSVSSSVVNHVSVCSNNSPNVVSVVSSVVRSDQDPSSVVSVVVCSVGRSHHRYDSVNSVVSND/DADFLVVLVLLCLAPADAQDDDPVPPDLLLLLLLLLLLVLQALLVQLLQQQAVCRVVVLVVLVVDPDSRSVSQNSQCSQASHQFRLLEQGHGNDPPDDGRDLQRQQEEDPDDLVRLVVLLVPDDPVQNCQPLAAFWGWYQDPVRHIHTHGNLGVVVVSLCSLVSLCVSLVRDPQVLSNLLSNLVSVCSNVVDCQSSQLSLCDDDQKNKDWDWAWQLSNLSFSHYTWTKIWIWGFDVVVQVLCQVVLVCLLVLQCPQLAPNVQGDNDWANDEGETETATLDMHNVCRRQFHDAKAKDDPPVVSRRHHNIYIYHVVQLVCCCVQFLLVLLVLAAPPVLSVLADSLLVVQLVCLRSLSTTFFFAAEPNRIDTLSRLQTSLSLLLSSLLSNLVSVLVVVVCCVVVVDPVSSVRNVSNVSSCLLLQLSSDLSRSNNLSSQLLVLLCPVQVQKDADPSLHIGGDPVSSVSSSVSNHVSSCSNNSPNVVSVVSSVPRSDQDVSSVVSVVVCSVGRSHHRYDSVNSVVSNVPNVD

Radius of gyration: 32.7 Å; Cα contacts (8 Å, |Δi|>4): 1971; chains: 2; bounding box: 74×98×72 Å

Solvent-accessible surface area: 39411 Å² total